Protein AF-A0A7C6V6W6-F1 (afdb_monomer_lite)

pLDDT: mean 70.06, std 20.6, range [21.52, 93.75]

Structure (mmCIF, N/CA/C/O backbone):
data_AF-A0A7C6V6W6-F1
#
_entry.id   AF-A0A7C6V6W6-F1
#
loop_
_atom_site.group_PDB
_atom_site.id
_atom_site.type_symbol
_atom_site.label_atom_id
_atom_site.label_alt_id
_atom_site.label_comp_id
_atom_site.label_asym_id
_atom_site.label_entity_id
_atom_site.label_seq_id
_atom_site.pdbx_PDB_ins_code
_atom_site.Cartn_x
_atom_site.Cartn_y
_atom_site.Cartn_z
_atom_site.occupancy
_atom_site.B_iso_or_equiv
_atom_site.auth_seq_id
_atom_site.auth_comp_id
_atom_site.auth_asym_id
_atom_site.auth_atom_id
_atom_site.pdbx_PDB_model_num
ATOM 1 N N . MET A 1 1 ? -6.080 72.632 17.626 1.00 36.94 1 MET A N 1
ATOM 2 C CA . MET A 1 1 ? -7.194 71.711 17.298 1.00 36.94 1 MET A CA 1
ATOM 3 C C . MET A 1 1 ? -6.748 70.434 16.570 1.00 36.94 1 MET A C 1
ATOM 5 O O . MET A 1 1 ? -7.350 69.403 16.820 1.00 36.94 1 MET A O 1
ATOM 9 N N . ALA A 1 2 ? -5.652 70.428 15.795 1.00 35.22 2 ALA A N 1
ATOM 10 C CA . ALA A 1 2 ? -5.236 69.252 15.007 1.00 35.22 2 ALA A CA 1
ATOM 11 C C . ALA A 1 2 ? -4.649 68.045 15.789 1.00 35.22 2 ALA A C 1
ATOM 13 O O . ALA A 1 2 ? -4.681 66.925 15.290 1.00 35.22 2 ALA A O 1
ATOM 14 N N . VAL A 1 3 ? -4.134 68.214 17.016 1.00 35.19 3 VAL A N 1
ATOM 15 C CA . VAL A 1 3 ? -3.564 67.082 17.794 1.00 35.19 3 VAL A CA 1
ATOM 16 C C . VAL A 1 3 ? -4.656 66.258 18.497 1.00 35.19 3 VAL A C 1
ATOM 18 O O . VAL A 1 3 ? -4.501 65.054 18.708 1.00 35.19 3 VAL A O 1
ATOM 21 N N . THR A 1 4 ? -5.798 66.876 18.808 1.00 36.66 4 THR A N 1
ATOM 22 C CA . THR A 1 4 ? -6.930 66.211 19.471 1.00 36.66 4 THR A CA 1
ATOM 23 C C . THR A 1 4 ? -7.762 65.373 18.491 1.00 36.66 4 THR A C 1
ATOM 25 O O . THR A 1 4 ? -8.242 64.304 18.865 1.00 36.66 4 THR A O 1
ATOM 28 N N . GLU A 1 5 ? -7.867 65.792 17.223 1.00 34.84 5 GLU A N 1
ATOM 29 C CA . GLU A 1 5 ? -8.529 65.011 16.162 1.00 34.84 5 GLU A CA 1
ATOM 30 C C . GLU A 1 5 ? -7.748 63.742 15.787 1.00 34.84 5 GLU A C 1
ATOM 32 O O . GLU A 1 5 ? -8.351 62.679 15.632 1.00 34.84 5 GLU A O 1
ATOM 37 N N . ILE A 1 6 ? -6.409 63.791 15.756 1.00 42.09 6 ILE A N 1
ATOM 38 C CA . ILE A 1 6 ? -5.590 62.601 15.465 1.00 42.09 6 ILE A CA 1
ATOM 39 C C . ILE A 1 6 ? -5.718 61.556 16.588 1.00 42.09 6 ILE A C 1
ATOM 41 O O . ILE A 1 6 ? -5.874 60.369 16.299 1.00 42.09 6 ILE A O 1
ATOM 45 N N . LYS A 1 7 ? -5.766 61.970 17.866 1.00 43.16 7 LYS A N 1
ATOM 46 C CA . LYS A 1 7 ? -5.986 61.044 18.997 1.00 43.16 7 LYS A CA 1
ATOM 47 C C . LYS A 1 7 ? -7.371 60.383 18.988 1.00 43.16 7 LYS A C 1
ATOM 49 O O . LYS A 1 7 ? -7.486 59.237 19.417 1.00 43.16 7 LYS A O 1
ATOM 54 N N . ASN A 1 8 ? -8.410 61.049 18.481 1.00 42.38 8 ASN A N 1
ATOM 55 C CA . ASN A 1 8 ? -9.743 60.441 18.375 1.00 42.38 8 ASN A CA 1
ATOM 56 C C . ASN A 1 8 ? -9.872 59.447 17.206 1.00 42.38 8 ASN A C 1
ATOM 58 O O . ASN A 1 8 ? -10.693 58.538 17.293 1.00 42.38 8 ASN A O 1
ATOM 62 N N . SER A 1 9 ? -9.031 59.552 16.170 1.00 50.09 9 SER A N 1
ATOM 63 C CA . SER A 1 9 ? -9.045 58.651 15.002 1.00 50.09 9 SER A CA 1
ATOM 64 C C . SER A 1 9 ? -8.388 57.274 15.218 1.00 50.09 9 SER A C 1
ATOM 66 O O . SER A 1 9 ? -8.520 56.390 14.375 1.00 50.09 9 SER A O 1
ATOM 68 N N . LEU A 1 10 ? -7.695 57.066 16.346 1.00 56.50 10 LEU A N 1
ATOM 69 C CA . LEU A 1 10 ? -6.917 55.849 16.646 1.00 56.50 10 LEU A CA 1
ATOM 70 C C . LEU A 1 10 ? -7.549 54.973 17.745 1.00 56.50 10 LEU A C 1
ATOM 72 O O . LEU A 1 10 ? -6.878 54.112 18.318 1.00 56.50 10 LEU A O 1
ATOM 76 N N . ARG A 1 11 ? -8.831 55.192 18.070 1.00 61.47 11 ARG A N 1
ATOM 77 C CA . ARG A 1 11 ? -9.524 54.412 19.106 1.00 61.47 11 ARG A CA 1
ATOM 78 C C . ARG A 1 11 ? -9.826 52.982 18.626 1.00 61.47 11 ARG A C 1
ATOM 80 O O . ARG A 1 11 ? -10.162 52.800 17.456 1.00 61.47 11 ARG A O 1
ATOM 87 N N . PRO A 1 12 ? -9.756 51.974 19.516 1.00 75.12 12 PRO A N 1
ATOM 88 C CA . PRO A 1 12 ? -10.189 50.619 19.198 1.00 75.12 12 PRO A CA 1
ATOM 89 C C . PRO A 1 12 ? -11.675 50.575 18.847 1.00 75.12 12 PRO A C 1
ATOM 91 O O . PRO A 1 12 ? -12.520 50.963 19.651 1.00 75.12 12 PRO A O 1
ATOM 94 N N . GLU A 1 13 ? -11.994 50.061 17.664 1.00 79.94 13 GLU A N 1
ATOM 95 C CA . GLU A 1 13 ? -13.368 49.862 17.211 1.00 79.94 13 GLU A CA 1
ATOM 96 C C . GLU A 1 13 ? -13.778 48.400 17.414 1.00 79.94 13 GLU A C 1
ATOM 98 O O . GLU A 1 13 ? -13.052 47.475 17.040 1.00 79.94 13 GLU A O 1
ATOM 103 N N . ILE A 1 14 ? -14.941 48.159 18.022 1.00 83.19 14 ILE A N 1
ATOM 104 C CA . ILE A 1 14 ? -15.423 46.798 18.271 1.00 83.19 14 ILE A CA 1
ATOM 105 C C . ILE A 1 14 ? -16.086 46.264 17.006 1.00 83.19 14 ILE A C 1
ATOM 107 O O . ILE A 1 14 ? -17.155 46.715 16.615 1.00 83.19 14 ILE A O 1
ATOM 111 N N . VAL A 1 15 ? -15.473 45.250 16.397 1.00 81.81 15 VAL A N 1
ATOM 112 C CA . VAL A 1 15 ? -15.997 44.605 15.184 1.00 81.81 15 VAL A CA 1
ATOM 113 C C . VAL A 1 15 ? -17.026 43.535 15.536 1.00 81.81 15 VAL A C 1
ATOM 115 O O . VAL A 1 15 ? -18.025 43.372 14.842 1.00 81.81 15 VAL A O 1
ATOM 118 N N . HIS A 1 16 ? -16.769 42.745 16.583 1.00 73.88 16 HIS A N 1
ATOM 119 C CA . HIS A 1 16 ? -17.671 41.667 16.990 1.00 73.88 16 HIS A CA 1
ATOM 120 C C . HIS A 1 16 ? -17.445 41.255 18.448 1.00 73.88 16 HIS A C 1
ATOM 122 O O . HIS A 1 16 ? -16.297 41.168 18.896 1.00 73.88 16 HIS A O 1
ATOM 128 N N . ARG A 1 17 ? -18.528 40.934 19.164 1.00 78.88 17 ARG A N 1
ATOM 129 C CA . ARG A 1 17 ? -18.495 40.487 20.561 1.00 78.88 17 ARG A CA 1
ATOM 130 C C . ARG A 1 17 ? -19.338 39.225 20.741 1.00 78.88 17 ARG A C 1
ATOM 132 O O . ARG A 1 17 ? -20.518 39.219 20.417 1.00 78.88 17 ARG A O 1
ATOM 139 N N . LEU A 1 18 ? -18.720 38.188 21.300 1.00 79.00 18 LEU A N 1
ATOM 140 C CA . LEU A 1 18 ? -19.357 36.948 21.750 1.00 79.00 18 LEU A CA 1
ATOM 141 C C . LEU A 1 18 ? -18.885 36.639 23.185 1.00 79.00 18 LEU A C 1
ATOM 143 O O . LEU A 1 18 ? -17.836 37.147 23.597 1.00 79.00 18 LEU A O 1
ATOM 147 N N . PRO A 1 19 ? -19.605 35.806 23.957 1.00 69.19 19 PRO A N 1
ATOM 148 C CA . PRO A 1 19 ? -19.147 35.364 25.274 1.00 69.19 19 PRO A CA 1
ATOM 149 C C . PRO A 1 19 ? -17.740 34.743 25.197 1.00 69.19 19 PRO A C 1
ATOM 151 O O . PRO A 1 19 ? -17.509 33.791 24.453 1.00 69.19 19 PRO A O 1
ATOM 154 N N . GLY A 1 20 ? -16.776 35.331 25.914 1.00 75.25 20 GLY A N 1
ATOM 155 C CA . GLY A 1 20 ? -15.368 34.911 25.919 1.00 75.25 20 GLY A CA 1
ATOM 156 C C . GLY A 1 20 ? -14.573 35.203 24.637 1.00 75.25 20 GLY A C 1
ATOM 157 O O . GLY A 1 20 ? -13.455 34.707 24.480 1.00 75.25 20 GLY A O 1
ATOM 158 N N . ARG A 1 21 ? -15.111 35.992 23.692 1.00 83.06 21 ARG A N 1
ATOM 159 C CA . ARG A 1 21 ? -14.419 36.355 22.443 1.00 83.06 21 ARG A CA 1
ATOM 160 C C . ARG A 1 21 ? -14.712 37.792 22.011 1.00 83.06 21 ARG A C 1
ATOM 162 O O . ARG A 1 21 ? -15.841 38.136 21.670 1.00 83.06 21 ARG A O 1
ATOM 169 N N . LEU A 1 22 ? -13.668 38.608 21.915 1.00 85.62 22 LEU A N 1
ATOM 170 C CA . LEU A 1 22 ? -13.736 40.003 21.489 1.00 85.62 22 LEU A CA 1
ATOM 171 C C . LEU A 1 22 ? -12.889 40.219 20.229 1.00 85.62 22 LEU A C 1
ATOM 173 O O . LEU A 1 22 ? -11.724 39.830 20.183 1.00 85.62 22 LEU A O 1
ATOM 177 N N . ARG A 1 23 ? -13.465 40.826 19.187 1.00 87.00 23 ARG A N 1
ATOM 178 C CA . ARG A 1 23 ? -12.737 41.260 17.985 1.00 87.00 23 ARG A CA 1
ATOM 179 C C . ARG A 1 23 ? -12.736 42.776 17.892 1.00 87.00 23 ARG A C 1
ATOM 181 O O . ARG A 1 23 ? -13.800 43.387 17.826 1.00 87.00 23 ARG A O 1
ATOM 188 N N . LEU A 1 24 ? -11.541 43.342 17.811 1.00 87.25 24 LEU A N 1
ATOM 189 C CA . LEU A 1 24 ? -11.284 44.771 17.712 1.00 87.25 24 LEU A CA 1
ATOM 190 C C . LEU A 1 24 ? -10.592 45.097 16.389 1.00 87.25 24 LEU A C 1
ATOM 192 O O . LEU A 1 24 ? -9.833 44.286 15.857 1.00 87.25 24 LEU A O 1
ATOM 196 N N . HIS A 1 25 ? -10.840 46.285 15.862 1.00 86.94 25 HIS A N 1
ATOM 197 C CA . HIS A 1 25 ? -10.068 46.900 14.796 1.00 86.94 25 HIS A CA 1
ATOM 198 C C . HIS A 1 25 ? -9.297 48.080 15.389 1.00 86.94 25 HIS A C 1
ATOM 200 O O . HIS A 1 25 ? -9.880 48.936 16.050 1.00 86.94 25 HIS A O 1
ATOM 206 N N . LEU A 1 26 ? -7.980 48.084 15.194 1.00 84.62 26 LEU A N 1
ATOM 207 C CA . LEU A 1 26 ? -7.084 49.136 15.661 1.00 84.62 26 LEU A CA 1
ATOM 208 C C . LEU A 1 26 ? -6.567 49.912 14.446 1.00 84.62 26 LEU A C 1
ATOM 210 O O . LEU A 1 26 ? -5.696 49.405 13.721 1.00 84.62 26 LEU A O 1
ATOM 214 N N . PRO A 1 27 ? -7.083 51.131 14.205 1.00 69.94 27 PRO A N 1
ATOM 215 C CA . PRO A 1 27 ? -6.567 51.999 13.158 1.00 69.94 27 PRO A CA 1
ATOM 216 C C . PRO A 1 27 ? -5.073 52.252 13.414 1.00 69.94 27 PRO A C 1
ATOM 218 O O . PRO A 1 27 ? -4.677 52.632 14.512 1.00 69.94 27 PRO A O 1
ATOM 221 N N . GLY A 1 28 ? -4.222 51.972 12.424 1.00 71.94 28 GLY A N 1
ATOM 222 C CA . GLY A 1 28 ? -2.762 52.125 12.537 1.00 71.94 28 GLY A CA 1
ATOM 223 C C . GLY A 1 28 ? -1.970 50.857 12.891 1.00 71.94 28 GLY A C 1
ATOM 224 O O . GLY A 1 28 ? -0.742 50.883 12.813 1.00 71.94 28 GLY A O 1
ATOM 225 N N . LEU A 1 29 ? -2.631 49.734 13.202 1.00 79.06 29 LEU A N 1
ATOM 226 C CA . LEU A 1 29 ? -1.961 48.432 13.363 1.00 79.06 29 LEU A CA 1
ATOM 227 C C . LEU A 1 29 ? -1.580 47.797 12.010 1.00 79.06 29 LEU A C 1
ATOM 229 O O . LEU A 1 29 ? -0.641 47.001 11.913 1.00 79.06 29 LEU A O 1
ATOM 233 N N . ALA A 1 30 ? -2.303 48.158 10.946 1.00 74.75 30 ALA A N 1
ATOM 234 C CA . ALA A 1 30 ? -2.050 47.654 9.604 1.00 74.75 30 ALA A CA 1
ATOM 235 C C . ALA A 1 30 ? -0.637 48.032 9.114 1.00 74.75 30 ALA A C 1
ATOM 237 O O . ALA A 1 30 ? -0.187 49.166 9.259 1.00 74.75 30 ALA A O 1
ATOM 238 N N . ARG A 1 31 ? 0.053 47.069 8.496 1.00 68.19 31 ARG A N 1
ATOM 239 C CA . ARG A 1 31 ? 1.433 47.144 7.987 1.00 68.19 31 ARG A CA 1
ATOM 240 C C . ARG A 1 31 ? 2.516 47.349 9.059 1.00 68.19 31 ARG A C 1
ATOM 242 O O . ARG A 1 31 ? 3.654 47.647 8.708 1.00 68.19 31 ARG A O 1
ATOM 249 N N . ARG A 1 32 ? 2.210 47.136 10.348 1.00 77.44 32 ARG A N 1
ATOM 250 C CA . ARG A 1 32 ? 3.175 47.243 11.462 1.00 77.44 32 ARG A CA 1
ATOM 251 C C . ARG A 1 32 ? 3.279 45.930 12.264 1.00 77.44 32 ARG A C 1
ATOM 253 O O . ARG A 1 32 ? 2.744 45.839 13.367 1.00 77.44 32 ARG A O 1
ATOM 260 N N . PRO A 1 33 ? 3.976 44.897 11.743 1.00 73.94 33 PRO A N 1
ATOM 261 C CA . PRO A 1 33 ? 4.047 43.571 12.372 1.00 73.94 33 PRO A CA 1
ATOM 262 C C . PRO A 1 33 ? 4.757 43.562 13.730 1.00 73.94 33 PRO A C 1
ATOM 264 O O . PRO A 1 33 ? 4.397 42.764 14.587 1.00 73.94 33 PRO A O 1
ATOM 267 N N . ARG A 1 34 ? 5.718 44.472 13.949 1.00 74.19 34 ARG A N 1
ATOM 268 C CA . ARG A 1 34 ? 6.425 44.608 15.233 1.00 74.19 34 ARG A CA 1
ATOM 269 C C . ARG A 1 34 ? 5.483 45.047 16.356 1.00 74.19 34 ARG A C 1
ATOM 271 O O . ARG A 1 34 ? 5.354 44.339 17.345 1.00 74.19 34 ARG A O 1
ATOM 278 N N . LEU A 1 35 ? 4.736 46.132 16.134 1.00 76.81 35 LEU A N 1
ATOM 279 C CA . LEU A 1 35 ? 3.734 46.621 17.089 1.00 76.81 35 LEU A CA 1
ATOM 280 C C . LEU A 1 35 ? 2.611 45.603 17.323 1.00 76.81 35 LEU A C 1
ATOM 282 O O . LEU A 1 35 ? 2.099 45.506 18.430 1.00 76.81 35 LEU A O 1
ATOM 286 N N . ALA A 1 36 ? 2.238 44.818 16.305 1.00 77.88 36 ALA A N 1
ATOM 287 C CA . ALA A 1 36 ? 1.273 43.734 16.480 1.00 77.88 36 ALA A CA 1
ATOM 288 C C . ALA A 1 36 ? 1.790 42.622 17.403 1.00 77.88 36 ALA A C 1
ATOM 290 O O . ALA A 1 36 ? 1.003 42.073 18.172 1.00 77.88 36 ALA A O 1
ATOM 291 N N . GLY A 1 37 ? 3.090 42.320 17.356 1.00 75.00 37 GLY A N 1
ATOM 292 C CA . GLY A 1 37 ? 3.736 41.388 18.279 1.00 75.00 37 GLY A CA 1
ATOM 293 C C . GLY A 1 37 ? 3.774 41.916 19.713 1.00 75.00 37 GLY A C 1
ATOM 294 O O . GLY A 1 37 ? 3.332 41.221 20.623 1.00 75.00 37 GLY A O 1
ATOM 295 N N . GLU A 1 38 ? 4.227 43.156 19.908 1.00 78.25 38 GLU A N 1
ATOM 296 C CA . GLU A 1 38 ? 4.301 43.794 21.233 1.00 78.25 38 GLU A CA 1
ATOM 297 C C . GLU A 1 38 ? 2.918 43.951 21.873 1.00 78.25 38 GLU A C 1
ATOM 299 O O . GLU A 1 38 ? 2.726 43.601 23.037 1.00 78.25 38 GLU A O 1
ATOM 304 N N . LEU A 1 39 ? 1.923 44.377 21.091 1.00 82.38 39 LEU A N 1
ATOM 305 C CA . LEU A 1 39 ? 0.540 44.478 21.545 1.00 82.38 39 LEU A CA 1
ATOM 306 C C . LEU A 1 39 ? -0.037 43.104 21.917 1.00 82.38 39 LEU A C 1
ATOM 308 O O . LEU A 1 39 ? -0.707 42.977 22.939 1.00 82.38 39 LEU A O 1
ATOM 312 N N . ALA A 1 40 ? 0.207 42.067 21.108 1.00 81.88 40 ALA A N 1
ATOM 313 C CA . ALA A 1 40 ? -0.264 40.718 21.419 1.00 81.88 40 ALA A CA 1
ATOM 314 C C . ALA A 1 40 ? 0.396 40.158 22.688 1.00 81.88 40 ALA A C 1
ATOM 316 O O . ALA A 1 40 ? -0.293 39.524 23.484 1.00 81.88 40 ALA A O 1
ATOM 317 N N . GLY A 1 41 ? 1.691 40.425 22.893 1.00 77.69 41 GLY A N 1
ATOM 318 C CA . GLY A 1 41 ? 2.423 40.042 24.101 1.00 77.69 41 GLY A CA 1
ATOM 319 C C . GLY A 1 41 ? 1.905 40.752 25.352 1.00 77.69 41 GLY A C 1
ATOM 320 O O . GLY A 1 41 ? 1.582 40.090 26.335 1.00 77.69 41 GLY A O 1
ATOM 321 N N . GLY A 1 42 ? 1.736 42.077 25.295 1.00 79.00 42 GLY A N 1
ATOM 322 C CA . GLY A 1 42 ? 1.204 42.862 26.414 1.00 79.00 42 GLY A CA 1
ATOM 323 C C . GLY A 1 42 ? -0.223 42.463 26.798 1.00 79.00 42 GLY A C 1
ATOM 324 O O . GLY A 1 42 ? -0.537 42.333 27.976 1.00 79.00 42 GLY A O 1
ATOM 325 N N . LEU A 1 43 ? -1.081 42.181 25.812 1.00 82.31 43 LEU A N 1
ATOM 326 C CA . LEU A 1 43 ? -2.457 41.743 26.064 1.00 82.31 43 LEU A CA 1
ATOM 327 C C . LEU A 1 43 ? -2.558 40.294 26.550 1.00 82.31 43 LEU A C 1
ATOM 329 O O . LEU A 1 43 ? -3.503 39.965 27.263 1.00 82.31 43 LEU A O 1
ATOM 333 N N . ALA A 1 44 ? -1.618 39.426 26.169 1.00 81.00 44 ALA A N 1
ATOM 334 C CA . ALA A 1 44 ? -1.558 38.055 26.673 1.00 81.00 44 ALA A CA 1
ATOM 335 C C . ALA A 1 44 ? -1.127 37.993 28.148 1.00 81.00 44 ALA A C 1
ATOM 337 O O . ALA A 1 44 ? -1.449 37.022 28.825 1.00 81.00 44 ALA A O 1
ATOM 338 N N . ALA A 1 45 ? -0.438 39.025 28.649 1.00 78.94 45 ALA A N 1
ATOM 339 C CA . ALA A 1 45 ? -0.047 39.134 30.053 1.00 78.94 45 ALA A CA 1
ATOM 340 C C . ALA A 1 45 ? -1.193 39.592 30.979 1.00 78.94 45 ALA A C 1
ATOM 342 O O . ALA A 1 45 ? -1.041 39.560 32.200 1.00 78.94 45 ALA A O 1
ATOM 343 N N . LEU A 1 46 ? -2.338 40.020 30.430 1.00 81.62 46 LEU A N 1
ATOM 344 C CA . LEU A 1 46 ? -3.475 40.465 31.234 1.00 81.62 46 LEU A CA 1
ATOM 345 C C . LEU A 1 46 ? -4.228 39.274 31.860 1.00 81.62 46 LEU A C 1
ATOM 347 O O . LEU A 1 46 ? -4.489 38.276 31.180 1.00 81.62 46 LEU A O 1
ATOM 351 N N . PRO A 1 47 ? -4.650 39.381 33.134 1.00 71.00 47 PRO A N 1
ATOM 352 C CA . PRO A 1 47 ? -5.383 38.318 33.811 1.00 71.00 47 PRO A CA 1
ATOM 353 C C . PRO A 1 47 ? -6.730 38.043 33.124 1.00 71.00 47 PRO A C 1
ATOM 355 O O . PRO A 1 47 ? -7.478 38.961 32.786 1.00 71.00 47 PRO A O 1
ATOM 358 N N . GLY A 1 48 ? -7.035 36.760 32.911 1.00 73.69 48 GLY A N 1
ATOM 359 C CA . GLY A 1 48 ? -8.272 36.297 32.271 1.00 73.69 48 GLY A CA 1
ATOM 360 C C . GLY A 1 48 ? -8.235 36.227 30.739 1.00 73.69 48 GLY A C 1
ATOM 361 O O . GLY A 1 48 ? -9.236 35.846 30.129 1.00 73.69 48 GLY A O 1
ATOM 362 N N . VAL A 1 49 ? -7.112 36.562 30.089 1.00 79.81 49 VAL A N 1
ATOM 363 C CA . VAL A 1 49 ? -6.933 36.435 28.632 1.00 79.81 49 VAL A CA 1
ATOM 364 C C . VAL A 1 49 ? -6.279 35.095 28.290 1.00 79.81 49 VAL A C 1
ATOM 366 O O . VAL A 1 49 ? -5.130 34.843 28.625 1.00 79.81 49 VAL A O 1
ATOM 369 N N . ARG A 1 50 ? -6.995 34.227 27.566 1.00 79.50 50 ARG A N 1
ATOM 370 C CA . ARG A 1 50 ? -6.489 32.908 27.137 1.00 79.50 50 ARG A CA 1
ATOM 371 C C . ARG A 1 50 ? -5.657 32.973 25.866 1.00 79.50 50 ARG A C 1
ATOM 373 O O . ARG A 1 50 ? -4.752 32.169 25.667 1.00 79.50 50 ARG A O 1
ATOM 380 N N . ARG A 1 51 ? -6.029 33.864 24.943 1.00 81.56 51 ARG A N 1
ATOM 381 C CA . ARG A 1 51 ? -5.371 33.963 23.637 1.00 81.56 51 ARG A CA 1
ATOM 382 C C . ARG A 1 51 ? -5.576 35.329 23.010 1.00 81.56 51 ARG A C 1
ATOM 384 O O . ARG A 1 51 ? -6.705 35.808 22.925 1.00 81.56 51 ARG A O 1
ATOM 391 N N . VAL A 1 52 ? -4.504 35.883 22.455 1.00 83.19 52 VAL A N 1
ATOM 392 C CA . VAL A 1 52 ? -4.540 37.105 21.648 1.00 83.19 52 VAL A CA 1
ATOM 393 C C . VAL A 1 52 ? -3.931 36.829 20.283 1.00 83.19 52 VAL A C 1
ATOM 395 O O . VAL A 1 52 ? -2.881 36.203 20.170 1.00 83.19 52 VAL A O 1
ATOM 398 N N . VAL A 1 53 ? -4.602 37.279 19.227 1.00 83.06 53 VAL A N 1
ATOM 399 C CA . VAL A 1 53 ? -4.091 37.239 17.855 1.00 83.06 53 VAL A CA 1
ATOM 400 C C . VAL A 1 53 ? -4.276 38.616 17.235 1.00 83.06 53 VAL A C 1
ATOM 402 O O . VAL A 1 53 ? -5.391 38.993 16.878 1.00 83.06 53 VAL A O 1
ATOM 405 N N . ALA A 1 54 ? -3.183 39.359 17.089 1.00 83.94 54 ALA A N 1
ATOM 406 C CA . ALA A 1 54 ? -3.149 40.624 16.367 1.00 83.94 54 ALA A CA 1
ATOM 407 C C . ALA A 1 54 ? -2.711 40.381 14.915 1.00 83.94 54 ALA A C 1
ATOM 409 O O . ALA A 1 54 ? -1.644 39.826 14.663 1.00 83.94 54 ALA A O 1
ATOM 410 N N . ASN A 1 55 ? -3.538 40.772 13.945 1.00 81.25 55 ASN A N 1
ATOM 411 C CA . ASN A 1 55 ? -3.245 40.626 12.524 1.00 81.25 55 ASN A CA 1
ATOM 412 C C . ASN A 1 55 ? -2.737 41.961 11.944 1.00 81.25 55 ASN A C 1
ATOM 414 O O . ASN A 1 55 ? -3.544 42.878 11.747 1.00 81.25 55 ASN A O 1
ATOM 418 N N . PRO A 1 56 ? -1.438 42.070 11.605 1.00 80.38 56 PRO A N 1
ATOM 419 C CA . PRO A 1 56 ? -0.857 43.295 11.065 1.00 80.38 56 PRO A CA 1
ATOM 420 C C . PRO A 1 56 ? -1.242 43.560 9.608 1.00 80.38 56 PRO A C 1
ATOM 422 O O . PRO A 1 56 ? -0.949 44.631 9.102 1.00 80.38 56 PRO A O 1
ATOM 425 N N . VAL A 1 57 ? -1.883 42.630 8.898 1.00 75.88 57 VAL A N 1
ATOM 426 C CA . VAL A 1 57 ? -2.370 42.874 7.529 1.00 75.88 57 VAL A CA 1
ATOM 427 C C . VAL A 1 57 ? -3.720 43.583 7.567 1.00 75.88 57 VAL A C 1
ATOM 429 O O . VAL A 1 57 ? -3.924 44.562 6.857 1.00 75.88 57 VAL A O 1
ATOM 432 N N . SER A 1 58 ? -4.632 43.110 8.419 1.00 77.12 58 SER A N 1
ATOM 433 C CA . SER A 1 58 ? -6.000 43.635 8.494 1.00 77.12 58 SER A CA 1
ATOM 434 C C . SER A 1 58 ? -6.219 44.668 9.601 1.00 77.12 58 SER A C 1
ATOM 436 O O . SER A 1 58 ? -7.334 45.159 9.732 1.00 77.12 58 SER A O 1
ATOM 438 N N . GLY A 1 59 ? -5.228 44.915 10.464 1.00 79.44 59 GLY A N 1
ATOM 439 C CA . GLY A 1 59 ? -5.371 45.779 11.643 1.00 79.44 59 GLY A CA 1
ATOM 440 C C . GLY A 1 59 ? -6.367 45.254 12.686 1.00 79.44 59 GLY A C 1
ATOM 441 O O . GLY A 1 59 ? -6.886 46.023 13.490 1.00 79.44 59 GLY A O 1
ATOM 442 N N . ARG A 1 60 ? -6.681 43.949 12.665 1.00 85.19 60 ARG A N 1
ATOM 443 C CA . ARG A 1 60 ? -7.683 43.338 13.557 1.00 85.19 60 ARG A CA 1
ATOM 444 C C . ARG A 1 60 ? -7.009 42.572 14.679 1.00 85.19 60 ARG A C 1
ATOM 446 O O . ARG A 1 60 ? -6.077 41.815 14.424 1.00 85.19 60 ARG A O 1
ATOM 453 N N . VAL A 1 61 ? -7.538 42.700 15.884 1.00 86.88 61 VAL A N 1
ATOM 454 C CA . VAL A 1 61 ? -7.098 41.964 17.067 1.00 86.88 61 VAL A CA 1
ATOM 455 C C . VAL A 1 61 ? -8.239 41.085 17.550 1.00 86.88 61 VAL A C 1
ATOM 457 O O . VAL A 1 61 ? -9.364 41.542 17.737 1.00 86.88 61 VAL A O 1
ATOM 460 N N . LEU A 1 62 ? -7.958 39.799 17.717 1.00 87.62 62 LEU A N 1
ATOM 461 C CA . LEU A 1 62 ? -8.864 38.832 18.312 1.00 87.62 62 LEU A CA 1
ATOM 462 C C . LEU A 1 62 ? -8.366 38.487 19.712 1.00 87.62 62 LEU A C 1
ATOM 464 O O . LEU A 1 62 ? -7.237 38.032 19.859 1.00 87.62 62 LEU A O 1
ATOM 468 N N . ILE A 1 63 ? -9.236 38.630 20.704 1.00 87.56 63 ILE A N 1
ATOM 469 C CA . ILE A 1 63 ? -8.964 38.321 22.104 1.00 87.56 63 ILE A CA 1
ATOM 470 C C . ILE A 1 63 ? -9.961 37.254 22.559 1.00 87.56 63 ILE A C 1
ATOM 472 O O . ILE A 1 63 ? -11.168 37.397 22.358 1.00 87.56 63 ILE A O 1
ATOM 476 N N . GLN A 1 64 ? -9.464 36.167 23.139 1.00 86.69 64 GLN A N 1
ATOM 477 C CA . GLN A 1 64 ? -10.258 35.153 23.830 1.00 86.69 64 GLN A CA 1
ATOM 478 C C . GLN A 1 64 ? -9.992 35.276 25.325 1.00 86.69 64 GLN A C 1
ATOM 480 O O . GLN A 1 64 ? -8.834 35.263 25.736 1.00 86.69 64 GLN A O 1
ATOM 485 N N . PHE A 1 65 ? -11.049 35.405 26.117 1.00 85.38 65 PHE A N 1
ATOM 486 C CA . PHE A 1 65 ? -10.978 35.645 27.558 1.00 85.38 65 PHE A CA 1
ATOM 487 C C . PHE A 1 65 ? -12.001 34.776 28.302 1.00 85.38 65 PHE A C 1
ATOM 489 O O . PHE A 1 65 ? -12.913 34.228 27.677 1.00 85.38 65 PHE A O 1
ATOM 496 N N . ASP A 1 66 ? -11.833 34.604 29.612 1.00 82.12 66 ASP A N 1
ATOM 497 C CA . ASP A 1 66 ? -12.709 33.758 30.429 1.00 82.12 66 ASP A CA 1
ATOM 498 C C . ASP A 1 66 ? -14.168 34.248 30.425 1.00 82.12 66 ASP A C 1
ATOM 500 O O . ASP A 1 66 ? -14.456 35.449 30.478 1.00 82.12 66 ASP A O 1
ATOM 504 N N . GLN A 1 67 ? -15.115 33.304 30.340 1.00 62.34 67 GLN A N 1
ATOM 505 C CA . GLN A 1 67 ? -16.550 33.599 30.320 1.00 62.34 67 GLN A CA 1
ATOM 506 C C . GLN A 1 67 ? -17.006 34.032 31.722 1.00 62.34 67 GLN A C 1
ATOM 508 O O . GLN A 1 67 ? -17.360 33.211 32.558 1.00 62.34 67 GLN A O 1
ATOM 513 N N . GLY A 1 68 ? -16.929 35.341 31.963 1.00 56.72 68 GLY A N 1
ATOM 514 C CA . GLY A 1 68 ? -17.214 36.002 33.242 1.00 56.72 68 GLY A CA 1
ATOM 515 C C . GLY A 1 68 ? -16.511 37.359 33.394 1.00 56.72 68 GLY A C 1
ATOM 516 O O . GLY A 1 68 ? -16.915 38.160 34.230 1.00 56.72 68 GLY A O 1
ATOM 517 N N . GLY A 1 69 ? -15.492 37.647 32.570 1.00 61.03 69 GLY A N 1
ATOM 518 C CA . GLY A 1 69 ? -14.735 38.904 32.628 1.00 61.03 69 GLY A CA 1
ATOM 519 C C . GLY A 1 69 ? -15.449 40.119 32.017 1.00 61.03 69 GLY A C 1
ATOM 520 O O . GLY A 1 69 ? -16.173 40.005 31.021 1.00 61.03 69 GLY A O 1
ATOM 521 N N . ASP A 1 70 ? -15.200 41.305 32.584 1.00 74.94 70 ASP A N 1
ATOM 522 C CA . ASP A 1 70 ? -15.710 42.576 32.063 1.00 74.94 70 ASP A CA 1
ATOM 523 C C . ASP A 1 70 ? -14.964 42.992 30.780 1.00 74.94 70 ASP A C 1
ATOM 525 O O . ASP A 1 70 ? -13.825 43.462 30.782 1.00 74.94 70 ASP A O 1
ATOM 529 N N . TRP A 1 71 ? -15.628 42.821 29.639 1.00 75.31 71 TRP A N 1
ATOM 530 C CA . TRP A 1 71 ? -15.115 43.211 28.326 1.00 75.31 71 TRP A CA 1
ATOM 531 C C . TRP A 1 71 ? -14.861 44.723 28.201 1.00 75.31 71 TRP A C 1
ATOM 533 O O . TRP A 1 71 ? -14.032 45.112 27.379 1.00 75.31 71 TRP A O 1
ATOM 543 N N . GLN A 1 72 ? -15.552 45.581 28.968 1.00 78.75 72 GLN A N 1
ATOM 544 C CA . GLN A 1 72 ? -15.341 47.033 28.907 1.00 78.75 72 GLN A CA 1
ATOM 545 C C . GLN A 1 72 ? -13.990 47.410 29.502 1.00 78.75 72 GLN A C 1
ATOM 547 O O . GLN A 1 72 ? -13.269 48.224 28.921 1.00 78.75 72 GLN A O 1
ATOM 552 N N . TRP A 1 73 ? -13.625 46.773 30.616 1.00 82.25 73 TRP A N 1
ATOM 553 C CA . TRP A 1 73 ? -12.289 46.867 31.193 1.00 82.25 73 TRP A CA 1
ATOM 554 C C . TRP A 1 73 ? -11.225 46.442 30.173 1.00 82.25 73 TRP A C 1
ATOM 556 O O . TRP A 1 73 ? -10.263 47.170 29.935 1.00 82.25 73 TRP A O 1
ATOM 566 N N . LEU A 1 74 ? -11.462 45.333 29.469 1.00 81.19 74 LEU A N 1
ATOM 567 C CA . LEU A 1 74 ? -10.524 44.790 28.487 1.00 81.19 74 LEU A CA 1
ATOM 568 C C . LEU A 1 74 ? -10.331 45.721 27.274 1.00 81.19 74 LEU A C 1
ATOM 570 O O . LEU A 1 74 ? -9.211 45.912 26.810 1.00 81.19 74 LEU A O 1
ATOM 574 N N . VAL A 1 75 ? -11.396 46.373 26.792 1.00 81.06 75 VAL A N 1
ATOM 575 C CA . VAL A 1 75 ? -11.296 47.393 25.729 1.00 81.06 75 VAL A CA 1
ATOM 576 C C . VAL A 1 75 ? -10.503 48.623 26.192 1.00 81.06 75 VAL A C 1
ATOM 578 O O . VAL A 1 75 ? -9.726 49.163 25.402 1.00 81.06 75 VAL A O 1
ATOM 581 N N . ARG A 1 76 ? -10.652 49.056 27.454 1.00 79.50 76 ARG A N 1
ATOM 582 C CA . ARG A 1 76 ? -9.857 50.168 28.013 1.00 79.50 76 ARG A CA 1
ATOM 583 C C . ARG A 1 76 ? -8.374 49.814 28.090 1.00 79.50 76 ARG A C 1
ATOM 585 O O . ARG A 1 76 ? -7.561 50.593 27.607 1.00 79.50 76 ARG A O 1
ATOM 592 N N . GLN A 1 77 ? -8.044 48.618 28.579 1.00 80.81 77 GLN A N 1
ATOM 593 C CA . GLN A 1 77 ? -6.661 48.132 28.646 1.00 80.81 77 GLN A CA 1
ATOM 594 C C . GLN A 1 77 ? -6.011 48.021 27.260 1.00 80.81 77 GLN A C 1
ATOM 596 O O . GLN A 1 77 ? -4.861 48.414 27.074 1.00 80.81 77 GLN A O 1
ATOM 601 N N . VAL A 1 78 ? -6.764 47.569 26.248 1.00 82.62 78 VAL A N 1
ATOM 602 C CA . VAL A 1 78 ? -6.296 47.580 24.852 1.00 82.62 78 VAL A CA 1
ATOM 603 C C . VAL A 1 78 ? -6.019 49.004 24.368 1.00 82.62 78 VAL A C 1
ATOM 605 O O . VAL A 1 78 ? -5.019 49.227 23.691 1.00 82.62 78 VAL A O 1
ATOM 608 N N . GLY A 1 79 ? -6.882 49.967 24.702 1.00 78.94 79 GLY A N 1
ATOM 609 C CA . GLY A 1 79 ? -6.692 51.372 24.339 1.00 78.94 79 GLY A CA 1
ATOM 610 C C . GLY A 1 79 ? -5.457 52.004 24.987 1.00 78.94 79 GLY A C 1
ATOM 611 O O . GLY A 1 79 ? -4.708 52.699 24.302 1.00 78.94 79 GLY A O 1
ATOM 612 N N . GLU A 1 80 ? -5.224 51.735 26.272 1.00 78.81 80 GLU A N 1
ATOM 613 C CA . GLU A 1 80 ? -4.075 52.244 27.035 1.00 78.81 80 GLU A CA 1
ATOM 614 C C . GLU A 1 80 ? -2.754 51.701 26.478 1.00 78.81 80 GLU A C 1
ATOM 616 O O . GLU A 1 80 ? -1.917 52.492 26.035 1.00 78.81 80 GLU A O 1
ATOM 621 N N . LEU A 1 81 ? -2.621 50.374 26.360 1.00 79.38 81 LEU A N 1
ATOM 622 C CA . LEU A 1 81 ? -1.431 49.725 25.794 1.00 79.38 81 LEU A CA 1
ATOM 623 C C . LEU A 1 81 ? -1.162 50.165 24.351 1.00 79.38 81 LEU A C 1
ATOM 625 O O . LEU A 1 81 ? -0.018 50.392 23.959 1.00 79.38 81 LEU A O 1
ATOM 629 N N . TRP A 1 82 ? -2.215 50.321 23.544 1.00 81.56 82 TRP A N 1
ATOM 630 C CA . TRP A 1 82 ? -2.072 50.797 22.171 1.00 81.56 82 TRP A CA 1
ATOM 631 C C . TRP A 1 82 ? -1.561 52.241 22.111 1.00 81.56 82 TRP A C 1
ATOM 633 O O . TRP A 1 82 ? -0.706 52.564 21.285 1.00 81.56 82 TRP A O 1
ATOM 643 N N . SER A 1 83 ? -2.041 53.106 23.006 1.00 75.88 83 SER A N 1
ATOM 644 C CA . SER A 1 83 ? -1.586 54.495 23.090 1.00 75.88 83 SER A CA 1
ATOM 645 C C . SER A 1 83 ? -0.138 54.621 23.578 1.00 75.88 83 SER A C 1
ATOM 647 O O . SER A 1 83 ? 0.602 55.475 23.082 1.00 75.88 83 SER A O 1
ATOM 649 N N . GLU A 1 84 ? 0.288 53.741 24.485 1.00 75.56 84 GLU A N 1
ATOM 650 C CA . GLU A 1 84 ? 1.653 53.686 25.010 1.00 75.56 84 GLU A CA 1
ATOM 651 C C . GLU A 1 84 ? 2.646 53.238 23.928 1.00 75.56 84 GLU A C 1
ATOM 653 O O . GLU A 1 84 ? 3.642 53.917 23.669 1.00 75.56 84 GLU A O 1
ATOM 658 N N . LEU A 1 85 ? 2.315 52.163 23.206 1.00 73.12 85 LEU A N 1
ATOM 659 C CA . LEU A 1 85 ? 3.138 51.622 22.119 1.00 73.12 85 LEU A CA 1
ATOM 660 C C . LEU A 1 85 ? 3.301 52.595 20.945 1.00 73.12 85 LEU A C 1
ATOM 662 O O . LEU A 1 85 ? 4.351 52.634 20.303 1.00 73.12 85 LEU A O 1
ATOM 666 N N . LEU A 1 86 ? 2.282 53.409 20.661 1.00 73.44 86 LEU A N 1
ATOM 667 C CA . LEU A 1 86 ? 2.382 54.459 19.645 1.00 73.44 86 LEU A CA 1
ATOM 668 C C . LEU A 1 86 ? 3.261 55.637 20.086 1.00 73.44 86 LEU A C 1
ATOM 670 O O . LEU A 1 86 ? 3.768 56.355 19.224 1.00 73.44 86 LEU A O 1
ATOM 674 N N . SER A 1 87 ? 3.437 55.838 21.393 1.00 69.75 87 SER A N 1
ATOM 675 C CA . SER A 1 87 ? 4.143 56.996 21.948 1.00 69.75 87 SER A CA 1
ATOM 676 C C . SER A 1 87 ? 5.635 56.742 22.200 1.00 69.75 87 SER A C 1
ATOM 678 O O . SER A 1 87 ? 6.391 57.708 22.232 1.00 69.75 87 SER A O 1
ATOM 680 N N . ASN A 1 88 ? 6.079 55.486 22.371 1.00 56.16 88 ASN A N 1
ATOM 681 C CA . ASN A 1 88 ? 7.467 55.190 22.759 1.00 56.16 88 ASN A CA 1
ATOM 682 C C . ASN A 1 88 ? 8.015 53.865 22.156 1.00 56.16 88 ASN A C 1
ATOM 684 O O . ASN A 1 88 ? 8.076 52.846 22.847 1.00 56.16 88 ASN A O 1
ATOM 688 N N . PRO A 1 89 ? 8.410 53.831 20.866 1.00 54.00 89 PRO A N 1
ATOM 689 C CA . PRO A 1 89 ? 8.960 52.626 20.235 1.00 54.00 89 PRO A CA 1
ATOM 690 C C . PRO A 1 89 ? 10.391 52.338 20.730 1.00 54.00 89 PRO A C 1
ATOM 692 O O . PRO A 1 89 ? 11.309 53.118 20.476 1.00 54.00 89 PRO A O 1
ATOM 695 N N . ARG A 1 90 ? 10.607 51.216 21.432 1.00 45.53 90 ARG A N 1
ATOM 696 C CA . ARG A 1 90 ? 11.927 50.845 21.984 1.00 45.53 90 ARG A CA 1
ATOM 697 C C . ARG A 1 90 ? 12.899 50.358 20.882 1.00 45.53 90 ARG A C 1
ATOM 699 O O . ARG A 1 90 ? 12.474 49.611 19.998 1.00 45.53 90 ARG A O 1
ATOM 706 N N . PRO A 1 91 ? 14.194 50.741 20.908 1.00 36.94 91 PRO A N 1
ATOM 707 C CA . PRO A 1 91 ? 15.200 50.236 19.970 1.00 36.94 91 PRO A CA 1
ATOM 708 C C . PRO A 1 91 ? 15.705 48.824 20.337 1.00 36.94 91 PRO A C 1
ATOM 710 O O . PRO A 1 91 ? 15.665 48.413 21.492 1.00 36.94 91 PRO A O 1
ATOM 713 N N . VAL A 1 92 ? 16.149 48.083 19.315 1.00 36.88 92 VAL A N 1
ATOM 714 C CA . VAL A 1 92 ? 16.518 46.652 19.339 1.00 36.88 92 VAL A CA 1
ATOM 715 C C . VAL A 1 92 ? 17.943 46.445 19.860 1.00 36.88 92 VAL A C 1
ATOM 717 O O . VAL A 1 92 ? 18.851 47.084 19.336 1.00 36.88 92 VAL A O 1
ATOM 720 N N . ASP A 1 93 ? 18.145 45.486 20.769 1.00 29.83 93 ASP A N 1
ATOM 721 C CA . ASP A 1 93 ? 19.470 44.949 21.116 1.00 29.83 93 ASP A CA 1
ATOM 722 C C . ASP A 1 93 ? 19.572 43.470 20.669 1.00 29.83 93 ASP A C 1
ATOM 724 O O . ASP A 1 93 ? 18.705 42.663 21.031 1.00 29.83 93 ASP A O 1
ATOM 728 N N . PRO A 1 94 ? 20.549 43.079 19.825 1.00 38.22 94 PRO A N 1
ATOM 729 C CA . PRO A 1 94 ? 20.682 41.718 19.329 1.00 38.22 94 PRO A CA 1
ATOM 730 C C . PRO A 1 94 ? 21.635 40.916 20.224 1.00 38.22 94 PRO A C 1
ATOM 732 O O . PRO A 1 94 ? 22.819 40.780 19.935 1.00 38.22 94 PRO A O 1
ATOM 735 N N . GLY A 1 95 ? 21.092 40.332 21.289 1.00 32.16 95 GLY A N 1
ATOM 736 C CA . GLY A 1 95 ? 21.794 39.360 22.130 1.00 32.16 95 GLY A CA 1
ATOM 737 C C . GLY A 1 95 ? 21.836 39.783 23.590 1.00 32.16 95 GLY A C 1
ATOM 738 O O . GLY A 1 95 ? 22.540 40.712 23.957 1.00 32.16 95 GLY A O 1
ATOM 739 N N . GLY A 1 96 ? 21.099 39.074 24.441 1.00 26.42 96 GLY A N 1
ATOM 740 C CA . GLY A 1 96 ? 21.133 39.343 25.873 1.00 26.42 96 GLY A CA 1
ATOM 741 C C . GLY A 1 96 ? 20.005 38.659 26.623 1.00 26.42 96 GLY A C 1
ATOM 742 O O . GLY A 1 96 ? 18.861 39.089 26.565 1.00 26.42 96 GLY A O 1
ATOM 743 N N . HIS A 1 97 ? 20.370 37.560 27.275 1.00 30.36 97 HIS A N 1
ATOM 744 C CA . HIS A 1 97 ? 19.797 36.956 28.477 1.00 30.36 97 HIS A CA 1
ATOM 745 C C . HIS A 1 97 ? 18.523 37.591 29.065 1.00 30.36 97 HIS A C 1
ATOM 747 O O . HIS A 1 97 ? 18.523 38.730 29.527 1.00 30.36 97 HIS A O 1
ATOM 753 N N . GLY A 1 98 ? 17.461 36.780 29.139 1.00 29.86 98 GLY A N 1
ATOM 754 C CA . GLY A 1 98 ? 16.290 37.065 29.961 1.00 29.86 98 GLY A CA 1
ATOM 755 C C . GLY A 1 98 ? 16.692 37.220 31.427 1.00 29.86 98 GLY A C 1
ATOM 756 O O . GLY A 1 98 ? 17.332 36.345 32.008 1.00 29.86 98 GLY A O 1
ATOM 757 N N . HIS A 1 99 ? 16.344 38.370 31.989 1.00 29.17 99 HIS A N 1
ATOM 758 C CA . HIS A 1 99 ? 16.482 38.693 33.398 1.00 29.17 99 HIS A CA 1
ATOM 759 C C . HIS A 1 99 ? 15.218 38.200 34.116 1.00 29.17 99 HIS A C 1
ATOM 761 O O . HIS A 1 99 ? 14.138 38.744 33.890 1.00 29.17 99 HIS A O 1
ATOM 767 N N . ASP A 1 100 ? 15.349 37.166 34.945 1.00 28.95 100 ASP A N 1
ATOM 768 C CA . ASP A 1 100 ? 14.336 36.784 35.936 1.00 28.95 100 ASP A CA 1
ATOM 769 C C . ASP A 1 100 ? 14.496 37.670 37.184 1.00 28.95 100 ASP A C 1
ATOM 771 O O . ASP A 1 100 ? 15.619 37.803 37.688 1.00 28.95 100 ASP A O 1
ATOM 775 N N . PRO A 1 101 ? 13.423 38.266 37.739 1.00 34.50 101 PRO A N 1
ATOM 776 C CA . PRO A 1 101 ? 13.511 38.964 39.006 1.00 34.50 101 PRO A CA 1
ATOM 777 C C . PRO A 1 101 ? 13.216 38.028 40.193 1.00 34.50 101 PRO A C 1
ATOM 779 O O . PRO A 1 101 ? 12.114 37.518 40.354 1.00 34.50 101 PRO A O 1
ATOM 782 N N . ALA A 1 102 ? 14.215 37.949 41.077 1.00 28.69 102 ALA A N 1
ATOM 783 C CA . ALA A 1 102 ? 14.140 37.777 42.534 1.00 28.69 102 ALA A CA 1
ATOM 784 C C . ALA A 1 102 ? 13.706 36.423 43.150 1.00 28.69 102 ALA A C 1
ATOM 786 O O . ALA A 1 102 ? 12.542 36.042 43.130 1.00 28.69 102 ALA A O 1
ATOM 787 N N . GLY A 1 103 ? 14.628 35.818 43.924 1.00 27.42 103 GLY A N 1
ATOM 788 C CA . GLY A 1 103 ? 14.272 34.947 45.058 1.00 27.42 103 GLY A CA 1
ATOM 789 C C . GLY A 1 103 ? 15.302 33.882 45.458 1.00 27.42 103 GLY A C 1
ATOM 790 O O . GLY A 1 103 ? 15.237 32.758 44.992 1.00 27.42 103 GLY A O 1
ATOM 791 N N . LYS A 1 104 ? 16.226 34.239 46.363 1.00 27.53 104 LYS A N 1
ATOM 792 C CA . LYS A 1 104 ? 17.150 33.395 47.164 1.00 27.53 104 LYS A CA 1
ATOM 793 C C . LYS A 1 104 ? 16.796 31.889 47.302 1.00 27.53 104 LYS A C 1
ATOM 795 O O . LYS A 1 104 ? 15.771 31.586 47.904 1.00 27.53 104 LYS A O 1
ATOM 800 N N . ARG A 1 105 ? 17.752 30.986 47.019 1.00 26.06 105 ARG A N 1
ATOM 801 C CA . ARG A 1 105 ? 18.480 30.138 48.008 1.00 26.06 105 ARG A CA 1
ATOM 802 C C . ARG A 1 105 ? 19.326 29.033 47.347 1.00 26.06 105 ARG A C 1
ATOM 804 O O . ARG A 1 105 ? 18.878 28.363 46.434 1.00 26.06 105 ARG A O 1
ATOM 811 N N . GLU A 1 106 ? 20.538 28.911 47.892 1.00 25.20 106 GLU A N 1
ATOM 812 C CA . GLU A 1 106 ? 21.433 27.747 48.015 1.00 25.20 106 GLU A CA 1
ATOM 813 C C . GLU A 1 106 ? 21.745 26.858 46.801 1.00 25.20 106 GLU A C 1
ATOM 815 O O . GLU A 1 106 ? 20.952 26.061 46.315 1.00 25.20 106 GLU A O 1
ATOM 820 N N . ARG A 1 107 ? 23.017 26.951 46.406 1.00 25.14 107 ARG A N 1
ATOM 821 C CA . ARG A 1 107 ? 23.743 26.033 45.538 1.00 25.14 107 ARG A CA 1
ATOM 822 C C . ARG A 1 107 ? 24.139 24.800 46.363 1.00 25.14 107 ARG A C 1
ATOM 824 O O . ARG A 1 107 ? 24.912 24.939 47.307 1.00 25.14 107 ARG A O 1
ATOM 831 N N . VAL A 1 108 ? 23.650 23.622 45.984 1.00 25.81 108 VAL A N 1
ATOM 832 C CA . VAL A 1 108 ? 24.258 22.332 46.340 1.00 25.81 108 VAL A CA 1
ATOM 833 C C . VAL A 1 108 ? 24.402 21.532 45.051 1.00 25.81 108 VAL A C 1
ATOM 835 O O . VAL A 1 108 ? 23.427 21.300 44.341 1.00 25.81 108 VAL A O 1
ATOM 838 N N . ASP A 1 109 ? 25.648 21.192 44.741 1.00 27.56 109 ASP A N 1
ATOM 839 C CA . ASP A 1 109 ? 26.062 20.388 43.598 1.00 27.56 109 ASP A CA 1
ATOM 840 C C . ASP A 1 109 ? 25.488 18.968 43.681 1.00 27.56 109 ASP A C 1
ATOM 842 O O . ASP A 1 109 ? 25.563 18.355 44.740 1.00 27.56 109 ASP A O 1
ATOM 846 N N . PHE A 1 110 ? 25.005 18.418 42.562 1.00 26.67 110 PHE A N 1
ATOM 847 C CA . PHE A 1 110 ? 25.185 16.999 42.234 1.00 26.67 110 PHE A CA 1
ATOM 848 C C . PHE A 1 110 ? 25.107 16.794 40.715 1.00 26.67 110 PHE A C 1
ATOM 850 O O . PHE A 1 110 ? 24.083 16.996 40.066 1.00 26.67 110 PHE A O 1
ATOM 857 N N . ASP A 1 111 ? 26.253 16.414 40.170 1.00 29.36 111 ASP A N 1
ATOM 858 C CA . ASP A 1 111 ? 26.501 15.961 38.809 1.00 29.36 111 ASP A CA 1
ATOM 859 C C . ASP A 1 111 ? 25.856 14.580 38.597 1.00 29.36 111 ASP A C 1
ATOM 861 O O . ASP A 1 111 ? 26.171 13.664 39.355 1.00 29.36 111 ASP A O 1
ATOM 865 N N . THR A 1 112 ? 24.939 14.418 37.627 1.00 27.62 112 THR A N 1
ATOM 866 C CA . THR A 1 112 ? 24.801 13.199 36.790 1.00 27.62 112 THR A CA 1
ATOM 867 C C . THR A 1 112 ? 23.674 13.291 35.738 1.00 27.62 112 THR A C 1
ATOM 869 O O . THR A 1 112 ? 22.486 13.253 36.037 1.00 27.62 112 THR A O 1
ATOM 872 N N . SER A 1 113 ? 24.086 13.286 34.467 1.00 34.62 113 SER A N 1
ATOM 873 C CA . SER A 1 113 ? 23.478 12.521 33.361 1.00 34.62 113 SER A CA 1
ATOM 874 C C . SER A 1 113 ? 21.991 12.704 33.003 1.00 34.62 113 SER A C 1
ATOM 876 O O . SER A 1 113 ? 21.227 11.756 33.126 1.00 34.62 113 SER A O 1
ATOM 878 N N . LEU A 1 114 ? 21.622 13.809 32.342 1.00 29.62 114 LEU A N 1
ATOM 879 C CA . LEU A 1 114 ? 20.563 13.818 31.313 1.00 29.62 114 LEU A CA 1
ATOM 880 C C . LEU A 1 114 ? 20.904 14.852 30.224 1.00 29.62 114 LEU A C 1
ATOM 882 O O . LEU A 1 114 ? 20.909 16.055 30.462 1.00 29.62 114 LEU A O 1
ATOM 886 N N . LYS A 1 115 ? 21.201 14.387 29.002 1.00 27.69 115 LYS A N 1
ATOM 887 C CA . LYS A 1 115 ? 21.233 15.238 27.801 1.00 27.69 115 LYS A CA 1
ATOM 888 C C . LYS A 1 115 ? 19.799 15.685 27.504 1.00 27.69 115 LYS A C 1
ATOM 890 O O . LYS A 1 115 ? 19.059 14.960 26.841 1.00 27.69 115 LYS A O 1
ATOM 895 N N . GLU A 1 116 ? 19.412 16.861 27.986 1.00 28.34 116 GLU A N 1
ATOM 896 C CA . GLU A 1 116 ? 18.192 17.533 27.540 1.00 28.34 116 GLU A CA 1
ATOM 897 C C . GLU A 1 116 ? 18.298 17.862 26.043 1.00 28.34 116 GLU A C 1
ATOM 899 O O . GLU A 1 116 ? 19.230 18.521 25.574 1.00 28.34 116 GLU A O 1
ATOM 904 N N . GLN A 1 117 ? 17.337 17.350 25.275 1.00 25.83 117 GLN A N 1
ATOM 905 C CA . GLN A 1 117 ? 17.062 17.803 23.916 1.00 25.83 117 GLN A CA 1
ATOM 906 C C . GLN A 1 117 ? 16.586 19.264 23.971 1.00 25.83 117 GLN A C 1
ATOM 908 O O . GLN A 1 117 ? 15.800 19.602 24.856 1.00 25.83 117 GLN A O 1
ATOM 913 N N . PRO A 1 118 ? 17.002 20.137 23.036 1.00 26.20 118 PRO A N 1
ATOM 914 C CA . PRO A 1 118 ? 16.500 21.504 23.013 1.00 26.20 118 PRO A CA 1
ATOM 915 C C . PRO A 1 118 ? 14.979 21.509 22.764 1.00 26.20 118 PRO A C 1
ATOM 917 O O . PRO A 1 118 ? 14.483 20.663 22.010 1.00 26.20 118 PRO A O 1
ATOM 920 N N . PRO A 1 119 ? 14.230 22.449 23.369 1.00 28.12 119 PRO A N 1
ATOM 921 C CA . PRO A 1 119 ? 12.778 22.498 23.253 1.00 28.12 119 PRO A CA 1
ATOM 922 C C . PRO A 1 119 ? 12.353 22.674 21.786 1.00 28.12 119 PRO A C 1
ATOM 924 O O . PRO A 1 119 ? 13.032 23.377 21.029 1.00 28.12 119 PRO A O 1
ATOM 927 N N . PRO A 1 120 ? 11.234 22.058 21.356 1.00 30.08 120 PRO A N 1
ATOM 928 C CA . PRO A 1 120 ? 10.759 22.173 19.986 1.00 30.08 120 PRO A CA 1
ATOM 929 C C . PRO A 1 120 ? 10.457 23.640 19.682 1.00 30.08 120 PRO A C 1
ATOM 931 O O . PRO A 1 120 ? 9.587 24.265 20.290 1.00 30.08 120 PRO A O 1
ATOM 934 N N . SER A 1 121 ? 11.202 24.192 18.730 1.00 28.03 121 SER A N 1
ATOM 935 C CA . SER A 1 121 ? 10.999 25.535 18.213 1.00 28.03 121 SER A CA 1
ATOM 936 C C . SER A 1 121 ? 9.559 25.698 17.723 1.00 28.03 121 SER A C 1
ATOM 938 O O . SER A 1 121 ? 9.037 24.880 16.960 1.00 28.03 121 SER A O 1
ATOM 940 N N . ALA A 1 122 ? 8.907 26.767 18.189 1.00 27.20 122 ALA A N 1
ATOM 941 C CA . ALA A 1 122 ? 7.569 27.154 17.763 1.00 27.20 122 ALA A CA 1
ATOM 942 C C . ALA A 1 122 ? 7.489 27.198 16.221 1.00 27.20 122 ALA A C 1
ATOM 944 O O . ALA A 1 122 ? 8.440 27.655 15.579 1.00 27.20 122 ALA A O 1
ATOM 945 N N . PRO A 1 123 ? 6.386 26.725 15.609 1.00 32.56 123 PRO A N 1
ATOM 946 C CA . PRO A 1 123 ? 6.278 26.588 14.162 1.00 32.56 123 PRO A CA 1
ATOM 947 C C . PR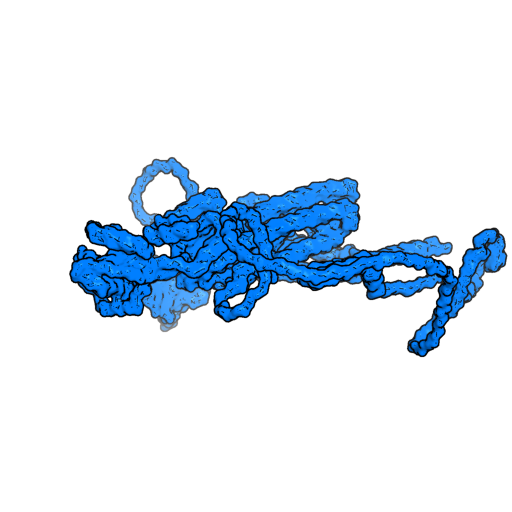O A 1 123 ? 6.477 27.949 13.486 1.00 32.56 123 PRO A C 1
ATOM 949 O O . PRO A 1 123 ? 5.663 28.864 13.619 1.00 32.56 123 PRO A O 1
ATOM 952 N N . GLY A 1 124 ? 7.611 28.067 12.795 1.00 30.64 124 GLY A N 1
ATOM 953 C CA . GLY A 1 124 ? 8.088 29.291 12.176 1.00 30.64 124 GLY A CA 1
ATOM 954 C C . GLY A 1 124 ? 7.119 29.860 11.145 1.00 30.64 124 GLY A C 1
ATOM 955 O O . GLY A 1 124 ? 6.467 29.145 10.380 1.00 30.64 124 GLY A O 1
ATOM 956 N N . ALA A 1 125 ? 7.073 31.189 11.118 1.00 28.22 125 ALA A N 1
ATOM 957 C CA . ALA A 1 125 ? 6.479 31.983 10.061 1.00 28.22 125 ALA A CA 1
ATOM 958 C C . ALA A 1 125 ? 6.946 31.480 8.681 1.00 28.22 125 ALA A C 1
ATOM 960 O O . ALA A 1 125 ? 8.138 31.470 8.373 1.00 28.22 125 ALA A O 1
ATOM 961 N N . ARG A 1 126 ? 5.988 31.050 7.852 1.00 32.06 126 ARG A N 1
ATOM 962 C CA . ARG A 1 126 ? 6.225 30.638 6.465 1.00 32.06 126 ARG A CA 1
ATOM 963 C C . ARG A 1 126 ? 6.825 31.802 5.674 1.00 32.06 126 ARG A C 1
ATOM 965 O O . ARG A 1 126 ? 6.229 32.876 5.609 1.00 32.06 126 ARG A O 1
ATOM 972 N N . ALA A 1 127 ? 7.955 31.554 5.018 1.00 29.58 127 ALA A N 1
ATOM 973 C CA . ALA A 1 127 ? 8.482 32.424 3.979 1.00 29.58 127 ALA A CA 1
ATOM 974 C C . ALA A 1 127 ? 7.451 32.534 2.841 1.00 29.58 127 ALA A C 1
ATOM 976 O O . ALA A 1 127 ? 7.102 31.553 2.182 1.00 29.58 127 ALA A O 1
ATOM 977 N N . SER A 1 128 ? 6.931 33.738 2.628 1.00 31.22 128 SER A N 1
ATOM 978 C CA . SER A 1 128 ? 6.107 34.087 1.477 1.00 31.22 128 SER A CA 1
ATOM 979 C C . SER A 1 128 ? 6.964 34.016 0.210 1.00 31.22 128 SER A C 1
ATOM 981 O O . SER A 1 128 ? 7.695 34.957 -0.091 1.00 31.22 128 SER A O 1
ATOM 983 N N . GLY A 1 129 ? 6.907 32.895 -0.510 1.00 32.12 129 GLY A N 1
ATOM 984 C CA . GLY A 1 129 ? 7.602 32.755 -1.792 1.00 32.12 129 GLY A CA 1
ATOM 985 C C . GLY A 1 129 ? 7.747 31.336 -2.343 1.00 32.12 129 GLY A C 1
ATOM 986 O O . GLY A 1 129 ? 8.074 31.191 -3.517 1.00 32.12 129 GLY A O 1
ATOM 987 N N . GLU A 1 130 ? 7.496 30.281 -1.563 1.00 37.47 130 GLU A N 1
ATOM 988 C CA . GLU A 1 130 ? 7.698 28.920 -2.072 1.00 37.47 130 GLU A CA 1
ATOM 989 C C . GLU A 1 130 ? 6.496 28.449 -2.910 1.00 37.47 130 GLU A C 1
ATOM 991 O O . GLU A 1 130 ? 5.409 28.177 -2.401 1.00 37.47 130 GLU A O 1
ATOM 996 N N . SER A 1 131 ? 6.693 28.390 -4.232 1.00 45.03 131 SER A N 1
ATOM 997 C CA . SER A 1 131 ? 5.763 27.790 -5.195 1.00 45.03 131 SER A CA 1
ATOM 998 C C . SER A 1 131 ? 5.314 26.400 -4.732 1.00 45.03 131 SER A C 1
ATOM 1000 O O . SER A 1 131 ? 6.169 25.604 -4.340 1.00 45.03 131 SER A O 1
ATOM 1002 N N . ASP A 1 132 ? 4.013 26.086 -4.833 1.00 59.53 132 ASP A N 1
ATOM 1003 C CA . ASP A 1 132 ? 3.459 24.764 -4.491 1.00 59.53 132 ASP A CA 1
ATOM 1004 C C . ASP A 1 132 ? 4.353 23.650 -5.083 1.00 59.53 132 ASP A C 1
ATOM 1006 O O . ASP A 1 132 ? 4.586 23.646 -6.301 1.00 59.53 132 ASP A O 1
ATOM 1010 N N . PRO A 1 133 ? 4.881 22.715 -4.267 1.00 61.00 133 PRO A N 1
ATOM 1011 C CA . PRO A 1 133 ? 5.785 21.660 -4.732 1.00 61.00 133 PRO A CA 1
ATOM 1012 C C . PRO A 1 133 ? 5.198 20.835 -5.885 1.00 61.00 133 PRO A C 1
ATOM 1014 O O . PRO A 1 133 ? 5.945 20.311 -6.711 1.00 61.00 133 PRO A O 1
ATOM 1017 N N . VAL A 1 134 ? 3.866 20.762 -5.993 1.00 63.62 134 VAL A N 1
ATOM 1018 C CA . VAL A 1 134 ? 3.176 20.124 -7.122 1.00 63.62 134 VAL A CA 1
ATOM 1019 C C . VAL A 1 134 ? 3.427 20.895 -8.419 1.00 63.62 134 VAL A C 1
ATOM 1021 O O . VAL A 1 134 ? 3.783 20.290 -9.427 1.00 63.62 134 VAL A O 1
ATOM 1024 N N . VAL A 1 135 ? 3.279 22.224 -8.400 1.00 68.44 135 VAL A N 1
ATOM 1025 C CA . VAL A 1 135 ? 3.493 23.081 -9.577 1.00 68.44 135 VAL A CA 1
ATOM 1026 C C . VAL A 1 135 ? 4.947 22.991 -10.022 1.00 68.44 135 VAL A C 1
ATOM 1028 O O . VAL A 1 135 ? 5.193 22.760 -11.200 1.00 68.44 135 VAL A O 1
ATOM 1031 N N . ARG A 1 136 ? 5.901 23.060 -9.084 1.00 69.12 136 ARG A N 1
ATOM 1032 C CA . ARG A 1 136 ? 7.337 22.919 -9.375 1.00 69.12 136 ARG A CA 1
ATOM 1033 C C . ARG A 1 136 ? 7.683 21.576 -10.029 1.00 69.12 136 ARG A C 1
ATOM 1035 O O . ARG A 1 136 ? 8.432 21.532 -11.000 1.00 69.12 136 ARG A O 1
ATOM 1042 N N . ASN A 1 137 ? 7.139 20.473 -9.517 1.00 68.88 137 ASN A N 1
ATOM 1043 C CA . ASN A 1 137 ? 7.433 19.146 -10.060 1.00 68.88 137 ASN A CA 1
ATOM 1044 C C . ASN A 1 137 ? 6.733 18.911 -11.412 1.00 68.88 137 ASN A C 1
ATOM 1046 O O . ASN A 1 137 ? 7.306 18.281 -12.301 1.00 68.88 137 ASN A O 1
ATOM 1050 N N . MET A 1 138 ? 5.519 19.440 -11.601 1.00 70.50 138 MET A N 1
ATOM 1051 C CA . MET A 1 138 ? 4.794 19.344 -12.873 1.00 70.50 138 MET A CA 1
ATOM 1052 C C . MET A 1 138 ? 5.427 20.199 -13.973 1.00 70.50 138 MET A C 1
ATOM 1054 O O . MET A 1 138 ? 5.490 19.746 -15.114 1.00 70.50 138 MET A O 1
ATOM 1058 N N . THR A 1 139 ? 5.930 21.398 -13.660 1.00 69.44 139 THR A N 1
ATOM 1059 C CA . THR A 1 139 ? 6.646 22.229 -14.641 1.00 69.44 139 THR A CA 1
ATOM 1060 C C . THR A 1 139 ? 7.959 21.577 -15.065 1.00 69.44 139 THR A C 1
ATOM 1062 O O . THR A 1 139 ? 8.241 21.520 -16.260 1.00 69.44 139 THR A O 1
ATOM 1065 N N . ALA A 1 140 ? 8.716 20.999 -14.126 1.00 67.31 140 ALA A N 1
ATOM 1066 C CA . ALA A 1 140 ? 9.919 20.225 -14.437 1.00 67.31 140 ALA A CA 1
ATOM 1067 C C . ALA A 1 140 ? 9.614 19.004 -15.328 1.00 67.31 140 ALA A C 1
ATOM 1069 O O . ALA A 1 140 ? 10.330 18.749 -16.299 1.00 67.31 140 ALA A O 1
ATOM 1070 N N . LEU A 1 141 ? 8.521 18.281 -15.049 1.00 74.12 141 LEU A N 1
ATOM 1071 C CA . LEU A 1 141 ? 8.064 17.168 -15.885 1.00 74.12 141 LEU A CA 1
ATOM 1072 C C . LEU A 1 141 ? 7.649 17.647 -17.288 1.00 74.12 141 LEU A C 1
ATOM 1074 O O . LEU A 1 141 ? 8.045 17.042 -18.280 1.00 74.12 141 LEU A O 1
ATOM 1078 N N . ALA A 1 142 ? 6.890 18.736 -17.405 1.00 71.56 142 ALA A N 1
ATOM 1079 C CA . ALA A 1 142 ? 6.448 19.256 -18.699 1.00 71.56 142 ALA A CA 1
ATOM 1080 C C . ALA A 1 142 ? 7.628 19.730 -19.566 1.00 71.56 142 ALA A C 1
ATOM 1082 O O . ALA A 1 142 ? 7.724 19.358 -20.735 1.00 71.56 142 ALA A O 1
ATOM 1083 N N . LEU A 1 143 ? 8.560 20.492 -18.983 1.00 71.38 143 LEU A N 1
ATOM 1084 C CA . LEU A 1 143 ? 9.748 20.997 -19.678 1.00 71.38 143 LEU A CA 1
ATOM 1085 C C . LEU A 1 143 ? 10.683 19.864 -20.116 1.00 71.38 143 LEU A C 1
ATOM 1087 O O . LEU A 1 143 ? 11.132 19.851 -21.261 1.00 71.38 143 LEU A O 1
ATOM 1091 N N . GLY A 1 144 ? 10.940 18.886 -19.240 1.00 69.50 144 GLY A N 1
ATOM 1092 C CA . GLY A 1 144 ? 11.764 17.727 -19.590 1.00 69.50 144 GLY A CA 1
ATOM 1093 C C . GLY A 1 144 ? 11.132 16.871 -20.692 1.00 69.50 144 GLY A C 1
ATOM 1094 O O . GLY A 1 144 ? 11.823 16.462 -21.623 1.00 69.50 144 GLY A O 1
ATOM 1095 N N . GLY A 1 145 ? 9.809 16.677 -20.650 1.00 72.94 145 GLY A N 1
ATOM 1096 C CA . GLY A 1 145 ? 9.073 15.938 -21.678 1.00 72.94 145 GLY A CA 1
ATOM 1097 C C . GLY A 1 145 ? 9.102 16.650 -23.031 1.00 72.94 145 GLY A C 1
ATOM 1098 O O . GLY A 1 145 ? 9.367 16.019 -24.053 1.00 72.94 145 GLY A O 1
ATOM 1099 N N . ALA A 1 146 ? 8.921 17.975 -23.040 1.00 70.31 146 ALA A N 1
ATOM 1100 C CA . ALA A 1 146 ? 9.038 18.794 -24.245 1.00 70.31 146 ALA A CA 1
ATOM 1101 C C . ALA A 1 146 ? 10.456 18.748 -24.842 1.00 70.31 146 ALA A C 1
ATOM 1103 O O . ALA A 1 146 ? 10.604 18.618 -26.057 1.00 70.31 146 ALA A O 1
ATOM 1104 N N . ALA A 1 147 ? 11.499 18.787 -24.005 1.00 68.25 147 ALA A N 1
ATOM 1105 C CA . ALA A 1 147 ? 12.886 18.659 -24.451 1.00 68.25 147 ALA A CA 1
ATOM 1106 C C . ALA A 1 147 ? 13.166 17.283 -25.083 1.00 68.25 147 ALA A C 1
ATOM 1108 O O . ALA A 1 147 ? 13.769 17.210 -26.156 1.00 68.25 147 ALA A O 1
ATOM 1109 N N . ILE A 1 148 ? 12.686 16.194 -24.469 1.00 72.06 148 ILE A N 1
ATOM 1110 C CA . ILE A 1 148 ? 12.805 14.835 -25.023 1.00 72.06 148 ILE A CA 1
ATOM 1111 C C . ILE A 1 148 ? 12.045 14.721 -26.344 1.00 72.06 148 ILE A C 1
ATOM 1113 O O . ILE A 1 148 ? 12.600 14.204 -27.311 1.00 72.06 148 ILE A O 1
ATOM 1117 N N . ALA A 1 149 ? 10.814 15.235 -26.419 1.00 68.25 149 ALA A N 1
ATOM 1118 C CA . ALA A 1 149 ? 10.011 15.213 -27.638 1.00 68.25 149 ALA A CA 1
ATOM 1119 C C . ALA A 1 149 ? 10.697 15.984 -28.776 1.00 68.25 149 ALA A C 1
ATOM 1121 O O . ALA A 1 149 ? 10.840 15.456 -29.876 1.00 68.25 149 ALA A O 1
ATOM 1122 N N . LEU A 1 150 ? 11.204 17.190 -28.504 1.00 67.44 150 LEU A N 1
ATOM 1123 C CA . LEU A 1 150 ? 11.901 18.017 -29.490 1.00 67.44 150 LEU A CA 1
ATOM 1124 C C . LEU A 1 150 ? 13.159 17.320 -30.036 1.00 67.44 150 LEU A C 1
ATOM 1126 O O . LEU A 1 150 ? 13.386 17.286 -31.248 1.00 67.44 150 LEU A O 1
ATOM 1130 N N . VAL A 1 151 ? 13.976 16.738 -29.152 1.00 66.56 151 VAL A N 1
ATOM 1131 C CA . VAL A 1 151 ? 15.220 16.055 -29.540 1.00 66.56 151 VAL A CA 1
ATOM 1132 C C . VAL A 1 151 ? 14.929 14.702 -30.205 1.00 66.56 151 VAL A C 1
ATOM 1134 O O . VAL A 1 151 ? 15.575 14.359 -31.196 1.00 66.56 151 VAL A O 1
ATOM 1137 N N . GLY A 1 152 ? 13.943 13.952 -29.711 1.00 63.88 152 GLY A N 1
ATOM 1138 C CA . GLY A 1 152 ? 13.531 12.645 -30.228 1.00 63.88 152 GLY A CA 1
ATOM 1139 C C . GLY A 1 152 ? 12.892 12.724 -31.614 1.00 63.88 152 GLY A C 1
ATOM 1140 O O . GLY A 1 152 ? 13.319 12.011 -32.521 1.00 63.88 152 GLY A O 1
ATOM 1141 N N . VAL A 1 153 ? 11.947 13.648 -31.818 1.00 63.97 153 VAL A N 1
ATOM 1142 C CA . VAL A 1 153 ? 11.319 13.911 -33.125 1.00 63.97 153 VAL A CA 1
ATOM 1143 C C . VAL A 1 153 ? 12.382 14.322 -34.145 1.00 63.97 153 VAL A C 1
ATOM 1145 O O . VAL A 1 153 ? 12.471 13.730 -35.218 1.00 63.97 153 VAL A O 1
ATOM 1148 N N . LYS A 1 154 ? 13.282 15.254 -33.800 1.00 61.78 154 LYS A N 1
ATOM 1149 C CA . LYS A 1 154 ? 14.383 15.644 -34.698 1.00 61.78 154 LYS A CA 1
ATOM 1150 C C . LYS A 1 154 ? 15.279 14.452 -35.070 1.00 61.78 154 LYS A C 1
ATOM 1152 O O . LYS A 1 154 ? 15.697 14.347 -36.223 1.00 61.78 154 LYS A O 1
ATOM 1157 N N . ARG A 1 155 ? 15.563 13.555 -34.119 1.00 61.84 155 ARG A N 1
ATOM 1158 C CA . ARG A 1 155 ? 16.404 12.364 -34.335 1.00 61.84 155 ARG A CA 1
ATOM 1159 C C . ARG A 1 155 ? 15.724 11.312 -35.222 1.00 61.84 155 ARG A C 1
ATOM 1161 O O . ARG A 1 155 ? 16.418 10.663 -35.998 1.00 61.84 155 ARG A O 1
ATOM 1168 N N . LEU A 1 156 ? 14.397 11.179 -35.151 1.00 56.97 156 LEU A N 1
ATOM 1169 C CA . LEU A 1 156 ? 13.608 10.287 -36.012 1.00 56.97 156 LEU A CA 1
ATOM 1170 C C . LEU A 1 156 ? 13.561 10.770 -37.471 1.00 56.97 156 LEU A C 1
ATOM 1172 O O . LEU A 1 156 ? 13.700 9.955 -38.376 1.00 56.97 156 LEU A O 1
ATOM 1176 N N . PHE A 1 157 ? 13.426 12.081 -37.704 1.00 56.97 157 PHE A N 1
ATOM 1177 C CA . PHE A 1 157 ? 13.276 12.640 -39.057 1.00 56.97 157 PHE A CA 1
ATOM 1178 C C . PHE A 1 157 ? 14.594 13.001 -39.765 1.00 56.97 157 PHE A C 1
ATOM 1180 O O . PHE A 1 157 ? 14.629 13.015 -40.991 1.00 56.97 157 PHE A O 1
ATOM 1187 N N . LYS A 1 158 ? 15.677 13.317 -39.036 1.00 50.66 158 LYS A N 1
ATOM 1188 C CA . LYS A 1 158 ? 16.965 13.759 -39.628 1.00 50.66 158 LYS A CA 1
ATOM 1189 C C . LYS A 1 158 ? 18.155 12.831 -39.340 1.00 50.66 158 LYS A C 1
ATOM 1191 O O . LYS A 1 158 ? 19.288 13.175 -39.669 1.00 50.66 158 LYS A O 1
ATOM 1196 N N . GLY A 1 159 ? 17.907 11.662 -38.745 1.00 54.75 159 GLY A N 1
ATOM 1197 C CA . GLY A 1 159 ? 18.910 10.627 -38.483 1.00 54.75 159 GLY A CA 1
ATOM 1198 C C . GLY A 1 159 ? 20.043 11.022 -37.512 1.00 54.75 159 GLY A C 1
ATOM 1199 O O . GLY A 1 159 ? 19.974 12.067 -36.860 1.00 54.75 159 GLY A O 1
ATOM 1200 N N . PRO A 1 160 ? 21.083 10.162 -37.419 1.00 53.50 160 PRO A N 1
ATOM 1201 C CA . PRO A 1 160 ? 22.385 10.308 -36.780 1.00 53.50 160 PRO A CA 1
ATOM 1202 C C . PRO A 1 160 ? 22.858 11.611 -36.165 1.00 53.50 160 PRO A C 1
ATOM 1204 O O . PRO A 1 160 ? 23.514 11.568 -35.143 1.00 53.50 160 PRO A O 1
ATOM 1207 N N . SER A 1 161 ? 22.725 12.755 -36.828 1.00 51.12 161 SER A N 1
ATOM 1208 C CA . SER A 1 161 ? 23.799 13.740 -36.678 1.00 51.12 161 SER A CA 1
ATOM 1209 C C . SER A 1 161 ? 23.484 15.069 -37.347 1.00 51.12 161 SER A C 1
ATOM 1211 O O . SER A 1 161 ? 23.878 15.313 -38.475 1.00 51.12 161 SER A O 1
ATOM 1213 N N . THR A 1 162 ? 22.848 15.976 -36.602 1.00 45.44 162 THR A N 1
ATOM 1214 C CA . THR A 1 162 ? 22.971 17.444 -36.785 1.00 45.44 162 THR A CA 1
ATOM 1215 C C . THR A 1 162 ? 22.912 18.184 -35.435 1.00 45.44 162 THR A C 1
ATOM 1217 O O . THR A 1 162 ? 22.362 19.279 -35.309 1.00 45.44 162 THR A O 1
ATOM 1220 N N . LEU A 1 163 ? 23.432 17.547 -34.379 1.00 46.62 163 LEU A N 1
ATOM 1221 C CA . LEU A 1 163 ? 23.708 18.162 -33.069 1.00 46.62 163 LEU A CA 1
ATOM 1222 C C . LEU A 1 163 ? 25.217 18.253 -32.783 1.00 46.62 163 LEU A C 1
ATOM 1224 O O . LEU A 1 163 ? 25.628 19.078 -31.980 1.00 46.62 163 LEU A O 1
ATOM 1228 N N . ALA A 1 164 ? 26.038 17.472 -33.495 1.00 44.06 164 ALA A N 1
ATOM 1229 C CA . ALA A 1 164 ? 27.499 17.564 -33.469 1.00 44.06 164 ALA A CA 1
ATOM 1230 C C . ALA A 1 164 ? 28.071 18.625 -34.435 1.00 44.06 164 ALA A C 1
ATOM 1232 O O . ALA A 1 164 ? 29.231 18.993 -34.298 1.00 44.06 164 ALA A O 1
ATOM 1233 N N . GLY A 1 165 ? 27.273 19.117 -35.395 1.00 49.97 165 GLY A N 1
ATOM 1234 C CA . GLY A 1 165 ? 27.711 20.117 -36.379 1.00 49.97 165 GLY A CA 1
ATOM 1235 C C . GLY A 1 165 ? 27.630 21.569 -35.894 1.00 49.97 165 GLY A C 1
ATOM 1236 O O . GLY A 1 165 ? 28.375 22.407 -36.385 1.00 49.97 165 GLY A O 1
ATOM 1237 N N . SER A 1 166 ? 26.765 21.881 -34.917 1.00 58.38 166 SER A N 1
ATOM 1238 C CA . SER A 1 166 ? 26.683 23.220 -34.320 1.00 58.38 166 SER A CA 1
ATOM 1239 C C . SER A 1 166 ? 27.134 23.198 -32.848 1.00 58.38 166 SER A C 1
ATOM 1241 O O . SER A 1 166 ? 26.471 22.605 -31.991 1.00 58.38 166 SER A O 1
ATOM 1243 N N . PRO A 1 167 ? 28.252 23.868 -32.507 1.00 62.03 167 PRO A N 1
ATOM 1244 C CA . PRO A 1 167 ? 28.782 23.909 -31.140 1.00 62.03 167 PRO A CA 1
ATOM 1245 C C . PRO A 1 167 ? 27.814 24.489 -30.097 1.00 62.03 167 PRO A C 1
ATOM 1247 O O . PRO A 1 167 ? 27.989 24.275 -28.899 1.00 62.03 167 PRO A O 1
ATOM 1250 N N . SER A 1 168 ? 26.816 25.269 -30.518 1.00 61.38 168 SER A N 1
ATOM 1251 C CA . SER A 1 168 ? 25.816 25.900 -29.649 1.00 61.38 168 SER A CA 1
ATOM 1252 C C . SER A 1 168 ? 24.737 24.922 -29.176 1.00 61.38 168 SER A C 1
ATOM 1254 O O . SER A 1 168 ? 24.435 24.884 -27.986 1.00 61.38 168 SER A O 1
ATOM 1256 N N . LEU A 1 169 ? 24.195 24.085 -30.067 1.00 60.22 169 LEU A N 1
ATOM 1257 C CA . LEU A 1 169 ? 23.157 23.113 -29.701 1.00 60.22 169 LEU A CA 1
ATOM 1258 C C . LEU A 1 169 ? 23.723 21.960 -28.866 1.00 60.22 169 LEU A C 1
ATOM 1260 O O . LEU A 1 169 ? 23.044 21.462 -27.971 1.00 60.22 169 LEU A O 1
ATOM 1264 N N . PHE A 1 170 ? 24.980 21.578 -29.109 1.00 63.62 170 PHE A N 1
ATOM 1265 C CA . PHE A 1 170 ? 25.706 20.643 -28.252 1.00 63.62 170 PHE A CA 1
ATOM 1266 C C . PHE A 1 170 ? 25.849 21.179 -26.818 1.00 63.62 170 PHE A C 1
ATOM 1268 O O . PHE A 1 170 ? 25.462 20.502 -25.866 1.00 63.62 170 PHE A O 1
ATOM 1275 N N . ARG A 1 171 ? 26.328 22.425 -26.665 1.00 70.44 171 ARG A N 1
ATOM 1276 C CA . ARG A 1 171 ? 26.445 23.094 -25.357 1.00 70.44 171 ARG A CA 1
ATOM 1277 C C . ARG A 1 171 ? 25.094 23.211 -24.652 1.00 70.44 171 ARG A C 1
ATOM 1279 O O . ARG A 1 171 ? 25.014 22.921 -23.463 1.00 70.44 171 ARG A O 1
ATOM 1286 N N . ALA A 1 172 ? 24.033 23.552 -25.382 1.00 66.69 172 ALA A N 1
ATOM 1287 C CA . ALA A 1 172 ? 22.680 23.622 -24.833 1.00 66.69 172 ALA A CA 1
ATOM 1288 C C . ALA A 1 172 ? 22.167 22.252 -24.350 1.00 66.69 172 ALA A C 1
ATOM 1290 O O . ALA A 1 172 ? 21.598 22.154 -23.264 1.00 66.69 172 ALA A O 1
ATOM 1291 N N . ALA A 1 173 ? 22.400 21.178 -25.110 1.00 62.69 173 ALA A N 1
ATOM 1292 C CA . ALA A 1 173 ? 21.976 19.830 -24.735 1.00 62.69 173 ALA A CA 1
ATOM 1293 C C . ALA A 1 173 ? 22.731 19.295 -23.504 1.00 62.69 173 ALA A C 1
ATOM 1295 O O . ALA A 1 173 ? 22.116 18.711 -22.612 1.00 62.69 173 ALA A O 1
ATOM 1296 N N . VAL A 1 174 ? 24.045 19.536 -23.422 1.00 69.12 174 VAL A N 1
ATOM 1297 C CA . VAL A 1 174 ? 24.862 19.204 -22.241 1.00 69.12 174 VAL A CA 1
ATOM 1298 C C . VAL A 1 174 ? 24.419 20.026 -21.030 1.00 69.12 174 VAL A C 1
ATOM 1300 O O . VAL A 1 174 ? 24.198 19.450 -19.969 1.00 69.12 174 VAL A O 1
ATOM 1303 N N . ALA A 1 175 ? 24.209 21.337 -21.185 1.00 73.25 175 ALA A N 1
ATOM 1304 C CA . ALA A 1 175 ? 23.703 22.194 -20.113 1.00 73.25 175 ALA A CA 1
ATOM 1305 C C . ALA A 1 175 ? 22.331 21.724 -19.610 1.00 73.25 175 ALA A C 1
ATOM 1307 O O . ALA A 1 175 ? 22.106 21.667 -18.407 1.00 73.25 175 ALA A O 1
ATOM 1308 N N . THR A 1 176 ? 21.440 21.305 -20.513 1.00 68.44 176 THR A N 1
ATOM 1309 C CA . THR A 1 176 ? 20.126 20.760 -20.142 1.00 68.44 176 THR A CA 1
ATOM 1310 C C . THR A 1 176 ? 20.263 19.454 -19.357 1.00 68.44 176 THR A C 1
ATOM 1312 O O . THR A 1 176 ? 19.585 19.284 -18.350 1.00 68.44 176 THR A O 1
ATOM 1315 N N . ASN A 1 177 ? 21.167 18.553 -19.760 1.00 68.81 177 ASN A N 1
ATOM 1316 C CA . ASN A 1 177 ? 21.449 17.322 -19.011 1.00 68.81 177 ASN A CA 1
ATOM 1317 C C . ASN A 1 177 ? 22.026 17.607 -17.621 1.00 68.81 177 ASN A C 1
ATOM 1319 O O . ASN A 1 177 ? 21.611 16.982 -16.650 1.00 68.81 177 ASN A O 1
ATOM 1323 N N . LEU A 1 178 ? 22.956 18.558 -17.517 1.00 73.31 178 LEU A N 1
ATOM 1324 C CA . LEU A 1 178 ? 23.553 18.952 -16.243 1.00 73.31 178 LEU A CA 1
ATOM 1325 C C . LEU A 1 178 ? 22.524 19.607 -15.318 1.00 73.31 178 LEU A C 1
ATOM 1327 O O . LEU A 1 178 ? 22.484 19.274 -14.142 1.00 73.31 178 LEU A O 1
ATOM 1331 N N . LEU A 1 179 ? 21.658 20.477 -15.845 1.00 71.25 179 LEU A N 1
ATOM 1332 C CA . LEU A 1 179 ? 20.583 21.117 -15.082 1.00 71.25 179 LEU A CA 1
ATOM 1333 C C . LEU A 1 179 ? 19.504 20.115 -14.651 1.00 71.25 179 LEU A C 1
ATOM 1335 O O . LEU A 1 179 ? 19.068 20.144 -13.505 1.00 71.25 179 LEU A O 1
ATOM 1339 N N . ALA A 1 180 ? 19.093 19.206 -15.539 1.00 66.12 180 ALA A N 1
ATOM 1340 C CA . ALA A 1 180 ? 18.109 18.169 -15.225 1.00 66.12 180 ALA A CA 1
ATOM 1341 C C . ALA A 1 180 ? 18.657 17.127 -14.237 1.00 66.12 180 ALA A C 1
ATOM 1343 O O . ALA A 1 180 ? 17.923 16.648 -13.376 1.00 66.12 180 ALA A O 1
ATOM 1344 N N . GLY A 1 181 ? 19.946 16.798 -14.343 1.00 65.56 181 GLY A N 1
ATOM 1345 C CA . GLY A 1 181 ? 20.651 15.912 -13.421 1.00 65.56 181 GLY A CA 1
ATOM 1346 C C . GLY A 1 181 ? 21.090 16.591 -12.127 1.00 65.56 181 GLY A C 1
ATOM 1347 O O . GLY A 1 181 ? 21.416 15.893 -11.170 1.00 65.56 181 GLY A O 1
ATOM 1348 N N . TYR A 1 182 ? 21.078 17.928 -12.066 1.00 70.56 182 TYR A N 1
ATOM 1349 C CA . TYR A 1 182 ? 21.570 18.697 -10.923 1.00 70.56 182 TYR A CA 1
ATOM 1350 C C . TYR A 1 182 ? 20.946 18.265 -9.592 1.00 70.56 182 TYR A C 1
ATOM 1352 O O . TYR A 1 182 ? 21.717 18.043 -8.671 1.00 70.56 182 TYR A O 1
ATOM 1360 N N . PRO A 1 183 ? 19.622 18.040 -9.459 1.00 66.25 183 PRO A N 1
ATOM 1361 C CA . PRO A 1 183 ? 19.041 17.597 -8.188 1.00 66.25 183 PRO A CA 1
ATOM 1362 C C . PRO A 1 183 ? 19.575 16.245 -7.692 1.00 66.25 183 PRO A C 1
ATOM 1364 O O . PRO A 1 183 ? 19.627 16.008 -6.488 1.00 66.25 183 PRO A O 1
ATOM 1367 N N . LEU A 1 184 ? 19.965 15.360 -8.615 1.00 65.69 184 LEU A N 1
ATOM 1368 C CA . LEU A 1 184 ? 20.556 14.056 -8.303 1.00 65.69 184 LEU A CA 1
ATOM 1369 C C . LEU A 1 184 ? 22.067 14.171 -8.046 1.00 65.69 184 LEU A C 1
ATOM 1371 O O . LEU A 1 184 ? 22.608 13.442 -7.224 1.00 65.69 184 LEU A O 1
ATOM 1375 N N . LEU A 1 185 ? 22.744 15.105 -8.722 1.00 63.66 185 LEU A N 1
ATOM 1376 C CA . LEU A 1 185 ? 24.174 15.394 -8.566 1.00 63.66 185 LEU A CA 1
ATOM 1377 C C . LEU A 1 185 ? 24.485 16.220 -7.310 1.00 63.66 185 LEU A C 1
ATOM 1379 O O . LEU A 1 185 ? 25.532 16.034 -6.696 1.00 63.66 185 LEU A O 1
ATOM 1383 N N . SER A 1 186 ? 23.582 17.120 -6.913 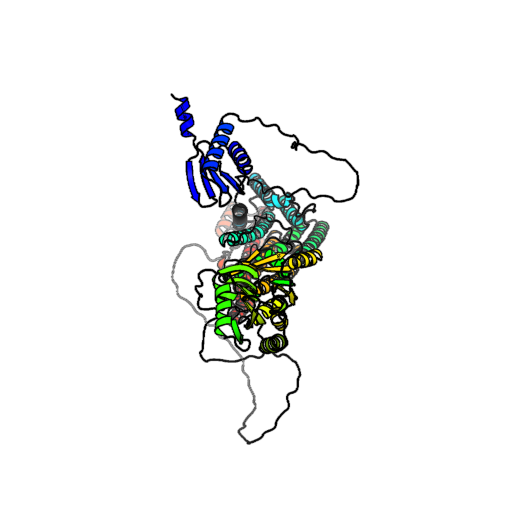1.00 61.81 186 SER A N 1
ATOM 1384 C CA . SER A 1 186 ? 23.748 18.047 -5.789 1.00 61.81 186 SER A CA 1
ATOM 1385 C C . SER A 1 186 ? 23.701 17.350 -4.432 1.00 61.81 186 SER A C 1
ATOM 1387 O O . SER A 1 186 ? 23.880 17.999 -3.406 1.00 61.81 186 SER A O 1
ATOM 1389 N N . GLY A 1 187 ? 23.455 16.038 -4.410 1.00 51.62 187 GLY A N 1
ATOM 1390 C CA . GLY A 1 187 ? 23.698 15.225 -3.234 1.00 51.62 187 GLY A CA 1
ATOM 1391 C C . GLY A 1 187 ? 22.849 15.583 -2.044 1.00 51.62 187 GLY A C 1
ATOM 1392 O O . GLY A 1 187 ? 23.377 15.727 -0.941 1.00 51.62 187 GLY A O 1
ATOM 1393 N N . ARG A 1 188 ? 21.539 15.729 -2.253 1.00 52.31 188 ARG A N 1
ATOM 1394 C CA . ARG A 1 188 ? 20.620 15.832 -1.127 1.00 52.31 188 ARG A CA 1
ATOM 1395 C C . ARG A 1 188 ? 20.747 14.532 -0.329 1.00 52.31 188 ARG A C 1
ATOM 1397 O O . ARG A 1 188 ? 20.312 13.485 -0.790 1.00 52.31 188 ARG A O 1
ATOM 1404 N N . LYS A 1 189 ? 21.432 14.600 0.816 1.00 49.19 189 LYS A N 1
ATOM 1405 C CA . LYS A 1 189 ? 21.605 13.464 1.722 1.00 49.19 189 LYS A CA 1
ATOM 1406 C C . LYS A 1 189 ? 20.212 13.018 2.164 1.00 49.19 189 LYS A C 1
ATOM 1408 O O . LYS A 1 189 ? 19.483 13.805 2.768 1.00 49.19 189 LYS A O 1
ATOM 1413 N N . GLU A 1 190 ? 19.825 11.801 1.799 1.00 44.69 190 GLU A N 1
ATOM 1414 C CA . GLU A 1 190 ? 18.632 11.156 2.343 1.00 44.69 190 GLU A CA 1
ATOM 1415 C C . GLU A 1 190 ? 19.004 10.712 3.773 1.00 44.69 190 GLU A C 1
ATOM 1417 O O . GLU A 1 190 ? 19.902 9.895 3.971 1.00 44.69 190 GLU A O 1
ATOM 1422 N N . GLY A 1 191 ? 18.394 11.342 4.785 1.00 41.53 191 GLY A N 1
ATOM 1423 C CA . GLY A 1 191 ? 18.637 11.057 6.205 1.00 41.53 191 GLY A CA 1
ATOM 1424 C C . GLY A 1 191 ? 19.649 11.970 6.915 1.00 41.53 191 GLY A C 1
ATOM 1425 O O . GLY A 1 191 ? 20.511 12.617 6.313 1.00 41.53 191 GLY A O 1
ATOM 1426 N N . ALA A 1 192 ? 19.532 12.029 8.245 1.00 30.33 192 ALA A N 1
ATOM 1427 C CA . ALA A 1 192 ? 20.441 12.765 9.118 1.00 30.33 192 ALA A CA 1
ATOM 1428 C C . ALA A 1 192 ? 21.827 12.090 9.124 1.00 30.33 192 ALA A C 1
ATOM 1430 O O . ALA A 1 192 ? 22.085 11.188 9.911 1.00 30.33 192 ALA A O 1
ATOM 1431 N N . GLY A 1 193 ? 22.708 12.510 8.210 1.00 43.38 193 GLY A N 1
ATOM 1432 C CA . GLY A 1 193 ? 24.117 12.090 8.166 1.00 43.38 193 GLY A CA 1
ATOM 1433 C C . GLY A 1 193 ? 24.497 11.023 7.128 1.00 43.38 193 GLY A C 1
ATOM 1434 O O . GLY A 1 193 ? 25.666 10.654 7.082 1.00 43.38 193 GLY A O 1
ATOM 1435 N N . GLY A 1 194 ? 23.577 10.558 6.275 1.00 47.72 194 GLY A N 1
ATOM 1436 C CA . GLY A 1 194 ? 23.834 9.473 5.312 1.00 47.72 194 GLY A CA 1
ATOM 1437 C C . GLY A 1 194 ? 24.643 9.863 4.062 1.00 47.72 194 GLY A C 1
ATOM 1438 O O . GLY A 1 194 ? 24.576 10.999 3.582 1.00 47.72 194 GLY A O 1
ATOM 1439 N N . GLU A 1 195 ? 25.405 8.905 3.518 1.00 58.78 195 GLU A N 1
ATOM 1440 C CA . GLU A 1 195 ? 25.996 8.980 2.172 1.00 58.78 195 GLU A CA 1
ATOM 1441 C C . GLU A 1 195 ? 24.911 8.973 1.080 1.00 58.78 195 GLU A C 1
ATOM 1443 O O . GLU A 1 195 ? 23.814 8.455 1.279 1.00 58.78 195 GLU A O 1
ATOM 1448 N N . GLN A 1 196 ? 25.219 9.501 -0.112 1.00 64.75 196 GLN A N 1
ATOM 1449 C CA . GLN A 1 196 ? 24.297 9.406 -1.248 1.00 64.75 196 GLN A CA 1
ATOM 1450 C C . GLN A 1 196 ? 24.001 7.935 -1.614 1.00 64.75 196 GLN A C 1
ATOM 1452 O O . GLN A 1 196 ? 24.945 7.143 -1.800 1.00 64.75 196 GLN A O 1
ATOM 1457 N N . PRO A 1 197 ? 22.722 7.573 -1.837 1.00 72.12 197 PRO A N 1
ATOM 1458 C CA . PRO A 1 197 ? 22.359 6.225 -2.240 1.00 72.12 197 PRO A CA 1
ATOM 1459 C C . PRO A 1 197 ? 23.067 5.823 -3.539 1.00 72.12 197 PRO A C 1
ATOM 1461 O O . PRO A 1 197 ? 23.160 6.596 -4.495 1.00 72.12 197 PRO A O 1
ATOM 1464 N N . ALA A 1 198 ? 23.568 4.587 -3.594 1.00 72.06 198 ALA A N 1
ATOM 1465 C CA . ALA A 1 198 ? 24.374 4.095 -4.716 1.00 72.06 198 ALA A CA 1
ATOM 1466 C C . ALA A 1 198 ? 23.656 4.205 -6.077 1.00 72.06 198 ALA A C 1
ATOM 1468 O O . ALA A 1 198 ? 24.283 4.503 -7.094 1.00 72.06 198 ALA A O 1
ATOM 1469 N N . TRP A 1 199 ? 22.333 4.035 -6.099 1.00 78.00 199 TRP A N 1
ATOM 1470 C CA . TRP A 1 199 ? 21.541 4.138 -7.324 1.00 78.00 199 TRP A CA 1
ATOM 1471 C C . TRP A 1 199 ? 21.499 5.571 -7.888 1.00 78.00 199 TRP A C 1
ATOM 1473 O O . TRP A 1 199 ? 21.527 5.736 -9.108 1.00 78.00 199 TRP A O 1
ATOM 1483 N N . GLN A 1 200 ? 21.483 6.608 -7.033 1.00 80.50 200 GLN A N 1
ATOM 1484 C CA . GLN A 1 200 ? 21.534 8.011 -7.474 1.00 80.50 200 GLN A CA 1
ATOM 1485 C C . GLN A 1 200 ? 22.875 8.302 -8.147 1.00 80.50 200 GLN A C 1
ATOM 1487 O O . GLN A 1 200 ? 22.913 8.890 -9.230 1.00 80.50 200 GLN A O 1
ATOM 1492 N N . ARG A 1 201 ? 23.965 7.796 -7.553 1.00 78.69 201 ARG A N 1
ATOM 1493 C CA . ARG A 1 201 ? 25.318 7.876 -8.120 1.00 78.69 201 ARG A CA 1
ATOM 1494 C C . ARG A 1 201 ? 25.398 7.216 -9.497 1.00 78.69 201 ARG A C 1
ATOM 1496 O O . ARG A 1 201 ? 25.986 7.796 -10.405 1.00 78.69 201 ARG A O 1
ATOM 1503 N N . LEU A 1 202 ? 24.773 6.051 -9.687 1.00 82.31 202 LEU A N 1
ATOM 1504 C CA . LEU A 1 202 ? 24.728 5.382 -10.993 1.00 82.31 202 LEU A CA 1
ATOM 1505 C C . LEU A 1 202 ? 23.982 6.224 -12.033 1.00 82.31 202 LEU A C 1
ATOM 1507 O O . LEU A 1 202 ? 24.513 6.448 -13.118 1.00 82.31 202 LEU A O 1
ATOM 1511 N N . VAL A 1 203 ? 22.780 6.722 -11.723 1.00 80.56 203 VAL A N 1
ATOM 1512 C CA . VAL A 1 203 ? 21.989 7.532 -12.672 1.00 80.56 203 VAL A CA 1
ATOM 1513 C C . VAL A 1 203 ? 22.734 8.816 -13.055 1.00 80.56 203 VAL A C 1
ATOM 1515 O O . VAL A 1 203 ? 22.783 9.174 -14.233 1.00 80.56 203 VAL A O 1
ATOM 1518 N N . ALA A 1 204 ? 23.376 9.467 -12.085 1.00 78.94 204 ALA A N 1
ATOM 1519 C CA . ALA A 1 204 ? 24.254 10.609 -12.313 1.00 78.94 204 ALA A CA 1
ATOM 1520 C C . ALA A 1 204 ? 25.439 10.264 -13.233 1.00 78.94 204 ALA A C 1
ATOM 1522 O O . ALA A 1 204 ? 25.695 10.978 -14.205 1.00 78.94 204 ALA A O 1
ATOM 1523 N N . LEU A 1 205 ? 26.125 9.145 -12.976 1.00 82.00 205 LEU A N 1
ATOM 1524 C CA . LEU A 1 205 ? 27.259 8.676 -13.774 1.00 82.00 205 LEU A CA 1
ATOM 1525 C C . LEU A 1 205 ? 26.851 8.357 -15.216 1.00 82.00 205 LEU A C 1
ATOM 1527 O O . LEU A 1 205 ? 27.572 8.709 -16.147 1.00 82.00 205 LEU A O 1
ATOM 1531 N N . VAL A 1 206 ? 25.674 7.762 -15.425 1.00 83.12 206 VAL A N 1
ATOM 1532 C CA . VAL A 1 206 ? 25.128 7.521 -16.769 1.00 83.12 206 VAL A CA 1
ATOM 1533 C C . VAL A 1 206 ? 24.814 8.831 -17.483 1.00 83.12 206 VAL A C 1
ATOM 1535 O O . VAL A 1 206 ? 25.152 8.976 -18.657 1.00 83.12 206 VAL A O 1
ATOM 1538 N N . GLY A 1 207 ? 24.213 9.801 -16.790 1.00 79.12 207 GLY A N 1
ATOM 1539 C CA . GLY A 1 207 ? 23.944 11.125 -17.353 1.00 79.12 207 GLY A CA 1
ATOM 1540 C C . GLY A 1 207 ? 25.220 11.851 -17.791 1.00 79.12 207 GLY A C 1
ATOM 1541 O O . GLY A 1 207 ? 25.281 12.376 -18.904 1.00 79.12 207 GLY A O 1
ATOM 1542 N N . LEU A 1 208 ? 26.263 11.820 -16.955 1.00 81.00 208 LEU A N 1
ATOM 1543 C CA . LEU A 1 208 ? 27.576 12.398 -17.262 1.00 81.00 208 LEU A CA 1
ATOM 1544 C C . LEU A 1 208 ? 28.291 11.642 -18.391 1.00 81.00 208 LEU A C 1
ATOM 1546 O O . LEU A 1 208 ? 28.795 12.263 -19.326 1.00 81.00 208 LEU A O 1
ATOM 1550 N N . GLY A 1 209 ? 28.293 10.307 -18.353 1.00 79.12 209 GLY A N 1
ATOM 1551 C CA . GLY A 1 209 ? 28.894 9.466 -19.389 1.00 79.12 209 GLY A CA 1
ATOM 1552 C C . GLY A 1 209 ? 28.233 9.657 -20.755 1.00 79.12 209 GLY A C 1
ATOM 1553 O O . GLY A 1 209 ? 28.922 9.763 -21.768 1.00 79.12 209 GLY A O 1
ATOM 1554 N N . ALA A 1 210 ? 26.906 9.788 -20.789 1.00 78.31 210 ALA A N 1
ATOM 1555 C CA . ALA A 1 210 ? 26.170 10.108 -22.008 1.00 78.31 210 ALA A CA 1
ATOM 1556 C C . ALA A 1 210 ? 26.567 11.491 -22.552 1.00 78.31 210 ALA A C 1
ATOM 1558 O O . ALA A 1 210 ? 26.868 11.623 -23.740 1.00 78.31 210 ALA A O 1
ATOM 1559 N N . ALA A 1 211 ? 26.673 12.502 -21.681 1.00 75.69 211 ALA A N 1
ATOM 1560 C CA . ALA A 1 211 ? 27.122 13.836 -22.072 1.00 75.69 211 ALA A CA 1
ATOM 1561 C C . ALA A 1 211 ? 28.548 13.833 -22.661 1.00 75.69 211 ALA A C 1
ATOM 1563 O O . ALA A 1 211 ? 28.780 14.478 -23.686 1.00 75.69 211 ALA A O 1
ATOM 1564 N N . LEU A 1 212 ? 29.476 13.065 -22.075 1.00 77.69 212 LEU A N 1
ATOM 1565 C CA . LEU A 1 212 ? 30.848 12.902 -22.580 1.00 77.69 212 LEU A CA 1
ATOM 1566 C C . LEU A 1 212 ? 30.892 12.225 -23.955 1.00 77.69 212 LEU A C 1
ATOM 1568 O O . LEU A 1 212 ? 31.644 12.653 -24.829 1.00 77.69 212 LEU A O 1
ATOM 1572 N N . LEU A 1 213 ? 30.039 11.223 -24.187 1.00 75.25 213 LEU A N 1
ATOM 1573 C CA . LEU A 1 213 ? 29.894 10.563 -25.492 1.00 75.25 213 LEU A CA 1
ATOM 1574 C C . LEU A 1 213 ? 29.099 11.390 -26.517 1.00 75.25 213 LEU A C 1
ATOM 1576 O O . LEU A 1 213 ? 28.787 10.898 -27.599 1.00 75.25 213 LEU A O 1
ATOM 1580 N N . ARG A 1 214 ? 28.787 12.652 -26.198 1.00 73.44 214 ARG A N 1
ATOM 1581 C CA . ARG A 1 214 ? 27.961 13.558 -27.007 1.00 73.44 214 ARG A CA 1
ATOM 1582 C C . ARG A 1 214 ? 26.554 13.027 -27.299 1.00 73.44 214 ARG A C 1
ATOM 1584 O O . ARG A 1 214 ? 25.940 13.386 -28.302 1.00 73.44 214 ARG A O 1
ATOM 1591 N N . GLU A 1 215 ? 26.019 12.224 -26.388 1.00 74.94 215 GLU A N 1
ATOM 1592 C CA . GLU A 1 215 ? 24.682 11.639 -26.441 1.00 74.94 215 GLU A CA 1
ATOM 1593 C C . GLU A 1 215 ? 23.799 12.268 -25.356 1.00 74.94 215 GLU A C 1
ATOM 1595 O O . GLU A 1 215 ? 23.955 12.012 -24.166 1.00 74.94 215 GLU A O 1
ATOM 1600 N N . SER A 1 216 ? 22.850 13.122 -25.745 1.00 72.19 216 SER A N 1
ATOM 1601 C CA . SER A 1 216 ? 22.023 13.849 -24.770 1.00 72.19 216 SER A CA 1
ATOM 1602 C C . SER A 1 216 ? 20.775 13.083 -24.318 1.00 72.19 216 SER A C 1
ATOM 1604 O O . SER A 1 216 ? 20.381 13.193 -23.158 1.00 72.19 216 SER A O 1
ATOM 1606 N N . LEU A 1 217 ? 20.174 12.276 -25.200 1.00 74.81 217 LEU A N 1
ATOM 1607 C CA . LEU A 1 217 ? 18.881 11.620 -24.960 1.00 74.81 217 LEU A CA 1
ATOM 1608 C C . LEU A 1 217 ? 18.850 10.643 -23.771 1.00 74.81 217 LEU A C 1
ATOM 1610 O O . LEU A 1 217 ? 17.878 10.710 -23.015 1.00 74.81 217 LEU A O 1
ATOM 1614 N N . PRO A 1 218 ? 19.846 9.754 -23.564 1.00 76.06 218 PRO A N 1
ATOM 1615 C CA . PRO A 1 218 ? 19.774 8.784 -22.473 1.00 76.06 218 PRO A CA 1
ATOM 1616 C C . PRO A 1 218 ? 19.714 9.457 -21.099 1.00 76.06 218 PRO A C 1
ATOM 1618 O O . PRO A 1 218 ? 18.827 9.145 -20.309 1.00 76.06 218 PRO A O 1
ATOM 1621 N N . GLY A 1 219 ? 20.591 10.438 -20.848 1.00 74.31 219 GLY A N 1
ATOM 1622 C CA . GLY A 1 219 ? 20.601 11.210 -19.601 1.00 74.31 219 GLY A CA 1
ATOM 1623 C C . GLY A 1 219 ? 19.281 11.946 -19.357 1.00 74.31 219 GLY A C 1
ATOM 1624 O O . GLY A 1 219 ? 18.669 11.776 -18.305 1.00 74.31 219 GLY A O 1
ATOM 1625 N N . LEU A 1 220 ? 18.784 12.669 -20.366 1.00 77.00 220 LEU A N 1
ATOM 1626 C CA . LEU A 1 220 ? 17.529 13.427 -20.300 1.00 77.00 220 LEU A CA 1
ATOM 1627 C C . LEU A 1 220 ? 16.343 12.528 -19.944 1.00 77.00 220 LEU A C 1
ATOM 1629 O O . LEU A 1 220 ? 15.540 12.870 -19.081 1.00 77.00 220 LEU A O 1
ATOM 1633 N N . THR A 1 221 ? 16.255 11.364 -20.584 1.00 79.69 221 THR A N 1
ATOM 1634 C CA . THR A 1 221 ? 15.152 10.414 -20.389 1.00 79.69 221 THR A CA 1
ATOM 1635 C C . THR A 1 221 ? 15.210 9.764 -19.009 1.00 79.69 221 THR A C 1
ATOM 1637 O O . THR A 1 221 ? 14.188 9.650 -18.331 1.00 79.69 221 THR A O 1
ATOM 1640 N N . LEU A 1 222 ? 16.407 9.390 -18.548 1.00 78.81 222 LEU A N 1
ATOM 1641 C CA . LEU A 1 222 ? 16.623 8.838 -17.210 1.00 78.81 222 LEU A CA 1
ATOM 1642 C C . LEU A 1 222 ? 16.224 9.838 -16.119 1.00 78.81 222 LEU A C 1
ATOM 1644 O O . LEU A 1 222 ? 15.457 9.482 -15.220 1.00 78.81 222 LEU A O 1
ATOM 1648 N N . PHE A 1 223 ? 16.688 11.086 -16.231 1.00 78.06 223 PHE A N 1
ATOM 1649 C CA . PHE A 1 223 ? 16.354 12.158 -15.295 1.00 78.06 223 PHE A CA 1
ATOM 1650 C C . PHE A 1 223 ? 14.863 12.500 -15.333 1.00 78.06 223 PHE A C 1
ATOM 1652 O O . PHE A 1 223 ? 14.219 12.541 -14.286 1.00 78.06 223 PHE A O 1
ATOM 1659 N N . TRP A 1 224 ? 14.273 12.648 -16.519 1.00 78.81 224 TRP A N 1
ATOM 1660 C CA . TRP A 1 224 ? 12.848 12.939 -16.661 1.00 78.81 224 TRP A CA 1
ATOM 1661 C C . TRP A 1 224 ? 11.961 11.848 -16.054 1.00 78.81 224 TRP A C 1
ATOM 1663 O O . TRP A 1 224 ? 11.056 12.141 -15.272 1.00 78.81 224 TRP A O 1
ATOM 1673 N N . LEU A 1 225 ? 12.260 10.577 -16.339 1.00 78.31 225 LEU A N 1
ATOM 1674 C CA . LEU A 1 225 ? 11.502 9.463 -15.778 1.00 78.31 225 LEU A CA 1
ATOM 1675 C C . LEU A 1 225 ? 11.694 9.313 -14.262 1.00 78.31 225 LEU A C 1
ATOM 1677 O O . LEU A 1 225 ? 10.810 8.766 -13.603 1.00 78.31 225 LEU A O 1
ATOM 1681 N N . SER A 1 226 ? 12.813 9.773 -13.691 1.00 73.19 226 SER A N 1
ATOM 1682 C CA . SER A 1 226 ? 13.009 9.782 -12.233 1.00 73.19 226 SER A CA 1
ATOM 1683 C C . SER A 1 226 ? 12.049 10.747 -11.520 1.00 73.19 226 SER A C 1
ATOM 1685 O O . SER A 1 226 ? 11.559 10.439 -10.433 1.00 73.19 226 SER A O 1
ATOM 1687 N N . SER A 1 227 ? 11.662 11.843 -12.182 1.00 74.44 227 SER A N 1
ATOM 1688 C CA . SER A 1 227 ? 10.719 12.838 -11.652 1.00 74.44 227 SER A CA 1
ATOM 1689 C C . SER A 1 227 ? 9.269 12.346 -11.596 1.00 74.44 227 SER A C 1
ATOM 1691 O O . SER A 1 227 ? 8.464 12.886 -10.837 1.00 74.44 227 SER A O 1
ATOM 1693 N N . VAL A 1 228 ? 8.914 11.303 -12.358 1.00 76.50 228 VAL A N 1
ATOM 1694 C CA . VAL A 1 228 ? 7.542 10.763 -12.413 1.00 76.50 228 VAL A CA 1
ATOM 1695 C C . VAL A 1 228 ? 7.065 10.296 -11.035 1.00 76.50 228 VAL A C 1
ATOM 1697 O O . VAL A 1 228 ? 5.935 10.587 -10.650 1.00 76.50 228 VAL A O 1
ATOM 1700 N N . ALA A 1 229 ? 7.925 9.625 -10.262 1.00 74.50 229 ALA A N 1
ATOM 1701 C CA . ALA A 1 229 ? 7.578 9.142 -8.924 1.00 74.50 229 ALA A CA 1
ATOM 1702 C C . ALA A 1 229 ? 7.188 10.293 -7.977 1.00 74.50 229 ALA A C 1
ATOM 1704 O O . ALA A 1 229 ? 6.167 10.218 -7.293 1.00 74.50 229 ALA A O 1
ATOM 1705 N N . ALA A 1 230 ? 7.955 11.388 -8.003 1.00 74.62 230 ALA A N 1
ATOM 1706 C CA . ALA A 1 230 ? 7.697 12.573 -7.188 1.00 74.62 230 ALA A CA 1
ATOM 1707 C C . ALA A 1 230 ? 6.391 13.285 -7.581 1.00 74.62 230 ALA A C 1
ATOM 1709 O O . ALA A 1 230 ? 5.664 13.776 -6.717 1.00 74.62 230 ALA A O 1
ATOM 1710 N N . VAL A 1 231 ? 6.065 13.328 -8.878 1.00 77.94 231 VAL A N 1
ATOM 1711 C CA . VAL A 1 231 ? 4.803 13.909 -9.365 1.00 77.94 231 VAL A CA 1
ATOM 1712 C C . VAL A 1 231 ? 3.603 13.076 -8.917 1.00 77.94 231 VAL A C 1
ATOM 1714 O O . VAL A 1 231 ? 2.617 13.643 -8.447 1.00 77.94 231 VAL A O 1
ATOM 1717 N N . MET A 1 232 ? 3.682 11.744 -9.007 1.00 77.62 232 MET A N 1
ATOM 1718 C CA . MET A 1 232 ? 2.594 10.863 -8.569 1.00 77.62 232 MET A CA 1
ATOM 1719 C C . MET A 1 232 ? 2.288 11.038 -7.076 1.00 77.62 232 MET A C 1
ATOM 1721 O O . MET A 1 232 ? 1.121 11.182 -6.710 1.00 77.62 232 MET A O 1
ATOM 1725 N N . ASP A 1 233 ? 3.314 11.104 -6.221 1.00 75.94 233 ASP A N 1
ATOM 1726 C CA . ASP A 1 233 ? 3.117 11.335 -4.784 1.00 75.94 233 ASP A CA 1
ATOM 1727 C C . ASP A 1 233 ? 2.509 12.720 -4.503 1.00 75.94 233 ASP A C 1
ATOM 1729 O O . ASP A 1 233 ? 1.559 12.848 -3.726 1.00 75.94 233 ASP A O 1
ATOM 1733 N N . ALA A 1 234 ? 2.983 13.755 -5.203 1.00 77.94 234 ALA A N 1
ATOM 1734 C CA . ALA A 1 234 ? 2.456 15.112 -5.080 1.00 77.94 234 ALA A CA 1
ATOM 1735 C C . ALA A 1 234 ? 0.963 15.204 -5.457 1.00 77.94 234 ALA A C 1
ATOM 1737 O O . ALA A 1 234 ? 0.192 15.901 -4.789 1.00 77.94 234 ALA A O 1
ATOM 1738 N N . LEU A 1 235 ? 0.529 14.476 -6.493 1.00 80.44 235 LEU A N 1
ATOM 1739 C CA . LEU A 1 235 ? -0.877 14.414 -6.903 1.00 80.44 235 LEU A CA 1
ATOM 1740 C C . LEU A 1 235 ? -1.761 13.742 -5.843 1.00 80.44 235 LEU A C 1
ATOM 1742 O O . LEU A 1 235 ? -2.846 14.256 -5.550 1.00 80.44 235 LEU A O 1
ATOM 1746 N N . VAL A 1 236 ? -1.296 12.645 -5.234 1.00 81.12 236 VAL A N 1
ATOM 1747 C CA . VAL A 1 236 ? -2.014 11.968 -4.138 1.00 81.12 236 VAL A CA 1
ATOM 1748 C C . VAL A 1 236 ? -2.162 12.906 -2.938 1.00 81.12 236 VAL A C 1
ATOM 1750 O O . VAL A 1 236 ? -3.282 13.122 -2.472 1.00 81.12 236 VAL A O 1
ATOM 1753 N N . ARG A 1 237 ? -1.078 13.571 -2.514 1.00 82.06 237 ARG A N 1
ATOM 1754 C CA . ARG A 1 237 ? -1.110 14.549 -1.409 1.00 82.06 237 ARG A CA 1
ATOM 1755 C C . ARG A 1 237 ? -2.058 15.715 -1.680 1.00 82.06 237 ARG A C 1
ATOM 1757 O O . ARG A 1 237 ? -2.768 16.179 -0.789 1.00 82.06 237 ARG A O 1
ATOM 1764 N N . ARG A 1 238 ? -2.088 16.222 -2.918 1.00 81.56 238 ARG A N 1
ATOM 1765 C CA . ARG A 1 238 ? -3.013 17.297 -3.314 1.00 81.56 238 ARG A CA 1
ATOM 1766 C C . ARG A 1 238 ? -4.471 16.847 -3.218 1.00 81.56 238 ARG A C 1
ATOM 1768 O O . ARG A 1 238 ? -5.311 17.640 -2.798 1.00 81.56 238 ARG A O 1
ATOM 1775 N N . ARG A 1 239 ? -4.776 15.600 -3.592 1.00 81.50 239 ARG A N 1
ATOM 1776 C CA . ARG A 1 239 ? -6.121 15.025 -3.450 1.00 81.50 239 ARG A CA 1
ATOM 1777 C C . ARG A 1 239 ? -6.515 14.895 -1.979 1.00 81.50 239 ARG A C 1
ATOM 1779 O O . ARG A 1 239 ? -7.600 15.345 -1.631 1.00 81.50 239 ARG A O 1
ATOM 1786 N N . TYR A 1 240 ? -5.626 14.369 -1.138 1.00 80.75 240 TYR A N 1
ATOM 1787 C CA . TYR A 1 240 ? -5.869 14.206 0.297 1.00 80.75 240 TYR A CA 1
ATOM 1788 C C . TYR A 1 240 ? -6.178 15.536 1.008 1.00 80.75 240 TYR A C 1
ATOM 1790 O O . TYR A 1 240 ? -7.158 15.638 1.748 1.00 80.75 240 TYR A O 1
ATOM 1798 N N . ARG A 1 241 ? -5.413 16.596 0.700 1.00 77.38 241 ARG A N 1
ATOM 1799 C CA . ARG A 1 241 ? -5.654 17.949 1.239 1.00 77.38 241 ARG A CA 1
ATOM 1800 C C . ARG A 1 241 ? -7.023 18.517 0.845 1.00 77.38 241 ARG A C 1
ATOM 1802 O O . ARG A 1 241 ? -7.652 19.203 1.643 1.00 77.38 241 ARG A O 1
ATOM 1809 N N . LYS A 1 242 ? -7.516 18.228 -0.368 1.00 74.81 242 LYS A N 1
ATOM 1810 C CA . LYS A 1 242 ? -8.845 18.690 -0.820 1.00 74.81 242 LYS A CA 1
ATOM 1811 C C . LYS A 1 242 ? -10.001 18.028 -0.072 1.00 74.81 242 LYS A C 1
ATOM 1813 O O . LYS A 1 242 ? -11.054 18.637 0.049 1.00 74.81 242 LYS A O 1
ATOM 1818 N N . THR A 1 243 ? -9.816 16.805 0.415 1.00 66.12 243 THR A N 1
ATOM 1819 C CA . THR A 1 243 ? -10.834 16.058 1.170 1.00 66.12 243 THR A CA 1
ATOM 1820 C C . THR A 1 243 ? -10.908 16.436 2.654 1.00 66.12 243 THR A C 1
ATOM 1822 O O . THR A 1 243 ? -11.577 15.745 3.412 1.00 66.12 243 THR A O 1
ATOM 1825 N N . GLY A 1 244 ? -10.244 17.519 3.080 1.00 59.38 244 GLY A N 1
ATOM 1826 C CA . GLY A 1 244 ? -10.291 17.994 4.468 1.00 59.38 244 GLY A CA 1
ATOM 1827 C C . GLY A 1 244 ? -9.446 17.171 5.443 1.00 59.38 244 GLY A C 1
ATOM 1828 O O . GLY A 1 244 ? -9.626 17.294 6.648 1.00 59.38 244 GLY A O 1
ATOM 1829 N N . GLY A 1 245 ? -8.527 16.336 4.944 1.00 58.31 245 GLY A N 1
ATOM 1830 C CA . GLY A 1 245 ? -7.551 15.671 5.798 1.00 58.31 245 GLY A CA 1
ATOM 1831 C C . GLY A 1 245 ? -6.587 16.701 6.381 1.00 58.31 245 GLY A C 1
ATOM 1832 O O . GLY A 1 245 ? -5.796 17.286 5.638 1.00 58.31 245 GLY A O 1
ATOM 1833 N N . GLU A 1 246 ? -6.640 16.918 7.696 1.00 50.78 246 GLU A N 1
ATOM 1834 C CA . GLU A 1 246 ? -5.628 17.668 8.446 1.00 50.78 246 GLU A CA 1
ATOM 1835 C C . GLU A 1 246 ? -4.337 16.837 8.514 1.00 50.78 246 GLU A C 1
ATOM 1837 O O . GLU A 1 246 ? -3.988 16.235 9.521 1.00 50.78 246 GLU A O 1
ATOM 1842 N N . GLY A 1 247 ? -3.632 16.740 7.389 1.00 43.56 247 GLY A N 1
ATOM 1843 C CA . GLY A 1 247 ? -2.243 16.306 7.380 1.00 43.56 247 GLY A CA 1
ATOM 1844 C C . GLY A 1 247 ? -1.383 17.497 7.766 1.00 43.56 247 GLY A C 1
ATOM 1845 O O . GLY A 1 247 ? -1.371 18.493 7.040 1.00 43.56 247 GLY A O 1
ATOM 1846 N N . GLY A 1 248 ? -0.677 17.411 8.896 1.00 38.41 248 GLY A N 1
ATOM 1847 C CA . GLY A 1 248 ? 0.397 18.350 9.198 1.00 38.41 248 GLY A CA 1
ATOM 1848 C C . GLY A 1 248 ? 1.337 18.447 7.996 1.00 38.41 248 GLY A C 1
ATOM 1849 O O . GLY A 1 248 ? 1.659 17.432 7.378 1.00 38.41 248 GLY A O 1
ATOM 1850 N N . ASP A 1 249 ? 1.743 19.666 7.635 1.00 31.30 249 ASP A N 1
ATOM 1851 C CA . ASP A 1 249 ? 2.743 19.890 6.593 1.00 31.30 249 ASP A CA 1
ATOM 1852 C C . ASP A 1 249 ? 4.074 19.291 7.052 1.00 31.30 249 ASP A C 1
ATOM 1854 O O . ASP A 1 249 ? 4.922 19.956 7.645 1.00 31.30 249 ASP A O 1
ATOM 1858 N N . ILE A 1 250 ? 4.259 18.007 6.786 1.00 35.34 250 ILE A N 1
ATOM 1859 C CA . ILE A 1 250 ? 5.566 17.386 6.785 1.00 35.34 250 ILE A CA 1
ATOM 1860 C C . ILE A 1 250 ? 6.003 17.422 5.331 1.00 35.34 250 ILE A C 1
ATOM 1862 O O . ILE A 1 250 ? 5.285 16.990 4.419 1.00 35.34 250 ILE A O 1
ATOM 1866 N N . ALA A 1 251 ? 7.189 17.994 5.126 1.00 29.86 251 ALA A N 1
ATOM 1867 C CA . ALA A 1 251 ? 7.962 17.861 3.906 1.00 29.86 251 ALA A CA 1
ATOM 1868 C C . ALA A 1 251 ? 7.852 16.424 3.369 1.00 29.86 251 ALA A C 1
ATOM 1870 O O . ALA A 1 251 ? 7.599 15.486 4.122 1.00 29.86 251 ALA A O 1
ATOM 1871 N N . ALA A 1 252 ? 8.061 16.221 2.071 1.00 32.16 252 ALA A N 1
ATOM 1872 C CA . ALA A 1 252 ? 8.447 14.905 1.574 1.00 32.16 252 ALA A CA 1
ATOM 1873 C C . ALA A 1 252 ? 9.688 14.452 2.373 1.00 32.16 252 ALA A C 1
ATOM 1875 O O . ALA A 1 252 ? 10.807 14.853 2.080 1.00 32.16 252 ALA A O 1
ATOM 1876 N N . GLY A 1 253 ? 9.440 13.772 3.484 1.00 30.27 253 GLY A N 1
ATOM 1877 C CA . GLY A 1 253 ? 10.372 13.466 4.546 1.00 30.27 253 GLY A CA 1
ATOM 1878 C C . GLY A 1 253 ? 10.308 11.969 4.683 1.00 30.27 253 GLY A C 1
ATOM 1879 O O . GLY A 1 253 ? 9.418 11.423 5.325 1.00 30.27 253 GLY A O 1
ATOM 1880 N N . GLU A 1 254 ? 11.233 11.336 3.985 1.00 40.44 254 GLU A N 1
ATOM 1881 C CA . GLU A 1 254 ? 11.392 9.902 3.760 1.00 40.44 254 GLU A CA 1
ATOM 1882 C C . GLU A 1 254 ? 11.583 9.071 5.057 1.00 40.44 254 GLU A C 1
ATOM 1884 O O . GLU A 1 254 ? 11.600 7.847 5.022 1.00 40.44 254 GLU A O 1
ATOM 1889 N N . GLY A 1 255 ? 11.579 9.690 6.244 1.00 35.50 255 GLY A N 1
ATOM 1890 C CA . GLY A 1 255 ? 12.032 9.074 7.498 1.00 35.50 255 GLY A CA 1
ATOM 1891 C C . GLY A 1 255 ? 11.190 7.941 8.106 1.00 35.50 255 GLY A C 1
ATOM 1892 O O . GLY A 1 255 ? 11.720 7.202 8.927 1.00 35.50 255 GLY A O 1
ATOM 1893 N N . ALA A 1 256 ? 9.917 7.751 7.739 1.00 39.56 256 ALA A N 1
ATOM 1894 C CA . ALA A 1 256 ? 9.100 6.644 8.277 1.00 39.56 256 ALA A CA 1
ATOM 1895 C C . ALA A 1 256 ? 8.775 5.549 7.235 1.00 39.56 256 ALA A C 1
ATOM 1897 O O . ALA A 1 256 ? 8.343 4.448 7.587 1.00 39.56 256 ALA A O 1
ATOM 1898 N N . GLY A 1 257 ? 8.983 5.832 5.943 1.00 45.72 257 GLY A N 1
ATOM 1899 C CA . GLY A 1 257 ? 8.819 4.867 4.847 1.00 45.72 257 GLY A CA 1
ATOM 1900 C C . GLY A 1 257 ? 10.060 3.997 4.624 1.00 45.72 257 GLY A C 1
ATOM 1901 O O . GLY A 1 257 ? 9.916 2.804 4.343 1.00 45.72 257 GLY A O 1
ATOM 1902 N N . ASP A 1 258 ? 11.251 4.563 4.849 1.00 51.25 258 ASP A N 1
ATOM 1903 C CA . ASP A 1 258 ? 12.553 3.931 4.574 1.00 51.25 258 ASP A CA 1
ATOM 1904 C C . ASP A 1 258 ? 12.816 2.663 5.406 1.00 51.25 258 ASP A C 1
ATOM 1906 O O . ASP A 1 258 ? 13.512 1.750 4.971 1.00 51.25 258 ASP A O 1
ATOM 1910 N N . ALA A 1 259 ? 12.182 2.525 6.573 1.00 61.22 259 ALA A N 1
ATOM 1911 C CA . ALA A 1 259 ? 12.293 1.328 7.410 1.00 61.22 259 ALA A CA 1
ATOM 1912 C C . ALA A 1 259 ? 11.224 0.252 7.117 1.00 61.22 259 ALA A C 1
ATOM 1914 O O . ALA A 1 259 ? 11.028 -0.650 7.935 1.00 61.22 259 ALA A O 1
ATOM 1915 N N . SER A 1 260 ? 10.484 0.331 6.006 1.00 77.94 260 SER A N 1
ATOM 1916 C CA . SER A 1 260 ? 9.456 -0.671 5.679 1.00 77.94 260 SER A CA 1
ATOM 1917 C C . SER A 1 260 ? 10.025 -1.929 5.025 1.00 77.94 260 SER A C 1
ATOM 1919 O O . SER A 1 260 ? 11.099 -1.907 4.424 1.00 77.94 260 SER A O 1
ATOM 1921 N N . ARG A 1 261 ? 9.299 -3.052 5.089 1.00 84.81 261 ARG A N 1
ATOM 1922 C CA . ARG A 1 261 ? 9.697 -4.298 4.412 1.00 84.81 261 ARG A CA 1
ATOM 1923 C C . ARG A 1 261 ? 9.764 -4.118 2.896 1.00 84.81 261 ARG A C 1
ATOM 1925 O O . ARG A 1 261 ? 10.682 -4.633 2.260 1.00 84.81 261 ARG A O 1
ATOM 1932 N N . CYS A 1 262 ? 8.813 -3.376 2.329 1.00 87.00 262 CYS A N 1
ATOM 1933 C CA . CYS A 1 262 ? 8.776 -3.070 0.899 1.00 87.00 262 CYS A CA 1
ATOM 1934 C C . CYS A 1 262 ? 9.892 -2.100 0.475 1.00 87.00 262 CYS A C 1
ATOM 1936 O O . CYS A 1 262 ? 10.469 -2.296 -0.598 1.00 87.00 262 CYS A O 1
ATOM 1938 N N . ALA A 1 263 ? 10.221 -1.097 1.302 1.00 84.69 263 ALA A N 1
ATOM 1939 C CA . ALA A 1 263 ? 11.367 -0.215 1.067 1.00 84.69 263 ALA A CA 1
ATOM 1940 C C . ALA A 1 263 ? 12.671 -1.012 1.106 1.00 84.69 263 ALA A C 1
ATOM 1942 O O . ALA A 1 263 ? 13.363 -1.053 0.096 1.00 84.69 263 ALA A O 1
ATOM 1943 N N . ARG A 1 264 ? 12.915 -1.794 2.170 1.00 87.38 264 ARG A N 1
ATOM 1944 C CA . ARG A 1 264 ? 14.098 -2.668 2.272 1.00 87.38 264 ARG A CA 1
ATOM 1945 C C . ARG A 1 264 ? 14.256 -3.594 1.071 1.00 87.38 264 ARG A C 1
ATOM 1947 O O . ARG A 1 264 ? 15.333 -3.657 0.496 1.00 87.38 264 ARG A O 1
ATOM 1954 N N . LEU A 1 265 ? 13.188 -4.282 0.653 1.00 89.94 265 LEU A N 1
ATOM 1955 C CA . LEU A 1 265 ? 13.224 -5.146 -0.535 1.00 89.94 265 LEU A CA 1
ATOM 1956 C C . LEU A 1 265 ? 13.660 -4.371 -1.789 1.00 89.94 265 LEU A C 1
ATOM 1958 O O . LEU A 1 265 ? 14.426 -4.881 -2.608 1.00 89.94 265 LEU A O 1
ATOM 1962 N N . THR A 1 266 ? 13.158 -3.147 -1.937 1.00 89.81 266 THR A N 1
ATOM 1963 C CA . THR A 1 266 ? 13.471 -2.266 -3.063 1.00 89.81 266 THR A CA 1
ATOM 1964 C C . THR A 1 266 ? 14.910 -1.761 -2.984 1.00 89.81 266 THR A C 1
ATOM 1966 O O . THR A 1 266 ? 15.614 -1.808 -3.990 1.00 89.81 266 THR A O 1
ATOM 1969 N N . ASP A 1 267 ? 15.375 -1.347 -1.809 1.00 87.62 267 ASP A N 1
ATOM 1970 C CA . ASP A 1 267 ? 16.732 -0.849 -1.579 1.00 87.62 267 ASP A CA 1
ATOM 1971 C C . ASP A 1 267 ? 17.777 -1.941 -1.782 1.00 87.62 267 ASP A C 1
ATOM 1973 O O . ASP A 1 267 ? 18.769 -1.712 -2.476 1.00 87.62 267 ASP A O 1
ATOM 1977 N N . THR A 1 268 ? 17.523 -3.154 -1.281 1.00 89.62 268 THR A N 1
ATOM 1978 C CA . THR A 1 268 ? 18.368 -4.327 -1.540 1.00 89.62 268 THR A CA 1
ATOM 1979 C C . THR A 1 268 ? 18.469 -4.598 -3.038 1.00 89.62 268 THR A C 1
ATOM 1981 O O . THR A 1 268 ? 19.571 -4.687 -3.575 1.00 89.62 268 THR A O 1
ATOM 1984 N N . TYR A 1 269 ? 17.336 -4.642 -3.747 1.00 91.88 269 TYR A N 1
ATOM 1985 C CA . TYR A 1 269 ? 17.325 -4.808 -5.202 1.00 91.88 269 TYR A CA 1
ATOM 1986 C C . TYR A 1 269 ? 18.120 -3.704 -5.923 1.00 91.88 269 TYR A C 1
ATOM 1988 O O . TYR A 1 269 ? 18.891 -3.990 -6.846 1.00 91.88 269 TYR A O 1
ATOM 1996 N N . MET A 1 270 ? 17.943 -2.442 -5.522 1.00 90.06 270 MET A N 1
ATOM 1997 C CA . MET A 1 270 ? 18.636 -1.311 -6.134 1.00 90.06 270 MET A CA 1
ATOM 1998 C C . MET A 1 270 ? 20.144 -1.380 -5.887 1.00 90.06 270 MET A C 1
ATOM 2000 O O . MET A 1 270 ? 20.910 -1.141 -6.821 1.00 90.06 270 MET A O 1
ATOM 2004 N N . ALA A 1 271 ? 20.577 -1.739 -4.678 1.00 88.31 271 ALA A N 1
ATOM 2005 C CA . ALA A 1 271 ? 21.985 -1.905 -4.330 1.00 88.31 271 ALA A CA 1
ATOM 2006 C C . ALA A 1 271 ? 22.639 -3.053 -5.119 1.00 88.31 271 ALA A C 1
ATOM 2008 O O . ALA A 1 271 ? 23.667 -2.841 -5.765 1.00 88.31 271 ALA A O 1
ATOM 2009 N N . GLU A 1 272 ? 22.005 -4.231 -5.153 1.00 90.00 272 GLU A N 1
ATOM 2010 C CA . GLU A 1 272 ? 22.461 -5.400 -5.923 1.00 90.00 272 GLU A CA 1
ATOM 2011 C C . GLU A 1 272 ? 22.603 -5.075 -7.417 1.00 90.00 272 GLU A C 1
ATOM 2013 O O . GLU A 1 272 ? 23.632 -5.345 -8.045 1.00 90.00 272 GLU A O 1
ATOM 2018 N N . THR A 1 273 ? 21.575 -4.453 -7.998 1.00 91.56 273 THR A N 1
ATOM 2019 C CA . THR A 1 273 ? 21.560 -4.086 -9.421 1.00 91.56 273 THR A CA 1
ATOM 2020 C C . THR A 1 273 ? 22.624 -3.035 -9.729 1.00 91.56 273 THR A C 1
ATOM 2022 O O . THR A 1 273 ? 23.317 -3.134 -10.736 1.00 91.56 273 THR A O 1
ATOM 2025 N N . THR A 1 274 ? 22.802 -2.050 -8.847 1.00 90.75 274 THR A N 1
ATOM 2026 C CA . THR A 1 274 ? 23.822 -1.005 -9.009 1.00 90.75 274 THR A CA 1
ATOM 2027 C C . THR A 1 274 ? 25.229 -1.596 -9.017 1.00 90.75 274 THR A C 1
ATOM 2029 O O . THR A 1 274 ? 26.008 -1.309 -9.926 1.00 90.75 274 THR A O 1
ATOM 2032 N N . GLY A 1 275 ? 25.550 -2.438 -8.028 1.00 89.81 275 GLY A N 1
ATOM 2033 C CA . GLY A 1 275 ? 26.867 -3.066 -7.917 1.00 89.81 275 GLY A CA 1
ATOM 2034 C C . GLY A 1 275 ? 27.184 -3.960 -9.116 1.00 89.81 275 GLY A C 1
ATOM 2035 O O . GLY A 1 275 ? 28.249 -3.837 -9.721 1.00 89.81 275 GLY A O 1
ATOM 2036 N N . THR A 1 276 ? 26.230 -4.805 -9.518 1.00 91.25 276 THR A N 1
ATOM 2037 C CA . THR A 1 276 ? 26.387 -5.697 -10.680 1.00 91.25 276 THR A CA 1
ATOM 2038 C C . THR A 1 276 ? 26.518 -4.930 -11.997 1.00 91.25 276 THR A C 1
ATOM 2040 O O . THR A 1 276 ? 27.391 -5.254 -12.803 1.00 91.25 276 THR A O 1
ATOM 2043 N N . ALA A 1 277 ? 25.714 -3.883 -12.209 1.00 91.62 277 ALA A N 1
ATOM 2044 C CA . ALA A 1 277 ? 25.779 -3.050 -13.406 1.00 91.62 277 ALA A CA 1
ATOM 2045 C C . ALA A 1 277 ? 27.124 -2.319 -13.525 1.00 91.62 277 ALA A C 1
ATOM 2047 O O . ALA A 1 277 ? 27.748 -2.355 -14.588 1.00 91.62 277 ALA A O 1
ATOM 2048 N N . LEU A 1 278 ? 27.605 -1.692 -12.444 1.00 91.62 278 LEU A N 1
ATOM 2049 C CA . LEU A 1 278 ? 28.899 -1.000 -12.432 1.00 91.62 278 LEU A CA 1
ATOM 2050 C C . LEU A 1 278 ? 30.061 -1.972 -12.655 1.00 91.62 278 LEU A C 1
ATOM 2052 O O . LEU A 1 278 ? 30.880 -1.736 -13.540 1.00 91.62 278 LEU A O 1
ATOM 2056 N N . GLY A 1 279 ? 30.102 -3.088 -11.922 1.00 91.94 279 GLY A N 1
ATOM 2057 C CA . GLY A 1 279 ? 31.170 -4.082 -12.053 1.00 91.94 279 GLY A CA 1
ATOM 2058 C C . GLY A 1 279 ? 31.250 -4.686 -13.458 1.00 91.94 279 GLY A C 1
ATOM 2059 O O . GLY A 1 279 ? 32.304 -4.652 -14.094 1.00 91.94 279 GLY A O 1
ATOM 2060 N N . LEU A 1 280 ? 30.128 -5.186 -13.990 1.00 93.12 280 LEU A N 1
ATOM 2061 C CA . LEU A 1 280 ? 30.111 -5.842 -15.302 1.00 93.12 280 LEU A CA 1
ATOM 2062 C C . LEU A 1 280 ? 30.327 -4.863 -16.459 1.00 93.12 280 LEU A C 1
ATOM 2064 O O . LEU A 1 280 ? 30.991 -5.219 -17.436 1.00 93.12 280 LEU A O 1
ATOM 2068 N N . SER A 1 281 ? 29.797 -3.639 -16.374 1.00 92.31 281 SER A N 1
ATOM 2069 C CA . SER A 1 281 ? 30.011 -2.623 -17.413 1.00 92.31 281 SER A CA 1
ATOM 2070 C C . SER A 1 281 ? 31.449 -2.107 -17.429 1.00 92.31 281 SER A C 1
ATOM 2072 O O . SER A 1 281 ? 31.994 -1.922 -18.516 1.00 92.31 281 SER A O 1
ATOM 2074 N N . ALA A 1 282 ? 32.091 -1.945 -16.265 1.00 91.00 282 ALA A N 1
ATOM 2075 C CA . ALA A 1 282 ? 33.496 -1.560 -16.171 1.00 91.00 282 ALA A CA 1
ATOM 2076 C C . ALA A 1 282 ? 34.401 -2.644 -16.766 1.00 91.00 282 ALA A C 1
ATOM 2078 O O . ALA A 1 282 ? 35.207 -2.348 -17.646 1.00 91.00 282 ALA A O 1
ATOM 2079 N N . LEU A 1 283 ? 34.204 -3.908 -16.371 1.00 93.12 283 LEU A N 1
ATOM 2080 C CA . LEU A 1 283 ? 34.931 -5.044 -16.943 1.00 93.12 283 LEU A CA 1
ATOM 2081 C C . LEU A 1 283 ? 34.731 -5.123 -18.460 1.00 93.12 283 LEU A C 1
ATOM 2083 O O . LEU A 1 283 ? 35.698 -5.139 -19.216 1.00 93.12 283 LEU A O 1
ATOM 2087 N N . THR A 1 284 ? 33.484 -5.092 -18.933 1.00 91.38 284 THR A N 1
ATOM 2088 C CA . THR A 1 284 ? 33.189 -5.155 -20.373 1.00 91.38 284 THR A CA 1
ATOM 2089 C C . THR A 1 284 ? 33.790 -3.966 -21.123 1.00 91.38 284 THR A C 1
ATOM 2091 O O . THR A 1 284 ? 34.319 -4.136 -22.220 1.00 91.38 284 THR A O 1
ATOM 2094 N N . GLY A 1 285 ? 33.742 -2.762 -20.550 1.00 88.25 285 GLY A N 1
ATOM 2095 C CA . GLY A 1 285 ? 34.347 -1.559 -21.119 1.00 88.25 285 GLY A CA 1
ATOM 2096 C C . GLY A 1 285 ? 35.865 -1.672 -21.253 1.00 88.25 285 GLY A C 1
ATOM 2097 O O . GLY A 1 285 ? 36.389 -1.362 -22.322 1.00 88.25 285 GLY A O 1
ATOM 2098 N N . LEU A 1 286 ? 36.541 -2.176 -20.217 1.00 90.88 286 LEU A N 1
ATOM 2099 C CA . LEU A 1 286 ? 37.987 -2.417 -20.208 1.00 90.88 286 LEU A CA 1
ATOM 2100 C C . LEU A 1 286 ? 38.391 -3.484 -21.235 1.00 90.88 286 LEU A C 1
ATOM 2102 O O . LEU A 1 286 ? 39.273 -3.236 -22.050 1.00 90.88 286 LEU A O 1
ATOM 2106 N N . PHE A 1 287 ? 37.708 -4.634 -21.260 1.00 92.06 287 PHE A N 1
ATOM 2107 C CA . PHE A 1 287 ? 38.033 -5.734 -22.180 1.00 92.06 287 PHE A CA 1
ATOM 2108 C C . PHE A 1 287 ? 37.697 -5.431 -23.642 1.00 92.06 287 PHE A C 1
ATOM 2110 O O . PHE A 1 287 ? 38.383 -5.900 -24.545 1.00 92.06 287 PHE A O 1
ATOM 2117 N N . THR A 1 288 ? 36.626 -4.676 -23.904 1.00 89.38 288 THR A N 1
ATOM 2118 C CA . THR A 1 288 ? 36.179 -4.402 -25.281 1.00 89.38 288 THR A CA 1
ATOM 2119 C C . THR A 1 288 ? 36.676 -3.070 -25.836 1.00 89.38 288 THR A C 1
ATOM 2121 O O . THR A 1 288 ? 36.436 -2.804 -27.014 1.00 89.38 288 THR A O 1
ATOM 2124 N N . ALA A 1 289 ? 37.314 -2.227 -25.011 1.00 87.88 289 ALA A N 1
ATOM 2125 C CA . ALA A 1 289 ? 37.752 -0.865 -25.340 1.00 87.88 289 ALA A CA 1
ATOM 2126 C C . ALA A 1 289 ? 36.656 0.009 -25.994 1.00 87.88 289 ALA A C 1
ATOM 2128 O O . ALA A 1 289 ? 36.935 0.921 -26.773 1.00 87.88 289 ALA A O 1
ATOM 2129 N N . ARG A 1 290 ? 35.376 -0.275 -25.702 1.00 86.75 290 ARG A N 1
ATOM 2130 C CA . ARG A 1 290 ? 34.209 0.403 -26.292 1.00 86.75 290 ARG A CA 1
ATOM 2131 C C . ARG A 1 290 ? 33.352 1.052 -25.200 1.00 86.75 290 ARG A C 1
ATOM 2133 O O . ARG A 1 290 ? 32.468 0.389 -24.651 1.00 86.75 290 ARG A O 1
ATOM 2140 N N . PRO A 1 291 ? 33.530 2.358 -24.916 1.00 84.31 291 PRO A N 1
ATOM 2141 C CA . PRO A 1 291 ? 32.805 3.036 -23.837 1.00 84.31 291 PRO A CA 1
ATOM 2142 C C . PRO A 1 291 ? 31.293 3.117 -24.092 1.00 84.31 291 PRO A C 1
ATOM 2144 O O . PRO A 1 291 ? 30.501 3.090 -23.153 1.00 84.31 291 PRO A O 1
ATOM 2147 N N . SER A 1 292 ? 30.865 3.133 -25.358 1.00 85.00 292 SER A N 1
ATOM 2148 C CA . SER A 1 292 ? 29.446 3.105 -25.733 1.00 85.00 292 SER A CA 1
ATOM 2149 C C . SER A 1 292 ? 28.733 1.819 -25.301 1.00 85.00 292 SER A C 1
ATOM 2151 O O . SER A 1 292 ? 27.553 1.870 -24.961 1.00 85.00 292 SER A O 1
ATOM 2153 N N . ARG A 1 293 ? 29.439 0.679 -25.263 1.00 88.50 293 ARG A N 1
ATOM 2154 C CA . ARG A 1 293 ? 28.900 -0.618 -24.820 1.00 88.50 293 ARG A CA 1
ATOM 2155 C C . ARG A 1 293 ? 28.735 -0.659 -23.303 1.00 88.50 293 ARG A C 1
ATOM 2157 O O . ARG A 1 293 ? 27.686 -1.070 -22.820 1.00 88.50 293 ARG A O 1
ATOM 2164 N N . ALA A 1 294 ? 29.730 -0.160 -22.569 1.00 90.06 294 ALA A N 1
ATOM 2165 C CA . ALA A 1 294 ? 29.646 -0.008 -21.117 1.00 90.06 294 ALA A CA 1
ATOM 2166 C C . ALA A 1 294 ? 28.500 0.938 -20.717 1.00 90.06 294 ALA A C 1
ATOM 2168 O O . ALA A 1 294 ? 27.701 0.611 -19.843 1.00 90.06 294 ALA A O 1
ATOM 2169 N N . LEU A 1 295 ? 28.343 2.069 -21.416 1.00 89.75 295 LEU A N 1
ATOM 2170 C CA . LEU A 1 295 ? 27.229 2.983 -21.165 1.00 89.75 295 LEU A CA 1
ATOM 2171 C C . LEU A 1 295 ? 25.871 2.351 -21.513 1.00 89.75 295 LEU A C 1
ATOM 2173 O O . LEU A 1 295 ? 24.916 2.506 -20.757 1.00 89.75 295 LEU A O 1
ATOM 2177 N N . ALA A 1 296 ? 25.780 1.604 -22.619 1.00 89.88 296 ALA A N 1
ATOM 2178 C CA . ALA A 1 296 ? 24.566 0.883 -23.001 1.00 89.88 296 ALA A CA 1
ATOM 2179 C C . ALA A 1 296 ? 24.131 -0.127 -21.927 1.00 89.88 296 ALA A C 1
ATOM 2181 O O . ALA A 1 296 ? 22.939 -0.218 -21.636 1.00 89.88 296 ALA A O 1
ATOM 2182 N N . MET A 1 297 ? 25.090 -0.822 -21.304 1.00 92.62 297 MET A N 1
ATOM 2183 C CA . MET A 1 297 ? 24.854 -1.724 -20.171 1.00 92.62 297 MET A CA 1
ATOM 2184 C C . MET A 1 297 ? 24.292 -0.984 -18.952 1.00 92.62 297 MET A C 1
ATOM 2186 O O . MET A 1 297 ? 23.301 -1.427 -18.370 1.00 92.62 297 MET A O 1
ATOM 2190 N N . LEU A 1 298 ? 24.873 0.166 -18.599 1.00 91.00 298 LEU A N 1
ATOM 2191 C CA . LEU A 1 298 ? 24.407 0.973 -17.469 1.00 91.00 298 LEU A CA 1
ATOM 2192 C C . LEU A 1 298 ? 23.008 1.569 -17.695 1.00 91.00 298 LEU A C 1
ATOM 2194 O O . LEU A 1 298 ? 22.220 1.642 -16.756 1.00 91.00 298 LEU A O 1
ATOM 2198 N N . VAL A 1 299 ? 22.673 1.956 -18.933 1.00 89.75 299 VAL A N 1
ATOM 2199 C CA . VAL A 1 299 ? 21.318 2.415 -19.290 1.00 89.75 299 VAL A CA 1
ATOM 2200 C C . VAL A 1 299 ? 20.303 1.277 -19.150 1.00 89.75 299 VAL A C 1
ATOM 2202 O O . VAL A 1 299 ? 19.228 1.493 -18.593 1.00 89.75 299 VAL A O 1
ATOM 2205 N N . THR A 1 300 ? 20.632 0.067 -19.622 1.00 89.56 300 THR A N 1
ATOM 2206 C CA . THR A 1 300 ? 19.719 -1.087 -19.521 1.00 89.56 300 THR A CA 1
ATOM 2207 C C . THR A 1 300 ? 19.530 -1.588 -18.095 1.00 89.56 300 THR A C 1
ATOM 2209 O O . THR A 1 300 ? 18.419 -1.954 -17.731 1.00 89.56 300 THR A O 1
ATOM 2212 N N . ALA A 1 301 ? 20.587 -1.609 -17.283 1.00 88.25 301 ALA A N 1
ATOM 2213 C CA . ALA A 1 301 ? 20.560 -2.147 -15.925 1.00 88.25 301 ALA A CA 1
ATOM 2214 C C . ALA A 1 301 ? 20.277 -1.053 -14.887 1.00 88.25 301 ALA A C 1
ATOM 2216 O O . ALA A 1 301 ? 20.981 -0.919 -13.887 1.00 88.25 301 ALA A O 1
ATOM 2217 N N . ASN A 1 302 ? 19.254 -0.235 -15.140 1.00 84.94 302 ASN A N 1
ATOM 2218 C CA . ASN A 1 302 ? 18.955 0.900 -14.281 1.00 84.94 302 ASN A CA 1
ATOM 2219 C C . ASN A 1 302 ? 18.161 0.473 -13.021 1.00 84.94 302 ASN A C 1
ATOM 2221 O O . ASN A 1 302 ? 17.011 0.026 -13.137 1.00 84.94 302 ASN A O 1
ATOM 2225 N N . PRO A 1 303 ? 18.704 0.676 -11.805 1.00 85.38 303 PRO A N 1
ATOM 2226 C CA . PRO A 1 303 ? 18.030 0.357 -10.541 1.00 85.38 303 PRO A CA 1
ATOM 2227 C C . PRO A 1 303 ? 16.794 1.229 -10.248 1.00 85.38 303 PRO A C 1
ATOM 2229 O O . PRO A 1 303 ? 15.911 0.803 -9.503 1.00 85.38 303 PRO A O 1
ATOM 2232 N N . ALA A 1 304 ? 16.669 2.419 -10.851 1.00 81.25 304 ALA A N 1
ATOM 2233 C CA . ALA A 1 304 ? 15.639 3.411 -10.512 1.00 81.25 304 ALA A CA 1
ATOM 2234 C C . ALA A 1 304 ? 14.185 2.924 -10.700 1.00 81.25 304 ALA A C 1
ATOM 2236 O O . ALA A 1 304 ? 13.256 3.522 -10.151 1.00 81.25 304 ALA A O 1
ATOM 2237 N N . GLY A 1 305 ? 13.965 1.833 -11.445 1.00 84.62 305 GLY A N 1
ATOM 2238 C CA . GLY A 1 305 ? 12.655 1.180 -11.549 1.00 84.62 305 GLY A CA 1
ATOM 2239 C C . GLY A 1 305 ? 12.082 0.739 -10.194 1.00 84.62 305 GLY A C 1
ATOM 2240 O O . GLY A 1 305 ? 10.863 0.737 -10.025 1.00 84.62 305 GLY A O 1
ATOM 2241 N N . GLY A 1 306 ? 12.939 0.447 -9.207 1.00 86.19 306 GLY A N 1
ATOM 2242 C CA . GLY A 1 306 ? 12.532 0.054 -7.855 1.00 86.19 306 GLY A CA 1
ATOM 2243 C C . GLY A 1 306 ? 11.673 1.116 -7.159 1.00 86.19 306 GLY A C 1
ATOM 2244 O O . GLY A 1 306 ? 10.517 0.856 -6.822 1.00 86.19 306 GLY A O 1
ATOM 2245 N N . ARG A 1 307 ? 12.178 2.351 -7.020 1.00 85.31 307 ARG A N 1
ATOM 2246 C CA . ARG A 1 307 ? 11.404 3.459 -6.421 1.00 85.31 307 ARG A CA 1
ATOM 2247 C C . ARG A 1 307 ? 10.132 3.780 -7.206 1.00 85.31 307 ARG A C 1
ATOM 2249 O O . ARG A 1 307 ? 9.092 4.057 -6.609 1.00 85.31 307 ARG A O 1
ATOM 2256 N N . LYS A 1 308 ? 10.184 3.713 -8.542 1.00 86.81 308 LYS A N 1
ATOM 2257 C CA . LYS A 1 308 ? 8.994 3.933 -9.381 1.00 86.81 308 LYS A CA 1
ATOM 2258 C C . LYS A 1 308 ? 7.919 2.884 -9.128 1.00 86.81 308 LYS A C 1
ATOM 2260 O O . LYS A 1 308 ? 6.748 3.241 -9.100 1.00 86.81 308 LYS A O 1
ATOM 2265 N N . SER A 1 309 ? 8.302 1.628 -8.899 1.00 89.44 309 SER A N 1
ATOM 2266 C CA . SER A 1 309 ? 7.366 0.558 -8.543 1.00 89.44 309 SER A CA 1
ATOM 2267 C C . SER A 1 309 ? 6.557 0.912 -7.292 1.00 89.44 309 SER A C 1
ATOM 2269 O O . SER A 1 309 ? 5.327 0.819 -7.319 1.00 89.44 309 SER A O 1
ATOM 2271 N N . LEU A 1 310 ? 7.225 1.388 -6.232 1.00 88.81 310 LEU A N 1
ATOM 2272 C CA . LEU A 1 310 ? 6.571 1.830 -4.996 1.00 88.81 310 LEU A CA 1
ATOM 2273 C C . LEU A 1 310 ? 5.608 2.995 -5.261 1.00 88.81 310 LEU A C 1
ATOM 2275 O O . LEU A 1 310 ? 4.432 2.918 -4.908 1.00 88.81 310 LEU A O 1
ATOM 2279 N N . ALA A 1 311 ? 6.082 4.048 -5.932 1.00 86.31 311 ALA A N 1
ATOM 2280 C CA . ALA A 1 311 ? 5.290 5.251 -6.181 1.00 86.31 311 ALA A CA 1
ATOM 2281 C C . ALA A 1 311 ? 4.083 4.992 -7.101 1.00 86.31 311 ALA A C 1
ATOM 2283 O O . ALA A 1 311 ? 2.970 5.419 -6.800 1.00 86.31 311 ALA A O 1
ATOM 2284 N N . MET A 1 312 ? 4.274 4.269 -8.210 1.00 87.25 312 MET A N 1
ATOM 2285 C CA . MET A 1 312 ? 3.210 3.978 -9.178 1.00 87.25 312 MET A CA 1
ATOM 2286 C C . MET A 1 312 ? 2.150 3.048 -8.589 1.00 87.25 312 MET A C 1
ATOM 2288 O O . MET A 1 312 ? 0.959 3.330 -8.713 1.00 87.25 312 MET A O 1
ATOM 2292 N N . THR A 1 313 ? 2.566 1.973 -7.911 1.00 90.81 313 THR A N 1
ATOM 2293 C CA . THR A 1 313 ? 1.631 1.035 -7.269 1.00 90.81 313 THR A CA 1
ATOM 2294 C C . THR A 1 313 ? 0.875 1.725 -6.136 1.00 90.81 313 THR A C 1
ATOM 2296 O O . THR A 1 313 ? -0.347 1.614 -6.051 1.00 90.81 313 THR A O 1
ATOM 2299 N N . GLY A 1 314 ? 1.578 2.497 -5.301 1.00 90.38 314 GLY A N 1
ATOM 2300 C CA . GLY A 1 314 ? 0.973 3.227 -4.191 1.00 90.38 314 GLY A CA 1
ATOM 2301 C C . GLY A 1 314 ? -0.017 4.291 -4.660 1.00 90.38 314 GLY A C 1
ATOM 2302 O O . GLY A 1 314 ? -1.105 4.416 -4.100 1.00 90.38 314 GLY A O 1
ATOM 2303 N N . ALA A 1 315 ? 0.303 5.019 -5.733 1.00 88.12 315 ALA A N 1
ATOM 2304 C CA . ALA A 1 315 ? -0.608 6.000 -6.311 1.00 88.12 315 ALA A CA 1
ATOM 2305 C C . ALA A 1 315 ? -1.834 5.350 -6.974 1.00 88.12 315 ALA A C 1
ATOM 2307 O O . ALA A 1 315 ? -2.952 5.828 -6.780 1.00 88.12 315 ALA A O 1
ATOM 2308 N N . ALA A 1 316 ? -1.657 4.243 -7.703 1.00 89.38 316 ALA A N 1
ATOM 2309 C CA . ALA A 1 316 ? -2.767 3.483 -8.279 1.00 89.38 316 ALA A CA 1
ATOM 2310 C C . ALA A 1 316 ? -3.731 2.987 -7.186 1.00 89.38 316 ALA A C 1
ATOM 2312 O O . ALA A 1 316 ? -4.943 3.195 -7.272 1.00 89.38 316 ALA A O 1
ATOM 2313 N N . LEU A 1 317 ? -3.204 2.413 -6.103 1.00 91.19 317 LEU A N 1
ATOM 2314 C CA . LEU A 1 317 ? -4.029 1.957 -4.986 1.00 91.19 317 LEU A CA 1
ATOM 2315 C C . LEU A 1 317 ? -4.650 3.111 -4.200 1.00 91.19 317 LEU A C 1
ATOM 2317 O O . LEU A 1 317 ? -5.803 2.996 -3.805 1.00 91.19 317 LEU A O 1
ATOM 2321 N N . ALA A 1 318 ? -3.967 4.248 -4.045 1.00 89.50 318 ALA A N 1
ATOM 2322 C CA . ALA A 1 318 ? -4.559 5.447 -3.445 1.00 89.50 318 ALA A CA 1
ATOM 2323 C C . ALA A 1 318 ? -5.747 5.976 -4.269 1.00 89.50 318 ALA A C 1
ATOM 2325 O O . ALA A 1 318 ? -6.766 6.376 -3.708 1.00 89.50 318 ALA A O 1
ATOM 2326 N N . VAL A 1 319 ? -5.665 5.935 -5.604 1.00 88.00 319 VAL A N 1
ATOM 2327 C CA . VAL A 1 319 ? -6.793 6.297 -6.476 1.00 88.00 319 VAL A CA 1
ATOM 2328 C C . VAL A 1 319 ? -7.939 5.288 -6.348 1.00 88.00 319 VAL A C 1
ATOM 2330 O O . VAL A 1 319 ? -9.095 5.711 -6.281 1.00 88.00 319 VAL A O 1
ATOM 2333 N N . LYS A 1 320 ? -7.645 3.981 -6.276 1.00 89.38 320 LYS A N 1
ATOM 2334 C CA . LYS A 1 320 ? -8.652 2.927 -6.049 1.00 89.38 320 LYS A CA 1
ATOM 2335 C C . LYS A 1 320 ? -9.339 3.090 -4.690 1.00 89.38 320 LYS A C 1
ATOM 2337 O O . LYS A 1 320 ? -10.562 3.148 -4.636 1.00 89.38 320 LYS A O 1
ATOM 2342 N N . ALA A 1 321 ? -8.564 3.258 -3.622 1.00 91.06 321 ALA A N 1
ATOM 2343 C CA . ALA A 1 321 ? -9.040 3.522 -2.267 1.00 91.06 321 ALA A CA 1
ATOM 2344 C C . ALA A 1 321 ? -9.934 4.771 -2.224 1.00 91.06 321 ALA A C 1
ATOM 2346 O O . ALA A 1 321 ? -11.051 4.718 -1.717 1.00 91.06 321 ALA A O 1
ATOM 2347 N N . GLY A 1 322 ? -9.511 5.856 -2.880 1.00 88.81 322 GLY A N 1
ATOM 2348 C CA . GLY A 1 322 ? -10.291 7.089 -2.962 1.00 88.81 322 GLY A CA 1
ATOM 2349 C C . GLY A 1 322 ? -11.611 6.957 -3.732 1.00 88.81 322 GLY A C 1
ATOM 2350 O O . GLY A 1 322 ? -12.528 7.727 -3.467 1.00 88.81 322 GLY A O 1
ATOM 2351 N N . ARG A 1 323 ? -11.743 6.007 -4.674 1.00 88.50 323 ARG A N 1
ATOM 2352 C CA . ARG A 1 323 ? -13.037 5.671 -5.313 1.00 88.50 323 ARG A CA 1
ATOM 2353 C C . ARG A 1 323 ? -13.962 4.894 -4.374 1.00 88.50 323 ARG A C 1
ATOM 2355 O O . ARG A 1 323 ? -15.172 4.994 -4.506 1.00 88.50 323 ARG A O 1
ATOM 2362 N N . LEU A 1 324 ? -13.388 4.161 -3.422 1.00 89.62 324 LEU A N 1
ATOM 2363 C CA . LEU A 1 324 ? -14.098 3.371 -2.412 1.00 89.62 324 LEU A CA 1
ATOM 2364 C C . LEU A 1 324 ? -14.374 4.179 -1.127 1.00 89.62 324 LEU A C 1
ATOM 2366 O O . LEU A 1 324 ? -14.872 3.637 -0.144 1.00 89.62 324 LEU A O 1
ATOM 2370 N N . GLY A 1 325 ? -14.074 5.484 -1.125 1.00 88.25 325 GLY A N 1
ATOM 2371 C CA . GLY A 1 325 ? -14.288 6.376 0.017 1.00 88.25 325 GLY A CA 1
ATOM 2372 C C . GLY A 1 325 ? -13.229 6.265 1.119 1.00 88.25 325 GLY A C 1
ATOM 2373 O O . GLY A 1 325 ? -13.518 6.605 2.259 1.00 88.25 325 GLY A O 1
ATOM 2374 N N . ILE A 1 326 ? -12.024 5.787 0.799 1.00 91.81 326 ILE A N 1
ATOM 2375 C CA . ILE A 1 326 ? -10.880 5.713 1.719 1.00 91.81 326 ILE A CA 1
ATOM 2376 C C . ILE A 1 326 ? -9.850 6.769 1.297 1.00 91.81 326 ILE A C 1
ATOM 2378 O O . ILE A 1 326 ? -9.291 6.701 0.199 1.00 91.81 326 ILE A O 1
ATOM 2382 N N . ASN A 1 327 ? -9.581 7.744 2.164 1.00 89.94 327 ASN A N 1
ATOM 2383 C CA . ASN A 1 327 ? -8.660 8.844 1.888 1.00 89.94 327 ASN A CA 1
ATOM 2384 C C . ASN A 1 327 ? -7.284 8.565 2.495 1.00 89.94 327 ASN A C 1
ATOM 2386 O O . ASN A 1 327 ? -7.118 8.538 3.713 1.00 89.94 327 ASN A O 1
ATOM 2390 N N . VAL A 1 328 ? -6.292 8.397 1.623 1.00 89.81 328 VAL A N 1
ATOM 2391 C CA . VAL A 1 328 ? -4.910 8.056 1.984 1.00 89.81 328 VAL A CA 1
ATOM 2392 C C . VAL A 1 328 ? -4.011 9.294 1.843 1.00 89.81 328 VAL A C 1
ATOM 2394 O O . VAL A 1 328 ? -4.114 9.976 0.818 1.00 89.81 328 VAL A O 1
ATOM 2397 N N . PRO A 1 329 ? -3.123 9.589 2.813 1.00 83.88 329 PRO A N 1
ATOM 2398 C CA . PRO A 1 329 ? -2.366 10.844 2.857 1.00 83.88 329 PRO A CA 1
ATOM 2399 C C . PRO A 1 329 ? -1.320 10.992 1.746 1.00 83.88 329 PRO A C 1
ATOM 2401 O O . PRO A 1 329 ? -1.182 12.062 1.148 1.00 83.88 329 PRO A O 1
ATOM 2404 N N . HIS A 1 330 ? -0.598 9.919 1.429 1.00 84.12 330 HIS A N 1
ATOM 2405 C CA . HIS A 1 330 ? 0.428 9.899 0.386 1.00 84.12 330 HIS A CA 1
ATOM 2406 C C . HIS A 1 330 ? 0.641 8.473 -0.145 1.00 84.12 330 HIS A C 1
ATOM 2408 O O . HIS A 1 330 ? 0.176 7.497 0.444 1.00 84.12 330 HIS A O 1
ATOM 2414 N N . SER A 1 331 ? 1.354 8.327 -1.266 1.00 80.19 331 SER A N 1
ATOM 2415 C CA . SER A 1 331 ? 1.556 7.017 -1.911 1.00 80.19 331 SER A CA 1
ATOM 2416 C C . SER A 1 331 ? 2.421 6.057 -1.080 1.00 80.19 331 SER A C 1
ATOM 2418 O O . SER A 1 331 ? 2.277 4.842 -1.183 1.00 80.19 331 SER A O 1
ATOM 2420 N N . GLY A 1 332 ? 3.292 6.600 -0.227 1.00 81.56 332 GLY A N 1
ATOM 2421 C CA . GLY A 1 332 ? 4.134 5.840 0.702 1.00 81.56 332 GLY A CA 1
ATOM 2422 C C . GLY A 1 332 ? 3.404 5.269 1.923 1.00 81.56 332 GLY A C 1
ATOM 2423 O O . GLY A 1 332 ? 3.955 4.387 2.571 1.00 81.56 332 GLY A O 1
ATOM 2424 N N . PHE A 1 333 ? 2.174 5.705 2.220 1.00 87.94 333 PHE A N 1
ATOM 2425 C CA . PHE A 1 333 ? 1.416 5.238 3.391 1.00 87.94 333 PHE A CA 1
ATOM 2426 C C . PHE A 1 333 ? 1.187 3.718 3.355 1.00 87.94 333 PHE A C 1
ATOM 2428 O O . PHE A 1 333 ? 1.276 3.032 4.370 1.00 87.94 333 PHE A O 1
ATOM 2435 N N . TRP A 1 334 ? 0.991 3.161 2.156 1.00 90.75 334 TRP A N 1
ATOM 2436 C CA . TRP A 1 334 ? 0.840 1.720 1.946 1.00 90.75 334 TRP A CA 1
ATOM 2437 C C . TRP A 1 334 ? 2.050 0.902 2.403 1.00 90.75 334 TRP A C 1
ATOM 2439 O O . TRP A 1 334 ? 1.879 -0.236 2.830 1.00 90.75 334 TRP A O 1
ATOM 2449 N N . GLN A 1 335 ? 3.256 1.477 2.335 1.00 89.44 335 GLN A N 1
ATOM 2450 C CA . GLN A 1 335 ? 4.485 0.822 2.790 1.00 89.44 335 GLN A CA 1
ATOM 2451 C C . GLN A 1 335 ? 4.517 0.660 4.310 1.00 89.44 335 GLN A C 1
ATOM 2453 O O . GLN A 1 335 ? 5.151 -0.253 4.824 1.00 89.44 335 GLN A O 1
ATOM 2458 N N . GLN A 1 336 ? 3.867 1.565 5.038 1.00 86.81 336 GLN A N 1
ATOM 2459 C CA . GLN A 1 336 ? 3.724 1.448 6.484 1.00 86.81 336 GLN A CA 1
ATOM 2460 C C . GLN A 1 336 ? 2.584 0.494 6.820 1.00 86.81 336 GLN A C 1
ATOM 2462 O O . GLN A 1 336 ? 2.779 -0.427 7.604 1.00 86.81 336 GLN A O 1
ATOM 2467 N N . LEU A 1 337 ? 1.435 0.661 6.158 1.00 90.56 337 LEU A N 1
ATOM 2468 C CA . LEU A 1 337 ? 0.240 -0.141 6.409 1.00 90.56 337 LEU A CA 1
ATOM 2469 C C . LEU A 1 337 ? 0.469 -1.642 6.176 1.00 90.56 337 LEU A C 1
ATOM 2471 O O . LEU A 1 337 ? -0.077 -2.456 6.910 1.00 90.56 337 LEU A O 1
ATOM 2475 N N . CYS A 1 338 ? 1.279 -2.026 5.181 1.00 89.38 338 CYS A N 1
ATOM 2476 C CA . CYS A 1 338 ? 1.547 -3.439 4.891 1.00 89.38 338 CYS A CA 1
ATOM 2477 C C . CYS A 1 338 ? 2.379 -4.160 5.959 1.00 89.38 338 CYS A C 1
ATOM 2479 O O . CYS A 1 338 ? 2.413 -5.389 5.961 1.00 89.38 338 CYS A O 1
ATOM 2481 N N . ASP A 1 339 ? 3.067 -3.409 6.818 1.00 87.81 339 ASP A N 1
ATOM 2482 C CA . ASP A 1 339 ? 3.906 -3.952 7.884 1.00 87.81 339 ASP A CA 1
ATOM 2483 C C . ASP A 1 339 ? 3.194 -3.948 9.244 1.00 87.81 339 ASP A C 1
ATOM 2485 O O . ASP A 1 339 ? 3.781 -4.372 10.234 1.00 87.81 339 ASP A O 1
ATOM 2489 N N . VAL A 1 340 ? 1.952 -3.460 9.304 1.00 90.44 340 VAL A N 1
ATOM 2490 C CA . VAL A 1 340 ? 1.148 -3.482 10.524 1.00 90.44 340 VAL A CA 1
ATOM 2491 C C . VAL A 1 340 ? 0.589 -4.883 10.732 1.00 90.44 340 VAL A C 1
ATOM 2493 O O . VAL A 1 340 ? -0.228 -5.362 9.945 1.00 90.44 340 VAL A O 1
ATOM 2496 N N . ASP A 1 341 ? 0.990 -5.513 11.828 1.00 89.88 341 ASP A N 1
ATOM 2497 C CA . ASP A 1 341 ? 0.430 -6.776 12.312 1.00 89.88 341 ASP A CA 1
ATOM 2498 C C . ASP A 1 341 ? -0.540 -6.577 13.488 1.00 89.88 341 ASP A C 1
ATOM 2500 O O . ASP A 1 341 ? -1.337 -7.468 13.786 1.00 89.88 341 ASP A O 1
ATOM 2504 N N . THR A 1 342 ? -0.505 -5.404 14.119 1.00 90.62 342 THR A N 1
ATOM 2505 C CA . THR A 1 342 ? -1.211 -5.115 15.364 1.00 90.62 342 THR A CA 1
ATOM 2506 C C . THR A 1 342 ? -2.052 -3.852 15.226 1.00 90.62 342 THR A C 1
ATOM 2508 O O . THR A 1 342 ? -1.552 -2.783 14.862 1.00 90.62 342 THR A O 1
ATOM 2511 N N . VAL A 1 343 ? -3.346 -3.969 15.527 1.00 92.25 343 VAL A N 1
ATOM 2512 C CA . VAL A 1 343 ? -4.305 -2.861 15.451 1.00 92.25 343 VAL A CA 1
ATOM 2513 C C . VAL A 1 343 ? -4.941 -2.631 16.814 1.00 92.25 343 VAL A C 1
ATOM 2515 O O . VAL A 1 343 ? -5.454 -3.567 17.419 1.00 92.25 343 VAL A O 1
ATOM 2518 N N . PHE A 1 344 ? -4.942 -1.379 17.260 1.00 90.50 344 PHE A N 1
ATOM 2519 C CA . PHE A 1 344 ? -5.619 -0.910 18.462 1.00 90.50 344 PHE A CA 1
ATOM 2520 C C . PHE A 1 344 ? -6.858 -0.108 18.080 1.00 90.50 344 PHE A C 1
ATOM 2522 O O . PHE A 1 344 ? -6.759 0.871 17.343 1.00 90.50 344 PHE A O 1
ATOM 2529 N N . PHE A 1 345 ? -8.014 -0.498 18.599 1.00 89.06 345 PHE A N 1
ATOM 2530 C CA . PHE A 1 345 ? -9.265 0.239 18.475 1.00 89.06 345 PHE A CA 1
ATOM 2531 C C . PHE A 1 345 ? -9.547 0.991 19.768 1.00 89.06 345 PHE A C 1
ATOM 2533 O O . PHE A 1 345 ? -9.639 0.375 20.824 1.00 89.06 345 PHE A O 1
ATOM 2540 N N . GLU A 1 346 ? -9.699 2.310 19.682 1.00 84.25 346 GLU A N 1
ATOM 2541 C CA . GLU A 1 346 ? -9.960 3.175 20.843 1.00 84.25 346 GLU A CA 1
ATOM 2542 C C . GLU A 1 346 ? -11.440 3.220 21.235 1.00 84.25 346 GLU A C 1
ATOM 2544 O O . GLU A 1 346 ? -11.768 3.576 22.364 1.00 84.25 346 GLU A O 1
ATOM 2549 N N . ASP A 1 347 ? -12.328 2.843 20.311 1.00 77.19 347 ASP A N 1
ATOM 2550 C CA . ASP A 1 347 ? -13.774 2.836 20.512 1.00 77.19 347 ASP A CA 1
ATOM 2551 C C . ASP A 1 347 ? -14.363 1.436 20.269 1.00 77.19 347 ASP A C 1
ATOM 2553 O O . ASP A 1 347 ? -14.471 0.961 19.131 1.00 77.19 347 ASP A O 1
ATOM 2557 N N . ALA A 1 348 ? -14.796 0.781 21.351 1.00 77.06 348 ALA A N 1
ATOM 2558 C CA . ALA A 1 348 ? -15.541 -0.477 21.295 1.00 77.06 348 ALA A CA 1
ATOM 2559 C C . ALA A 1 348 ? -16.899 -0.343 20.569 1.00 77.06 348 ALA A C 1
ATOM 2561 O O . ALA A 1 348 ? -17.417 -1.329 20.032 1.00 77.06 348 ALA A O 1
ATOM 2562 N N . GLY A 1 349 ? -17.456 0.870 20.479 1.00 75.56 349 GLY A N 1
ATOM 2563 C CA . GLY A 1 349 ? -18.684 1.196 19.749 1.00 75.56 349 GLY A CA 1
ATOM 2564 C C . GLY A 1 349 ? -18.608 0.942 18.240 1.00 75.56 349 GLY A C 1
ATOM 2565 O O . GLY A 1 349 ? -19.645 0.892 17.569 1.00 75.56 349 GLY A O 1
ATOM 2566 N N . LEU A 1 350 ? -17.410 0.704 17.693 1.00 80.56 350 LEU A N 1
ATOM 2567 C CA . LEU A 1 350 ? -17.230 0.245 16.315 1.00 80.56 350 LEU A CA 1
ATOM 2568 C C . LEU A 1 350 ? -17.707 -1.204 16.110 1.00 80.56 350 LEU A C 1
ATOM 2570 O O . LEU A 1 350 ? -18.171 -1.553 15.022 1.00 80.56 350 LEU A O 1
ATOM 2574 N N . PHE A 1 351 ? -17.600 -2.042 17.143 1.00 82.69 351 PHE A N 1
ATOM 2575 C CA . PHE A 1 351 ? -17.922 -3.471 17.080 1.00 82.69 351 PHE A CA 1
ATOM 2576 C C . PHE A 1 351 ? -19.334 -3.775 17.557 1.00 82.69 351 PHE A C 1
ATOM 2578 O O . PHE A 1 351 ? -19.922 -4.774 17.145 1.00 82.69 351 PHE A O 1
ATOM 2585 N N . LEU A 1 352 ? -19.879 -2.910 18.405 1.00 81.00 352 LEU A N 1
ATOM 2586 C CA . LEU A 1 352 ? -21.134 -3.136 19.101 1.00 81.00 352 LEU A CA 1
ATOM 2587 C C . LEU A 1 352 ? -22.202 -2.148 18.635 1.00 81.00 352 LEU A C 1
ATOM 2589 O O . LEU A 1 352 ? -21.920 -1.017 18.226 1.00 81.00 352 LEU A O 1
ATOM 2593 N N . MET A 1 353 ? -23.449 -2.602 18.639 1.00 78.06 353 MET A N 1
ATOM 2594 C CA . MET A 1 353 ? -24.596 -1.710 18.537 1.00 78.06 353 MET A CA 1
ATOM 2595 C C . MET A 1 353 ? -24.706 -0.882 19.825 1.00 78.06 353 MET A C 1
ATOM 2597 O O . MET A 1 353 ? -24.218 -1.324 20.869 1.00 78.06 353 MET A O 1
ATOM 2601 N N . PRO A 1 354 ? -25.349 0.301 19.775 1.00 72.75 354 PRO A N 1
ATOM 2602 C CA . PRO A 1 354 ? -25.693 1.031 20.986 1.00 72.75 354 PRO A CA 1
ATOM 2603 C C . PRO A 1 354 ? -26.386 0.101 21.979 1.00 72.75 354 PRO A C 1
ATOM 2605 O O . PRO A 1 354 ? -27.187 -0.749 21.579 1.00 72.75 354 PRO A O 1
ATOM 2608 N N . ALA A 1 355 ? -26.054 0.271 23.255 1.00 74.81 355 ALA A N 1
ATOM 2609 C CA . ALA A 1 355 ? -26.674 -0.446 24.353 1.00 74.81 355 ALA A CA 1
ATOM 2610 C C . ALA A 1 355 ? -28.207 -0.429 24.215 1.00 74.81 355 ALA A C 1
ATOM 2612 O O . ALA A 1 355 ? -28.788 0.611 23.900 1.00 74.81 355 ALA A O 1
ATOM 2613 N N . GLN A 1 356 ? -28.851 -1.573 24.447 1.00 78.44 356 GLN A N 1
ATOM 2614 C CA . GLN A 1 356 ? -30.308 -1.697 24.474 1.00 78.44 356 GLN A CA 1
ATOM 2615 C C . GLN A 1 356 ? -30.780 -2.077 25.873 1.00 78.44 356 GLN A C 1
ATOM 2617 O O . GLN A 1 356 ? -30.083 -2.771 26.620 1.00 78.44 356 GLN A O 1
ATOM 2622 N N . MET A 1 357 ? -31.973 -1.601 26.235 1.00 85.00 357 MET A N 1
ATOM 2623 C CA . MET A 1 357 ? -32.566 -1.917 27.528 1.00 85.00 357 MET A CA 1
ATOM 2624 C C . MET A 1 357 ? -32.967 -3.393 27.541 1.00 85.00 357 MET A C 1
ATOM 2626 O O . MET A 1 357 ? -33.711 -3.851 26.673 1.00 85.00 357 MET A O 1
ATOM 2630 N N . GLY A 1 358 ? -32.444 -4.126 28.517 1.00 85.81 358 GLY A N 1
ATOM 2631 C CA . GLY A 1 358 ? -32.797 -5.506 28.805 1.00 85.81 358 GLY A CA 1
ATOM 2632 C C . GLY A 1 358 ? -33.867 -5.608 29.888 1.00 85.81 358 GLY A C 1
ATOM 2633 O O . GLY A 1 358 ? -34.820 -4.832 29.940 1.00 85.81 358 GLY A O 1
ATOM 2634 N N . GLU A 1 359 ? -33.716 -6.602 30.756 1.00 88.31 359 GLU A N 1
ATOM 2635 C CA . GLU A 1 359 ? -34.671 -6.893 31.820 1.00 88.31 359 GLU A CA 1
ATOM 2636 C C . GLU A 1 359 ? -34.471 -5.944 33.016 1.00 88.31 359 GLU A C 1
ATOM 2638 O O . GLU A 1 359 ? -33.346 -5.643 33.416 1.00 88.31 359 GLU A O 1
ATOM 2643 N N . VAL A 1 360 ? -35.566 -5.467 33.616 1.00 90.62 360 VAL A N 1
ATOM 2644 C CA . VAL A 1 360 ? -35.534 -4.597 34.804 1.00 90.62 360 VAL A CA 1
ATOM 2645 C C . VAL A 1 360 ? -36.049 -5.383 36.001 1.00 90.62 360 VAL A C 1
ATOM 2647 O O . VAL A 1 360 ? -37.226 -5.738 36.068 1.00 90.62 360 VAL A O 1
ATOM 2650 N N . LEU A 1 361 ? -35.175 -5.631 36.971 1.00 91.56 361 LEU A N 1
ATOM 2651 C CA . LEU A 1 361 ? -35.472 -6.427 38.157 1.00 91.56 361 LEU A CA 1
ATOM 2652 C C . LEU A 1 361 ? -35.621 -5.501 39.363 1.00 91.56 361 LEU A C 1
ATOM 2654 O O . LEU A 1 361 ? -34.640 -4.995 39.908 1.00 91.56 361 LEU A O 1
ATOM 2658 N N . ALA A 1 362 ? -36.864 -5.276 39.784 1.00 91.19 362 ALA A N 1
ATOM 2659 C CA . ALA A 1 362 ? -37.169 -4.434 40.934 1.00 91.19 362 ALA A CA 1
ATOM 2660 C C . ALA A 1 362 ? -37.089 -5.201 42.255 1.00 91.19 362 ALA A C 1
ATOM 2662 O O . ALA A 1 362 ? -37.486 -6.366 42.341 1.00 91.19 362 ALA A O 1
ATOM 2663 N N . ARG A 1 363 ? -36.613 -4.527 43.306 1.00 88.44 363 ARG A N 1
ATOM 2664 C CA . ARG A 1 363 ? -36.651 -5.067 44.667 1.00 88.44 363 ARG A CA 1
ATOM 2665 C C . ARG A 1 363 ? -38.113 -5.232 45.125 1.00 88.44 363 ARG A C 1
ATOM 2667 O O . ARG A 1 363 ? -38.951 -4.408 44.748 1.00 88.44 363 ARG A O 1
ATOM 2674 N N . PRO A 1 364 ? -38.451 -6.238 45.957 1.00 83.00 364 PRO A N 1
ATOM 2675 C CA . PRO A 1 364 ? -39.802 -6.375 46.498 1.00 83.00 364 PRO A CA 1
ATOM 2676 C C . PRO A 1 364 ? -40.292 -5.072 47.151 1.00 83.00 364 PRO A C 1
ATOM 2678 O O . PRO A 1 364 ? -39.596 -4.487 47.980 1.00 83.00 364 PRO A O 1
ATOM 2681 N N . GLY A 1 365 ? -41.473 -4.601 46.741 1.00 83.94 365 GLY A N 1
ATOM 2682 C CA . GLY A 1 365 ? -42.056 -3.330 47.191 1.00 83.94 365 GLY A CA 1
ATOM 2683 C C . GLY A 1 365 ? -41.682 -2.092 46.360 1.00 83.94 365 GLY A C 1
ATOM 2684 O O . GLY A 1 365 ? -42.235 -1.028 46.616 1.00 83.94 365 GLY A O 1
ATOM 2685 N N . VAL A 1 366 ? -40.802 -2.212 45.359 1.00 89.69 366 VAL A N 1
ATOM 2686 C CA . VAL A 1 366 ? -40.452 -1.137 44.410 1.00 89.69 366 VAL A CA 1
ATOM 2687 C C . VAL A 1 366 ? -41.114 -1.415 43.061 1.00 89.69 366 VAL A C 1
ATOM 2689 O O . VAL A 1 366 ? -41.115 -2.550 42.581 1.00 89.69 366 VAL A O 1
ATOM 2692 N N . ARG A 1 367 ? -41.688 -0.392 42.416 1.00 88.12 367 ARG A N 1
ATOM 2693 C CA . ARG A 1 367 ? -42.280 -0.556 41.077 1.00 88.12 367 ARG A CA 1
ATOM 2694 C C . ARG A 1 367 ? -41.183 -0.441 40.007 1.00 88.12 367 ARG A C 1
ATOM 2696 O O . ARG A 1 367 ? -40.411 0.512 40.057 1.00 88.12 367 ARG A O 1
ATOM 2703 N N . PRO A 1 368 ? -41.156 -1.292 38.962 1.00 87.12 368 PRO A N 1
ATOM 2704 C CA . PRO A 1 368 ? -40.178 -1.172 37.870 1.00 87.12 368 PRO A CA 1
ATOM 2705 C C . PRO A 1 368 ? -40.156 0.207 37.189 1.00 87.12 368 PRO A C 1
ATOM 2707 O O . PRO A 1 368 ? -39.102 0.687 36.777 1.00 87.12 368 PRO A O 1
ATOM 2710 N N . ARG A 1 369 ? -41.309 0.891 37.126 1.00 85.56 369 ARG A N 1
ATOM 2711 C CA . ARG A 1 369 ? -41.411 2.262 36.598 1.00 85.56 369 ARG A CA 1
ATOM 2712 C C . ARG A 1 369 ? -40.580 3.276 37.386 1.00 85.56 369 ARG A C 1
ATOM 2714 O O . ARG A 1 369 ? -40.076 4.211 36.788 1.00 85.56 369 ARG A O 1
ATOM 2721 N N . GLU A 1 370 ? -40.425 3.096 38.693 1.00 86.25 370 GLU A N 1
ATOM 2722 C CA . GLU A 1 370 ? -39.667 4.004 39.564 1.00 86.25 370 GLU A CA 1
ATOM 2723 C C . GLU A 1 370 ? -38.157 3.921 39.294 1.00 86.25 370 GLU A C 1
ATOM 2725 O O . GLU A 1 370 ? -37.462 4.937 39.269 1.00 86.25 370 GLU A O 1
ATOM 2730 N N . ILE A 1 371 ? -37.666 2.714 38.995 1.00 88.50 371 ILE A N 1
ATOM 2731 C CA . ILE A 1 371 ? -36.284 2.454 38.568 1.00 88.50 371 ILE A CA 1
ATOM 2732 C C . ILE A 1 371 ? -36.019 3.127 37.223 1.00 88.50 371 ILE A C 1
ATOM 2734 O O . ILE A 1 371 ? -35.053 3.874 37.080 1.00 88.50 371 ILE A O 1
ATOM 2738 N N . LEU A 1 372 ? -36.906 2.890 36.252 1.00 87.75 372 LEU A N 1
ATOM 2739 C CA . LEU A 1 372 ? -36.810 3.474 34.916 1.00 87.75 372 LEU A CA 1
ATOM 2740 C C . LEU A 1 372 ? -36.904 5.002 34.956 1.00 87.75 372 LEU A C 1
ATOM 2742 O O . LEU A 1 372 ? -36.122 5.659 34.285 1.00 87.75 372 LEU A O 1
ATOM 2746 N N . HIS A 1 373 ? -37.800 5.569 35.768 1.00 87.44 373 HIS A N 1
ATOM 2747 C CA . HIS A 1 373 ? -37.937 7.018 35.923 1.00 87.44 373 HIS A CA 1
ATOM 2748 C C . HIS A 1 373 ? -36.680 7.640 36.527 1.00 87.44 373 HIS A C 1
ATOM 2750 O O . HIS A 1 373 ? -36.167 8.618 35.997 1.00 87.44 373 HIS A O 1
ATOM 2756 N N . THR A 1 374 ? -36.145 7.037 37.593 1.00 87.31 374 THR A N 1
ATOM 2757 C CA . THR A 1 374 ? -34.911 7.504 38.242 1.00 87.31 374 THR A CA 1
ATOM 2758 C C . THR A 1 374 ? -33.735 7.461 37.265 1.00 87.31 374 THR A C 1
ATOM 2760 O O . THR A 1 374 ? -32.980 8.425 37.163 1.00 87.31 374 THR A O 1
ATOM 2763 N N . ALA A 1 375 ? -33.595 6.374 36.501 1.00 86.69 375 ALA A N 1
ATOM 2764 C CA . ALA A 1 375 ? -32.526 6.243 35.519 1.00 86.69 375 ALA A CA 1
ATOM 2765 C C . ALA A 1 375 ? -32.693 7.194 34.322 1.00 86.69 375 ALA A C 1
ATOM 2767 O O . ALA A 1 375 ? -31.723 7.832 33.913 1.00 86.69 375 ALA A O 1
ATOM 2768 N N . ALA A 1 376 ? -33.913 7.337 33.796 1.00 85.00 376 ALA A N 1
ATOM 2769 C CA . ALA A 1 376 ? -34.222 8.216 32.672 1.00 85.00 376 ALA A CA 1
ATOM 2770 C C . ALA A 1 376 ? -34.076 9.700 33.031 1.00 85.00 376 ALA A C 1
ATOM 2772 O O . ALA A 1 376 ? -33.571 10.469 32.218 1.00 85.00 376 ALA A O 1
ATOM 2773 N N . ALA A 1 377 ? -34.466 10.105 34.241 1.00 82.94 377 ALA A N 1
ATOM 2774 C CA . ALA A 1 377 ? -34.285 11.470 34.724 1.00 82.94 377 ALA A CA 1
ATOM 2775 C C . ALA A 1 377 ? -32.802 11.835 34.863 1.00 82.94 377 ALA A C 1
ATOM 2777 O O . ALA A 1 377 ? -32.362 12.872 34.363 1.00 82.94 377 ALA A O 1
ATOM 2778 N N . LEU A 1 378 ? -32.007 10.944 35.470 1.00 81.88 378 LEU A N 1
ATOM 2779 C CA . LEU A 1 378 ? -30.565 11.138 35.626 1.00 81.88 378 LEU A CA 1
ATOM 2780 C C . LEU A 1 378 ? -29.850 11.186 34.265 1.00 81.88 378 LEU A C 1
ATOM 2782 O O . LEU A 1 378 ? -28.969 12.018 34.048 1.00 81.88 378 LEU A O 1
ATOM 2786 N N . ALA A 1 379 ? -30.253 10.316 33.334 1.00 77.81 379 ALA A N 1
ATOM 2787 C CA . ALA A 1 379 ? -29.690 10.252 31.991 1.00 77.81 379 ALA A CA 1
ATOM 2788 C C . ALA A 1 379 ? -30.171 11.391 31.079 1.00 77.81 379 ALA A C 1
ATOM 2790 O O . ALA A 1 379 ? -29.419 11.820 30.217 1.00 77.81 379 ALA A O 1
ATOM 2791 N N . GLY A 1 380 ? -31.387 11.915 31.260 1.00 69.81 380 GLY A N 1
ATOM 2792 C CA . GLY A 1 380 ? -32.002 12.896 30.360 1.00 69.81 380 GLY A CA 1
ATOM 2793 C C . GLY A 1 380 ? -31.324 14.269 30.345 1.00 69.81 380 GLY A C 1
ATOM 2794 O O . GLY A 1 380 ? -31.396 14.968 29.330 1.00 69.81 380 GLY A O 1
ATOM 2795 N N . LYS A 1 381 ? -30.646 14.650 31.438 1.00 68.06 381 LYS A N 1
ATOM 2796 C CA . LYS A 1 381 ? -29.936 15.939 31.553 1.00 68.06 381 LYS A CA 1
ATOM 2797 C C . LYS A 1 381 ? -28.465 15.873 31.128 1.00 68.06 381 LYS A C 1
ATOM 2799 O O . LYS A 1 381 ? -27.891 16.897 30.762 1.00 68.06 381 LYS A O 1
ATOM 2804 N N . ALA A 1 382 ? -27.862 14.686 31.153 1.00 57.34 382 ALA A N 1
ATOM 2805 C CA . ALA A 1 382 ? -26.517 14.453 30.644 1.00 57.34 382 ALA A CA 1
ATOM 2806 C C . ALA A 1 382 ? -26.604 14.009 29.178 1.00 57.34 382 ALA A C 1
ATOM 2808 O O . ALA A 1 382 ? -27.436 13.184 28.823 1.00 57.34 382 ALA A O 1
ATOM 2809 N N . GLY A 1 383 ? -25.738 14.507 28.297 1.00 57.50 383 GLY A N 1
ATOM 2810 C CA . GLY A 1 383 ? -25.581 13.959 26.939 1.00 57.50 383 GLY A CA 1
ATOM 2811 C C . GLY A 1 383 ? -24.936 12.565 26.955 1.00 57.50 383 GLY A C 1
ATOM 2812 O O . GLY A 1 383 ? -23.901 12.367 26.332 1.00 57.50 383 GLY A O 1
ATOM 2813 N N . HIS A 1 384 ? -25.485 11.641 27.744 1.00 66.75 384 HIS A N 1
ATOM 2814 C CA . HIS A 1 384 ? -24.870 10.390 28.165 1.00 66.75 384 HIS A CA 1
ATOM 2815 C C . HIS A 1 384 ? -25.306 9.208 27.284 1.00 66.75 384 HIS A C 1
ATOM 2817 O O . HIS A 1 384 ? -26.471 9.178 26.887 1.00 66.75 384 HIS A O 1
ATOM 2823 N N . PRO A 1 385 ? -24.459 8.185 27.034 1.00 63.59 385 PRO A N 1
ATOM 2824 C CA . PRO A 1 385 ? -24.843 7.003 26.249 1.00 63.59 385 PRO A CA 1
ATOM 2825 C C . PRO A 1 385 ? -26.097 6.292 26.780 1.00 63.59 385 PRO A C 1
ATOM 2827 O O . PRO A 1 385 ? -26.951 5.879 26.000 1.00 63.59 385 PRO A O 1
ATOM 2830 N N . LEU A 1 386 ? -26.260 6.234 28.108 1.00 71.75 386 LEU A N 1
ATOM 2831 C CA . LEU A 1 386 ? -27.462 5.686 28.757 1.00 71.75 386 LEU A CA 1
ATOM 2832 C C . LEU A 1 386 ? -28.754 6.443 28.408 1.00 71.75 386 LEU A C 1
ATOM 2834 O O . LEU A 1 386 ? -29.827 5.858 28.494 1.00 71.75 386 LEU A O 1
ATOM 2838 N N . ALA A 1 387 ? -28.690 7.714 27.998 1.00 69.69 387 ALA A N 1
ATOM 2839 C CA . ALA A 1 387 ? -29.879 8.472 27.609 1.00 69.69 387 ALA A CA 1
ATOM 2840 C C . ALA A 1 387 ? -30.552 7.875 26.363 1.00 69.69 387 ALA A C 1
ATOM 2842 O O . ALA A 1 387 ? -31.770 7.950 26.232 1.00 69.69 387 ALA A O 1
ATOM 2843 N N . ALA A 1 388 ? -29.777 7.226 25.484 1.00 68.69 388 ALA A N 1
ATOM 2844 C CA . ALA A 1 388 ? -30.297 6.556 24.295 1.00 68.69 388 ALA A CA 1
ATOM 2845 C C . ALA A 1 388 ? -31.162 5.324 24.622 1.00 68.69 388 ALA A C 1
ATOM 2847 O O . ALA A 1 388 ? -31.953 4.901 23.783 1.00 68.69 388 ALA A O 1
ATOM 2848 N N . LEU A 1 389 ? -31.051 4.770 25.838 1.00 75.62 389 LEU A N 1
ATOM 2849 C CA . LEU A 1 389 ? -31.891 3.660 26.301 1.00 75.62 389 LEU A CA 1
ATOM 2850 C C . LEU A 1 389 ? -33.340 4.086 26.568 1.00 75.62 389 LEU A C 1
ATOM 2852 O O . LEU A 1 389 ? -34.228 3.235 26.624 1.00 75.62 389 LEU A O 1
ATOM 2856 N N . PHE A 1 390 ? -33.583 5.387 26.753 1.00 79.12 390 PHE A N 1
ATOM 2857 C CA . PHE A 1 390 ? -34.875 5.922 27.162 1.00 79.12 390 PHE A CA 1
ATOM 2858 C C . PHE A 1 390 ? -35.481 6.767 26.031 1.00 79.12 390 PHE A C 1
ATOM 2860 O O . PHE A 1 390 ? -35.036 7.888 25.789 1.00 79.12 390 PHE A O 1
ATOM 2867 N N . PRO A 1 391 ? -36.521 6.270 25.335 1.00 62.12 391 PRO A N 1
ATOM 2868 C CA . PRO A 1 391 ? -37.113 6.973 24.193 1.00 62.12 391 PRO A CA 1
ATOM 2869 C C . PRO A 1 391 ? -37.875 8.255 24.573 1.00 62.12 391 PRO A C 1
ATOM 2871 O O . PRO A 1 391 ? -38.118 9.092 23.707 1.00 62.12 391 PRO A O 1
ATOM 2874 N N . ALA A 1 392 ? -38.242 8.434 25.847 1.00 59.91 392 ALA A N 1
ATOM 2875 C CA . ALA A 1 392 ? -38.906 9.634 26.353 1.00 59.91 392 ALA A CA 1
ATOM 2876 C C . ALA A 1 392 ? -38.008 10.359 27.363 1.00 59.91 392 ALA A C 1
ATOM 2878 O O . ALA A 1 392 ? -37.556 9.759 28.341 1.00 59.91 392 ALA A O 1
ATOM 2879 N N . ARG A 1 393 ? -37.781 11.661 27.148 1.00 61.19 393 ARG A N 1
ATOM 2880 C CA . ARG A 1 393 ? -37.162 12.519 28.164 1.00 61.19 393 ARG A CA 1
ATOM 2881 C C . ARG A 1 393 ? -38.161 12.750 29.289 1.00 61.19 393 ARG A C 1
ATOM 2883 O O . ARG A 1 393 ? -39.271 13.213 29.050 1.00 61.19 393 ARG A O 1
ATOM 2890 N N . VAL A 1 394 ? -37.746 12.426 30.505 1.00 63.97 394 VAL A N 1
ATOM 2891 C CA . VAL A 1 394 ? -38.492 12.749 31.719 1.00 63.97 394 VAL A CA 1
ATOM 2892 C C . VAL A 1 394 ? -38.152 14.192 32.096 1.00 63.97 394 VAL A C 1
ATOM 2894 O O . VAL A 1 394 ? -37.002 14.486 32.419 1.00 63.97 394 VAL A O 1
ATOM 2897 N N . GLU A 1 395 ? -39.124 15.102 32.014 1.00 58.19 395 GLU A N 1
ATOM 2898 C CA . GLU A 1 395 ? -38.973 16.481 32.499 1.00 58.19 395 GLU A CA 1
ATOM 2899 C C . GLU A 1 395 ? -39.144 16.521 34.023 1.00 58.19 395 GLU A C 1
ATOM 2901 O O . GLU A 1 395 ? -40.234 16.741 34.545 1.00 58.19 395 GLU A O 1
ATOM 2906 N N . GLU A 1 396 ? -38.049 16.308 34.752 1.00 61.69 396 GLU A N 1
ATOM 2907 C CA . GLU A 1 396 ? -37.939 16.700 36.161 1.00 61.69 396 GLU A CA 1
ATOM 2908 C C . GLU A 1 396 ? -37.236 18.063 36.259 1.00 61.69 396 GLU A C 1
ATOM 2910 O O . GLU A 1 396 ? -36.188 18.290 35.650 1.00 61.69 396 GLU A O 1
ATOM 2915 N N . GLN A 1 397 ? -37.823 18.988 37.025 1.00 56.06 397 GLN A N 1
ATOM 2916 C CA . GLN A 1 397 ? -37.436 20.405 37.038 1.00 56.06 397 GLN A CA 1
ATOM 2917 C C . GLN A 1 397 ? -36.070 20.685 37.705 1.00 56.06 397 GLN A C 1
ATOM 2919 O O . GLN A 1 397 ? -35.463 21.714 37.416 1.00 56.06 397 GLN A O 1
ATOM 2924 N N . GLU A 1 398 ? -35.520 19.759 38.505 1.00 62.50 398 GLU A N 1
ATOM 2925 C CA . GLU A 1 398 ? -34.241 19.939 39.216 1.00 62.50 398 GLU A CA 1
ATOM 2926 C C . GLU A 1 398 ? -33.378 18.664 39.240 1.00 62.50 398 GLU A C 1
ATOM 2928 O O . GLU A 1 398 ? -33.263 17.997 40.258 1.00 62.50 398 GLU A O 1
ATOM 2933 N N . VAL A 1 399 ? -32.738 18.292 38.130 1.00 73.56 399 VAL A N 1
ATOM 2934 C CA . VAL A 1 399 ? -31.720 17.213 38.132 1.00 73.56 399 VAL A CA 1
ATOM 2935 C C . VAL A 1 399 ? -30.311 17.813 38.043 1.00 73.56 399 VAL A C 1
ATOM 2937 O O . VAL A 1 399 ? -30.066 18.652 37.187 1.00 73.56 399 VAL A O 1
ATOM 2940 N N . GLU A 1 400 ? -29.358 17.430 38.885 1.00 73.00 400 GLU A N 1
ATOM 2941 C CA . GLU A 1 400 ? -27.963 17.897 38.831 1.00 73.00 400 GLU A CA 1
ATOM 2942 C C . GLU A 1 400 ? -27.025 16.697 38.673 1.00 73.00 400 GLU A C 1
ATOM 2944 O O . GLU A 1 400 ? -26.980 15.820 39.529 1.00 73.00 400 GLU A O 1
ATOM 2949 N N . VAL A 1 401 ? -26.275 16.616 37.574 1.00 75.25 401 VAL A N 1
ATOM 2950 C CA . VAL A 1 401 ? -25.347 15.497 37.338 1.00 75.25 401 VAL A CA 1
ATOM 2951 C C . VAL A 1 401 ? -23.975 15.876 37.885 1.00 75.25 401 VAL A C 1
ATOM 2953 O O . VAL A 1 401 ? -23.380 16.853 37.442 1.00 75.25 401 VAL A O 1
ATOM 2956 N N . LEU A 1 402 ? -23.489 15.107 38.860 1.00 67.75 402 LEU A N 1
ATOM 2957 C CA . LEU A 1 402 ? -22.275 15.406 39.625 1.00 67.75 402 LEU A CA 1
ATOM 2958 C C . LEU A 1 402 ? -21.034 14.718 39.036 1.00 67.75 402 LEU A C 1
ATOM 2960 O O . LEU A 1 402 ? -19.941 15.272 39.101 1.00 67.75 402 LEU A O 1
ATOM 2964 N N . ALA A 1 403 ? -21.186 13.509 38.484 1.00 60.72 403 ALA A N 1
ATOM 2965 C CA . ALA A 1 403 ? -20.121 12.749 37.821 1.00 60.72 403 ALA A CA 1
ATOM 2966 C C . ALA A 1 403 ? -20.711 11.612 36.968 1.00 60.72 403 ALA A C 1
ATOM 2968 O O . ALA A 1 403 ? -21.789 11.105 37.280 1.00 60.72 403 ALA A O 1
ATOM 2969 N N . GLY A 1 404 ? -20.002 11.160 35.931 1.00 57.06 404 GLY A N 1
ATOM 2970 C CA . GLY A 1 404 ? -20.420 9.984 35.164 1.00 57.06 404 GLY A CA 1
ATOM 2971 C C . GLY A 1 404 ? -19.336 9.401 34.256 1.00 57.06 404 GLY A C 1
ATOM 2972 O O . GLY A 1 404 ? -18.471 10.129 33.775 1.00 57.06 404 GLY A O 1
ATOM 2973 N N . GLY A 1 405 ? -19.393 8.083 34.054 1.00 56.12 405 GLY A N 1
ATOM 2974 C CA . GLY A 1 405 ? -18.661 7.298 33.048 1.00 56.12 405 GLY A CA 1
ATOM 2975 C C . GLY A 1 405 ? -19.658 6.575 32.123 1.00 56.12 405 GLY A C 1
ATOM 2976 O O . GLY A 1 405 ? -20.834 6.594 32.425 1.00 56.12 405 GLY A O 1
ATOM 2977 N N . PRO A 1 406 ? -19.269 5.920 31.018 1.00 53.78 406 PRO A N 1
ATOM 2978 C CA . PRO A 1 406 ? -20.182 5.532 29.922 1.00 53.78 406 PRO A CA 1
ATOM 2979 C C . PRO A 1 406 ? -21.473 4.747 30.278 1.00 53.78 406 PRO A C 1
ATOM 2981 O O . PRO A 1 406 ? -22.508 4.998 29.653 1.00 53.78 406 PRO A O 1
ATOM 2984 N N . LEU A 1 407 ? -21.467 3.868 31.288 1.00 65.94 407 LEU A N 1
ATOM 2985 C CA . LEU A 1 407 ? -22.643 3.237 31.918 1.00 65.94 407 LEU A CA 1
ATOM 2986 C C . LEU A 1 407 ? -22.783 3.598 33.414 1.00 65.94 407 LEU A C 1
ATOM 2988 O O . LEU A 1 407 ? -23.435 2.884 34.171 1.00 65.94 407 LEU A O 1
ATOM 2992 N N . GLU A 1 408 ? -22.189 4.701 33.864 1.00 77.00 408 GLU A N 1
ATOM 2993 C CA . GLU A 1 408 ? -22.225 5.205 35.239 1.00 77.00 408 GLU A CA 1
ATOM 2994 C C . GLU A 1 408 ? -22.706 6.661 35.283 1.00 77.00 408 GLU A C 1
ATOM 2996 O O . GLU A 1 408 ? -22.097 7.559 34.718 1.00 77.00 408 GLU A O 1
ATOM 3001 N N . LEU A 1 409 ? -23.761 6.932 36.035 1.00 82.19 409 LEU A N 1
ATOM 3002 C CA . LEU A 1 409 ? -24.272 8.270 36.282 1.00 82.19 409 LEU A CA 1
ATOM 3003 C C . LEU A 1 409 ? -24.473 8.462 37.775 1.00 82.19 409 LEU A C 1
ATOM 3005 O O . LEU A 1 409 ? -25.188 7.701 38.425 1.00 82.19 409 LEU A O 1
ATOM 3009 N N . LYS A 1 410 ? -23.877 9.521 38.312 1.00 85.00 410 LYS A N 1
ATOM 3010 C CA . LYS A 1 410 ? -24.072 9.973 39.683 1.00 85.00 410 LYS A CA 1
ATOM 3011 C C . LYS A 1 410 ? -24.576 11.405 39.662 1.00 85.00 410 LYS A C 1
ATOM 3013 O O . LYS A 1 410 ? -23.965 12.289 39.064 1.00 85.00 410 LYS A O 1
ATOM 3018 N N . GLY A 1 411 ? -25.674 11.654 40.354 1.00 86.50 411 GLY A N 1
ATOM 3019 C CA . GLY A 1 411 ? -26.266 12.980 40.401 1.00 86.50 411 GLY A CA 1
ATOM 3020 C C . GLY A 1 411 ? -27.260 13.136 41.533 1.00 86.50 411 GLY A C 1
ATOM 3021 O O . GLY A 1 411 ? -27.320 12.324 42.458 1.00 86.50 411 GLY A O 1
ATOM 3022 N N . ARG A 1 412 ? -28.034 14.206 41.444 1.00 83.12 412 ARG A N 1
ATOM 3023 C CA . ARG A 1 412 ? -29.145 14.534 42.319 1.00 83.12 412 ARG A CA 1
ATOM 3024 C C . ARG A 1 412 ? -30.404 14.729 41.500 1.00 83.12 412 ARG A C 1
ATOM 3026 O O . ARG A 1 412 ? -30.356 15.330 40.434 1.00 83.12 412 ARG A O 1
ATOM 3033 N N . ILE A 1 413 ? -31.509 14.207 42.007 1.00 83.44 413 ILE A N 1
ATOM 3034 C CA . ILE A 1 413 ? -32.855 14.425 41.488 1.00 83.44 413 ILE A CA 1
ATOM 3035 C C . ILE A 1 413 ? -33.618 15.153 42.600 1.00 83.44 413 ILE A C 1
ATOM 3037 O O . ILE A 1 413 ? -33.855 14.587 43.667 1.00 83.44 413 ILE A O 1
ATOM 3041 N N . GLY A 1 414 ? -33.918 16.434 42.398 1.00 82.62 414 GLY A N 1
ATOM 3042 C CA . GLY A 1 414 ? -34.307 17.362 43.458 1.00 82.62 414 GLY A CA 1
ATOM 3043 C C . GLY A 1 414 ? -33.212 17.455 44.525 1.00 82.62 414 GLY A C 1
ATOM 3044 O O . GLY A 1 414 ? -32.061 17.778 44.237 1.00 82.62 414 GLY A O 1
ATOM 3045 N N . LEU A 1 415 ? -33.553 17.091 45.763 1.00 78.44 415 LEU A N 1
ATOM 3046 C CA . LEU A 1 415 ? -32.626 17.037 46.903 1.00 78.44 415 LEU A CA 1
ATOM 3047 C C . LEU A 1 415 ? -31.986 15.653 47.114 1.00 78.44 415 LEU A C 1
ATOM 3049 O O . LEU A 1 415 ? -31.192 15.457 48.036 1.00 78.44 415 LEU A O 1
ATOM 3053 N N . GLU A 1 416 ? -32.335 14.668 46.290 1.00 85.38 416 GLU A N 1
ATOM 3054 C CA . GLU A 1 416 ? -32.025 13.264 46.540 1.00 85.38 416 GLU A CA 1
ATOM 3055 C C . GLU A 1 416 ? -30.835 12.794 45.715 1.00 85.38 416 GLU A C 1
ATOM 3057 O O . GLU A 1 416 ? -30.826 12.926 44.494 1.00 85.38 416 GLU A O 1
ATOM 3062 N N . ASN A 1 417 ? -29.846 12.169 46.357 1.00 87.12 417 ASN A N 1
ATOM 3063 C CA . ASN A 1 417 ? -28.731 11.562 45.631 1.00 87.12 417 ASN A CA 1
ATOM 3064 C C . ASN A 1 417 ? -29.213 10.323 44.863 1.00 87.12 417 ASN A C 1
ATOM 3066 O O . ASN A 1 417 ? -29.817 9.422 45.450 1.00 87.12 417 ASN A O 1
ATOM 3070 N N . ALA A 1 418 ? -28.888 10.253 43.579 1.00 88.38 418 ALA A N 1
ATOM 3071 C CA . ALA A 1 418 ? -29.211 9.144 42.698 1.00 88.38 418 ALA A CA 1
ATOM 3072 C C . ALA A 1 418 ? -27.955 8.634 41.982 1.00 88.38 418 ALA A C 1
ATOM 3074 O O . ALA A 1 418 ? -27.038 9.392 41.651 1.00 88.38 418 ALA A O 1
ATOM 3075 N N . PHE A 1 419 ? -27.911 7.324 41.767 1.00 88.31 419 PHE A N 1
ATOM 3076 C CA . PHE A 1 419 ? -26.814 6.641 41.101 1.00 88.31 419 PHE A CA 1
ATOM 3077 C C . PHE A 1 419 ? -27.351 5.527 40.207 1.00 88.31 419 PHE A C 1
ATOM 3079 O O . PHE A 1 419 ? -28.212 4.750 40.619 1.00 88.31 419 PHE A O 1
ATOM 3086 N N . VAL A 1 420 ? -26.813 5.437 38.999 1.00 87.44 420 VAL A N 1
ATOM 3087 C CA . VAL A 1 420 ? -27.032 4.340 38.057 1.00 87.44 420 VAL A CA 1
ATOM 3088 C C . VAL A 1 420 ? -25.662 3.867 37.617 1.00 87.44 420 VAL A C 1
ATOM 3090 O O . VAL A 1 420 ? -24.902 4.675 37.098 1.00 87.44 420 VAL A O 1
ATOM 3093 N N . GLY A 1 421 ? -25.316 2.598 37.807 1.00 83.81 421 GLY A N 1
ATOM 3094 C CA . GLY A 1 421 ? -24.029 2.118 37.310 1.00 83.81 421 GLY A CA 1
ATOM 3095 C C . GLY A 1 421 ? -23.608 0.732 37.775 1.00 83.81 421 GLY A C 1
ATOM 3096 O O . GLY A 1 421 ? -24.418 -0.004 38.341 1.00 83.81 421 GLY A O 1
ATOM 3097 N N . PRO A 1 422 ? -22.338 0.356 37.537 1.00 80.25 422 PRO A N 1
ATOM 3098 C CA . PRO A 1 422 ? -21.808 -0.952 37.906 1.00 80.25 422 PRO A CA 1
ATOM 3099 C C . PRO A 1 422 ? -21.959 -1.254 39.400 1.00 80.25 422 PRO A C 1
ATOM 3101 O O . PRO A 1 422 ? -21.754 -0.387 40.254 1.00 80.25 422 PRO A O 1
ATOM 3104 N N . LEU A 1 423 ? -22.248 -2.516 39.727 1.00 78.19 423 LEU A N 1
ATOM 3105 C CA . LEU A 1 423 ? -22.532 -2.953 41.100 1.00 78.19 423 LEU A CA 1
ATOM 3106 C C . LEU A 1 423 ? -21.369 -2.772 42.083 1.00 78.19 423 LEU A C 1
ATOM 3108 O O . LEU A 1 423 ? -21.602 -2.624 43.277 1.00 78.19 423 LEU A O 1
ATOM 3112 N N . GLN A 1 424 ? -20.113 -2.727 41.626 1.00 72.88 424 GLN A N 1
ATOM 3113 C CA . GLN A 1 424 ? -18.995 -2.464 42.545 1.00 72.88 424 GLN A CA 1
ATOM 3114 C C . GLN A 1 424 ? -19.014 -1.028 43.096 1.00 72.88 424 GLN A C 1
ATOM 3116 O O . GLN A 1 424 ? -18.422 -0.758 44.138 1.00 72.88 424 GLN A O 1
ATOM 3121 N N . LYS A 1 425 ? -19.697 -0.105 42.407 1.00 73.94 425 LYS A N 1
ATOM 3122 C CA . LYS A 1 425 ? -19.735 1.323 42.743 1.00 73.94 425 LYS A CA 1
ATOM 3123 C C . LYS A 1 425 ? -21.027 1.762 43.433 1.00 73.94 425 LYS A C 1
ATOM 3125 O O . LYS A 1 425 ? -21.124 2.915 43.846 1.00 73.94 425 LYS A O 1
ATOM 3130 N N . THR A 1 426 ? -21.980 0.858 43.676 1.00 72.69 426 THR A N 1
ATOM 3131 C CA . THR A 1 426 ? -23.221 1.143 44.425 1.00 72.69 426 THR A CA 1
ATOM 3132 C C . THR A 1 426 ? -23.016 1.264 45.946 1.00 72.69 426 THR A C 1
ATOM 3134 O O . THR A 1 426 ? -23.943 1.031 46.716 1.00 72.69 426 THR A O 1
ATOM 3137 N N . GLY A 1 427 ? -21.812 1.622 46.411 1.00 66.00 427 GLY A N 1
ATOM 3138 C CA . GLY A 1 427 ? -21.546 1.938 47.821 1.00 66.00 427 GLY A CA 1
ATOM 3139 C C . GLY A 1 427 ? -21.623 0.751 48.787 1.00 66.00 427 GLY A C 1
ATOM 3140 O O . GLY A 1 427 ? -21.975 0.944 49.945 1.00 66.00 427 GLY A O 1
ATOM 3141 N N . GLY A 1 428 ? -21.333 -0.473 48.330 1.00 64.31 428 GLY A N 1
ATOM 3142 C CA . GLY A 1 428 ? -21.294 -1.665 49.194 1.00 64.31 428 GLY A CA 1
ATOM 3143 C C . GLY A 1 428 ? -22.662 -2.242 49.581 1.00 64.31 428 GLY A C 1
ATOM 3144 O O . GLY A 1 428 ? -22.726 -3.172 50.378 1.00 64.31 428 GLY A O 1
ATOM 3145 N N . LEU A 1 429 ? -23.753 -1.736 48.998 1.00 65.31 429 LEU A N 1
ATOM 3146 C CA . LEU A 1 429 ? -25.114 -2.266 49.145 1.00 65.31 429 LEU A CA 1
ATOM 3147 C C . LEU A 1 429 ? -25.283 -3.570 48.347 1.00 65.31 429 LEU A C 1
ATOM 3149 O O . LEU A 1 429 ? -26.048 -3.607 47.389 1.00 65.31 429 LEU A O 1
ATOM 3153 N N . VAL A 1 430 ? -24.539 -4.620 48.694 1.00 67.00 430 VAL A N 1
ATOM 3154 C CA . VAL A 1 430 ? -24.626 -5.935 48.043 1.00 67.00 430 VAL A CA 1
ATOM 3155 C C . VAL A 1 430 ? -25.236 -6.922 49.031 1.00 67.00 430 VAL A C 1
ATOM 3157 O O . VAL A 1 430 ? -24.637 -7.236 50.055 1.00 67.00 430 VAL A O 1
ATOM 3160 N N . ASP A 1 431 ? -26.443 -7.395 48.730 1.00 81.12 431 ASP A N 1
ATOM 3161 C CA . ASP A 1 431 ? -27.119 -8.453 49.479 1.00 81.12 431 ASP A CA 1
ATOM 3162 C C . ASP A 1 431 ? -27.296 -9.712 48.612 1.00 81.12 431 ASP A C 1
ATOM 3164 O O . ASP A 1 431 ? -27.027 -9.716 47.406 1.00 81.12 431 ASP A O 1
ATOM 3168 N N . GLN A 1 432 ? -27.742 -10.806 49.234 1.00 84.12 432 GLN A N 1
ATOM 3169 C CA . GLN A 1 432 ? -27.924 -12.090 48.552 1.00 84.12 432 GLN A CA 1
ATOM 3170 C C . GLN A 1 432 ? -28.916 -11.997 47.379 1.00 84.12 432 GLN A C 1
ATOM 3172 O O . GLN A 1 432 ? -28.779 -12.728 46.400 1.00 84.12 432 GLN A O 1
ATOM 3177 N N . TRP A 1 433 ? -29.895 -11.087 47.445 1.00 87.88 433 TRP A N 1
ATOM 3178 C CA . TRP A 1 433 ? -30.854 -10.874 46.362 1.00 87.88 433 TRP A CA 1
ATOM 3179 C C . TRP A 1 433 ? -30.178 -10.216 45.153 1.00 87.88 433 TRP A C 1
ATOM 3181 O O . TRP A 1 433 ? -30.373 -10.672 44.026 1.00 87.88 433 TRP A O 1
ATOM 3191 N N . ILE A 1 434 ? -29.341 -9.199 45.383 1.00 86.75 434 ILE A N 1
ATOM 3192 C CA . ILE A 1 434 ? -28.577 -8.508 44.335 1.00 86.75 434 ILE A CA 1
ATOM 3193 C C . ILE A 1 434 ? -27.596 -9.469 43.658 1.00 86.75 434 ILE A C 1
ATOM 3195 O O . ILE A 1 434 ? -27.529 -9.497 42.429 1.00 86.75 434 ILE A O 1
ATOM 3199 N N . ASP A 1 435 ? -26.875 -10.292 44.421 1.00 84.94 435 ASP A N 1
ATOM 3200 C CA . ASP A 1 435 ? -25.940 -11.272 43.854 1.00 84.94 435 ASP A CA 1
ATOM 3201 C C . ASP A 1 435 ? -26.668 -12.313 42.982 1.00 84.94 435 ASP A C 1
ATOM 3203 O O . ASP A 1 435 ? -26.287 -12.558 41.838 1.00 84.94 435 ASP A O 1
ATOM 3207 N N . LEU A 1 436 ? -27.793 -12.860 43.456 1.00 88.25 436 LEU A N 1
ATOM 3208 C CA . LEU A 1 436 ? -28.556 -13.855 42.697 1.00 88.25 436 LEU A CA 1
ATOM 3209 C C . LEU A 1 436 ? -29.175 -13.267 41.417 1.00 88.25 436 LEU A C 1
ATOM 3211 O O . LEU A 1 436 ? -29.133 -13.886 40.353 1.00 88.25 436 LEU A O 1
ATOM 3215 N N . LYS A 1 437 ? -29.745 -12.059 41.505 1.00 88.81 437 LYS A N 1
ATOM 3216 C CA . LYS A 1 437 ? -30.398 -11.391 40.370 1.00 88.81 437 LYS A CA 1
ATOM 3217 C C . LYS A 1 437 ? -29.410 -10.799 39.373 1.00 88.81 437 LYS A C 1
ATOM 3219 O O . LYS A 1 437 ? -29.672 -10.842 38.175 1.00 88.81 437 LYS A O 1
ATOM 3224 N N . SER A 1 438 ? -28.254 -10.324 39.825 1.00 86.19 438 SER A N 1
ATOM 3225 C CA . SER A 1 438 ? -27.178 -9.917 38.917 1.00 86.19 438 SER A CA 1
ATOM 3226 C C . SER A 1 438 ? -26.631 -11.111 38.133 1.00 86.19 438 SER A C 1
ATOM 3228 O O . SER A 1 438 ? -26.503 -11.014 36.915 1.00 86.19 438 SER A O 1
ATOM 3230 N N . LYS A 1 439 ? -26.430 -12.271 38.778 1.00 83.81 439 LYS A N 1
ATOM 3231 C CA . LYS A 1 439 ? -26.075 -13.528 38.094 1.00 83.81 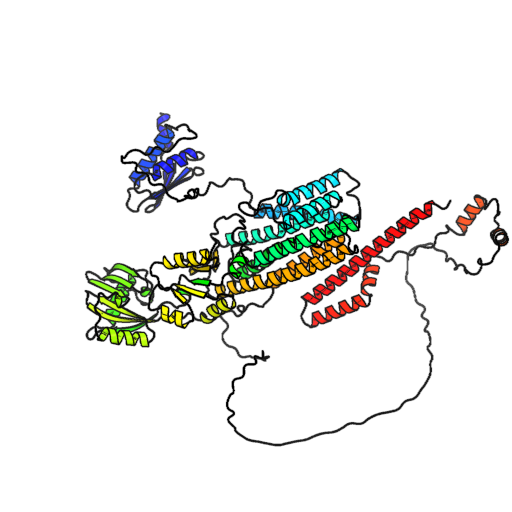439 LYS A CA 1
ATOM 3232 C C . LYS A 1 439 ? -27.131 -13.960 37.075 1.00 83.81 439 LYS A C 1
ATOM 3234 O O . LYS A 1 439 ? -26.763 -14.412 35.996 1.00 83.81 439 LYS A O 1
ATOM 3239 N N . GLN A 1 440 ? -28.421 -13.784 37.380 1.00 85.75 440 GLN A N 1
ATOM 3240 C CA . GLN A 1 440 ? -29.508 -14.045 36.427 1.00 85.75 440 GLN A CA 1
ATOM 3241 C C . GLN A 1 440 ? -29.374 -13.173 35.165 1.00 85.75 440 GLN A C 1
ATOM 3243 O O . GLN A 1 440 ? -29.433 -13.702 34.058 1.00 85.75 440 GLN A O 1
ATOM 3248 N N . LEU A 1 441 ? -29.144 -11.864 35.318 1.00 83.75 441 LEU A N 1
ATOM 3249 C CA . LEU A 1 441 ? -28.953 -10.949 34.183 1.00 83.75 441 LEU A CA 1
ATOM 3250 C C . LEU A 1 441 ? -27.707 -11.299 33.361 1.00 83.75 441 LEU A C 1
ATOM 3252 O O . LEU A 1 441 ? -27.775 -11.338 32.135 1.00 83.75 441 LEU A O 1
ATOM 3256 N N . VAL A 1 442 ? -26.599 -11.633 34.028 1.00 80.88 442 VAL A N 1
ATOM 3257 C CA . VAL A 1 442 ? -25.368 -12.084 33.360 1.00 80.88 442 VAL A CA 1
ATOM 3258 C C . VAL A 1 442 ? -25.610 -13.378 32.577 1.00 80.88 442 VAL A C 1
ATOM 3260 O O . VAL A 1 442 ? -25.130 -13.508 31.454 1.00 80.88 442 VAL A O 1
ATOM 3263 N N . HIS A 1 443 ? -26.400 -14.315 33.114 1.00 78.56 443 HIS A N 1
ATOM 3264 C CA . HIS A 1 443 ? -26.757 -15.553 32.412 1.00 78.56 443 HIS A CA 1
ATOM 3265 C C . HIS A 1 443 ? -27.621 -15.305 31.165 1.00 78.56 443 HIS A C 1
ATOM 3267 O O . HIS A 1 443 ? -27.533 -16.052 30.195 1.00 78.56 443 HIS A O 1
ATOM 3273 N N . LEU A 1 444 ? -28.403 -14.222 31.159 1.00 77.56 444 LEU A N 1
ATOM 3274 C CA . LEU A 1 444 ? -29.149 -13.739 29.993 1.00 77.56 444 LEU A CA 1
ATOM 3275 C C . LEU A 1 444 ? -28.283 -12.921 29.014 1.00 77.56 444 LEU A C 1
ATOM 3277 O O . LEU A 1 444 ? -28.813 -12.363 28.054 1.00 77.56 444 LEU A O 1
ATOM 3281 N N . GLY A 1 445 ? -26.968 -12.823 29.245 1.00 71.00 445 GLY A N 1
ATOM 3282 C CA . GLY A 1 445 ? -26.045 -12.046 28.413 1.00 71.00 445 GLY A CA 1
ATOM 3283 C C . GLY A 1 445 ? -26.172 -10.531 28.594 1.00 71.00 445 GLY A C 1
ATOM 3284 O O . GLY A 1 445 ? -25.813 -9.774 27.694 1.00 71.00 445 GLY A O 1
ATOM 3285 N N . GLN A 1 446 ? -26.710 -10.077 29.730 1.00 84.31 446 GLN A N 1
ATOM 3286 C CA . GLN A 1 446 ? -26.923 -8.663 30.031 1.00 84.31 446 GLN A CA 1
ATOM 3287 C C . GLN A 1 446 ? -25.924 -8.176 31.088 1.00 84.31 446 GLN A C 1
ATOM 3289 O O . GLN A 1 446 ? -25.618 -8.873 32.054 1.00 84.31 446 GLN A O 1
ATOM 3294 N N . VAL A 1 447 ? -25.448 -6.945 30.930 1.00 80.81 447 VAL A N 1
ATOM 3295 C CA . VAL A 1 447 ? -24.639 -6.219 31.910 1.00 80.81 447 VAL A CA 1
ATOM 3296 C C . VAL A 1 447 ? -25.575 -5.646 32.984 1.00 80.81 447 VAL A C 1
ATOM 3298 O O . VAL A 1 447 ? -26.434 -4.822 32.658 1.00 80.81 447 VAL A O 1
ATOM 3301 N N . PRO A 1 448 ? -25.453 -6.064 34.257 1.00 85.56 448 PRO A N 1
ATOM 3302 C CA . PRO A 1 448 ? -26.311 -5.572 35.326 1.00 85.56 448 PRO A CA 1
ATOM 3303 C C . PRO A 1 448 ? -25.844 -4.199 35.833 1.00 85.56 448 PRO A C 1
ATOM 3305 O O . PRO A 1 448 ? -24.747 -4.061 36.377 1.00 85.56 448 PRO A O 1
ATOM 3308 N N . LEU A 1 449 ? -26.711 -3.193 35.722 1.00 87.75 449 LEU A N 1
ATOM 3309 C CA . LEU A 1 449 ? -26.538 -1.866 36.314 1.00 87.75 449 LEU A CA 1
ATOM 3310 C C . LEU A 1 449 ? -27.432 -1.720 37.548 1.00 87.75 449 LEU A C 1
ATOM 3312 O O . LEU A 1 449 ? -28.634 -1.971 37.499 1.00 87.75 449 LEU A O 1
ATOM 3316 N N . GLY A 1 450 ? -26.856 -1.310 38.673 1.00 89.06 450 GLY A N 1
ATOM 3317 C CA . GLY A 1 450 ? -27.593 -1.011 39.895 1.00 89.06 450 GLY A CA 1
ATOM 3318 C C . GLY A 1 450 ? -28.155 0.405 39.875 1.00 89.06 450 GLY A C 1
ATOM 3319 O O . GLY A 1 450 ? -27.447 1.346 39.518 1.00 89.06 450 GLY A O 1
ATOM 3320 N N . VAL A 1 451 ? -29.411 0.558 40.298 1.00 90.75 451 VAL A N 1
ATOM 3321 C CA . VAL A 1 451 ? -30.070 1.860 40.458 1.00 90.75 451 VAL A CA 1
ATOM 3322 C C . VAL A 1 451 ? -30.307 2.131 41.940 1.00 90.75 451 VAL A C 1
ATOM 3324 O O . VAL A 1 451 ? -30.967 1.357 42.640 1.00 90.75 451 VAL A O 1
ATOM 3327 N N . VAL A 1 452 ? -29.769 3.247 42.420 1.00 90.19 452 VAL A N 1
ATOM 3328 C CA . VAL A 1 452 ? -29.802 3.667 43.822 1.00 90.19 452 VAL A CA 1
ATOM 3329 C C . VAL A 1 452 ? -30.368 5.079 43.907 1.00 90.19 452 VAL A C 1
ATOM 3331 O O . VAL A 1 452 ? -29.991 5.950 43.126 1.00 90.19 452 VAL A O 1
ATOM 3334 N N . ARG A 1 453 ? -31.247 5.319 44.881 1.00 89.56 453 ARG A N 1
ATOM 3335 C CA . ARG A 1 453 ? -31.835 6.635 45.165 1.00 89.56 453 ARG A CA 1
ATOM 3336 C C . ARG A 1 453 ? -31.920 6.838 46.674 1.00 89.56 453 ARG A C 1
ATOM 3338 O O . ARG A 1 453 ? -32.292 5.913 47.388 1.00 89.56 453 ARG A O 1
ATOM 3345 N N . GLN A 1 454 ? -31.502 8.003 47.168 1.00 86.31 454 GLN A N 1
ATOM 3346 C CA . GLN A 1 454 ? -31.368 8.307 48.603 1.00 86.31 454 GLN A CA 1
ATOM 3347 C C . GLN A 1 454 ? -30.554 7.258 49.402 1.00 86.31 454 GLN A C 1
ATOM 3349 O O . GLN A 1 454 ? -30.843 6.975 50.560 1.00 86.31 454 GLN A O 1
ATOM 3354 N N . GLY A 1 455 ? -29.554 6.617 48.786 1.00 81.75 455 GLY A N 1
ATOM 3355 C CA . GLY A 1 455 ? -28.790 5.541 49.441 1.00 81.75 455 GLY A CA 1
ATOM 3356 C C . GLY A 1 455 ? -29.552 4.216 49.604 1.00 81.75 455 GLY A C 1
ATOM 3357 O O . GLY A 1 455 ? -29.019 3.277 50.188 1.00 81.75 455 GLY A O 1
ATOM 3358 N N . ARG A 1 456 ? -30.768 4.097 49.054 1.00 87.25 456 ARG A N 1
ATOM 3359 C CA . ARG A 1 456 ? -31.530 2.848 48.968 1.00 87.25 456 ARG A CA 1
ATOM 3360 C C . ARG A 1 456 ? -31.386 2.231 47.579 1.00 87.25 456 ARG A C 1
ATOM 3362 O O . ARG A 1 456 ? -31.587 2.894 46.563 1.00 87.25 456 ARG A O 1
ATOM 3369 N N . PHE A 1 457 ? -31.083 0.936 47.534 1.00 88.44 457 PHE A N 1
ATOM 3370 C CA . PHE A 1 457 ? -31.045 0.168 46.289 1.00 88.44 457 PHE A CA 1
ATOM 3371 C C . PHE A 1 457 ? -32.471 -0.128 45.798 1.00 88.44 457 PHE A C 1
ATOM 3373 O O . PHE A 1 457 ? -33.228 -0.826 46.483 1.00 88.44 457 PHE A O 1
ATOM 3380 N N . LEU A 1 458 ? -32.839 0.414 44.634 1.00 89.62 458 LEU A N 1
ATOM 3381 C CA . LEU A 1 458 ? -34.177 0.278 44.047 1.00 89.62 458 LEU A CA 1
ATOM 3382 C C . LEU A 1 458 ? -34.315 -1.016 43.231 1.00 89.62 458 LEU A C 1
ATOM 3384 O O . LEU A 1 458 ? -35.337 -1.701 43.310 1.00 89.62 458 LEU A O 1
ATOM 3388 N N . GLY A 1 459 ? -33.280 -1.371 42.468 1.00 91.00 459 GLY A N 1
ATOM 3389 C CA . GLY A 1 459 ? -33.266 -2.575 41.644 1.00 91.00 459 GLY A CA 1
ATOM 3390 C C . GLY A 1 459 ? -32.121 -2.606 40.635 1.00 91.00 459 GLY A C 1
ATOM 3391 O O . GLY A 1 459 ? -31.245 -1.739 40.631 1.00 91.00 459 GLY A O 1
ATOM 3392 N N . LEU A 1 460 ? -32.145 -3.633 39.789 1.00 91.25 460 LEU A N 1
ATOM 3393 C CA . LEU A 1 460 ? -31.185 -3.865 38.716 1.00 91.25 460 LEU A CA 1
ATOM 3394 C C . LEU A 1 460 ? -31.816 -3.552 37.360 1.00 91.25 460 LEU A C 1
ATOM 3396 O O . LEU A 1 460 ? -32.973 -3.880 37.103 1.00 91.25 460 LEU A O 1
ATOM 3400 N N . MET A 1 461 ? -31.018 -2.971 36.480 1.00 89.88 461 MET A N 1
ATOM 3401 C CA . MET A 1 461 ? -31.321 -2.762 35.076 1.00 89.88 461 MET A CA 1
ATOM 3402 C C . MET A 1 461 ? -30.309 -3.547 34.251 1.00 89.88 461 MET A C 1
ATOM 3404 O O . MET A 1 461 ? -29.116 -3.264 34.299 1.00 89.88 461 MET A O 1
ATOM 3408 N N . GLY A 1 462 ? -30.776 -4.544 33.512 1.00 86.75 462 GLY A N 1
ATOM 3409 C CA . GLY A 1 462 ? -29.969 -5.238 32.527 1.00 86.75 462 GLY A CA 1
ATOM 3410 C C . GLY A 1 462 ? -29.820 -4.390 31.272 1.00 86.75 462 GLY A C 1
ATOM 3411 O O . GLY A 1 462 ? -30.789 -3.826 30.763 1.00 86.75 462 GLY A O 1
ATOM 3412 N N . VAL A 1 463 ? -28.598 -4.304 30.767 1.00 82.69 463 VAL A N 1
ATOM 3413 C CA . VAL A 1 463 ? -28.281 -3.662 29.494 1.00 82.69 463 VAL A CA 1
ATOM 3414 C C . VAL A 1 463 ? -27.540 -4.674 28.644 1.00 82.69 463 VAL A C 1
ATOM 3416 O O . VAL A 1 463 ? -26.575 -5.267 29.111 1.00 82.69 463 VAL A O 1
ATOM 3419 N N . TYR A 1 464 ? -27.966 -4.901 27.407 1.00 76.56 464 TYR A N 1
ATOM 3420 C CA . TYR A 1 464 ? -27.238 -5.791 26.504 1.00 76.56 464 TYR A CA 1
ATOM 3421 C C . TYR A 1 464 ? -26.733 -5.031 25.286 1.00 76.56 464 TYR A C 1
ATOM 3423 O O . TYR A 1 464 ? -27.368 -4.100 24.785 1.00 76.56 464 TYR A O 1
ATOM 3431 N N . CYS A 1 465 ? -25.568 -5.452 24.808 1.00 74.50 465 CYS A N 1
ATOM 3432 C CA . CYS A 1 465 ? -24.939 -4.938 23.604 1.00 74.50 465 CYS A CA 1
ATOM 3433 C C . CYS A 1 465 ? -24.846 -6.093 22.612 1.00 74.50 465 CYS A C 1
ATOM 3435 O O . CYS A 1 465 ? -24.268 -7.130 22.923 1.00 74.50 465 CYS A O 1
ATOM 3437 N N . MET A 1 466 ? -25.419 -5.929 21.421 1.00 75.44 466 MET A N 1
ATOM 3438 C CA . MET A 1 466 ? -25.253 -6.909 20.348 1.00 75.44 466 MET A CA 1
ATOM 3439 C C . MET A 1 466 ? -24.077 -6.518 19.444 1.00 75.44 466 MET A C 1
ATOM 3441 O O . MET A 1 466 ? -23.869 -5.324 19.209 1.00 75.44 466 MET A O 1
ATOM 3445 N N . PRO A 1 467 ? -23.326 -7.486 18.892 1.00 79.81 467 PRO A N 1
ATOM 3446 C CA . PRO A 1 467 ? -22.360 -7.214 17.834 1.00 79.81 467 PRO A CA 1
ATOM 3447 C C . PRO A 1 467 ? -23.038 -6.553 16.631 1.00 79.81 467 PRO A C 1
ATOM 3449 O O . PRO A 1 467 ? -24.151 -6.923 16.251 1.00 79.81 467 PRO A O 1
ATOM 3452 N N . ARG A 1 468 ? -22.367 -5.588 15.995 1.00 83.12 468 ARG A N 1
ATOM 3453 C CA . ARG A 1 468 ? -22.873 -4.988 14.757 1.00 83.12 468 ARG A CA 1
ATOM 3454 C C . ARG A 1 468 ? -22.972 -6.045 13.650 1.00 83.12 468 ARG A C 1
ATOM 3456 O O . ARG A 1 468 ? -22.057 -6.863 13.499 1.00 83.12 468 ARG A O 1
ATOM 3463 N N . PRO A 1 469 ? -24.021 -6.004 12.812 1.00 79.88 469 PRO A N 1
ATOM 3464 C CA . PRO A 1 469 ? -24.119 -6.898 11.666 1.00 79.88 469 PRO A CA 1
ATOM 3465 C C . PRO A 1 469 ? -22.910 -6.707 10.738 1.00 79.88 469 PRO A C 1
ATOM 3467 O O . PRO A 1 469 ? -22.491 -5.586 10.454 1.00 79.88 469 PRO A O 1
ATOM 3470 N N . GLY A 1 470 ? -22.319 -7.817 10.291 1.00 83.12 470 GLY A N 1
ATOM 3471 C CA . GLY A 1 470 ? -21.134 -7.811 9.427 1.00 83.12 470 GLY A CA 1
ATOM 3472 C C . GLY A 1 470 ? -19.791 -7.639 10.149 1.00 83.12 470 GLY A C 1
ATOM 3473 O O . GLY A 1 470 ? -18.753 -7.756 9.498 1.00 83.12 470 GLY A O 1
ATOM 3474 N N . ILE A 1 471 ? -19.749 -7.440 11.475 1.00 86.19 471 ILE A N 1
ATOM 3475 C CA . ILE A 1 471 ? -18.477 -7.234 12.191 1.00 86.19 471 ILE A CA 1
ATOM 3476 C C . ILE A 1 471 ? -17.541 -8.449 12.108 1.00 86.19 471 ILE A C 1
ATOM 3478 O O . ILE A 1 471 ? -16.334 -8.291 11.948 1.00 86.19 471 ILE A O 1
ATOM 3482 N N . THR A 1 472 ? -18.084 -9.668 12.085 1.00 85.88 472 THR A N 1
ATOM 3483 C CA . THR A 1 472 ? -17.303 -10.899 11.881 1.00 85.88 472 THR A CA 1
ATOM 3484 C C . THR A 1 472 ? -16.574 -10.895 10.535 1.00 85.88 472 THR A C 1
ATOM 3486 O O . THR A 1 472 ? -15.429 -11.342 10.444 1.00 85.88 472 THR A O 1
ATOM 3489 N N . GLN A 1 473 ? -17.202 -10.343 9.487 1.00 87.69 473 GLN A N 1
ATOM 3490 C CA . GLN A 1 473 ? -16.577 -10.197 8.169 1.00 87.69 473 GLN A CA 1
ATOM 3491 C C . GLN A 1 473 ? -15.468 -9.144 8.202 1.00 87.69 473 GLN A C 1
ATOM 3493 O O . GLN A 1 473 ? -14.435 -9.338 7.568 1.00 87.69 473 GLN A O 1
ATOM 3498 N N . VAL A 1 474 ? -15.640 -8.068 8.976 1.00 89.81 474 VAL A N 1
ATOM 3499 C CA . VAL A 1 474 ? -14.594 -7.058 9.191 1.00 89.81 474 VAL A CA 1
ATOM 3500 C C . VAL A 1 474 ? -13.392 -7.667 9.903 1.00 89.81 474 VAL A C 1
ATOM 3502 O O . VAL A 1 474 ? -12.275 -7.523 9.414 1.00 89.81 474 VAL A O 1
ATOM 3505 N N . ILE A 1 475 ? -13.605 -8.381 11.012 1.00 90.19 475 ILE A N 1
ATOM 3506 C CA . ILE A 1 475 ? -12.533 -9.040 11.772 1.00 90.19 475 ILE A CA 1
ATOM 3507 C C . ILE A 1 475 ? -11.797 -10.029 10.865 1.00 90.19 475 ILE A C 1
ATOM 3509 O O . ILE A 1 475 ? -10.581 -9.948 10.718 1.00 90.19 475 ILE A O 1
ATOM 3513 N N . THR A 1 476 ? -12.531 -10.897 10.164 1.00 89.56 476 THR A N 1
ATOM 3514 C CA . THR A 1 476 ? -11.950 -11.836 9.188 1.00 89.56 476 THR A CA 1
ATOM 3515 C C . THR A 1 476 ? -11.200 -11.100 8.070 1.00 89.56 476 THR A C 1
ATOM 3517 O O . THR A 1 476 ? -10.116 -11.513 7.654 1.00 89.56 476 THR A O 1
ATOM 3520 N N . GLY A 1 477 ? -11.730 -9.971 7.602 1.00 88.88 477 GLY A N 1
ATOM 3521 C CA . GLY A 1 477 ? -11.096 -9.100 6.617 1.00 88.88 477 GLY A CA 1
ATOM 3522 C C . GLY A 1 477 ? -9.779 -8.487 7.110 1.00 88.88 477 GLY A C 1
ATOM 3523 O O . GLY A 1 477 ? -8.797 -8.469 6.373 1.00 88.88 477 GLY A O 1
ATOM 3524 N N . LEU A 1 478 ? -9.706 -8.066 8.374 1.00 91.44 478 LEU A N 1
ATOM 3525 C CA . LEU A 1 478 ? -8.470 -7.591 9.007 1.00 91.44 478 LEU A CA 1
ATOM 3526 C C . LEU A 1 478 ? -7.445 -8.724 9.154 1.00 91.44 478 LEU A C 1
ATOM 3528 O O . LEU A 1 478 ? -6.285 -8.557 8.770 1.00 91.44 478 LEU A O 1
ATOM 3532 N N . ARG A 1 479 ? -7.883 -9.904 9.617 1.00 91.19 479 ARG A N 1
ATOM 3533 C CA . ARG A 1 479 ? -7.035 -11.105 9.733 1.00 91.19 479 ARG A CA 1
ATOM 3534 C C . ARG A 1 479 ? -6.445 -11.508 8.377 1.00 91.19 479 ARG A C 1
ATOM 3536 O O . ARG A 1 479 ? -5.236 -11.699 8.246 1.00 91.19 479 ARG A O 1
ATOM 3543 N N . THR A 1 480 ? -7.269 -11.571 7.329 1.00 88.00 480 THR A N 1
ATOM 3544 C CA . THR A 1 480 ? -6.805 -11.853 5.954 1.00 88.00 480 THR A CA 1
ATOM 3545 C C . THR A 1 480 ? -5.923 -10.731 5.393 1.00 88.00 480 THR A C 1
ATOM 3547 O O . THR A 1 480 ? -4.971 -10.999 4.652 1.00 88.00 480 THR A O 1
ATOM 3550 N N . GLY A 1 481 ? -6.162 -9.488 5.814 1.00 85.44 481 GLY A N 1
ATOM 3551 C CA . GLY A 1 481 ? -5.309 -8.325 5.569 1.00 85.44 481 GLY A CA 1
ATOM 3552 C C . GLY A 1 481 ? -3.904 -8.427 6.174 1.00 85.44 481 GLY A C 1
ATOM 3553 O O . GLY A 1 481 ? -3.009 -7.733 5.705 1.00 85.44 481 GLY A O 1
ATOM 3554 N N . GLY A 1 482 ? -3.673 -9.351 7.113 1.00 86.69 482 GLY A N 1
ATOM 3555 C CA . GLY A 1 482 ? -2.372 -9.586 7.751 1.00 86.69 482 GLY A CA 1
ATOM 3556 C C . GLY A 1 482 ? -2.309 -9.192 9.227 1.00 86.69 482 GLY A C 1
ATOM 3557 O O . GLY A 1 482 ? -1.262 -9.378 9.839 1.00 86.69 482 GLY A O 1
ATOM 3558 N N . VAL A 1 483 ? -3.412 -8.707 9.804 1.00 91.44 483 VAL A N 1
ATOM 3559 C CA . VAL A 1 483 ? -3.477 -8.306 11.213 1.00 91.44 483 VAL A CA 1
ATOM 3560 C C . VAL A 1 483 ? -3.567 -9.545 12.112 1.00 91.44 483 VAL A C 1
ATOM 3562 O O . VAL A 1 483 ? -4.549 -10.289 12.077 1.00 91.44 483 VAL A O 1
ATOM 3565 N N . GLN A 1 484 ? -2.544 -9.775 12.930 1.00 87.69 484 GLN A N 1
ATOM 3566 C CA . GLN A 1 484 ? -2.433 -10.910 13.853 1.00 87.69 484 GLN A CA 1
ATOM 3567 C C . GLN A 1 484 ? -2.885 -10.594 15.271 1.00 87.69 484 GLN A C 1
ATOM 3569 O O . GLN A 1 484 ? -3.360 -11.500 15.949 1.00 87.69 484 GLN A O 1
ATOM 3574 N N . ASN A 1 485 ? -2.852 -9.330 15.685 1.00 89.06 485 ASN A N 1
ATOM 3575 C CA . ASN A 1 485 ? -3.312 -8.914 17.006 1.00 89.06 485 ASN A CA 1
ATOM 3576 C C . ASN A 1 485 ? -4.323 -7.778 16.845 1.00 89.06 485 ASN A C 1
ATOM 3578 O O . ASN A 1 485 ? -4.047 -6.785 16.167 1.00 89.06 485 ASN A O 1
ATOM 3582 N N . ILE A 1 486 ? -5.511 -7.944 17.424 1.00 91.00 486 ILE A N 1
ATOM 3583 C CA . ILE A 1 486 ? -6.559 -6.924 17.380 1.00 91.00 486 ILE A CA 1
ATOM 3584 C C . ILE A 1 486 ? -6.930 -6.600 18.813 1.00 91.00 486 ILE A C 1
ATOM 3586 O O . ILE A 1 486 ? -7.644 -7.367 19.454 1.00 91.00 486 ILE A O 1
ATOM 3590 N N . PHE A 1 487 ? -6.458 -5.450 19.273 1.00 88.38 487 PHE A N 1
ATOM 3591 C CA . PHE A 1 487 ? -6.755 -4.937 20.592 1.00 88.38 487 PHE A CA 1
ATOM 3592 C C . PHE A 1 487 ? -7.937 -3.984 20.524 1.00 88.38 487 PHE A C 1
ATOM 3594 O O . PHE A 1 487 ? -7.945 -3.059 19.710 1.00 88.38 487 PHE A O 1
ATOM 3601 N N . VAL A 1 488 ? -8.920 -4.180 21.393 1.00 86.00 488 VAL A N 1
ATOM 3602 C CA . VAL A 1 488 ? -10.031 -3.246 21.564 1.00 86.00 488 VAL A CA 1
ATOM 3603 C C . VAL A 1 488 ? -9.975 -2.668 22.961 1.00 86.00 488 VAL A C 1
ATOM 3605 O O . VAL A 1 488 ? -9.940 -3.384 23.961 1.00 86.00 488 VAL A O 1
ATOM 3608 N N . PHE A 1 489 ? -9.970 -1.348 23.016 1.00 79.81 489 PHE A N 1
ATOM 3609 C CA . PHE A 1 489 ? -10.097 -0.613 24.248 1.00 79.81 489 PHE A CA 1
ATOM 3610 C C . PHE A 1 489 ? -11.568 -0.587 24.649 1.00 79.81 489 PHE A C 1
ATOM 3612 O O . PHE A 1 489 ? -12.408 0.011 23.970 1.00 79.81 489 PHE A O 1
ATOM 3619 N N . ALA A 1 490 ? -11.884 -1.285 25.735 1.00 67.56 490 ALA A N 1
ATOM 3620 C CA . ALA A 1 490 ? -13.218 -1.292 26.303 1.00 67.56 490 ALA A CA 1
ATOM 3621 C C . ALA A 1 490 ? -13.185 -0.469 27.594 1.00 67.56 490 ALA A C 1
ATOM 3623 O O . ALA A 1 490 ? -12.468 -0.839 28.525 1.00 67.56 490 ALA A O 1
ATOM 3624 N N . PRO A 1 491 ? -13.968 0.617 27.698 1.00 57.34 491 PRO A N 1
ATOM 3625 C CA . PRO A 1 491 ? -14.001 1.413 28.921 1.00 57.34 491 PRO A CA 1
ATOM 3626 C C . PRO A 1 491 ? -14.599 0.656 30.125 1.00 57.34 491 PRO A C 1
ATOM 3628 O O . PRO A 1 491 ? -14.559 1.173 31.240 1.00 57.34 491 PRO A O 1
ATOM 3631 N N . GLU A 1 492 ? -15.164 -0.550 29.940 1.00 59.97 492 GLU A N 1
ATOM 3632 C CA . GLU A 1 492 ? -15.958 -1.237 30.963 1.00 59.97 492 GLU A CA 1
ATOM 3633 C C . GLU A 1 492 ? -15.766 -2.756 31.037 1.00 59.97 492 GLU A C 1
ATOM 3635 O O . GLU A 1 492 ? -15.812 -3.464 30.029 1.00 59.97 492 GLU A O 1
ATOM 3640 N N . ARG A 1 493 ? -15.707 -3.263 32.277 1.00 53.12 493 ARG A N 1
ATOM 3641 C CA . ARG A 1 493 ? -15.468 -4.677 32.632 1.00 53.12 493 ARG A CA 1
ATOM 3642 C C . ARG A 1 493 ? -16.583 -5.668 32.256 1.00 53.12 493 ARG A C 1
ATOM 3644 O O . ARG A 1 493 ? -16.448 -6.862 32.488 1.00 53.12 493 ARG A O 1
ATOM 3651 N N . GLY A 1 494 ? -17.706 -5.197 31.711 1.00 54.16 494 GLY A N 1
ATOM 3652 C CA . GLY A 1 494 ? -18.824 -6.049 31.269 1.00 54.16 494 GLY A CA 1
ATOM 3653 C C . GLY A 1 494 ? -18.832 -6.340 29.767 1.00 54.16 494 GLY A C 1
ATOM 3654 O O . GLY A 1 494 ? -19.388 -7.343 29.332 1.00 54.16 494 GLY A O 1
ATOM 3655 N N . VAL A 1 495 ? -18.205 -5.472 28.973 1.00 63.56 495 VAL A N 1
ATOM 3656 C CA . VAL A 1 495 ? -18.156 -5.581 27.509 1.00 63.56 495 VAL A CA 1
ATOM 3657 C C . VAL A 1 495 ? -16.979 -6.455 27.057 1.00 63.56 495 VAL A C 1
ATOM 3659 O O . VAL A 1 495 ? -17.021 -7.039 25.974 1.00 63.56 495 VAL A O 1
ATOM 3662 N N . GLY A 1 496 ? -15.955 -6.586 27.908 1.00 66.12 496 GLY A N 1
ATOM 3663 C CA . GLY A 1 496 ? -14.741 -7.341 27.614 1.00 66.12 496 GLY A CA 1
ATOM 3664 C C . GLY A 1 496 ? -15.006 -8.796 27.238 1.00 66.12 496 GLY A C 1
ATOM 3665 O O . GLY A 1 496 ? -14.590 -9.224 26.169 1.00 66.12 496 GLY A O 1
ATOM 3666 N N . SER A 1 497 ? -15.807 -9.523 28.018 1.00 64.94 497 SER A N 1
ATOM 3667 C CA . SER A 1 497 ? -16.119 -10.936 27.743 1.00 64.94 497 SER A CA 1
ATOM 3668 C C . SER A 1 497 ? -16.849 -11.159 26.410 1.00 64.94 497 SER A C 1
ATOM 3670 O O . SER A 1 497 ? -16.623 -12.164 25.735 1.00 64.94 497 SER A O 1
ATOM 3672 N N . LEU A 1 498 ? -17.694 -10.211 25.986 1.00 68.94 498 LEU A N 1
ATOM 3673 C CA . LEU A 1 498 ? -18.370 -10.254 24.687 1.00 68.94 498 LEU A CA 1
ATOM 3674 C C . LEU A 1 498 ? -17.382 -10.034 23.532 1.00 68.94 498 LEU A C 1
ATOM 3676 O O . LEU A 1 498 ? -17.454 -10.725 22.516 1.00 68.94 498 LEU A O 1
ATOM 3680 N N . LEU A 1 499 ? -16.464 -9.075 23.680 1.00 75.25 499 LEU A N 1
ATOM 3681 C CA . LEU A 1 499 ? -15.414 -8.796 22.697 1.00 75.25 499 LEU A CA 1
ATOM 3682 C C . LEU A 1 499 ? -14.399 -9.952 22.612 1.00 75.25 499 LEU A C 1
ATOM 3684 O O . LEU A 1 499 ? -14.055 -10.377 21.509 1.00 75.25 499 LEU A O 1
ATOM 3688 N N . GLU A 1 500 ? -13.998 -10.521 23.748 1.00 78.44 500 GLU A N 1
ATOM 3689 C CA . GLU A 1 500 ? -13.144 -11.714 23.835 1.00 78.44 500 GLU A CA 1
ATOM 3690 C C . GLU A 1 500 ? -13.798 -12.926 23.165 1.00 78.44 500 GLU A C 1
ATOM 3692 O O . GLU A 1 500 ? -13.149 -13.641 22.399 1.00 78.44 500 GLU A O 1
ATOM 3697 N N . GLY A 1 501 ? -15.111 -13.107 23.348 1.00 68.38 501 GLY A N 1
ATOM 3698 C CA . GLY A 1 501 ? -15.897 -14.130 22.652 1.00 68.38 501 GLY A CA 1
ATOM 3699 C C . GLY A 1 501 ? -15.896 -13.995 21.121 1.00 68.38 501 GLY A C 1
ATOM 3700 O O . GLY A 1 501 ? -16.162 -14.971 20.420 1.00 68.38 501 GLY A O 1
ATOM 3701 N N . MET A 1 502 ? -15.550 -12.820 20.581 1.00 77.50 502 MET A N 1
ATOM 3702 C CA . MET A 1 502 ? -15.361 -12.587 19.142 1.00 77.50 502 MET A CA 1
ATOM 3703 C C . MET A 1 502 ? -13.912 -12.803 18.669 1.00 77.50 502 MET A C 1
ATOM 3705 O O . MET A 1 502 ? -13.618 -12.595 17.488 1.00 77.50 502 MET A O 1
ATOM 3709 N N . GLY A 1 503 ? -13.005 -13.223 19.558 1.00 76.81 503 GLY A N 1
ATOM 3710 C CA . GLY A 1 503 ? -11.581 -13.413 19.267 1.00 76.81 503 GLY A CA 1
ATOM 3711 C C . GLY A 1 503 ? -10.787 -12.103 19.189 1.00 76.81 503 GLY A C 1
ATOM 3712 O O . GLY A 1 503 ? -9.842 -12.007 18.393 1.00 76.81 503 GLY A O 1
ATOM 3713 N N . LEU A 1 504 ? -11.214 -11.091 19.953 1.00 84.75 504 LEU A N 1
ATOM 3714 C CA . LEU A 1 504 ? -10.546 -9.797 20.110 1.00 84.75 504 LEU A CA 1
ATOM 3715 C C . LEU A 1 504 ? -9.858 -9.732 21.474 1.00 84.75 504 LEU A C 1
ATOM 3717 O O . LEU A 1 504 ? -10.423 -10.169 22.472 1.00 84.75 504 LEU A O 1
ATOM 3721 N N . ASP A 1 505 ? -8.671 -9.140 21.520 1.00 83.62 505 ASP A N 1
ATOM 3722 C CA . ASP A 1 505 ? -7.938 -8.945 22.765 1.00 83.62 505 ASP A CA 1
ATOM 3723 C C . ASP A 1 505 ? -8.424 -7.652 23.429 1.00 83.62 505 ASP A C 1
ATOM 3725 O O . ASP A 1 505 ? -8.348 -6.572 22.839 1.00 83.62 505 ASP A O 1
ATOM 3729 N N . VAL A 1 506 ? -8.946 -7.725 24.651 1.00 78.19 506 VAL A N 1
ATOM 3730 C CA . VAL A 1 506 ? -9.512 -6.545 25.318 1.00 78.19 506 VAL A CA 1
ATOM 3731 C C . VAL A 1 506 ? -8.496 -5.922 26.260 1.00 78.19 506 VAL A C 1
ATOM 3733 O O . VAL A 1 506 ? -7.837 -6.598 27.048 1.00 78.19 506 VAL A O 1
ATOM 3736 N N . VAL A 1 507 ? -8.368 -4.600 26.176 1.00 73.19 507 VAL A N 1
ATOM 3737 C CA . VAL A 1 507 ? -7.586 -3.811 27.127 1.00 73.19 507 VAL A CA 1
ATOM 3738 C C . VAL A 1 507 ? -8.554 -3.002 27.975 1.00 73.19 507 VAL A C 1
ATOM 3740 O O . VAL A 1 507 ? -9.165 -2.049 27.492 1.00 73.19 507 VAL A O 1
ATOM 3743 N N . GLU A 1 508 ? -8.696 -3.410 29.233 1.00 67.38 508 GLU A N 1
ATOM 3744 C CA . GLU A 1 508 ? -9.465 -2.683 30.238 1.00 67.38 508 GLU A CA 1
ATOM 3745 C C . GLU A 1 508 ? -8.573 -1.627 30.900 1.00 67.38 508 GLU A C 1
ATOM 3747 O O . GLU A 1 508 ? -7.762 -1.942 31.771 1.00 67.38 508 GLU A O 1
ATOM 3752 N N . ASP A 1 509 ? -8.710 -0.367 30.503 1.00 62.31 509 ASP A N 1
ATOM 3753 C CA . ASP A 1 509 ? -8.072 0.754 31.192 1.00 62.31 509 ASP A CA 1
ATOM 3754 C C . ASP A 1 509 ? -9.022 1.965 31.154 1.00 62.31 509 ASP A C 1
ATOM 3756 O O . ASP A 1 509 ? -9.462 2.360 30.086 1.00 62.31 509 ASP A O 1
ATOM 3760 N N . PRO A 1 510 ? -9.417 2.558 32.288 1.00 52.41 510 PRO A N 1
ATOM 3761 C CA . PRO A 1 510 ? -10.312 3.713 32.293 1.00 52.41 510 PRO A CA 1
ATOM 3762 C C . PRO A 1 510 ? -9.646 5.040 31.878 1.00 52.41 510 PRO A C 1
ATOM 3764 O O . PRO A 1 510 ? -10.364 5.999 31.602 1.00 52.41 510 PRO A O 1
ATOM 3767 N N . HIS A 1 511 ? -8.309 5.134 31.829 1.00 56.78 511 HIS A N 1
ATOM 3768 C CA . HIS A 1 511 ? -7.595 6.410 31.661 1.00 56.78 511 HIS A CA 1
ATOM 3769 C C . HIS A 1 511 ? -6.865 6.587 30.320 1.00 56.78 511 HIS A C 1
ATOM 3771 O O . HIS A 1 511 ? -6.254 7.632 30.113 1.00 56.78 511 HIS A O 1
ATOM 3777 N N . GLN A 1 512 ? -6.916 5.607 29.406 1.00 59.91 512 GLN A N 1
ATOM 3778 C CA . GLN A 1 512 ? -6.179 5.572 28.119 1.00 59.91 512 GLN A CA 1
ATOM 3779 C C . GLN A 1 512 ? -4.640 5.672 28.230 1.00 59.91 512 GLN A C 1
ATOM 3781 O O . GLN A 1 512 ? -3.940 5.414 27.251 1.00 59.91 512 GLN A O 1
ATOM 3786 N N . SER A 1 513 ? -4.091 5.958 29.410 1.00 61.03 513 SER A N 1
ATOM 3787 C CA . SER A 1 513 ? -2.657 6.036 29.701 1.00 61.03 513 SER A CA 1
ATOM 3788 C C . SER A 1 513 ? -1.914 4.731 29.399 1.00 61.03 513 SER A C 1
ATOM 3790 O O . SER A 1 513 ? -0.820 4.760 28.839 1.00 61.03 513 SER A O 1
ATOM 3792 N N . GLY A 1 514 ? -2.525 3.577 29.674 1.00 65.12 514 GLY A N 1
ATOM 3793 C CA . GLY A 1 514 ? -1.952 2.269 29.372 1.00 65.12 514 GLY A CA 1
ATOM 3794 C C . GLY A 1 514 ? -1.964 1.927 27.882 1.00 65.12 514 GLY A C 1
ATOM 3795 O O . GLY A 1 514 ? -1.132 1.139 27.433 1.00 65.12 514 GLY A O 1
ATOM 3796 N N . LEU A 1 515 ? -2.854 2.535 27.083 1.00 71.00 515 LEU A N 1
ATOM 3797 C CA . LEU A 1 515 ? -2.824 2.390 25.625 1.00 71.00 515 LEU A CA 1
ATOM 3798 C C . LEU A 1 515 ? -1.588 3.083 25.053 1.00 71.00 515 LEU A C 1
ATOM 3800 O O . LEU A 1 515 ? -0.887 2.494 24.230 1.00 71.00 515 LEU A O 1
ATOM 3804 N N . GLU A 1 516 ? -1.307 4.312 25.485 1.00 73.12 516 GLU A N 1
ATOM 3805 C CA . GLU A 1 516 ? -0.137 5.058 25.019 1.00 73.12 516 GLU A CA 1
ATOM 3806 C C . GLU A 1 516 ? 1.165 4.374 25.431 1.00 73.12 516 GLU A C 1
ATOM 3808 O O . GLU A 1 516 ? 2.042 4.204 24.588 1.00 73.12 516 GLU A O 1
ATOM 3813 N N . GLU A 1 517 ? 1.257 3.891 26.672 1.00 76.62 517 GLU A N 1
ATOM 3814 C CA . GLU A 1 517 ? 2.424 3.161 27.171 1.00 76.62 517 GLU A CA 1
ATOM 3815 C C . GLU A 1 517 ? 2.648 1.837 26.423 1.00 76.62 517 GLU A C 1
ATOM 3817 O O . GLU A 1 517 ? 3.761 1.561 25.974 1.00 76.62 517 GLU A O 1
ATOM 3822 N N . ARG A 1 518 ? 1.595 1.036 26.197 1.00 76.88 518 ARG A N 1
ATOM 3823 C CA . ARG A 1 518 ? 1.694 -0.211 25.412 1.00 76.88 518 ARG A CA 1
ATOM 3824 C C . ARG A 1 518 ? 2.075 0.048 23.963 1.00 76.88 518 ARG A C 1
ATOM 3826 O O . ARG A 1 518 ? 2.934 -0.646 23.420 1.00 76.88 518 ARG A O 1
ATOM 3833 N N . THR A 1 519 ? 1.451 1.047 23.345 1.00 80.25 519 THR A N 1
ATOM 3834 C CA . THR A 1 519 ? 1.752 1.423 21.962 1.00 80.25 519 THR A CA 1
ATOM 3835 C C . THR A 1 519 ? 3.202 1.905 21.861 1.00 80.25 519 THR A C 1
ATOM 3837 O O . THR A 1 519 ? 3.938 1.444 20.992 1.00 80.25 519 THR A O 1
ATOM 3840 N N . ALA A 1 520 ? 3.650 2.755 22.790 1.00 80.31 520 ALA A N 1
ATOM 3841 C CA . ALA A 1 520 ? 5.027 3.234 22.862 1.00 80.31 520 ALA A CA 1
ATOM 3842 C C . ALA A 1 520 ? 6.026 2.094 23.104 1.00 80.31 520 ALA A C 1
ATOM 3844 O O . ALA A 1 520 ? 7.061 2.055 22.444 1.00 80.31 520 ALA A O 1
ATOM 3845 N N . GLY A 1 521 ? 5.705 1.135 23.978 1.00 81.00 521 GLY A N 1
ATOM 3846 C CA . GLY A 1 521 ? 6.523 -0.052 24.229 1.00 81.00 521 GLY A CA 1
ATOM 3847 C C . GLY A 1 521 ? 6.681 -0.938 22.990 1.00 81.00 521 GLY A C 1
ATOM 3848 O O . GLY A 1 521 ? 7.793 -1.346 22.657 1.00 81.00 521 GLY A O 1
ATOM 3849 N N . MET A 1 522 ? 5.595 -1.181 22.248 1.00 82.38 522 MET A N 1
ATOM 3850 C CA . MET A 1 522 ? 5.635 -1.939 20.989 1.00 82.38 522 MET A CA 1
ATOM 3851 C C . MET A 1 522 ? 6.418 -1.204 19.896 1.00 82.38 522 MET A C 1
ATOM 3853 O O . MET A 1 522 ? 7.234 -1.810 19.201 1.00 82.38 522 MET A O 1
ATOM 3857 N N . VAL A 1 523 ? 6.227 0.112 19.776 1.00 82.88 523 VAL A N 1
ATOM 3858 C CA . VAL A 1 523 ? 6.982 0.951 18.835 1.00 82.88 523 VAL A CA 1
ATOM 3859 C C . VAL A 1 523 ? 8.470 0.985 19.200 1.00 82.88 523 VAL A C 1
ATOM 3861 O O . VAL A 1 523 ? 9.314 0.880 18.310 1.00 82.88 523 VAL A O 1
ATOM 3864 N N . ALA A 1 524 ? 8.811 1.055 20.491 1.00 78.56 524 ALA A N 1
ATOM 3865 C CA . ALA A 1 524 ? 10.189 0.976 20.982 1.00 78.56 524 ALA A CA 1
ATOM 3866 C C . ALA A 1 524 ? 10.829 -0.396 20.708 1.00 78.56 524 ALA A C 1
ATOM 3868 O O . ALA A 1 524 ? 12.018 -0.468 20.404 1.00 78.56 524 ALA A O 1
ATOM 3869 N N . ALA A 1 525 ? 10.036 -1.472 20.721 1.00 80.56 525 ALA A N 1
ATOM 3870 C CA . ALA A 1 525 ? 10.451 -2.806 20.284 1.00 80.56 525 ALA A CA 1
ATOM 3871 C C . ALA A 1 525 ? 10.562 -2.948 18.747 1.00 80.56 525 ALA A C 1
ATOM 3873 O O . ALA A 1 525 ? 10.874 -4.028 18.244 1.00 80.56 525 ALA A O 1
ATOM 3874 N N . GLY A 1 526 ? 10.312 -1.875 17.988 1.00 75.19 526 GLY A N 1
ATOM 3875 C CA . GLY A 1 526 ? 10.405 -1.847 16.528 1.00 75.19 526 GLY A CA 1
ATOM 3876 C C . GLY A 1 526 ? 9.171 -2.383 15.799 1.00 75.19 526 GLY A C 1
ATOM 3877 O O . GLY A 1 526 ? 9.224 -2.560 14.579 1.00 75.19 526 GLY A O 1
ATOM 3878 N N . GLN A 1 527 ? 8.068 -2.639 16.507 1.00 80.56 527 GLN A N 1
ATOM 3879 C CA . GLN A 1 527 ? 6.809 -3.058 15.894 1.00 80.56 527 GLN A CA 1
ATOM 3880 C C . GLN A 1 527 ? 6.056 -1.861 15.311 1.00 80.56 527 GLN A C 1
ATOM 3882 O O . GLN A 1 527 ? 6.158 -0.729 15.788 1.00 80.56 527 GLN A O 1
ATOM 3887 N N . ARG A 1 528 ? 5.283 -2.119 14.254 1.00 84.25 528 ARG A N 1
ATOM 3888 C CA . ARG A 1 528 ? 4.435 -1.116 13.606 1.00 84.25 528 ARG A CA 1
ATOM 3889 C C . ARG A 1 528 ? 2.992 -1.376 13.970 1.00 84.25 528 ARG A C 1
ATOM 3891 O O . ARG A 1 528 ? 2.461 -2.452 13.716 1.00 84.25 528 ARG A O 1
ATOM 3898 N N . VAL A 1 529 ? 2.363 -0.360 14.534 1.00 89.25 529 VAL A N 1
ATOM 3899 C CA . VAL A 1 529 ? 1.033 -0.473 15.127 1.00 89.25 529 VAL A CA 1
ATOM 3900 C C . VAL A 1 529 ? 0.104 0.550 14.494 1.00 89.25 529 VAL A C 1
ATOM 3902 O O . VAL A 1 529 ? 0.504 1.684 14.215 1.00 89.25 529 VAL A O 1
ATOM 3905 N N . ALA A 1 530 ? -1.138 0.148 14.241 1.00 91.06 530 ALA A N 1
ATOM 3906 C CA . ALA A 1 530 ? -2.179 1.061 13.788 1.00 91.06 530 ALA A CA 1
ATOM 3907 C C . ALA A 1 530 ? -3.144 1.351 14.931 1.00 91.06 530 ALA A C 1
ATOM 3909 O O . ALA A 1 530 ? -3.731 0.434 15.498 1.00 91.06 530 ALA A O 1
ATOM 3910 N N . ARG A 1 531 ? -3.346 2.630 15.233 1.00 89.94 531 ARG A N 1
ATOM 3911 C CA . ARG A 1 531 ? -4.399 3.099 16.132 1.00 89.94 531 ARG A CA 1
ATOM 3912 C C . ARG A 1 531 ? -5.596 3.549 15.316 1.00 89.94 531 ARG A C 1
ATOM 3914 O O . ARG A 1 531 ? -5.444 4.287 14.343 1.00 89.94 531 ARG A O 1
ATOM 3921 N N . VAL A 1 532 ? -6.774 3.095 15.709 1.00 90.56 532 VAL A N 1
ATOM 3922 C CA . VAL A 1 532 ? -8.039 3.377 15.046 1.00 90.56 532 VAL A CA 1
ATOM 3923 C C . VAL A 1 532 ? -8.962 4.067 16.033 1.00 90.56 532 VAL A C 1
ATOM 3925 O O . VAL A 1 532 ? -9.312 3.493 17.063 1.00 90.56 532 VAL A O 1
ATOM 3928 N N . PHE A 1 533 ? -9.387 5.278 15.692 1.00 86.38 533 PHE A N 1
ATOM 3929 C CA . PHE A 1 533 ? -10.295 6.069 16.514 1.00 86.38 533 PHE A CA 1
ATOM 3930 C C . PHE A 1 533 ? -11.421 6.673 15.676 1.00 86.38 533 PHE A C 1
ATOM 3932 O O . PHE A 1 533 ? -11.301 6.879 14.464 1.00 86.38 533 PHE A O 1
ATOM 3939 N N . THR A 1 534 ? -12.543 6.938 16.333 1.00 84.56 534 THR A N 1
ATOM 3940 C CA . THR A 1 534 ? -13.735 7.548 15.743 1.00 84.56 534 THR A CA 1
ATOM 3941 C C . THR A 1 534 ? -13.724 9.048 16.002 1.00 84.56 534 THR A C 1
ATOM 3943 O O . THR A 1 534 ? -13.641 9.491 17.146 1.00 84.56 534 THR A O 1
ATOM 3946 N N . GLY A 1 535 ? -13.811 9.850 14.944 1.00 77.12 535 GLY A N 1
ATOM 3947 C CA . GLY A 1 535 ? -13.927 11.299 15.082 1.00 77.12 535 GLY A CA 1
ATOM 3948 C C . GLY A 1 535 ? -15.342 11.745 15.468 1.00 77.12 535 GLY A C 1
ATOM 3949 O O . GLY A 1 535 ? -16.298 10.981 15.335 1.00 77.12 535 GLY A O 1
ATOM 3950 N N . PRO A 1 536 ? -15.516 13.019 15.862 1.00 67.38 536 PRO A N 1
ATOM 3951 C CA . PRO A 1 536 ? -16.807 13.567 16.296 1.00 67.38 536 PRO A CA 1
ATOM 3952 C C . PRO A 1 536 ? -17.888 13.557 15.203 1.00 67.38 536 PRO A C 1
ATOM 3954 O O . PRO A 1 536 ? -19.075 13.590 15.506 1.00 67.38 536 PRO A O 1
ATOM 3957 N N . SER A 1 537 ? -17.496 13.497 13.928 1.00 72.19 537 SER A N 1
ATOM 3958 C CA . SER A 1 537 ? -18.404 13.367 12.784 1.00 72.19 537 SER A CA 1
ATOM 3959 C C . SER A 1 537 ? -18.783 11.916 12.450 1.00 72.19 537 SER A C 1
ATOM 3961 O O . SER A 1 537 ? -19.470 11.691 11.458 1.00 72.19 537 SER A O 1
ATOM 3963 N N . GLY A 1 538 ? -18.314 10.932 13.225 1.00 73.44 538 GLY A N 1
ATOM 3964 C CA . GLY A 1 538 ? -18.519 9.503 12.968 1.00 73.44 538 GLY A CA 1
ATOM 3965 C C . GLY A 1 538 ? -17.547 8.886 11.954 1.00 73.44 538 GLY A C 1
ATOM 3966 O O . GLY A 1 538 ? -17.603 7.684 11.719 1.00 73.44 538 GLY A O 1
ATOM 3967 N N . GLY A 1 539 ? -16.638 9.674 11.369 1.00 84.38 539 GLY A N 1
ATOM 3968 C CA . GLY A 1 539 ? -15.584 9.166 10.486 1.00 84.38 539 GLY A CA 1
ATOM 3969 C C . GLY A 1 539 ? -14.524 8.359 11.242 1.00 84.38 539 GLY A C 1
ATOM 3970 O O . GLY A 1 539 ? -14.242 8.631 12.409 1.00 84.38 539 GLY A O 1
ATOM 3971 N N . LEU A 1 540 ? -13.908 7.387 10.568 1.00 87.75 540 LEU A N 1
ATOM 3972 C CA . LEU A 1 540 ? -12.839 6.563 11.135 1.00 87.75 540 LEU A CA 1
ATOM 3973 C C . LEU A 1 540 ? -11.468 7.117 10.744 1.00 87.75 540 LEU A C 1
ATOM 3975 O O . LEU A 1 540 ? -11.223 7.413 9.571 1.00 87.75 540 LEU A O 1
ATOM 3979 N N . PHE A 1 541 ? -10.563 7.194 11.709 1.00 89.19 541 PHE A N 1
ATOM 3980 C CA . PHE A 1 541 ? -9.203 7.681 11.533 1.00 89.19 541 PHE A CA 1
ATOM 3981 C C . PHE A 1 541 ? -8.221 6.575 11.902 1.00 89.19 541 PHE A C 1
ATOM 3983 O O . PHE A 1 541 ? -8.333 5.965 12.962 1.00 89.19 541 PHE A O 1
ATOM 3990 N N . VAL A 1 542 ? -7.273 6.302 11.009 1.00 90.69 542 VAL A N 1
ATOM 3991 C CA . VAL A 1 542 ? -6.264 5.252 11.170 1.00 90.69 542 VAL A CA 1
ATOM 3992 C C . VAL A 1 542 ? -4.894 5.901 11.196 1.00 90.69 542 VAL A C 1
ATOM 3994 O O . VAL A 1 542 ? -4.409 6.388 10.174 1.00 90.69 542 VAL A O 1
ATOM 3997 N N . HIS A 1 543 ? -4.278 5.910 12.367 1.00 88.88 543 HIS A N 1
ATOM 3998 C CA . HIS A 1 543 ? -2.974 6.497 12.615 1.00 88.88 543 HIS A CA 1
ATOM 3999 C C . HIS A 1 543 ? -1.917 5.398 12.723 1.00 88.88 543 HIS A C 1
ATOM 4001 O O . HIS A 1 543 ? -2.051 4.481 13.532 1.00 88.88 543 HIS A O 1
ATOM 4007 N N . LEU A 1 54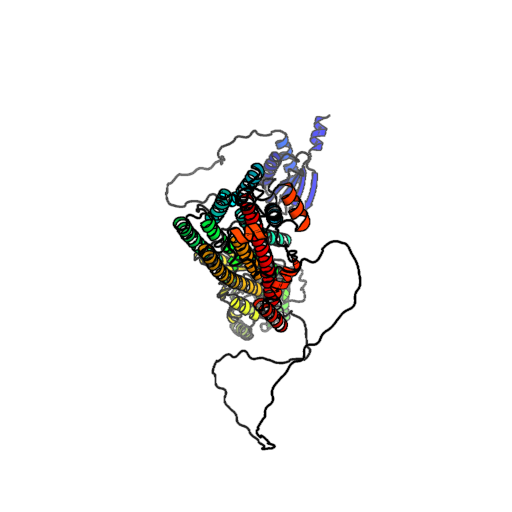4 ? -0.869 5.481 11.904 1.00 87.56 544 LEU A N 1
ATOM 4008 C CA . LEU A 1 544 ? 0.225 4.510 11.912 1.00 87.56 544 LEU A CA 1
ATOM 4009 C C . LEU A 1 544 ? 1.378 5.016 12.773 1.00 87.56 544 LEU A C 1
ATOM 4011 O O . LEU A 1 544 ? 1.825 6.149 12.597 1.00 87.56 544 LEU A O 1
ATOM 4015 N N . GLN A 1 545 ? 1.886 4.168 13.667 1.00 81.38 545 GLN A N 1
ATOM 4016 C CA . GLN A 1 545 ? 3.040 4.480 14.505 1.00 81.38 545 GLN A CA 1
ATOM 4017 C C . GLN A 1 545 ? 4.228 3.544 14.214 1.00 81.38 545 GLN A C 1
ATOM 4019 O O . GLN A 1 545 ? 4.020 2.339 14.033 1.00 81.38 545 GLN A O 1
ATOM 4024 N N . PRO A 1 546 ? 5.473 4.069 14.175 1.00 65.69 546 PRO A N 1
ATOM 4025 C CA . PRO A 1 546 ? 5.848 5.478 14.338 1.00 65.69 546 PRO A CA 1
ATOM 4026 C C . PRO A 1 546 ? 5.525 6.302 13.078 1.00 65.69 546 PRO A C 1
ATOM 4028 O O . PRO A 1 546 ? 5.926 5.960 11.966 1.00 65.69 546 PRO A O 1
ATOM 4031 N N . GLY A 1 547 ? 4.796 7.400 13.252 1.00 67.81 547 GLY A N 1
ATOM 4032 C CA . GLY A 1 547 ? 4.293 8.225 12.159 1.00 67.81 547 GLY A CA 1
ATOM 4033 C C . GLY A 1 547 ? 3.385 9.331 12.685 1.00 67.81 547 GLY A C 1
ATOM 4034 O O . GLY A 1 547 ? 3.042 9.348 13.864 1.00 67.81 547 GLY A O 1
ATOM 4035 N N . ARG A 1 548 ? 3.065 10.297 11.822 1.00 68.44 548 ARG A N 1
ATOM 4036 C CA . ARG A 1 548 ? 2.070 11.357 12.085 1.00 68.44 548 ARG A CA 1
ATOM 4037 C C . ARG A 1 548 ? 0.951 11.369 11.042 1.00 68.44 548 ARG A C 1
ATOM 4039 O O . ARG A 1 548 ? 0.057 12.207 11.097 1.00 68.44 548 ARG A O 1
ATOM 4046 N N . ASP A 1 549 ? 1.036 10.473 10.063 1.00 76.06 549 ASP A N 1
ATOM 4047 C CA . ASP A 1 549 ? 0.117 10.405 8.940 1.00 76.06 549 ASP A CA 1
ATOM 4048 C C . ASP A 1 549 ? -1.126 9.603 9.327 1.00 76.06 549 ASP A C 1
ATOM 4050 O O . ASP A 1 549 ? -1.041 8.519 9.909 1.00 76.06 549 ASP A O 1
ATOM 4054 N N . VAL A 1 550 ? -2.291 10.144 8.978 1.00 84.00 550 VAL A N 1
ATOM 4055 C CA . VAL A 1 550 ? -3.591 9.559 9.305 1.00 84.00 550 VAL A CA 1
ATOM 4056 C C . VAL A 1 550 ? -4.336 9.255 8.012 1.00 84.00 550 VAL A C 1
ATOM 4058 O O . VAL A 1 550 ? -4.430 10.097 7.124 1.00 84.00 550 VAL A O 1
ATOM 4061 N N . MET A 1 551 ? -4.863 8.041 7.886 1.00 90.38 551 MET A N 1
ATOM 4062 C CA . MET A 1 551 ? -5.822 7.680 6.843 1.00 90.38 551 MET A CA 1
ATOM 4063 C C . MET A 1 551 ? -7.239 7.919 7.359 1.00 90.38 551 MET A C 1
ATOM 4065 O O . MET A 1 551 ? -7.542 7.614 8.510 1.00 90.38 551 MET A O 1
ATOM 4069 N N . VAL A 1 552 ? -8.114 8.443 6.500 1.00 89.00 552 VAL A N 1
ATOM 4070 C CA . VAL A 1 552 ? -9.470 8.861 6.884 1.00 89.00 552 VAL A CA 1
ATOM 4071 C C . VAL A 1 552 ? -10.513 8.094 6.077 1.00 89.00 552 VAL A C 1
ATOM 4073 O O . VAL A 1 552 ? -10.435 8.028 4.850 1.00 89.00 552 VAL A O 1
ATOM 4076 N N . ILE A 1 553 ? -11.520 7.556 6.761 1.00 90.62 553 ILE A N 1
ATOM 4077 C CA . ILE A 1 553 ? -12.705 6.914 6.180 1.00 90.62 553 ILE A CA 1
ATOM 4078 C C . ILE A 1 553 ? -13.923 7.746 6.612 1.00 90.62 553 ILE A C 1
ATOM 4080 O O . ILE A 1 553 ? -14.416 7.568 7.729 1.00 90.62 553 ILE A O 1
ATOM 4084 N N . PRO A 1 554 ? -14.389 8.697 5.778 1.00 85.56 554 PRO A N 1
ATOM 4085 C CA . PRO A 1 554 ? -15.362 9.709 6.194 1.00 85.56 554 PRO A CA 1
ATOM 4086 C C . PRO A 1 554 ? -16.709 9.158 6.669 1.00 85.56 554 PRO A C 1
ATOM 4088 O O . PRO A 1 554 ? -17.340 9.766 7.520 1.00 85.56 554 PRO A O 1
ATOM 4091 N N . ASP A 1 555 ? -17.145 8.019 6.132 1.00 84.94 555 ASP A N 1
ATOM 4092 C CA . ASP A 1 555 ? -18.415 7.372 6.475 1.00 84.94 555 ASP A CA 1
ATOM 4093 C C . ASP A 1 555 ? -18.325 6.436 7.689 1.00 84.94 555 ASP A C 1
ATOM 4095 O O . ASP A 1 555 ? -19.328 5.843 8.074 1.00 84.94 555 ASP A O 1
ATOM 4099 N N . GLY A 1 556 ? -17.134 6.253 8.267 1.00 83.31 556 GLY A N 1
ATOM 4100 C CA . GLY A 1 556 ? -16.957 5.452 9.481 1.00 83.31 556 GLY A CA 1
ATOM 4101 C C . GLY A 1 556 ? -17.191 3.948 9.314 1.00 83.31 556 GLY A C 1
ATOM 4102 O O . GLY A 1 556 ? -17.205 3.217 10.301 1.00 83.31 556 GLY A O 1
ATOM 4103 N N . HIS A 1 557 ? -17.390 3.455 8.087 1.00 87.19 557 HIS A N 1
ATOM 4104 C CA . HIS A 1 557 ? -17.811 2.075 7.869 1.00 87.19 557 HIS A CA 1
ATOM 4105 C C . HIS A 1 557 ? -16.659 1.081 8.133 1.00 87.19 557 HIS A C 1
ATOM 4107 O O . HIS A 1 557 ? -15.663 1.086 7.397 1.00 87.19 557 HIS A O 1
ATOM 4113 N N . PRO A 1 558 ? -16.784 0.148 9.099 1.00 84.69 558 PRO A N 1
ATOM 4114 C CA . PRO A 1 558 ? -15.685 -0.738 9.495 1.00 84.69 558 PRO A CA 1
ATOM 4115 C C . PRO A 1 558 ? -15.266 -1.710 8.376 1.00 84.69 558 PRO A C 1
ATOM 4117 O O . PRO A 1 558 ? -14.096 -2.059 8.254 1.00 84.69 558 PRO A O 1
ATOM 4120 N N . GLY A 1 559 ? -16.175 -2.071 7.461 1.00 87.81 559 GLY A N 1
ATOM 4121 C CA . GLY A 1 559 ? -15.830 -2.850 6.259 1.00 87.81 559 GLY A CA 1
ATOM 4122 C C . GLY A 1 559 ? -14.785 -2.183 5.352 1.00 87.81 559 GLY A C 1
ATOM 4123 O O . GLY A 1 559 ? -13.956 -2.868 4.753 1.00 87.81 559 GLY A O 1
ATOM 4124 N N . LYS A 1 560 ? -14.753 -0.844 5.296 1.00 91.50 560 LYS A N 1
ATOM 4125 C CA . LYS A 1 560 ? -13.750 -0.108 4.514 1.00 91.50 560 LYS A CA 1
ATOM 4126 C C . LYS A 1 560 ? -12.375 -0.122 5.176 1.00 91.50 560 LYS A C 1
ATOM 4128 O O . LYS A 1 560 ? -11.370 -0.069 4.472 1.00 91.50 560 LYS A O 1
ATOM 4133 N N . LEU A 1 561 ? -12.319 -0.260 6.502 1.00 92.06 561 LEU A N 1
ATOM 4134 C CA . LEU A 1 561 ? -11.064 -0.471 7.218 1.00 92.06 561 LEU A CA 1
ATOM 4135 C C . LEU A 1 561 ? -10.434 -1.807 6.812 1.00 92.06 561 LEU A C 1
ATOM 4137 O O . LEU A 1 561 ? -9.279 -1.837 6.397 1.00 92.06 561 LEU A O 1
ATOM 4141 N N . ALA A 1 562 ? -11.206 -2.896 6.859 1.00 91.56 562 ALA A N 1
ATOM 4142 C CA . ALA A 1 562 ? -10.738 -4.211 6.420 1.00 91.56 562 ALA A CA 1
ATOM 4143 C C . ALA A 1 562 ? -10.259 -4.193 4.957 1.00 91.56 562 ALA A C 1
ATOM 4145 O O . ALA A 1 562 ? -9.195 -4.722 4.629 1.00 91.56 562 ALA A O 1
ATOM 4146 N N . LEU A 1 563 ? -11.002 -3.505 4.085 1.00 92.31 563 LEU A N 1
ATOM 4147 C CA . LEU A 1 563 ? -10.609 -3.284 2.696 1.00 92.31 563 LEU A CA 1
ATOM 4148 C C . LEU A 1 563 ? -9.283 -2.511 2.575 1.00 92.31 563 LEU A C 1
ATOM 4150 O O . LEU A 1 563 ? -8.460 -2.863 1.732 1.00 92.31 563 LEU A O 1
ATOM 4154 N N . ALA A 1 564 ? -9.038 -1.493 3.405 1.00 93.31 564 ALA A N 1
ATOM 4155 C CA . ALA A 1 564 ? -7.779 -0.748 3.388 1.00 93.31 564 ALA A CA 1
ATOM 4156 C C . ALA A 1 564 ? -6.572 -1.648 3.709 1.00 93.31 564 ALA A C 1
ATOM 4158 O O . ALA A 1 564 ? -5.578 -1.618 2.981 1.00 93.31 564 ALA A O 1
ATOM 4159 N N . PHE A 1 565 ? -6.673 -2.511 4.725 1.00 93.56 565 PHE A N 1
ATOM 4160 C CA . PHE A 1 565 ? -5.626 -3.494 5.038 1.00 93.56 565 PHE A CA 1
ATOM 4161 C C . PHE A 1 565 ? -5.429 -4.512 3.907 1.00 93.56 565 PHE A C 1
ATOM 4163 O O . PHE A 1 565 ? -4.297 -4.821 3.531 1.00 93.56 565 PHE A O 1
ATOM 4170 N N . HIS A 1 566 ? -6.515 -4.972 3.281 1.00 92.00 566 HIS A N 1
ATOM 4171 C CA . HIS A 1 566 ? -6.434 -5.832 2.101 1.00 92.00 566 HIS A CA 1
ATOM 4172 C C . HIS A 1 566 ? -5.705 -5.156 0.920 1.00 92.00 566 HIS A C 1
ATOM 4174 O O . HIS A 1 566 ? -4.867 -5.779 0.256 1.00 92.00 566 HIS A O 1
ATOM 4180 N N . LEU A 1 567 ? -5.965 -3.866 0.672 1.00 92.31 567 LEU A N 1
ATOM 4181 C CA . LEU A 1 567 ? -5.239 -3.078 -0.330 1.00 92.31 567 LEU A CA 1
ATOM 4182 C C . LEU A 1 567 ? -3.756 -2.918 0.041 1.00 92.31 567 LEU A C 1
ATOM 4184 O O . LEU A 1 567 ? -2.904 -3.029 -0.840 1.00 92.31 567 LEU A O 1
ATOM 4188 N N . GLY A 1 568 ? -3.430 -2.755 1.328 1.00 92.00 568 GLY A N 1
ATOM 4189 C CA . GLY A 1 568 ? -2.050 -2.760 1.830 1.00 92.00 568 GLY A CA 1
ATOM 4190 C C . GLY A 1 568 ? -1.315 -4.079 1.555 1.00 92.00 568 GLY A C 1
ATOM 4191 O O . GLY A 1 568 ? -0.174 -4.081 1.091 1.00 92.00 568 GLY A O 1
ATOM 4192 N N . ARG A 1 569 ? -1.981 -5.224 1.727 1.00 90.69 569 ARG A N 1
ATOM 4193 C CA . ARG A 1 569 ? -1.406 -6.532 1.368 1.00 90.69 569 ARG A CA 1
ATOM 4194 C C . ARG A 1 569 ? -1.234 -6.697 -0.144 1.00 90.69 569 ARG A C 1
ATOM 4196 O O . ARG A 1 569 ? -0.215 -7.215 -0.605 1.00 90.69 569 ARG A O 1
ATOM 4203 N N . THR A 1 570 ? -2.201 -6.212 -0.921 1.00 90.56 570 THR A N 1
ATOM 4204 C CA . THR A 1 570 ? -2.131 -6.189 -2.392 1.00 90.56 570 THR A CA 1
ATOM 4205 C C . THR A 1 570 ? -0.949 -5.348 -2.875 1.00 90.56 570 THR A C 1
ATOM 4207 O O . THR A 1 570 ? -0.217 -5.780 -3.766 1.00 90.56 570 THR A O 1
ATOM 4210 N N . PHE A 1 571 ? -0.706 -4.193 -2.243 1.00 92.50 571 PHE A N 1
ATOM 4211 C CA . PHE A 1 571 ? 0.467 -3.354 -2.489 1.00 92.50 571 PHE A CA 1
ATOM 4212 C C . PHE A 1 571 ? 1.765 -4.153 -2.325 1.00 92.50 571 PHE A C 1
ATOM 4214 O O . PHE A 1 571 ? 2.558 -4.214 -3.264 1.00 92.50 571 PHE A O 1
ATOM 4221 N N . ALA A 1 572 ? 1.953 -4.828 -1.186 1.00 91.25 572 ALA A N 1
ATOM 4222 C CA . ALA A 1 572 ? 3.171 -5.592 -0.909 1.00 91.25 572 ALA A CA 1
ATOM 4223 C C . ALA A 1 572 ? 3.410 -6.715 -1.933 1.00 91.25 572 ALA A C 1
ATOM 4225 O O . ALA A 1 572 ? 4.497 -6.820 -2.507 1.00 91.25 572 ALA A O 1
ATOM 4226 N N . VAL A 1 573 ? 2.376 -7.510 -2.236 1.00 91.00 573 VAL A N 1
ATOM 4227 C CA . VAL A 1 573 ? 2.458 -8.585 -3.242 1.00 91.00 573 VAL A CA 1
ATOM 4228 C C . VAL A 1 573 ? 2.797 -8.022 -4.623 1.00 91.00 573 VAL A C 1
ATOM 4230 O O . VAL A 1 573 ? 3.577 -8.616 -5.373 1.00 91.00 573 VAL A O 1
ATOM 4233 N N . ARG A 1 574 ? 2.222 -6.871 -4.987 1.00 90.81 574 ARG A N 1
ATOM 4234 C CA . ARG A 1 574 ? 2.446 -6.259 -6.298 1.00 90.81 574 ARG A CA 1
ATOM 4235 C C . ARG A 1 574 ? 3.849 -5.685 -6.425 1.00 90.81 574 ARG A C 1
ATOM 4237 O O . ARG A 1 574 ? 4.502 -5.937 -7.435 1.00 90.81 574 ARG A O 1
ATOM 4244 N N . VAL A 1 575 ? 4.329 -4.995 -5.394 1.00 91.62 575 VAL A N 1
ATOM 4245 C CA . VAL A 1 575 ? 5.704 -4.491 -5.328 1.00 91.62 575 VAL A CA 1
ATOM 4246 C C . VAL A 1 575 ? 6.689 -5.649 -5.441 1.00 91.62 575 VAL A C 1
ATOM 4248 O O . VAL A 1 575 ? 7.584 -5.583 -6.278 1.00 91.62 575 VAL A O 1
ATOM 4251 N N . GLN A 1 576 ? 6.484 -6.746 -4.708 1.00 92.31 576 GLN A N 1
ATOM 4252 C CA . GLN A 1 576 ? 7.345 -7.926 -4.806 1.00 92.31 576 GLN A CA 1
ATOM 4253 C C . GLN A 1 576 ? 7.392 -8.490 -6.236 1.00 92.31 576 GLN A C 1
ATOM 4255 O O . GLN A 1 576 ? 8.476 -8.710 -6.780 1.00 92.31 576 GLN A O 1
ATOM 4260 N N . LYS A 1 577 ? 6.234 -8.673 -6.885 1.00 91.94 577 LYS A N 1
ATOM 4261 C CA . LYS A 1 577 ? 6.165 -9.123 -8.289 1.00 91.94 577 LYS A CA 1
ATOM 4262 C C . LYS A 1 577 ? 6.887 -8.165 -9.240 1.00 91.94 577 LYS A C 1
ATOM 4264 O O . LYS A 1 577 ? 7.599 -8.618 -10.132 1.00 91.94 577 LYS A O 1
ATOM 4269 N N . ASN A 1 578 ? 6.733 -6.859 -9.038 1.00 92.69 578 ASN A N 1
ATOM 4270 C CA . ASN A 1 578 ? 7.399 -5.843 -9.847 1.00 92.69 578 ASN A CA 1
ATOM 4271 C C . ASN A 1 578 ? 8.922 -5.875 -9.659 1.00 92.69 578 ASN A C 1
ATOM 4273 O O . ASN A 1 578 ? 9.642 -5.760 -10.643 1.00 92.69 578 ASN A O 1
ATOM 4277 N N . ILE A 1 579 ? 9.424 -6.072 -8.435 1.00 92.94 579 ILE A N 1
ATOM 4278 C CA . ILE A 1 579 ? 10.866 -6.213 -8.174 1.00 92.94 579 ILE A CA 1
ATOM 4279 C C . ILE A 1 579 ? 11.423 -7.464 -8.862 1.00 92.94 579 ILE A C 1
ATOM 4281 O O . ILE A 1 579 ? 12.469 -7.389 -9.503 1.00 92.94 579 ILE A O 1
ATOM 4285 N N . HIS A 1 580 ? 10.711 -8.595 -8.816 1.00 91.62 580 HIS A N 1
ATOM 4286 C CA . HIS A 1 580 ? 11.111 -9.793 -9.564 1.00 91.62 580 HIS A CA 1
ATOM 4287 C C . HIS A 1 580 ? 11.150 -9.551 -11.080 1.00 91.62 580 HIS A C 1
ATOM 4289 O O . HIS A 1 580 ? 12.127 -9.922 -11.731 1.00 91.62 580 HIS A O 1
ATOM 4295 N N . PHE A 1 581 ? 10.125 -8.898 -11.634 1.00 93.75 581 PHE A N 1
ATOM 4296 C CA . PHE A 1 581 ? 10.085 -8.516 -13.047 1.00 93.75 581 PHE A CA 1
ATOM 4297 C C . PHE A 1 581 ? 11.254 -7.596 -13.426 1.00 93.75 581 PHE A C 1
ATOM 4299 O O . PHE A 1 581 ? 11.952 -7.862 -14.401 1.00 93.75 581 PHE A O 1
ATOM 4306 N N . LEU A 1 582 ? 11.501 -6.550 -12.633 1.00 93.75 582 LEU A N 1
ATOM 4307 C CA . LEU A 1 582 ? 12.583 -5.594 -12.862 1.00 93.75 582 LEU A CA 1
ATOM 4308 C C . LEU A 1 582 ? 13.957 -6.261 -12.794 1.00 93.75 582 LEU A C 1
ATOM 4310 O O . LEU A 1 582 ? 14.801 -5.988 -13.641 1.00 93.75 582 LEU A O 1
ATOM 4314 N N . ARG A 1 583 ? 14.173 -7.175 -11.841 1.00 93.44 583 ARG A N 1
ATOM 4315 C CA . ARG A 1 583 ? 15.416 -7.951 -11.738 1.00 93.44 583 ARG A CA 1
ATOM 4316 C C . ARG A 1 583 ? 15.658 -8.783 -13.000 1.00 93.44 583 ARG A C 1
ATOM 4318 O O . ARG A 1 583 ? 16.742 -8.710 -13.574 1.00 93.44 583 ARG A O 1
ATOM 4325 N N . LEU A 1 584 ? 14.646 -9.518 -13.470 1.00 92.31 584 LEU A N 1
ATOM 4326 C CA . LEU A 1 584 ? 14.744 -10.312 -14.700 1.00 92.31 584 LEU A CA 1
ATOM 4327 C C . LEU A 1 584 ? 15.012 -9.425 -15.926 1.00 92.31 584 LEU A C 1
ATOM 4329 O O . LEU A 1 584 ? 15.923 -9.704 -16.706 1.00 92.31 584 LEU A O 1
ATOM 4333 N N . ALA A 1 585 ? 14.250 -8.341 -16.075 1.00 92.25 585 ALA A N 1
ATOM 4334 C CA . ALA A 1 585 ? 14.389 -7.414 -17.189 1.00 92.25 585 ALA A CA 1
ATOM 4335 C C . ALA A 1 585 ? 15.764 -6.726 -17.193 1.00 92.25 585 ALA A C 1
ATOM 4337 O O . ALA A 1 585 ? 16.402 -6.627 -18.241 1.00 92.25 585 ALA A O 1
ATOM 4338 N N . ASN A 1 586 ? 16.273 -6.294 -16.042 1.00 93.06 586 ASN A N 1
ATOM 4339 C CA . ASN A 1 586 ? 17.574 -5.637 -15.972 1.00 93.06 586 ASN A CA 1
ATOM 4340 C C . ASN A 1 586 ? 18.722 -6.601 -16.283 1.00 93.06 586 ASN A C 1
ATOM 4342 O O . ASN A 1 586 ? 19.622 -6.223 -17.030 1.00 93.06 586 ASN A O 1
ATOM 4346 N N . TYR A 1 587 ? 18.684 -7.849 -15.801 1.00 92.12 587 TYR A N 1
ATOM 4347 C CA . TYR A 1 587 ? 19.712 -8.836 -16.152 1.00 92.12 587 TYR A CA 1
ATOM 4348 C C . TYR A 1 587 ? 19.661 -9.253 -17.622 1.00 92.12 587 TYR A C 1
ATOM 4350 O O . TYR A 1 587 ? 20.712 -9.381 -18.251 1.00 92.12 587 TYR A O 1
ATOM 4358 N N . LEU A 1 588 ? 18.466 -9.388 -18.204 1.00 91.88 588 LEU A N 1
ATOM 4359 C CA . LEU A 1 588 ? 18.321 -9.633 -19.638 1.00 91.88 588 LEU A CA 1
ATOM 4360 C C . LEU A 1 588 ? 18.884 -8.467 -20.464 1.00 91.88 588 LEU A C 1
ATOM 4362 O O . LEU A 1 588 ? 19.655 -8.685 -21.397 1.00 91.88 588 LEU A O 1
ATOM 4366 N N . GLY A 1 589 ? 18.549 -7.229 -20.096 1.00 90.94 589 GLY A N 1
ATOM 4367 C CA . GLY A 1 589 ? 19.070 -6.028 -20.749 1.00 90.94 589 GLY A CA 1
ATOM 4368 C C . GLY A 1 589 ? 20.592 -5.928 -20.640 1.00 90.94 589 GLY A C 1
ATOM 4369 O O . GLY A 1 589 ? 21.265 -5.688 -21.643 1.00 90.94 589 GLY A O 1
ATOM 4370 N N . LEU A 1 590 ? 21.136 -6.202 -19.450 1.00 91.94 590 LEU A N 1
ATOM 4371 C CA . LEU A 1 590 ? 22.574 -6.223 -19.191 1.00 91.94 590 LEU A CA 1
ATOM 4372 C C . LEU A 1 590 ? 23.288 -7.257 -20.065 1.00 91.94 590 LEU A C 1
ATOM 4374 O O . LEU A 1 590 ? 24.296 -6.930 -20.686 1.00 91.94 590 LEU A O 1
ATOM 4378 N N . PHE A 1 591 ? 22.746 -8.474 -20.167 1.00 91.69 591 PHE A N 1
ATOM 4379 C CA . PHE A 1 591 ? 23.271 -9.525 -21.037 1.00 91.69 591 PHE A CA 1
ATOM 4380 C C . PHE A 1 591 ? 23.249 -9.104 -22.512 1.00 91.69 591 PHE A C 1
ATOM 4382 O O . PHE A 1 591 ? 24.268 -9.172 -23.202 1.00 91.69 591 PHE A O 1
ATOM 4389 N N . LEU A 1 592 ? 22.114 -8.605 -23.005 1.00 90.12 592 LEU A N 1
ATOM 4390 C CA . LEU A 1 592 ? 21.982 -8.199 -24.403 1.00 90.12 592 LEU A CA 1
ATOM 4391 C C . LEU A 1 592 ? 22.926 -7.037 -24.758 1.00 90.12 592 LEU A C 1
ATOM 4393 O O . LEU A 1 592 ? 23.589 -7.085 -25.799 1.00 90.12 592 LEU A O 1
ATOM 4397 N N . ALA A 1 593 ? 23.059 -6.038 -23.881 1.00 91.25 593 ALA A N 1
ATOM 4398 C CA . ALA A 1 593 ? 24.015 -4.944 -24.045 1.00 91.25 593 ALA A CA 1
ATOM 4399 C C . ALA A 1 593 ? 25.472 -5.440 -23.968 1.00 91.25 593 ALA A C 1
ATOM 4401 O O . ALA A 1 593 ? 26.307 -5.051 -24.792 1.00 91.25 593 ALA A O 1
ATOM 4402 N N . ALA A 1 594 ? 25.770 -6.378 -23.062 1.00 90.75 594 ALA A N 1
ATOM 4403 C CA . ALA A 1 594 ? 27.085 -6.999 -22.948 1.00 90.75 594 ALA A CA 1
ATOM 4404 C C . ALA A 1 594 ? 27.477 -7.770 -24.213 1.00 90.75 594 ALA A C 1
ATOM 4406 O O . ALA A 1 594 ? 28.649 -7.745 -24.564 1.00 90.75 594 ALA A O 1
ATOM 4407 N N . THR A 1 595 ? 26.544 -8.371 -24.967 1.00 88.44 595 THR A N 1
ATOM 4408 C CA . THR A 1 595 ? 26.843 -9.020 -26.269 1.00 88.44 595 THR A CA 1
ATOM 4409 C C . THR A 1 595 ? 27.126 -8.039 -27.412 1.00 88.44 595 THR A C 1
ATOM 4411 O O . THR A 1 595 ? 27.616 -8.450 -28.462 1.00 88.44 595 THR A O 1
ATOM 4414 N N . GLY A 1 596 ? 26.881 -6.738 -27.217 1.00 84.12 596 GLY A N 1
ATOM 4415 C CA . GLY A 1 596 ? 27.110 -5.711 -28.238 1.00 84.12 596 GLY A CA 1
ATOM 4416 C C . GLY A 1 596 ? 26.086 -5.727 -29.375 1.00 84.12 596 GLY A C 1
ATOM 4417 O O . GLY A 1 596 ? 26.257 -5.003 -30.351 1.00 84.12 596 GLY A O 1
ATOM 4418 N N . ARG A 1 597 ? 25.021 -6.531 -29.253 1.00 81.19 597 ARG A N 1
ATOM 4419 C CA . ARG A 1 597 ? 23.918 -6.598 -30.224 1.00 81.19 597 ARG A CA 1
ATOM 4420 C C . ARG A 1 597 ? 22.955 -5.416 -30.121 1.00 81.19 597 ARG A C 1
ATOM 4422 O O . ARG A 1 597 ? 22.245 -5.125 -31.077 1.00 81.19 597 ARG A O 1
ATOM 4429 N N . ILE A 1 598 ? 22.926 -4.739 -28.972 1.00 84.56 598 ILE A N 1
ATOM 4430 C CA . ILE A 1 598 ? 22.050 -3.594 -28.712 1.00 84.56 598 ILE A CA 1
ATOM 4431 C C . ILE A 1 598 ? 22.884 -2.308 -28.685 1.00 84.56 598 ILE A C 1
ATOM 4433 O O . ILE A 1 598 ? 23.884 -2.212 -27.977 1.00 84.56 598 ILE A O 1
ATOM 4437 N N . SER A 1 599 ? 22.467 -1.316 -29.475 1.00 85.56 599 SER A N 1
ATOM 4438 C CA . SER A 1 599 ? 23.050 0.034 -29.463 1.00 85.56 599 SER A CA 1
ATOM 4439 C C . SER A 1 599 ? 22.585 0.836 -28.243 1.00 85.56 599 SER A C 1
ATOM 4441 O O . SER A 1 599 ? 21.518 0.567 -27.705 1.00 85.56 599 SER A O 1
ATOM 4443 N N . LEU A 1 600 ? 23.307 1.895 -27.859 1.00 83.81 600 LEU A N 1
ATOM 4444 C CA . LEU A 1 600 ? 22.913 2.784 -26.752 1.00 83.81 600 LEU A CA 1
ATOM 4445 C C . LEU A 1 600 ? 21.474 3.326 -26.885 1.00 83.81 600 LEU A C 1
ATOM 4447 O O . LEU A 1 600 ? 20.749 3.431 -25.900 1.00 83.81 600 LEU A O 1
ATOM 4451 N N . PHE A 1 601 ? 21.039 3.639 -28.108 1.00 81.56 601 PHE A N 1
ATOM 4452 C CA . PHE A 1 601 ? 19.666 4.077 -28.368 1.00 81.56 601 PHE A CA 1
ATOM 4453 C C . PHE A 1 601 ? 18.650 2.939 -28.198 1.00 81.56 601 PHE A C 1
ATOM 4455 O O . PHE A 1 601 ? 17.589 3.138 -27.617 1.00 81.56 601 PHE A O 1
ATOM 4462 N N . ALA A 1 602 ? 18.975 1.730 -28.657 1.00 82.06 602 ALA A N 1
ATOM 4463 C CA . ALA A 1 602 ? 18.114 0.568 -28.452 1.00 82.06 602 ALA A CA 1
ATOM 4464 C C . ALA A 1 602 ? 18.041 0.157 -26.966 1.00 82.06 602 ALA A C 1
ATOM 4466 O O . ALA A 1 602 ? 16.980 -0.250 -26.502 1.00 82.06 602 ALA A O 1
ATOM 4467 N N . SER A 1 603 ? 19.116 0.356 -26.197 1.00 88.69 603 SER A N 1
ATOM 4468 C CA . SER A 1 603 ? 19.125 0.223 -24.734 1.00 88.69 603 SER A CA 1
ATOM 4469 C C . SER A 1 603 ? 18.168 1.201 -24.053 1.00 88.69 603 SER A C 1
ATOM 4471 O O . SER A 1 603 ? 17.506 0.836 -23.085 1.00 88.69 603 SER A O 1
ATOM 4473 N N . LEU A 1 604 ? 18.067 2.429 -24.571 1.00 84.50 604 LEU A N 1
ATOM 4474 C CA . LEU A 1 604 ? 17.115 3.419 -24.074 1.00 84.50 604 LEU A CA 1
ATOM 4475 C C . LEU A 1 604 ? 15.665 2.988 -24.336 1.00 84.50 604 LEU A C 1
ATOM 4477 O O . LEU A 1 604 ? 14.855 2.989 -23.416 1.00 84.50 604 LEU A O 1
ATOM 4481 N N . LEU A 1 605 ? 15.361 2.537 -25.557 1.00 83.88 605 LEU A N 1
ATOM 4482 C CA . LEU A 1 605 ? 14.031 2.020 -25.901 1.00 83.88 605 LEU A CA 1
ATOM 4483 C C . LEU A 1 605 ? 13.646 0.802 -25.054 1.00 83.88 605 LEU A C 1
ATOM 4485 O O . LEU A 1 605 ? 12.501 0.682 -24.626 1.00 83.88 605 LEU A O 1
ATOM 4489 N N . TYR A 1 606 ? 14.604 -0.089 -24.792 1.00 88.69 606 TYR A N 1
ATOM 4490 C CA . TYR A 1 606 ? 14.411 -1.220 -23.890 1.00 88.69 606 TYR A CA 1
ATOM 4491 C C . TYR A 1 606 ? 14.049 -0.754 -22.476 1.00 88.69 606 TYR A C 1
ATOM 4493 O O . TYR A 1 606 ? 13.073 -1.224 -21.895 1.00 88.69 606 TYR A O 1
ATOM 4501 N N . TYR A 1 607 ? 14.801 0.205 -21.933 1.00 88.69 607 TYR A N 1
ATOM 4502 C CA . TYR A 1 607 ? 14.517 0.784 -20.623 1.00 88.69 607 TYR A CA 1
ATOM 4503 C C . TYR A 1 607 ? 13.126 1.439 -20.570 1.00 88.69 607 TYR A C 1
ATOM 4505 O O . TYR A 1 607 ? 12.382 1.226 -19.607 1.00 88.69 607 TYR A O 1
ATOM 4513 N N . ASP A 1 608 ? 12.730 2.183 -21.602 1.00 86.75 608 ASP A N 1
ATOM 4514 C CA . ASP A 1 608 ? 11.402 2.799 -21.678 1.00 86.75 608 ASP A CA 1
ATOM 4515 C C . ASP A 1 608 ? 10.289 1.743 -21.744 1.00 86.75 608 ASP A C 1
ATOM 4517 O O . ASP A 1 608 ? 9.292 1.859 -21.028 1.00 86.75 608 ASP A O 1
ATOM 4521 N N . LEU A 1 609 ? 10.485 0.664 -22.510 1.00 88.44 609 LEU A N 1
ATOM 4522 C CA . LEU A 1 609 ? 9.565 -0.475 -22.571 1.00 88.44 609 LEU A CA 1
ATOM 4523 C C . LEU A 1 609 ? 9.390 -1.141 -21.198 1.00 88.44 609 LEU A C 1
ATOM 4525 O O . LEU A 1 609 ? 8.264 -1.408 -20.783 1.00 88.44 609 LEU A O 1
ATOM 4529 N N . VAL A 1 610 ? 10.480 -1.374 -20.463 1.00 90.88 610 VAL A N 1
ATOM 4530 C CA . VAL A 1 610 ? 10.424 -1.951 -19.108 1.00 90.88 610 VAL A CA 1
ATOM 4531 C C . VAL A 1 610 ? 9.633 -1.047 -18.158 1.00 90.88 610 VAL A C 1
ATOM 4533 O O . VAL A 1 610 ? 8.793 -1.538 -17.402 1.00 90.88 610 VAL A O 1
ATOM 4536 N N . ASN A 1 611 ? 9.838 0.275 -18.213 1.00 88.88 611 ASN A N 1
ATOM 4537 C CA . ASN A 1 611 ? 9.063 1.222 -17.402 1.00 88.88 611 ASN A CA 1
ATOM 4538 C C . ASN A 1 611 ? 7.587 1.288 -17.825 1.00 88.88 611 ASN A C 1
ATOM 4540 O O . ASN A 1 611 ? 6.719 1.432 -16.964 1.00 88.88 611 ASN A O 1
ATOM 4544 N N . LEU A 1 612 ? 7.288 1.163 -19.120 1.00 87.88 612 LEU A N 1
ATOM 4545 C CA . LEU A 1 612 ? 5.918 1.107 -19.625 1.00 87.88 612 LEU A CA 1
ATOM 4546 C C . LEU A 1 612 ? 5.192 -0.145 -19.119 1.00 87.88 612 LEU A C 1
ATOM 4548 O O . LEU A 1 612 ? 4.070 -0.041 -18.633 1.00 87.88 612 LEU A O 1
ATOM 4552 N N . LEU A 1 613 ? 5.840 -1.312 -19.173 1.00 88.44 613 LEU A N 1
ATOM 4553 C CA . LEU A 1 613 ? 5.298 -2.568 -18.644 1.00 88.44 613 LEU A CA 1
ATOM 4554 C C . LEU A 1 613 ? 5.102 -2.507 -17.123 1.00 88.44 613 LEU A C 1
ATOM 4556 O O . LEU A 1 613 ? 4.069 -2.948 -16.616 1.00 88.44 613 LEU A O 1
ATOM 4560 N N . LEU A 1 614 ? 6.052 -1.902 -16.399 1.00 89.31 614 LEU A N 1
ATOM 4561 C CA . LEU A 1 614 ? 5.926 -1.634 -14.965 1.00 89.31 614 LEU A CA 1
ATOM 4562 C C . LEU A 1 614 ? 4.689 -0.770 -14.671 1.00 89.31 614 LEU A C 1
ATOM 4564 O O . LEU A 1 614 ? 3.884 -1.112 -13.800 1.00 89.31 614 LEU A O 1
ATOM 4568 N N . ALA A 1 615 ? 4.513 0.323 -15.419 1.00 84.44 615 ALA A N 1
ATOM 4569 C CA . ALA A 1 615 ? 3.359 1.200 -15.286 1.00 84.44 615 ALA A CA 1
ATOM 4570 C C . ALA A 1 615 ? 2.058 0.458 -15.621 1.00 84.44 615 ALA A C 1
ATOM 4572 O O . ALA A 1 615 ? 1.130 0.481 -14.816 1.00 84.44 615 ALA A O 1
ATOM 4573 N N . ALA A 1 616 ? 1.991 -0.258 -16.747 1.00 84.56 616 ALA A N 1
ATOM 4574 C CA . ALA A 1 616 ? 0.810 -1.024 -17.150 1.00 84.56 616 ALA A CA 1
ATOM 4575 C C . ALA A 1 616 ? 0.403 -2.039 -16.069 1.00 84.56 616 ALA A C 1
ATOM 4577 O O . ALA A 1 616 ? -0.778 -2.188 -15.751 1.00 84.56 616 ALA A O 1
ATOM 4578 N N . GLY A 1 617 ? 1.393 -2.668 -15.429 1.00 83.50 617 GLY A N 1
ATOM 4579 C CA . GLY A 1 617 ? 1.190 -3.527 -14.273 1.00 83.50 617 GLY A CA 1
ATOM 4580 C C . GLY A 1 617 ? 0.514 -2.810 -13.099 1.00 83.50 617 GLY A C 1
ATOM 4581 O O . GLY A 1 617 ? -0.461 -3.331 -12.551 1.00 83.50 617 GLY A O 1
ATOM 4582 N N . ALA A 1 618 ? 0.985 -1.621 -12.726 1.00 81.56 618 ALA A N 1
ATOM 4583 C CA . ALA A 1 618 ? 0.360 -0.817 -11.674 1.00 81.56 618 ALA A CA 1
ATOM 4584 C C . ALA A 1 618 ? -1.060 -0.353 -12.061 1.00 81.56 618 ALA A C 1
ATOM 4586 O O . ALA A 1 618 ? -1.975 -0.429 -11.243 1.00 81.56 618 ALA A O 1
ATOM 4587 N N . TYR A 1 619 ? -1.275 0.059 -13.316 1.00 78.31 619 TYR A N 1
ATOM 4588 C CA . TYR A 1 619 ? -2.580 0.516 -13.810 1.00 78.31 619 TYR A CA 1
ATOM 4589 C C . TYR A 1 619 ? -3.621 -0.603 -13.899 1.00 78.31 619 TYR A C 1
ATOM 4591 O O . TYR A 1 619 ? -4.800 -0.343 -13.673 1.00 78.31 619 TYR A O 1
ATOM 4599 N N . ARG A 1 620 ? -3.219 -1.853 -14.159 1.00 79.25 620 ARG A N 1
ATOM 4600 C CA . ARG A 1 620 ? -4.146 -2.996 -14.170 1.00 79.25 620 ARG A CA 1
ATOM 4601 C C . ARG A 1 620 ? -4.915 -3.138 -12.851 1.00 79.25 620 ARG A C 1
ATOM 4603 O O . ARG A 1 620 ? -6.081 -3.515 -12.863 1.00 79.25 620 ARG A O 1
ATOM 4610 N N . GLU A 1 621 ? -4.309 -2.766 -11.724 1.00 72.50 621 GLU A N 1
ATOM 4611 C CA . GLU A 1 621 ? -4.955 -2.829 -10.405 1.00 72.50 621 GLU A CA 1
ATOM 4612 C C . GLU A 1 621 ? -6.123 -1.842 -10.248 1.00 72.50 621 GLU A C 1
ATOM 4614 O O . GLU A 1 621 ? -7.054 -2.106 -9.480 1.00 72.50 621 GLU A O 1
ATOM 4619 N N . LEU A 1 622 ? -6.115 -0.730 -10.996 1.00 66.75 622 LEU A N 1
ATOM 4620 C CA . LEU A 1 622 ? -7.203 0.257 -10.995 1.00 66.75 622 LEU A CA 1
ATOM 4621 C C . LEU A 1 622 ? -8.488 -0.272 -11.633 1.00 66.75 622 LEU A C 1
ATOM 4623 O O . LEU A 1 622 ? -9.566 0.209 -11.285 1.00 66.75 622 LEU A O 1
ATOM 4627 N N . PHE A 1 623 ? -8.364 -1.213 -12.570 1.00 65.06 623 PHE A N 1
ATOM 4628 C CA . PHE A 1 623 ? -9.472 -1.737 -13.375 1.00 65.06 623 PHE A CA 1
ATOM 4629 C C . PHE A 1 623 ? -9.786 -3.211 -13.087 1.00 65.06 623 PHE A C 1
ATOM 4631 O O . PHE A 1 623 ? -10.809 -3.720 -13.535 1.00 65.06 623 PHE A O 1
ATOM 4638 N N . GLY A 1 624 ? -8.930 -3.907 -12.333 1.00 59.38 624 GLY A N 1
ATOM 4639 C CA . GLY A 1 624 ? -9.185 -5.274 -11.893 1.00 59.38 624 GLY A CA 1
ATOM 4640 C C . GLY A 1 624 ? -10.366 -5.348 -10.920 1.00 59.38 624 GLY A C 1
ATOM 4641 O O . GLY A 1 624 ? -10.291 -4.801 -9.814 1.00 59.38 624 GLY A O 1
ATOM 4642 N N . ARG A 1 625 ? -11.408 -6.089 -11.320 1.00 51.44 625 ARG A N 1
ATOM 4643 C CA . ARG A 1 625 ? -12.666 -6.378 -10.595 1.00 51.44 625 ARG A CA 1
ATOM 4644 C C . ARG A 1 625 ? -12.532 -7.252 -9.333 1.00 51.44 625 ARG A C 1
ATOM 4646 O O . ARG A 1 625 ? -13.521 -7.709 -8.778 1.00 51.44 625 ARG A O 1
ATOM 4653 N N . ASN A 1 626 ? -11.320 -7.501 -8.847 1.00 44.16 626 ASN A N 1
ATOM 4654 C CA . ASN A 1 626 ? -11.075 -8.547 -7.850 1.00 44.16 626 ASN A CA 1
ATOM 4655 C C . ASN A 1 626 ? -10.887 -7.971 -6.442 1.00 44.16 626 ASN A C 1
ATOM 4657 O O . ASN A 1 626 ? -9.801 -8.060 -5.874 1.00 44.16 626 ASN A O 1
ATOM 4661 N N . GLY A 1 627 ? -11.928 -7.348 -5.889 1.00 41.44 627 GLY A N 1
ATOM 4662 C CA . GLY A 1 627 ? -11.997 -7.007 -4.467 1.00 41.44 627 GLY A CA 1
ATOM 4663 C C . GLY A 1 627 ? -13.220 -7.672 -3.824 1.00 41.44 627 GLY A C 1
ATOM 4664 O O . GLY A 1 627 ? -14.288 -7.634 -4.430 1.00 41.44 627 GLY A O 1
ATOM 4665 N N . PRO A 1 628 ? -13.123 -8.238 -2.607 1.00 39.31 628 PRO A N 1
ATOM 4666 C CA . PRO A 1 628 ? -14.230 -8.930 -1.927 1.00 39.31 628 PRO A CA 1
ATOM 4667 C C . PRO A 1 628 ? -15.373 -8.003 -1.447 1.00 39.31 628 PRO A C 1
ATOM 4669 O O . PRO A 1 628 ? -16.127 -8.371 -0.556 1.00 39.31 628 PRO A O 1
ATOM 4672 N N . GLY A 1 629 ? -15.511 -6.799 -2.014 1.00 39.72 629 GLY A N 1
ATOM 4673 C CA . GLY A 1 629 ? -16.435 -5.753 -1.561 1.00 39.72 629 GLY A CA 1
ATOM 4674 C C . GLY A 1 629 ? -17.241 -5.060 -2.665 1.00 39.72 629 GLY A C 1
ATOM 4675 O O . GLY A 1 629 ? -17.835 -4.025 -2.391 1.00 39.72 629 GLY A O 1
ATOM 4676 N N . GLU A 1 630 ? -17.274 -5.585 -3.898 1.00 40.53 630 GLU A N 1
ATOM 4677 C CA . GLU A 1 630 ? -18.214 -5.094 -4.932 1.00 40.53 630 GLU A CA 1
ATOM 4678 C C . GLU A 1 630 ? -19.649 -5.639 -4.761 1.00 40.53 630 GLU A C 1
ATOM 4680 O O . GLU A 1 630 ? -20.554 -5.215 -5.475 1.00 40.53 630 GLU A O 1
ATOM 4685 N N . ALA A 1 631 ? -19.899 -6.517 -3.784 1.00 33.47 631 ALA A N 1
ATOM 4686 C CA . ALA A 1 631 ? -21.257 -6.832 -3.349 1.00 33.47 631 ALA A CA 1
ATOM 4687 C C . ALA A 1 631 ? -21.758 -5.703 -2.429 1.00 33.47 631 ALA A C 1
ATOM 4689 O O . ALA A 1 631 ? -21.442 -5.666 -1.241 1.00 33.47 631 ALA A O 1
ATOM 4690 N N . GLY A 1 632 ? -22.479 -4.737 -3.001 1.00 28.30 632 GLY A N 1
ATOM 4691 C CA . GLY A 1 632 ? -23.105 -3.655 -2.242 1.00 28.30 632 GLY A CA 1
ATOM 4692 C C . GLY A 1 632 ? -24.154 -4.170 -1.240 1.00 28.30 632 GLY A C 1
ATOM 4693 O O . GLY A 1 632 ? -24.769 -5.211 -1.476 1.00 28.30 632 GLY A O 1
ATOM 4694 N N . PRO A 1 633 ? -24.401 -3.451 -0.131 1.00 33.66 633 PRO A N 1
ATOM 4695 C CA . PRO A 1 633 ? -25.504 -3.758 0.764 1.00 33.66 633 PRO A CA 1
ATOM 4696 C C . PRO A 1 633 ? -26.793 -3.191 0.155 1.00 33.66 633 PRO A C 1
ATOM 4698 O O . PRO A 1 633 ? -27.007 -1.982 0.175 1.00 33.66 633 PRO A O 1
ATOM 4701 N N . GLY A 1 634 ? -27.635 -4.055 -0.413 1.00 31.67 634 GLY A N 1
ATOM 4702 C CA . GLY A 1 634 ? -28.983 -3.679 -0.851 1.00 31.67 634 GLY A CA 1
ATOM 4703 C C . GLY A 1 634 ? -29.355 -4.147 -2.254 1.00 31.67 634 GLY A C 1
ATOM 4704 O O . GLY A 1 634 ? -29.368 -3.357 -3.191 1.00 31.67 634 GLY A O 1
ATOM 4705 N N . ALA A 1 635 ? -29.725 -5.418 -2.377 1.00 26.62 635 ALA A N 1
ATOM 4706 C CA . ALA A 1 635 ? -30.727 -5.878 -3.333 1.00 26.62 635 ALA A CA 1
ATOM 4707 C C . ALA A 1 635 ? -31.356 -7.136 -2.722 1.00 26.62 635 ALA A C 1
ATOM 4709 O O . ALA A 1 635 ? -30.711 -8.179 -2.642 1.00 26.62 635 ALA A O 1
ATOM 4710 N N . GLY A 1 636 ? -32.561 -6.980 -2.171 1.00 28.75 636 GLY A N 1
ATOM 4711 C CA . GLY A 1 636 ? -33.376 -8.100 -1.718 1.00 28.75 636 GLY A CA 1
ATOM 4712 C C . GLY A 1 636 ? -33.870 -8.932 -2.901 1.00 28.75 636 GLY A C 1
ATOM 4713 O O . GLY A 1 636 ? -34.035 -8.397 -3.993 1.00 28.75 636 GLY A O 1
ATOM 4714 N N . ASP A 1 637 ? -34.060 -10.218 -2.617 1.00 31.98 637 ASP A N 1
ATOM 4715 C CA . ASP A 1 637 ? -34.922 -11.215 -3.259 1.00 31.98 637 ASP A CA 1
ATOM 4716 C C . ASP A 1 637 ? -35.061 -11.248 -4.790 1.00 31.98 637 ASP A C 1
ATOM 4718 O O . ASP A 1 637 ? -35.557 -10.332 -5.443 1.00 31.98 637 ASP A O 1
ATOM 4722 N N . GLY A 1 638 ? -34.749 -12.422 -5.345 1.00 27.27 638 GLY A N 1
ATOM 4723 C CA . GLY A 1 638 ? -35.171 -12.826 -6.681 1.00 27.27 638 GLY A CA 1
ATOM 4724 C C . GLY A 1 638 ? -34.357 -13.999 -7.211 1.00 27.27 638 GLY A C 1
ATOM 4725 O O . GLY A 1 638 ? -33.226 -13.820 -7.652 1.00 27.27 638 GLY A O 1
ATOM 4726 N N . ASP A 1 639 ? -34.947 -15.190 -7.152 1.00 38.03 639 ASP A N 1
ATOM 4727 C CA . ASP A 1 639 ? -34.490 -16.450 -7.743 1.00 38.03 639 ASP A CA 1
ATOM 4728 C C . ASP A 1 639 ? -33.689 -16.311 -9.051 1.00 38.03 639 ASP A C 1
ATOM 4730 O O . ASP A 1 639 ? -34.216 -15.877 -10.074 1.00 38.03 639 ASP A O 1
ATOM 4734 N N . ASN A 1 640 ? -32.431 -16.771 -9.042 1.00 27.64 640 ASN A N 1
ATOM 4735 C CA . ASN A 1 640 ? -31.879 -17.673 -10.064 1.00 27.64 640 ASN A CA 1
ATOM 4736 C C . ASN A 1 640 ? -30.400 -17.975 -9.790 1.00 27.64 640 ASN A C 1
ATOM 4738 O O . ASN A 1 640 ? -29.509 -17.170 -10.064 1.00 27.64 640 ASN A O 1
ATOM 4742 N N . ALA A 1 641 ? -30.124 -19.186 -9.311 1.00 26.22 641 ALA A N 1
ATOM 4743 C CA . ALA A 1 641 ? -28.789 -19.763 -9.360 1.00 26.22 641 ALA A CA 1
ATOM 4744 C C . ALA A 1 641 ? -28.592 -20.501 -10.695 1.00 26.22 641 ALA A C 1
ATOM 4746 O O . ALA A 1 641 ? -29.403 -21.362 -11.035 1.00 26.22 641 ALA A O 1
ATOM 4747 N N . PRO A 1 642 ? -27.458 -20.287 -11.385 1.00 30.50 642 PRO A N 1
ATOM 4748 C CA . PRO A 1 642 ? -26.864 -21.379 -12.136 1.00 30.50 642 PRO A CA 1
ATOM 4749 C C . PRO A 1 642 ? -25.407 -21.628 -11.724 1.00 30.50 642 PRO A C 1
ATOM 4751 O O . PRO A 1 642 ? -24.535 -20.773 -11.841 1.00 30.50 642 PRO A O 1
ATOM 4754 N N . GLY A 1 643 ? -25.151 -22.875 -11.317 1.00 27.33 643 GLY A N 1
ATOM 4755 C CA . GLY A 1 643 ? -23.931 -23.598 -11.682 1.00 27.33 643 GLY A CA 1
ATOM 4756 C C . GLY A 1 643 ? -22.670 -23.331 -10.863 1.00 27.33 643 GLY A C 1
ATOM 4757 O O . GLY A 1 643 ? -21.732 -22.690 -11.330 1.00 27.33 643 GLY A O 1
ATOM 4758 N N . GLY A 1 644 ? -22.579 -23.953 -9.686 1.00 25.59 644 GLY A N 1
ATOM 4759 C CA . GLY A 1 644 ? -21.326 -24.082 -8.947 1.00 25.59 644 GLY A CA 1
ATOM 4760 C C . GLY A 1 644 ? -20.271 -24.916 -9.690 1.00 25.59 644 GLY A C 1
ATOM 4761 O O . GLY A 1 644 ? -20.526 -26.048 -10.101 1.00 25.59 644 GLY A O 1
ATOM 4762 N N . ARG A 1 645 ? -19.040 -24.395 -9.773 1.00 27.42 645 ARG A N 1
ATOM 4763 C CA . ARG A 1 645 ? -17.827 -25.209 -9.948 1.00 27.42 645 ARG A CA 1
ATOM 4764 C C . ARG A 1 645 ? -16.977 -25.140 -8.682 1.00 27.42 645 ARG A C 1
ATOM 4766 O O . ARG A 1 645 ? -16.543 -24.079 -8.250 1.00 27.42 645 ARG A O 1
ATOM 4773 N N . LYS A 1 646 ? -16.822 -26.322 -8.085 1.00 28.27 646 LYS A N 1
ATOM 4774 C CA . LYS A 1 646 ? -16.202 -26.632 -6.794 1.00 28.27 646 LYS A CA 1
ATOM 4775 C C . LYS A 1 646 ? -14.703 -26.304 -6.781 1.00 28.27 646 LYS A C 1
ATOM 4777 O O . LYS A 1 646 ? -13.966 -26.808 -7.623 1.00 28.27 646 LYS A O 1
ATOM 4782 N N . TRP A 1 647 ? -14.245 -25.571 -5.764 1.00 25.02 647 TRP A N 1
ATOM 4783 C CA . TRP A 1 647 ? -12.846 -25.594 -5.328 1.00 25.02 647 TRP A CA 1
ATOM 4784 C C . TRP A 1 647 ? -12.683 -26.762 -4.351 1.00 25.02 647 TRP A C 1
ATOM 4786 O O . TRP A 1 647 ? -13.303 -26.785 -3.290 1.00 25.02 647 TRP A O 1
ATOM 4796 N N . GLY A 1 648 ? -11.916 -27.780 -4.738 1.00 25.31 648 GLY A N 1
ATOM 4797 C CA . GLY A 1 648 ? -11.669 -28.947 -3.896 1.00 25.31 648 GLY A CA 1
ATOM 4798 C C . GLY A 1 648 ? -10.726 -28.613 -2.743 1.00 25.31 648 GLY A C 1
ATOM 4799 O O . GLY A 1 648 ? -9.585 -28.222 -2.978 1.00 25.31 648 GLY A O 1
ATOM 4800 N N . SER A 1 649 ? -11.168 -28.832 -1.504 1.00 30.86 649 SER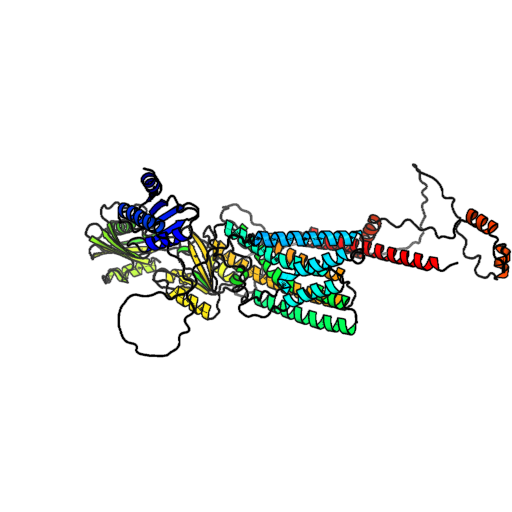 A N 1
ATOM 4801 C CA . SER A 1 649 ? -10.269 -29.043 -0.370 1.00 30.86 649 SER A CA 1
ATOM 4802 C C . SER A 1 649 ? -10.334 -30.514 0.043 1.00 30.86 649 SER A C 1
ATOM 4804 O O . SER A 1 649 ? -11.384 -31.078 0.350 1.00 30.86 649 SER A O 1
ATOM 4806 N N . ARG A 1 650 ? -9.175 -31.175 -0.019 1.00 29.52 650 ARG A N 1
ATOM 4807 C CA . ARG A 1 650 ? -8.947 -32.467 0.626 1.00 29.52 650 ARG A CA 1
ATOM 4808 C C . ARG A 1 650 ? -8.860 -32.214 2.128 1.00 29.52 650 ARG A C 1
ATOM 4810 O O . ARG A 1 650 ? -7.878 -31.653 2.597 1.00 29.52 650 ARG A O 1
ATOM 4817 N N . GLY A 1 651 ? -9.859 -32.676 2.862 1.00 28.88 651 GLY A N 1
ATOM 4818 C CA . GLY A 1 651 ? -9.841 -32.781 4.315 1.00 28.88 651 GLY A CA 1
ATOM 4819 C C . GLY A 1 651 ? -10.799 -33.889 4.714 1.00 28.88 651 GLY A C 1
ATOM 4820 O O . GLY A 1 651 ? -12.008 -33.696 4.708 1.00 28.88 651 GLY A O 1
ATOM 4821 N N . LYS A 1 652 ? -10.254 -35.083 4.957 1.00 31.66 652 LYS A N 1
ATOM 4822 C CA . LYS A 1 652 ? -10.991 -36.260 5.424 1.00 31.66 652 LYS A CA 1
ATOM 4823 C C . LYS A 1 652 ? -11.675 -35.946 6.757 1.00 31.66 652 LYS A C 1
ATOM 4825 O O . LYS A 1 652 ? -10.962 -35.702 7.722 1.00 31.66 652 LYS A O 1
ATOM 4830 N N . GLN A 1 653 ? -12.995 -36.094 6.829 1.00 26.14 653 GLN A N 1
ATOM 4831 C CA . GLN A 1 653 ? -13.679 -36.663 7.995 1.00 26.14 653 GLN A CA 1
ATOM 4832 C C . GLN A 1 653 ? -14.881 -37.507 7.527 1.00 26.14 653 GLN A C 1
ATOM 4834 O O . GLN A 1 653 ? -15.485 -37.171 6.507 1.00 26.14 653 GLN A O 1
ATOM 4839 N N . PRO A 1 654 ? -15.172 -38.645 8.186 1.00 27.41 654 PRO A N 1
ATOM 4840 C CA . PRO A 1 654 ? -16.084 -39.656 7.668 1.00 27.41 654 PRO A CA 1
ATOM 4841 C C . PRO A 1 654 ? -17.520 -39.370 8.114 1.00 27.41 654 PRO A C 1
ATOM 4843 O O . PRO A 1 654 ? -17.779 -39.195 9.302 1.00 27.41 654 PRO A O 1
ATOM 4846 N N . SER A 1 655 ? -18.468 -39.372 7.180 1.00 24.19 655 SER A N 1
ATOM 4847 C CA . SER A 1 655 ? -19.893 -39.410 7.506 1.00 24.19 655 SER A CA 1
ATOM 4848 C C . SER A 1 655 ? -20.465 -40.794 7.207 1.00 24.19 655 SER A C 1
ATOM 4850 O O . SER A 1 655 ? -20.291 -41.368 6.130 1.00 24.19 655 SER A O 1
ATOM 4852 N N . PHE A 1 656 ? -21.103 -41.332 8.243 1.00 24.66 656 PHE A N 1
ATOM 4853 C CA . PHE A 1 656 ? -21.825 -42.592 8.288 1.00 24.66 656 PHE A CA 1
ATOM 4854 C C . PHE A 1 656 ? -22.844 -42.710 7.149 1.00 24.66 656 PHE A C 1
ATOM 4856 O O . PHE A 1 656 ? -23.610 -41.790 6.867 1.00 24.66 656 PHE A O 1
ATOM 4863 N N . ARG A 1 657 ? -22.851 -43.884 6.513 1.00 21.52 657 ARG A N 1
ATOM 4864 C CA . ARG A 1 657 ? -23.746 -44.257 5.419 1.00 21.52 657 ARG A CA 1
ATOM 4865 C C . ARG A 1 657 ? -24.974 -44.947 6.013 1.00 21.52 657 ARG A C 1
ATOM 4867 O O . ARG A 1 657 ? -24.865 -46.076 6.483 1.00 21.52 657 ARG A O 1
ATOM 4874 N N . LEU A 1 658 ? -26.122 -44.277 5.987 1.00 25.33 658 LEU A N 1
ATOM 4875 C CA . LEU A 1 658 ? -27.424 -44.906 6.210 1.00 25.33 658 LEU A CA 1
ATOM 4876 C C . LEU A 1 658 ? -27.975 -45.377 4.862 1.00 25.33 658 LEU A C 1
ATOM 4878 O O . LEU A 1 658 ? -28.001 -44.634 3.883 1.00 25.33 658 LEU A O 1
ATOM 4882 N N . ILE A 1 659 ? -28.315 -46.661 4.826 1.00 26.56 659 ILE A N 1
ATOM 4883 C CA . ILE A 1 659 ? -28.768 -47.421 3.667 1.00 26.56 659 ILE A CA 1
ATOM 4884 C C . ILE A 1 659 ? -30.296 -47.359 3.600 1.00 26.56 659 ILE A C 1
ATOM 4886 O O . ILE A 1 659 ? -30.972 -47.790 4.528 1.00 26.56 659 ILE A O 1
ATOM 4890 N N . SER A 1 660 ? -30.817 -46.922 2.461 1.00 27.41 660 SER A N 1
ATOM 4891 C CA . SER A 1 660 ? -32.063 -47.383 1.835 1.00 27.41 660 SER A CA 1
ATOM 4892 C C . SER A 1 660 ? -31.959 -46.953 0.363 1.00 27.41 660 SER A C 1
ATOM 4894 O O . SER A 1 660 ? -31.473 -45.867 0.075 1.00 27.41 660 SER A O 1
ATOM 4896 N N . GLY A 1 661 ? -32.229 -47.745 -0.667 1.00 25.06 661 GLY A N 1
ATOM 4897 C CA . GLY A 1 661 ? -33.047 -48.939 -0.808 1.00 25.06 661 GLY A CA 1
ATOM 4898 C C . GLY A 1 661 ? -33.963 -48.687 -2.012 1.00 25.06 661 GLY A C 1
ATOM 4899 O O . GLY A 1 661 ? -34.616 -47.652 -2.046 1.00 25.06 661 GLY A O 1
ATOM 4900 N N . THR A 1 662 ? -34.014 -49.640 -2.953 1.00 29.62 662 THR A N 1
ATOM 4901 C CA . THR A 1 662 ? -34.813 -49.676 -4.208 1.00 29.62 662 THR A CA 1
ATOM 4902 C C . THR A 1 662 ? -34.239 -48.845 -5.375 1.00 29.62 662 THR A C 1
ATOM 4904 O O . THR A 1 662 ? -33.908 -47.683 -5.207 1.00 29.62 662 THR A O 1
ATOM 4907 N N . GLY A 1 663 ? -33.998 -49.339 -6.593 1.00 24.89 663 GLY A N 1
ATOM 4908 C CA . GLY A 1 663 ? -34.327 -50.606 -7.249 1.00 24.89 663 GLY A CA 1
ATOM 4909 C C . GLY A 1 663 ? -35.109 -50.329 -8.536 1.00 24.89 663 GLY A C 1
ATOM 4910 O O . GLY A 1 663 ? -36.282 -50.016 -8.429 1.00 24.89 663 GLY A O 1
ATOM 4911 N N . HIS A 1 664 ? -34.470 -50.419 -9.714 1.00 27.20 664 HIS A N 1
ATOM 4912 C CA . HIS A 1 664 ? -34.967 -51.141 -10.904 1.00 27.20 664 HIS A CA 1
ATOM 4913 C C . HIS A 1 664 ? -34.024 -51.008 -12.130 1.00 27.20 664 HIS A C 1
ATOM 4915 O O . HIS A 1 664 ? -33.684 -49.916 -12.575 1.00 27.20 664 HIS A O 1
ATOM 4921 N N . ARG A 1 665 ? -33.615 -52.192 -12.618 1.00 23.03 665 ARG A N 1
ATOM 4922 C CA . ARG A 1 665 ? -33.165 -52.630 -13.968 1.00 23.03 665 ARG A CA 1
ATOM 4923 C C . ARG A 1 665 ? -34.095 -52.102 -15.085 1.00 23.03 665 ARG A C 1
ATOM 4925 O O . ARG A 1 665 ? -35.248 -51.852 -14.759 1.00 23.03 665 ARG A O 1
ATOM 4932 N N . GLU A 1 666 ? -33.841 -52.028 -16.398 1.00 24.55 666 GLU A N 1
ATOM 4933 C CA . GLU A 1 666 ? -32.804 -52.260 -17.451 1.00 24.55 666 GLU A CA 1
ATOM 4934 C C . GLU A 1 666 ? -33.592 -52.054 -18.812 1.00 24.55 666 GLU A C 1
ATOM 4936 O O . GLU A 1 666 ? -34.784 -51.748 -18.733 1.00 24.55 666 GLU A O 1
ATOM 4941 N N . PRO A 1 667 ? -33.131 -52.378 -20.048 1.00 40.56 667 PRO A N 1
ATOM 4942 C CA . PRO A 1 667 ? -31.930 -51.986 -20.809 1.00 40.56 667 PRO A CA 1
ATOM 4943 C C . PRO A 1 667 ? -32.234 -51.646 -22.312 1.00 40.56 667 PRO A C 1
ATOM 4945 O O . PRO A 1 667 ? -33.354 -51.798 -22.790 1.00 40.56 667 PRO A O 1
ATOM 4948 N N . GLY A 1 668 ? -31.193 -51.313 -23.097 1.00 25.45 668 GLY A N 1
ATOM 4949 C CA . GLY A 1 668 ? -31.059 -51.794 -24.490 1.00 25.45 668 GLY A CA 1
ATOM 4950 C C . GLY A 1 668 ? -31.018 -50.765 -25.635 1.00 25.45 668 GLY A C 1
ATOM 4951 O O . GLY A 1 668 ? -32.015 -50.113 -25.916 1.00 25.45 668 GLY A O 1
ATOM 4952 N N . ALA A 1 669 ? -29.880 -50.698 -26.348 1.00 27.66 669 ALA A N 1
ATOM 4953 C CA . ALA A 1 669 ? -29.759 -51.005 -27.790 1.00 27.66 669 ALA A CA 1
ATOM 4954 C C . ALA A 1 669 ? -28.352 -50.648 -28.333 1.00 27.66 669 ALA A C 1
ATOM 4956 O O . ALA A 1 669 ? -27.960 -49.485 -28.393 1.00 27.66 669 ALA A O 1
ATOM 4957 N N . GLU A 1 670 ? -27.609 -51.681 -28.742 1.00 28.48 670 GLU A N 1
ATOM 4958 C CA . GLU A 1 670 ? -26.350 -51.635 -29.500 1.00 28.48 670 GLU A CA 1
ATOM 4959 C C . GLU A 1 670 ? -26.575 -51.633 -31.029 1.00 28.48 670 GLU A C 1
ATOM 4961 O O . GLU A 1 670 ? -27.642 -52.039 -31.495 1.00 28.48 670 GLU A O 1
ATOM 4966 N N . LYS A 1 671 ? -25.478 -51.340 -31.762 1.00 29.77 671 LYS A N 1
ATOM 4967 C CA . LYS A 1 671 ? -25.034 -51.772 -33.122 1.00 29.77 671 LYS A CA 1
ATOM 4968 C C . LYS A 1 671 ? -24.731 -50.575 -34.045 1.00 29.77 671 LYS A C 1
ATOM 4970 O O . LYS A 1 671 ? -25.504 -49.633 -34.091 1.00 29.77 671 LYS A O 1
ATOM 4975 N N . GLY A 1 672 ? -23.646 -50.532 -34.824 1.00 27.97 672 GLY A N 1
ATOM 4976 C CA . GLY A 1 672 ? -22.620 -51.531 -35.139 1.00 27.97 672 GLY A CA 1
ATOM 4977 C C . GLY A 1 672 ? -21.478 -50.926 -35.983 1.00 27.97 672 GLY A C 1
ATOM 4978 O O . GLY A 1 672 ? -21.551 -49.779 -36.417 1.00 27.97 672 GLY A O 1
ATOM 4979 N N . ALA A 1 673 ? -20.419 -51.717 -36.166 1.00 29.14 673 ALA A N 1
ATOM 4980 C CA . ALA A 1 673 ? -19.144 -51.393 -36.813 1.00 29.14 673 ALA A CA 1
ATOM 4981 C C . ALA A 1 673 ? -18.966 -52.089 -38.187 1.00 29.14 673 ALA A C 1
ATOM 4983 O O . ALA A 1 673 ? -19.689 -53.037 -38.485 1.00 29.14 673 ALA A O 1
ATOM 4984 N N . GLY A 1 674 ? -17.946 -51.672 -38.959 1.00 27.67 674 GLY A N 1
ATOM 4985 C CA . GLY A 1 674 ? -17.353 -52.375 -40.126 1.00 27.67 674 GLY A CA 1
ATOM 4986 C C . GLY A 1 674 ? -16.844 -51.380 -41.195 1.00 27.67 674 GLY A C 1
ATOM 4987 O O . GLY A 1 674 ? -17.672 -50.658 -41.730 1.00 27.67 674 GLY A O 1
ATOM 4988 N N . VAL A 1 675 ? -15.543 -51.082 -41.399 1.00 32.91 675 VAL A N 1
ATOM 4989 C CA . VAL A 1 675 ? -14.358 -51.853 -41.904 1.00 32.91 675 VAL A CA 1
ATOM 4990 C C . VAL A 1 675 ? -14.263 -51.872 -43.467 1.00 32.91 675 VAL A C 1
ATOM 4992 O O . VAL A 1 675 ? -15.313 -51.855 -44.099 1.00 32.91 675 VAL A O 1
ATOM 4995 N N . PRO A 1 676 ? -13.048 -51.812 -44.091 1.00 50.62 676 PRO A N 1
ATOM 4996 C CA . PRO A 1 676 ? -12.744 -51.004 -45.299 1.00 50.62 676 PRO A CA 1
ATOM 4997 C C . PRO A 1 676 ? -12.189 -51.753 -46.558 1.00 50.62 676 PRO A C 1
ATOM 4999 O O . PRO A 1 676 ? -12.094 -52.978 -46.553 1.00 50.62 676 PRO A O 1
ATOM 5002 N N . ASP A 1 677 ? -11.716 -50.941 -47.538 1.00 29.19 677 ASP A N 1
ATOM 5003 C CA . ASP A 1 677 ? -10.725 -51.149 -48.649 1.00 29.19 677 ASP A CA 1
ATOM 5004 C C . ASP A 1 677 ? -11.231 -51.635 -50.040 1.00 29.19 677 ASP A C 1
ATOM 5006 O O . ASP A 1 677 ? -12.336 -52.177 -50.083 1.00 29.19 677 ASP A O 1
ATOM 5010 N N . PRO A 1 678 ? -10.496 -51.518 -51.194 1.00 44.62 678 PRO A N 1
ATOM 5011 C CA . PRO A 1 678 ? -9.206 -50.862 -51.539 1.00 44.62 678 PRO A CA 1
ATOM 5012 C C . PRO A 1 678 ? -9.216 -50.051 -52.884 1.00 44.62 678 PRO A C 1
ATOM 5014 O O . PRO A 1 678 ? -10.258 -49.854 -53.506 1.00 44.62 678 PRO A O 1
ATOM 5017 N N . GLY A 1 679 ? -8.054 -49.545 -53.344 1.00 28.47 679 GLY A N 1
ATOM 5018 C CA . GLY A 1 679 ? -7.932 -48.554 -54.437 1.00 28.47 679 GLY A CA 1
ATOM 5019 C C . GLY A 1 679 ? -7.461 -48.989 -55.843 1.00 28.47 679 GLY A C 1
ATOM 5020 O O . GLY A 1 679 ? -7.442 -50.157 -56.203 1.00 28.47 679 GLY A O 1
ATOM 5021 N N . SER A 1 680 ? -7.129 -47.974 -56.653 1.00 30.48 680 SER A N 1
ATOM 5022 C CA . SER A 1 680 ? -6.333 -47.902 -57.910 1.00 30.48 680 SER A CA 1
ATOM 5023 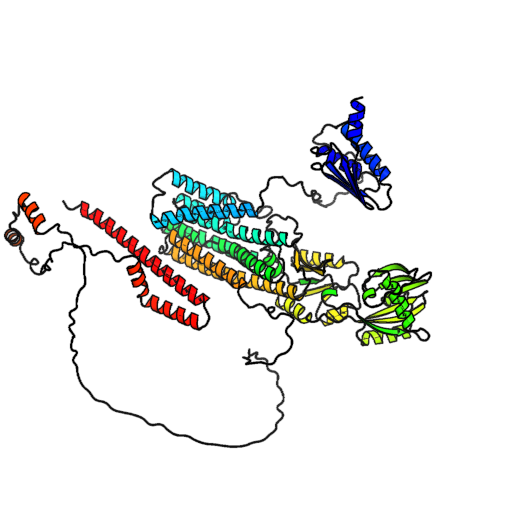C C . SER A 1 680 ? -6.534 -46.458 -58.436 1.00 30.48 680 SER A C 1
ATOM 5025 O O . SER A 1 680 ? -7.590 -45.885 -58.201 1.00 30.48 680 SER A O 1
ATOM 5027 N N . GLY A 1 681 ? -5.636 -45.684 -59.048 1.00 28.16 681 GLY A N 1
ATOM 5028 C CA . GLY A 1 681 ? -4.412 -45.883 -59.817 1.00 28.16 681 GLY A CA 1
ATOM 5029 C C . GLY A 1 681 ? -4.571 -45.019 -61.085 1.00 28.16 681 GLY A C 1
ATOM 5030 O O . GLY A 1 681 ? -5.486 -45.279 -61.856 1.00 28.16 681 GLY A O 1
ATOM 5031 N N . GLY A 1 682 ? -3.763 -43.970 -61.313 1.00 28.25 682 GLY A N 1
ATOM 5032 C CA . GLY A 1 682 ? -3.865 -43.193 -62.566 1.00 28.25 682 GLY A CA 1
ATOM 5033 C C . GLY A 1 682 ? -3.151 -41.836 -62.595 1.00 28.25 682 GLY A C 1
ATOM 5034 O O . GLY A 1 682 ? -3.312 -41.025 -61.695 1.00 28.25 682 GLY A O 1
ATOM 5035 N N . VAL A 1 683 ? -2.363 -41.600 -63.645 1.00 30.47 683 VAL A N 1
ATOM 5036 C CA . VAL A 1 683 ? -1.362 -40.531 -63.840 1.00 30.47 683 VAL A CA 1
ATOM 5037 C C . VAL A 1 683 ? -1.939 -39.278 -64.553 1.00 30.47 683 VAL A C 1
ATOM 5039 O O . VAL A 1 683 ? -2.862 -39.410 -65.345 1.00 30.47 683 VAL A O 1
ATOM 5042 N N . ARG A 1 684 ? -1.351 -38.095 -64.246 1.00 27.70 684 ARG A N 1
ATOM 5043 C CA . ARG A 1 684 ? -1.244 -36.747 -64.914 1.00 27.70 684 ARG A CA 1
ATOM 5044 C C . ARG A 1 684 ? -1.723 -36.564 -66.390 1.00 27.70 684 ARG A C 1
ATOM 5046 O O . ARG A 1 684 ? -1.727 -37.559 -67.104 1.00 27.70 684 ARG A O 1
ATOM 5053 N N . PRO A 1 685 ? -1.938 -35.321 -66.938 1.00 40.91 685 PRO A N 1
ATOM 5054 C CA . PRO A 1 685 ? -1.291 -34.036 -66.571 1.00 40.91 685 PRO A CA 1
ATOM 5055 C C . PRO A 1 685 ? -2.138 -32.727 -66.596 1.00 40.91 685 PRO A C 1
ATOM 5057 O O . PRO A 1 685 ? -3.264 -32.661 -67.081 1.00 40.91 685 PRO A O 1
ATOM 5060 N N . GLU A 1 686 ? -1.508 -31.663 -66.079 1.00 29.72 686 GLU A N 1
ATOM 5061 C CA . GLU A 1 686 ? -1.928 -30.252 -66.031 1.00 29.72 686 GLU A CA 1
ATOM 5062 C C . GLU A 1 686 ? -2.010 -29.567 -67.409 1.00 29.72 686 GLU A C 1
ATOM 5064 O O . GLU A 1 686 ? -1.161 -29.768 -68.278 1.00 29.72 686 GLU A O 1
ATOM 5069 N N . ARG A 1 687 ? -2.997 -28.671 -67.563 1.00 27.31 687 ARG A N 1
ATOM 5070 C CA . ARG A 1 687 ? -3.158 -27.752 -68.698 1.00 27.31 687 ARG A CA 1
ATOM 5071 C C . ARG A 1 687 ? -3.168 -26.304 -68.186 1.00 27.31 687 ARG A C 1
ATOM 5073 O O . ARG A 1 687 ? -4.035 -25.923 -67.403 1.00 27.31 687 ARG A O 1
ATOM 5080 N N . VAL A 1 688 ? -2.195 -25.523 -68.653 1.00 30.67 688 VAL A N 1
ATOM 5081 C CA . VAL A 1 688 ? -2.025 -24.074 -68.447 1.00 30.67 688 VAL A CA 1
ATOM 5082 C C . VAL A 1 688 ? -3.135 -23.311 -69.182 1.00 30.67 688 VAL A C 1
ATOM 5084 O O . VAL A 1 688 ? -3.483 -23.672 -70.306 1.00 30.67 688 VAL A O 1
ATOM 5087 N N . LYS A 1 689 ? -3.709 -22.277 -68.552 1.00 32.12 689 LYS A N 1
ATOM 5088 C CA . LYS A 1 689 ? -4.685 -21.362 -69.166 1.00 32.12 689 LYS A CA 1
ATOM 5089 C C . LYS A 1 689 ? -4.064 -19.987 -69.395 1.00 32.12 689 LYS A C 1
ATOM 5091 O O . LYS A 1 689 ? -3.620 -19.342 -68.449 1.00 32.12 689 LYS A O 1
ATOM 5096 N N . ASP A 1 690 ? -4.121 -19.563 -70.651 1.00 30.47 690 ASP A N 1
ATOM 5097 C CA . ASP A 1 690 ? -3.929 -18.197 -71.125 1.00 30.47 690 ASP A CA 1
ATOM 5098 C C . ASP A 1 690 ? -5.074 -17.278 -70.676 1.00 30.47 690 ASP A C 1
ATOM 5100 O O . ASP A 1 690 ? -6.241 -17.675 -70.707 1.00 30.47 690 ASP A O 1
ATOM 5104 N N . THR A 1 691 ? -4.763 -16.017 -70.369 1.00 32.91 691 THR A N 1
ATOM 5105 C CA . THR A 1 691 ? -5.746 -14.920 -70.393 1.00 32.91 691 THR A CA 1
ATOM 5106 C C . THR A 1 691 ? -5.105 -13.620 -70.876 1.00 32.91 691 THR A C 1
ATOM 5108 O O . THR A 1 691 ? -4.176 -13.109 -70.252 1.00 32.91 691 THR A O 1
ATOM 5111 N N . ALA A 1 692 ? -5.650 -13.078 -71.969 1.00 30.27 692 ALA A N 1
ATOM 5112 C CA . ALA A 1 692 ? -5.453 -11.715 -72.464 1.00 30.27 692 ALA A CA 1
ATOM 5113 C C . ALA A 1 692 ? -6.543 -10.760 -71.906 1.00 30.27 692 ALA A C 1
ATOM 5115 O O . ALA A 1 692 ? -7.635 -11.212 -71.568 1.00 30.27 692 ALA A O 1
ATOM 5116 N N . GLY A 1 693 ? -6.219 -9.459 -71.778 1.00 30.31 693 GLY A N 1
ATOM 5117 C CA . GLY A 1 693 ? -6.963 -8.408 -71.038 1.00 30.31 693 GLY A CA 1
ATOM 5118 C C . GLY A 1 693 ? -8.220 -7.800 -71.701 1.00 30.31 693 GLY A C 1
ATOM 5119 O O . GLY A 1 693 ? -8.746 -8.374 -72.652 1.00 30.31 693 GLY A O 1
ATOM 5120 N N . PRO A 1 694 ? -8.723 -6.636 -71.207 1.00 41.75 694 PRO A N 1
ATOM 5121 C CA . PRO A 1 694 ? -8.376 -5.354 -71.860 1.00 41.75 694 PRO A CA 1
ATOM 5122 C C . PRO A 1 694 ? -8.266 -4.087 -70.952 1.00 41.75 694 PRO A C 1
ATOM 5124 O O . PRO A 1 694 ? -8.544 -4.095 -69.758 1.00 41.75 694 PRO A O 1
ATOM 5127 N N . HIS A 1 695 ? -7.818 -2.993 -71.589 1.00 31.16 695 HIS A N 1
ATOM 5128 C CA . HIS A 1 695 ? -7.304 -1.687 -71.120 1.00 31.16 695 HIS A CA 1
ATOM 5129 C C . HIS A 1 695 ? -8.278 -0.638 -70.516 1.00 31.16 695 HIS A C 1
ATOM 5131 O O . HIS A 1 695 ? -9.452 -0.610 -70.869 1.00 31.16 695 HIS A O 1
ATOM 5137 N N . LYS A 1 696 ? -7.705 0.340 -69.770 1.00 31.62 696 LYS A N 1
ATOM 5138 C CA . LYS A 1 696 ? -7.910 1.828 -69.810 1.00 31.62 696 LYS A CA 1
ATOM 5139 C C . LYS A 1 696 ? -6.771 2.498 -68.989 1.00 31.62 696 LYS A C 1
ATOM 5141 O O . LYS A 1 696 ? -6.623 2.160 -67.825 1.00 31.62 696 LYS A O 1
ATOM 5146 N N . GLY A 1 697 ? -5.775 3.194 -69.568 1.00 27.88 697 GLY A N 1
ATOM 5147 C CA . GLY A 1 697 ? -5.735 4.633 -69.934 1.00 27.88 697 GLY A CA 1
ATOM 5148 C C . GLY A 1 697 ? -5.436 5.512 -68.694 1.00 27.88 697 GLY A C 1
ATOM 5149 O O . GLY A 1 697 ? -6.187 5.422 -67.740 1.00 27.88 697 GLY A O 1
ATOM 5150 N N . ASN A 1 698 ? -4.429 6.389 -68.575 1.00 28.78 698 ASN A N 1
ATOM 5151 C CA . ASN A 1 698 ? -3.527 7.055 -69.518 1.00 28.78 698 ASN A CA 1
ATOM 5152 C C . ASN A 1 698 ? -2.445 7.817 -68.692 1.00 28.78 698 ASN A C 1
ATOM 5154 O O . ASN A 1 698 ? -2.823 8.396 -67.678 1.00 28.78 698 ASN A O 1
ATOM 5158 N N . ALA A 1 699 ? -1.164 7.846 -69.107 1.00 28.44 699 ALA A N 1
ATOM 5159 C CA . ALA A 1 699 ? -0.231 8.994 -68.976 1.00 28.44 699 ALA A CA 1
ATOM 5160 C C . ALA A 1 699 ? 1.238 8.639 -69.329 1.00 28.44 699 ALA A C 1
ATOM 5162 O O . ALA A 1 699 ? 1.912 7.916 -68.603 1.00 28.44 699 ALA A O 1
ATOM 5163 N N . ALA A 1 700 ? 1.714 9.267 -70.411 1.00 29.09 700 ALA A N 1
ATOM 5164 C CA . ALA A 1 700 ? 3.060 9.817 -70.633 1.00 29.09 700 ALA A CA 1
ATOM 5165 C C . ALA A 1 700 ? 4.299 8.886 -70.741 1.00 29.09 700 ALA A C 1
ATOM 5167 O O . ALA A 1 700 ? 4.954 8.543 -69.765 1.00 29.09 700 ALA A O 1
ATOM 5168 N N . ALA A 1 701 ? 4.669 8.646 -72.006 1.00 33.19 701 ALA A N 1
ATOM 5169 C CA . ALA A 1 701 ? 5.965 8.965 -72.627 1.00 33.19 701 ALA A CA 1
ATOM 5170 C C . ALA A 1 701 ? 7.272 8.299 -72.127 1.00 33.19 701 ALA A C 1
ATOM 5172 O O . ALA A 1 701 ? 7.838 8.660 -71.103 1.00 33.19 701 ALA A O 1
ATOM 5173 N N . GLY A 1 702 ? 7.847 7.470 -73.015 1.00 36.50 702 GLY A N 1
ATOM 5174 C CA . GLY A 1 702 ? 9.296 7.425 -73.252 1.00 36.50 702 GLY A CA 1
ATOM 5175 C C . GLY A 1 702 ? 10.085 6.282 -72.613 1.00 36.50 702 GLY A C 1
ATOM 5176 O O . GLY A 1 702 ? 10.909 6.531 -71.746 1.00 36.50 702 GLY A O 1
ATOM 5177 N N . ALA A 1 703 ? 9.941 5.046 -73.102 1.00 32.78 703 ALA A N 1
ATOM 5178 C CA . ALA A 1 703 ? 10.992 4.033 -72.952 1.00 32.78 703 ALA A CA 1
ATOM 5179 C C . ALA A 1 703 ? 10.904 2.992 -74.078 1.00 32.78 703 ALA A C 1
ATOM 5181 O O . ALA A 1 703 ? 9.994 2.165 -74.112 1.00 32.78 703 ALA A O 1
ATOM 5182 N N . ARG A 1 704 ? 11.846 3.043 -75.027 1.00 37.94 704 ARG A N 1
ATOM 5183 C CA . ARG A 1 704 ? 12.049 1.965 -76.004 1.00 37.94 704 ARG A CA 1
ATOM 5184 C C . ARG A 1 704 ? 12.544 0.720 -75.260 1.00 37.94 704 ARG A C 1
ATOM 5186 O O . ARG A 1 704 ? 13.455 0.804 -74.442 1.00 37.94 704 ARG A O 1
ATOM 5193 N N . ALA A 1 705 ? 11.937 -0.426 -75.554 1.00 36.72 705 ALA A N 1
ATOM 5194 C CA . ALA A 1 705 ? 12.295 -1.720 -74.989 1.00 36.72 705 ALA A CA 1
ATOM 5195 C C . ALA A 1 705 ? 13.720 -2.138 -75.405 1.00 36.72 705 ALA A C 1
ATOM 5197 O O . ALA A 1 705 ? 13.983 -2.382 -76.583 1.00 36.72 705 ALA A O 1
ATOM 5198 N N . HIS A 1 706 ? 14.632 -2.248 -74.438 1.00 40.19 706 HIS A N 1
ATOM 5199 C CA . HIS A 1 706 ? 15.921 -2.913 -74.624 1.00 40.19 706 HIS A CA 1
ATOM 5200 C C . HIS A 1 706 ? 15.698 -4.434 -74.668 1.00 40.19 706 HIS A C 1
ATOM 5202 O O . HIS A 1 706 ? 15.167 -5.015 -73.722 1.00 40.19 706 HIS A O 1
ATOM 5208 N N . ARG A 1 707 ? 16.098 -5.094 -75.765 1.00 40.81 707 ARG A N 1
ATOM 5209 C CA . ARG A 1 707 ? 16.207 -6.564 -75.813 1.00 40.81 707 ARG A CA 1
ATOM 5210 C C . ARG A 1 707 ? 17.263 -7.017 -74.787 1.00 40.81 707 ARG A C 1
ATOM 5212 O O . ARG A 1 707 ? 18.317 -6.383 -74.729 1.00 40.81 707 ARG A O 1
ATOM 5219 N N . PRO A 1 708 ? 17.037 -8.091 -74.008 1.00 37.88 708 PRO A N 1
ATOM 5220 C CA . PRO A 1 708 ? 18.043 -8.590 -73.077 1.00 37.88 708 PRO A CA 1
ATOM 5221 C C . PRO A 1 708 ? 19.274 -9.082 -73.851 1.00 37.88 708 PRO A C 1
ATOM 5223 O O . PRO A 1 708 ? 19.165 -9.856 -74.803 1.00 37.88 708 PRO A O 1
ATOM 5226 N N . PHE A 1 709 ? 20.449 -8.592 -73.455 1.00 49.03 709 PHE A N 1
ATOM 5227 C CA . PHE A 1 709 ? 21.743 -9.020 -73.980 1.00 49.03 709 PHE A CA 1
ATOM 5228 C C . PHE A 1 709 ? 21.955 -10.500 -73.630 1.00 49.03 709 PHE A C 1
ATOM 5230 O O . PHE A 1 709 ? 21.928 -10.873 -72.459 1.00 49.03 709 PHE A O 1
ATOM 5237 N N . ASN A 1 710 ? 22.162 -11.350 -74.635 1.00 49.31 710 ASN A N 1
ATOM 5238 C CA . ASN A 1 710 ? 22.444 -12.767 -74.426 1.00 49.31 710 ASN A CA 1
ATOM 5239 C C . ASN A 1 710 ? 23.890 -12.899 -73.898 1.00 49.31 710 ASN A C 1
ATOM 5241 O O . ASN A 1 710 ? 24.849 -12.686 -74.643 1.00 49.31 710 ASN A O 1
ATOM 5245 N N . GLY A 1 711 ? 24.054 -13.175 -72.600 1.00 50.28 711 GLY A N 1
ATOM 5246 C CA . GLY A 1 711 ? 25.332 -13.104 -71.868 1.00 50.28 711 GLY A CA 1
ATOM 5247 C C . GLY A 1 711 ? 26.416 -14.108 -72.288 1.00 50.28 711 GLY A C 1
ATOM 5248 O O . GLY A 1 711 ? 27.551 -14.001 -71.836 1.00 50.28 711 GLY A O 1
ATOM 5249 N N . ASN A 1 712 ? 26.114 -15.035 -73.197 1.00 52.16 712 ASN A N 1
ATOM 5250 C CA . ASN A 1 712 ? 27.031 -16.108 -73.596 1.00 52.16 712 ASN A CA 1
ATOM 5251 C C . ASN A 1 712 ? 27.956 -15.744 -74.773 1.00 52.16 712 ASN A C 1
ATOM 5253 O O . ASN A 1 712 ? 28.668 -16.602 -75.277 1.00 52.16 712 ASN A O 1
ATOM 5257 N N . GLY A 1 713 ? 27.944 -14.493 -75.243 1.00 57.94 713 GLY A N 1
ATOM 5258 C CA . GLY A 1 713 ? 28.705 -14.093 -76.431 1.00 57.94 713 GLY A CA 1
ATOM 5259 C C . GLY A 1 713 ? 30.144 -13.641 -76.182 1.00 57.94 713 GLY A C 1
ATOM 5260 O O . GLY A 1 713 ? 30.916 -13.649 -77.130 1.00 57.94 713 GLY A O 1
ATOM 5261 N N . TRP A 1 714 ? 30.504 -13.216 -74.966 1.00 63.19 714 TRP A N 1
ATOM 5262 C CA . TRP A 1 714 ? 31.779 -12.525 -74.681 1.00 63.19 714 TRP A CA 1
ATOM 5263 C C . TRP A 1 714 ? 32.797 -13.379 -73.922 1.00 63.19 714 TRP A C 1
ATOM 5265 O O . TRP A 1 714 ? 33.999 -13.160 -74.053 1.00 63.19 714 TRP A O 1
ATOM 5275 N N . ALA A 1 715 ? 32.323 -14.354 -73.145 1.00 55.81 715 ALA A N 1
ATOM 5276 C CA . ALA A 1 715 ? 33.183 -15.278 -72.423 1.00 55.81 715 ALA A CA 1
ATOM 5277 C C . ALA A 1 715 ? 33.882 -16.215 -73.424 1.00 55.81 715 ALA A C 1
ATOM 5279 O O . ALA A 1 715 ? 33.221 -17.014 -74.081 1.00 55.81 715 ALA A O 1
ATOM 5280 N N . GLY A 1 716 ? 35.205 -16.083 -73.556 1.00 65.94 716 GLY A N 1
ATOM 5281 C CA . GLY A 1 716 ? 36.040 -16.910 -74.439 1.00 65.94 716 GLY A CA 1
ATOM 5282 C C . GLY A 1 716 ? 36.663 -16.188 -75.640 1.00 65.94 716 GLY A C 1
ATOM 5283 O O . GLY A 1 716 ? 37.472 -16.798 -76.328 1.00 65.94 716 GLY A O 1
ATOM 5284 N N . GLN A 1 717 ? 36.341 -14.911 -75.883 1.00 78.19 717 GLN A N 1
ATOM 5285 C CA . GLN A 1 717 ? 36.995 -14.129 -76.943 1.00 78.19 717 GLN A CA 1
ATOM 5286 C C . GLN A 1 717 ? 38.366 -13.611 -76.498 1.00 78.19 717 GLN A C 1
ATOM 5288 O O . GLN A 1 717 ? 38.539 -13.166 -75.359 1.00 78.19 717 GLN A O 1
ATOM 5293 N N . THR A 1 718 ? 39.334 -13.616 -77.412 1.00 76.19 718 THR A N 1
ATOM 5294 C CA . THR A 1 718 ? 40.647 -13.007 -77.165 1.00 76.19 718 THR A CA 1
ATOM 5295 C C . THR A 1 718 ? 40.560 -11.479 -77.230 1.00 76.19 718 THR A C 1
ATOM 5297 O O . THR A 1 718 ? 39.697 -10.911 -77.901 1.00 76.19 718 THR A O 1
ATOM 5300 N N . GLY A 1 719 ? 41.467 -10.773 -76.543 1.00 74.94 719 GLY A N 1
ATOM 5301 C CA . GLY A 1 719 ? 41.458 -9.303 -76.514 1.00 74.94 719 GLY A CA 1
ATOM 5302 C C . GLY A 1 719 ? 41.504 -8.661 -77.909 1.00 74.94 719 GLY A C 1
ATOM 5303 O O . GLY A 1 719 ? 40.866 -7.637 -78.130 1.00 74.94 719 GLY A O 1
ATOM 5304 N N . ALA A 1 720 ? 42.179 -9.297 -78.872 1.00 74.50 720 ALA A N 1
ATOM 5305 C CA . ALA A 1 720 ? 42.221 -8.842 -80.261 1.00 74.50 720 ALA A CA 1
ATOM 5306 C C . ALA A 1 720 ? 40.854 -8.963 -80.964 1.00 74.50 720 ALA A C 1
ATOM 5308 O O . ALA A 1 720 ? 40.427 -8.024 -81.631 1.00 74.50 720 ALA A O 1
ATOM 5309 N N . GLU A 1 721 ? 40.132 -10.068 -80.758 1.00 75.44 721 GLU A N 1
ATOM 5310 C CA . GLU A 1 721 ? 38.797 -10.286 -81.336 1.00 75.44 721 GLU A CA 1
ATOM 5311 C C . GLU A 1 721 ? 37.777 -9.273 -80.813 1.00 75.44 721 GLU A C 1
ATOM 5313 O O . GLU A 1 721 ? 36.967 -8.745 -81.578 1.00 75.44 721 GLU A O 1
ATOM 5318 N N . VAL A 1 722 ? 37.852 -8.944 -79.521 1.00 76.38 722 VAL A N 1
ATOM 5319 C CA . VAL A 1 722 ? 36.980 -7.943 -78.896 1.00 76.38 722 VAL A CA 1
ATOM 5320 C C . VAL A 1 722 ? 37.243 -6.550 -79.471 1.00 76.38 722 VAL A C 1
ATOM 5322 O O . VAL A 1 722 ? 36.295 -5.827 -79.775 1.00 76.38 722 VAL A O 1
ATOM 5325 N N . VAL A 1 723 ? 38.512 -6.186 -79.674 1.00 80.06 723 VAL A N 1
ATOM 5326 C CA . VAL A 1 723 ? 38.932 -4.895 -80.247 1.00 80.06 723 VAL A CA 1
ATOM 5327 C C . VAL A 1 723 ? 38.425 -4.739 -81.683 1.00 80.06 723 VAL A C 1
ATOM 5329 O O . VAL A 1 723 ? 37.836 -3.710 -82.022 1.00 80.06 723 VAL A O 1
ATOM 5332 N N . THR A 1 724 ? 38.559 -5.781 -82.507 1.00 77.38 724 THR A N 1
ATOM 5333 C CA . THR A 1 724 ? 38.041 -5.788 -83.882 1.00 77.38 724 THR A CA 1
ATOM 5334 C C . THR A 1 724 ? 36.515 -5.730 -83.910 1.00 77.38 724 THR A C 1
ATOM 5336 O O . THR A 1 724 ? 35.935 -4.938 -84.653 1.00 77.38 724 THR A O 1
ATOM 5339 N N . ARG A 1 725 ? 35.843 -6.520 -83.065 1.00 76.38 725 ARG A N 1
ATOM 5340 C CA . ARG A 1 725 ? 34.377 -6.588 -83.009 1.00 76.38 725 ARG A CA 1
ATOM 5341 C C . ARG A 1 725 ? 33.742 -5.294 -82.504 1.00 76.38 725 ARG A C 1
ATOM 5343 O O . ARG A 1 725 ? 32.676 -4.913 -82.979 1.00 76.38 725 ARG A O 1
ATOM 5350 N N . LEU A 1 726 ? 34.386 -4.620 -81.552 1.00 76.31 726 LEU A N 1
ATOM 5351 C CA . LEU A 1 726 ? 33.946 -3.329 -81.023 1.00 76.31 726 LEU A CA 1
ATOM 5352 C C . LEU A 1 726 ? 34.445 -2.139 -81.853 1.00 76.31 726 LEU A C 1
ATOM 5354 O O . LEU A 1 726 ? 34.134 -1.001 -81.491 1.00 76.31 726 LEU A O 1
ATOM 5358 N N . GLN A 1 727 ? 35.181 -2.381 -82.947 1.00 77.88 727 GLN A N 1
ATOM 5359 C CA . GLN A 1 727 ? 35.777 -1.347 -83.800 1.00 77.88 727 GLN A CA 1
ATOM 5360 C C . GLN A 1 727 ? 36.453 -0.256 -82.959 1.00 77.88 727 GLN A C 1
ATOM 5362 O O . GLN A 1 727 ? 36.132 0.926 -83.073 1.00 77.88 727 GLN A O 1
ATOM 5367 N N . THR A 1 728 ? 37.301 -0.677 -82.025 1.00 78.56 728 THR A N 1
ATOM 5368 C CA . THR A 1 728 ? 38.066 0.215 -81.149 1.00 78.56 728 THR A CA 1
ATOM 5369 C C . THR A 1 728 ? 39.547 0.022 -81.427 1.00 78.56 728 THR A C 1
ATOM 5371 O O . THR A 1 728 ? 39.953 -1.044 -81.878 1.00 78.56 728 THR A O 1
ATOM 5374 N N . ASP A 1 729 ? 40.371 1.030 -81.161 1.00 76.50 729 ASP A N 1
ATOM 5375 C CA . ASP A 1 729 ? 41.823 0.867 -81.191 1.00 76.50 729 ASP A CA 1
ATOM 5376 C C . ASP A 1 729 ? 42.290 0.354 -79.819 1.00 76.50 729 ASP A C 1
ATOM 5378 O O . ASP A 1 729 ? 41.931 0.920 -78.785 1.00 76.50 729 ASP A O 1
ATOM 5382 N N . ALA A 1 730 ? 43.082 -0.722 -79.789 1.00 72.69 730 ALA A N 1
ATOM 5383 C CA . ALA A 1 730 ? 43.598 -1.296 -78.543 1.00 72.69 730 ALA A CA 1
ATOM 5384 C C . ALA A 1 730 ? 44.576 -0.364 -77.804 1.00 72.69 730 ALA A C 1
ATOM 5386 O O . ALA A 1 730 ? 44.765 -0.511 -76.599 1.00 72.69 730 ALA A O 1
ATOM 5387 N N . ARG A 1 731 ? 45.229 0.564 -78.518 1.00 71.06 731 ARG A N 1
ATOM 5388 C CA . ARG A 1 731 ? 46.235 1.484 -77.965 1.00 71.06 731 ARG A CA 1
ATOM 5389 C C . ARG A 1 731 ? 45.697 2.891 -77.734 1.00 71.06 731 ARG A C 1
ATOM 5391 O O . ARG A 1 731 ? 46.154 3.551 -76.808 1.00 71.06 731 ARG A O 1
ATOM 5398 N N . ARG A 1 732 ? 44.778 3.366 -78.580 1.00 70.06 732 ARG A N 1
ATOM 5399 C CA . ARG A 1 732 ? 44.244 4.743 -78.518 1.00 70.06 732 ARG A CA 1
ATOM 5400 C C . ARG A 1 732 ? 42.809 4.843 -78.001 1.00 70.06 732 ARG A C 1
ATOM 5402 O O . ARG A 1 732 ? 42.371 5.942 -77.688 1.00 70.06 732 ARG A O 1
ATOM 5409 N N . GLY A 1 733 ? 42.103 3.721 -77.860 1.00 77.88 733 GLY A N 1
ATOM 5410 C CA . GLY A 1 733 ? 40.701 3.714 -77.450 1.00 77.88 733 GLY A CA 1
ATOM 5411 C C . GLY A 1 733 ? 39.764 4.216 -78.553 1.00 77.88 733 GLY A C 1
ATOM 5412 O O . GLY A 1 733 ? 40.058 4.085 -79.742 1.00 77.88 733 GLY A O 1
ATOM 5413 N N . LEU A 1 734 ? 38.611 4.752 -78.152 1.00 80.06 734 LEU A N 1
ATOM 5414 C CA . LEU A 1 734 ? 37.628 5.362 -79.051 1.00 80.06 734 LEU A CA 1
ATOM 5415 C C . LEU A 1 734 ? 37.861 6.871 -79.139 1.00 80.06 734 LEU A C 1
ATOM 5417 O O . LEU A 1 734 ? 38.180 7.501 -78.134 1.00 80.06 734 LEU A O 1
ATOM 5421 N N . ASP A 1 735 ? 37.640 7.444 -80.321 1.00 79.50 735 ASP A N 1
ATOM 5422 C CA . ASP A 1 735 ? 37.631 8.897 -80.499 1.00 79.50 735 ASP A CA 1
ATOM 5423 C C . ASP A 1 735 ? 36.450 9.543 -79.750 1.00 79.50 735 ASP A C 1
ATOM 5425 O O . ASP A 1 735 ? 35.385 8.931 -79.625 1.00 79.50 735 ASP A O 1
ATOM 5429 N N . GLU A 1 736 ? 36.610 10.780 -79.265 1.00 77.38 736 GLU A N 1
ATOM 5430 C CA . GLU A 1 736 ? 35.594 11.470 -78.449 1.00 77.38 736 GLU A CA 1
ATOM 5431 C C . GLU A 1 736 ? 34.259 11.615 -79.188 1.00 77.38 736 GLU A C 1
ATOM 5433 O O . GLU A 1 736 ? 33.188 11.458 -78.593 1.00 77.38 736 GLU A O 1
ATOM 5438 N N . THR A 1 737 ? 34.311 11.850 -80.502 1.00 79.12 737 THR A N 1
ATOM 5439 C CA . THR A 1 737 ? 33.114 11.967 -81.341 1.00 79.12 737 THR A CA 1
ATOM 5440 C C . THR A 1 737 ? 32.349 10.645 -81.427 1.00 79.12 737 THR A C 1
ATOM 5442 O O . THR A 1 737 ? 31.121 10.615 -81.299 1.00 79.12 737 THR A O 1
ATOM 5445 N N . GLU A 1 738 ? 33.067 9.529 -81.554 1.00 79.88 738 GLU A N 1
ATOM 5446 C CA . GLU A 1 738 ? 32.496 8.185 -81.612 1.00 79.88 738 GLU A CA 1
ATOM 5447 C C . GLU A 1 738 ? 32.014 7.717 -80.233 1.00 79.88 738 GLU A C 1
ATOM 5449 O O . GLU A 1 738 ? 30.960 7.086 -80.127 1.00 79.88 738 GLU A O 1
ATOM 5454 N N . ALA A 1 739 ? 32.724 8.073 -79.161 1.00 79.38 739 ALA A N 1
ATOM 5455 C CA . ALA A 1 739 ? 32.299 7.821 -77.790 1.00 79.38 739 ALA A CA 1
ATOM 5456 C C . ALA A 1 739 ? 30.988 8.558 -77.464 1.00 79.38 739 ALA A C 1
ATOM 5458 O O . ALA A 1 739 ? 30.048 7.938 -76.961 1.00 79.38 739 ALA A O 1
ATOM 5459 N N . ALA A 1 740 ? 30.877 9.844 -77.822 1.00 79.62 740 ALA A N 1
ATOM 5460 C CA . ALA A 1 740 ? 29.652 10.626 -77.652 1.00 79.62 740 ALA A CA 1
ATOM 5461 C C . ALA A 1 740 ? 28.490 10.057 -78.483 1.00 79.62 740 ALA A C 1
ATOM 5463 O O . ALA A 1 740 ? 27.367 9.921 -77.988 1.00 79.62 740 ALA A O 1
ATOM 5464 N N . ARG A 1 741 ? 28.766 9.638 -79.726 1.00 80.25 741 ARG A N 1
ATOM 5465 C CA . ARG A 1 741 ? 27.777 8.992 -80.599 1.00 80.25 741 ARG A CA 1
ATOM 5466 C C . ARG A 1 741 ? 27.277 7.670 -80.012 1.00 80.25 741 ARG A C 1
ATOM 5468 O O . ARG A 1 741 ? 26.069 7.430 -79.980 1.00 80.25 741 ARG A O 1
ATOM 5475 N N . ARG A 1 742 ? 28.179 6.817 -79.513 1.00 82.69 742 ARG A N 1
ATOM 5476 C CA . ARG A 1 742 ? 27.833 5.537 -78.870 1.00 82.69 742 ARG A CA 1
ATOM 5477 C C . ARG A 1 742 ? 27.079 5.741 -77.558 1.00 82.69 742 ARG A C 1
ATOM 5479 O O . ARG A 1 742 ? 26.124 5.010 -77.314 1.00 82.69 742 ARG A O 1
ATOM 5486 N N . LEU A 1 743 ? 27.433 6.752 -76.764 1.00 80.50 743 LEU A N 1
ATOM 5487 C CA . LEU A 1 743 ? 26.694 7.115 -75.552 1.00 80.50 743 LEU A CA 1
ATOM 5488 C C . LEU A 1 743 ? 25.251 7.538 -75.878 1.00 80.50 743 LEU A C 1
ATOM 5490 O O . LEU A 1 743 ? 24.328 7.148 -75.168 1.00 80.50 743 LEU A O 1
ATOM 5494 N N . GLY A 1 744 ? 25.039 8.272 -76.976 1.00 75.75 744 GLY A N 1
ATOM 5495 C CA . GLY A 1 744 ? 23.700 8.639 -77.453 1.00 75.75 744 GLY A CA 1
ATOM 5496 C C . GLY A 1 744 ? 22.882 7.460 -77.998 1.00 75.75 744 GLY A C 1
ATOM 5497 O O . GLY A 1 744 ? 21.663 7.435 -77.845 1.00 75.75 744 GLY A O 1
ATOM 5498 N N . LEU A 1 745 ? 23.540 6.470 -78.610 1.00 74.75 745 LEU A N 1
ATOM 5499 C CA . LEU A 1 745 ? 22.898 5.281 -79.190 1.00 74.75 745 LEU A CA 1
ATOM 5500 C C . LEU A 1 745 ? 22.556 4.200 -78.157 1.00 74.75 745 LEU A C 1
ATOM 5502 O O . LEU A 1 745 ? 21.476 3.614 -78.224 1.00 74.75 745 LEU A O 1
ATOM 5506 N N . TYR A 1 746 ? 23.472 3.916 -77.231 1.00 75.50 746 TYR A N 1
ATOM 5507 C CA . TYR A 1 746 ? 23.342 2.820 -76.265 1.00 75.50 746 TYR A CA 1
ATOM 5508 C C . TYR A 1 746 ? 22.933 3.287 -74.864 1.00 75.50 746 TYR A C 1
ATOM 5510 O O . TYR A 1 746 ? 22.505 2.466 -74.053 1.00 75.50 746 TYR A O 1
ATOM 5518 N N . GLY A 1 747 ? 23.008 4.592 -74.597 1.00 76.44 747 GLY A N 1
ATOM 5519 C CA . GLY A 1 747 ? 22.762 5.174 -73.285 1.00 76.44 747 GLY A CA 1
ATOM 5520 C C . GLY A 1 747 ? 23.967 5.049 -72.342 1.00 76.44 747 GLY A C 1
ATOM 5521 O O . GLY A 1 747 ? 24.958 4.382 -72.654 1.00 76.44 747 GLY A O 1
ATOM 5522 N N . PRO A 1 748 ? 23.909 5.700 -71.167 1.00 75.31 748 PRO A N 1
ATOM 5523 C CA . PRO A 1 748 ? 24.911 5.504 -70.129 1.00 75.31 748 PRO A CA 1
ATOM 5524 C C . PRO A 1 748 ? 24.898 4.044 -69.665 1.00 75.31 748 PRO A C 1
ATOM 5526 O O . PRO A 1 748 ? 23.831 3.471 -69.452 1.00 75.31 748 PRO A O 1
ATOM 5529 N N . ASN A 1 749 ? 26.081 3.460 -69.463 1.00 74.56 749 ASN A N 1
ATOM 5530 C CA . ASN A 1 749 ? 26.249 2.093 -68.962 1.00 74.56 749 ASN A CA 1
ATOM 5531 C C . ASN A 1 749 ? 25.864 1.997 -67.470 1.00 74.56 749 ASN A C 1
ATOM 5533 O O . ASN A 1 749 ? 26.713 1.863 -66.591 1.00 74.56 749 ASN A O 1
ATOM 5537 N N . ARG A 1 750 ? 24.571 2.158 -67.176 1.00 67.12 750 ARG A N 1
ATOM 5538 C CA . ARG A 1 750 ? 23.969 2.067 -65.844 1.00 67.12 750 ARG A CA 1
ATOM 5539 C C . ARG A 1 750 ? 22.866 1.020 -65.876 1.00 67.12 750 ARG A C 1
ATOM 5541 O O . ARG A 1 750 ? 22.025 1.018 -66.771 1.00 67.12 750 ARG A O 1
ATOM 5548 N N . LEU A 1 751 ? 22.866 0.140 -64.880 1.00 63.59 751 LEU A N 1
ATOM 5549 C CA . LEU A 1 751 ? 21.785 -0.822 -64.694 1.00 63.59 751 LEU A CA 1
ATOM 5550 C C . LEU A 1 751 ? 20.490 -0.063 -64.345 1.00 63.59 751 LEU A C 1
ATOM 5552 O O . LEU A 1 751 ? 20.549 0.881 -63.555 1.00 63.59 751 LEU A O 1
ATOM 5556 N N . PRO A 1 752 ? 19.329 -0.440 -64.908 1.00 56.31 752 PRO A N 1
ATOM 5557 C CA . PRO A 1 752 ? 18.060 0.184 -64.555 1.00 56.31 752 PRO A CA 1
ATOM 5558 C C . PRO A 1 752 ? 17.746 -0.081 -63.078 1.00 56.31 752 PRO A C 1
ATOM 5560 O O . PRO A 1 752 ? 17.505 -1.218 -62.674 1.00 56.31 752 PRO A O 1
ATOM 5563 N N . GLU A 1 753 ? 17.760 0.969 -62.259 1.00 58.41 753 GLU A N 1
ATOM 5564 C CA . GLU A 1 753 ? 17.368 0.881 -60.854 1.00 58.41 753 GLU A CA 1
ATOM 5565 C C . GLU A 1 753 ? 15.839 0.783 -60.766 1.00 58.41 753 GLU A C 1
ATOM 5567 O O . GLU A 1 753 ? 15.108 1.692 -61.167 1.00 58.41 753 GLU A O 1
ATOM 5572 N N . GLY A 1 754 ? 15.333 -0.352 -60.276 1.00 58.16 754 GLY A N 1
ATOM 5573 C CA . GLY A 1 754 ? 13.908 -0.512 -59.999 1.00 58.16 754 GLY A CA 1
ATOM 5574 C C . GLY A 1 754 ? 13.449 0.505 -58.952 1.00 58.16 754 GLY A C 1
ATOM 5575 O O . GLY A 1 754 ? 14.177 0.789 -58.001 1.00 58.16 754 GLY A O 1
ATOM 5576 N N . LYS A 1 755 ? 12.234 1.053 -59.104 1.00 58.97 755 LYS A N 1
ATOM 5577 C CA . LYS A 1 755 ? 11.652 1.946 -58.089 1.00 58.97 755 LYS A CA 1
ATOM 5578 C C . LYS A 1 755 ? 11.657 1.222 -56.735 1.00 58.97 755 LYS A C 1
ATOM 5580 O O . LYS A 1 755 ? 11.080 0.134 -56.657 1.00 58.97 755 LYS A O 1
ATOM 5585 N N . PRO A 1 756 ? 12.273 1.787 -55.682 1.00 62.06 756 PRO A N 1
ATOM 5586 C CA . PRO A 1 756 ? 12.287 1.135 -54.384 1.00 62.06 756 PRO A CA 1
ATOM 5587 C C . PRO A 1 756 ? 10.843 0.957 -53.888 1.00 62.06 756 PRO A C 1
ATOM 5589 O O . PRO A 1 756 ? 10.025 1.870 -54.052 1.00 62.06 756 PRO A O 1
ATOM 5592 N N . PRO A 1 757 ? 10.496 -0.199 -53.293 1.00 70.00 757 PRO A N 1
ATOM 5593 C CA . PRO A 1 757 ? 9.155 -0.418 -52.770 1.00 70.00 757 PRO A CA 1
ATOM 5594 C C . PRO A 1 757 ? 8.841 0.638 -51.708 1.00 70.00 757 PRO A C 1
ATOM 5596 O O . PRO A 1 757 ? 9.674 0.924 -50.848 1.00 70.00 757 PRO A O 1
ATOM 5599 N N . GLY A 1 758 ? 7.649 1.236 -51.768 1.00 77.50 758 GLY A N 1
ATOM 5600 C CA . GLY A 1 758 ? 7.240 2.280 -50.827 1.00 77.50 758 GLY A CA 1
ATOM 5601 C C . GLY A 1 758 ? 7.130 1.771 -49.385 1.00 77.50 758 GLY A C 1
ATOM 5602 O O . GLY A 1 758 ? 6.966 0.576 -49.144 1.00 77.50 758 GLY A O 1
ATOM 5603 N N . PHE A 1 759 ? 7.161 2.692 -48.417 1.00 75.12 759 PHE A N 1
ATOM 5604 C CA . PHE A 1 759 ? 7.089 2.395 -46.977 1.00 75.12 759 PHE A CA 1
ATOM 5605 C C . PHE A 1 759 ? 5.957 1.416 -46.611 1.00 75.12 759 PHE A C 1
ATOM 5607 O O . PHE A 1 759 ? 6.189 0.416 -45.934 1.00 75.12 759 PHE A O 1
ATOM 5614 N N . TRP A 1 760 ? 4.750 1.655 -47.131 1.00 77.94 760 TRP A N 1
ATOM 5615 C CA . TRP A 1 760 ? 3.577 0.807 -46.890 1.00 77.94 760 TRP A CA 1
ATOM 5616 C C . TRP A 1 760 ? 3.695 -0.590 -47.507 1.00 77.94 760 TRP A C 1
ATOM 5618 O O . TRP A 1 760 ? 3.220 -1.558 -46.923 1.00 77.94 760 TRP A O 1
ATOM 5628 N N . SER A 1 761 ? 4.379 -0.712 -48.648 1.00 78.94 761 SER A N 1
ATOM 5629 C CA . SER A 1 761 ? 4.639 -2.005 -49.286 1.00 78.94 761 SER A CA 1
ATOM 5630 C C . SER A 1 761 ? 5.606 -2.852 -48.460 1.00 78.94 761 SER A C 1
ATOM 5632 O O . SER A 1 761 ? 5.398 -4.055 -48.332 1.00 78.94 761 SER A O 1
ATOM 5634 N N . ARG A 1 762 ? 6.641 -2.240 -47.872 1.00 79.81 762 ARG A N 1
ATOM 5635 C CA . ARG A 1 762 ? 7.604 -2.942 -47.006 1.00 79.81 762 ARG A CA 1
ATOM 5636 C C . ARG A 1 762 ? 6.979 -3.342 -45.674 1.00 79.81 762 ARG A C 1
ATOM 5638 O O . ARG A 1 762 ? 7.196 -4.447 -45.192 1.00 79.81 762 ARG A O 1
ATOM 5645 N N . PHE A 1 763 ? 6.138 -2.473 -45.115 1.00 80.25 763 PHE A N 1
ATOM 5646 C CA . PHE A 1 763 ? 5.372 -2.797 -43.915 1.00 80.25 763 PHE A CA 1
ATOM 5647 C C . PHE A 1 763 ? 4.432 -3.990 -44.150 1.00 80.25 763 PHE A C 1
ATOM 5649 O O . PHE A 1 763 ? 4.400 -4.915 -43.342 1.00 80.25 763 PHE A O 1
ATOM 5656 N N . ALA A 1 764 ? 3.722 -4.014 -45.286 1.00 82.75 764 ALA A N 1
ATOM 5657 C CA . ALA A 1 764 ? 2.859 -5.132 -45.662 1.00 82.75 764 ALA A CA 1
ATOM 5658 C C . ALA A 1 764 ? 3.642 -6.438 -45.878 1.00 82.75 764 ALA A C 1
ATOM 5660 O O . ALA A 1 764 ? 3.191 -7.492 -45.434 1.00 82.75 764 ALA A O 1
ATOM 5661 N N . ALA A 1 765 ? 4.833 -6.377 -46.483 1.00 81.94 765 ALA A N 1
ATOM 5662 C CA . ALA A 1 765 ? 5.711 -7.541 -46.627 1.00 81.94 765 ALA A CA 1
ATOM 5663 C C . ALA A 1 765 ? 6.102 -8.144 -45.263 1.00 81.94 765 ALA A C 1
ATOM 5665 O O . ALA A 1 765 ? 6.115 -9.363 -45.101 1.00 81.94 765 ALA A O 1
ATOM 5666 N N . GLN A 1 766 ? 6.297 -7.304 -44.244 1.00 79.38 766 GLN A N 1
ATOM 5667 C CA . GLN A 1 766 ? 6.595 -7.756 -42.883 1.00 79.38 766 GLN A CA 1
ATOM 5668 C C . GLN A 1 766 ? 5.433 -8.455 -42.181 1.00 79.38 766 GLN A C 1
ATOM 5670 O O . GLN A 1 766 ? 5.664 -9.320 -41.336 1.00 79.38 766 GLN A O 1
ATOM 5675 N N . LEU A 1 767 ? 4.194 -8.168 -42.582 1.00 81.12 767 LEU A N 1
ATOM 5676 C CA . LEU A 1 767 ? 3.012 -8.897 -42.119 1.00 81.12 767 LEU A CA 1
ATOM 5677 C C . LEU A 1 767 ? 2.826 -10.250 -42.825 1.00 81.12 767 LEU A C 1
ATOM 5679 O O . LEU A 1 767 ? 2.125 -11.116 -42.306 1.00 81.12 767 LEU A O 1
ATOM 5683 N N . GLN A 1 768 ? 3.461 -10.459 -43.983 1.00 82.56 768 GLN A N 1
ATOM 5684 C CA . GLN A 1 768 ? 3.426 -11.734 -44.711 1.00 82.56 768 GLN A CA 1
ATOM 5685 C C . GLN A 1 768 ? 4.426 -12.768 -44.178 1.00 82.56 768 GLN A C 1
ATOM 5687 O O . GLN A 1 768 ? 4.423 -13.915 -44.616 1.00 82.56 768 GLN A O 1
ATOM 5692 N N . ASN A 1 769 ? 5.272 -12.393 -43.218 1.00 84.19 769 ASN A N 1
ATOM 5693 C CA . ASN A 1 769 ? 6.193 -13.324 -42.586 1.00 84.19 769 ASN A CA 1
ATOM 5694 C C . ASN A 1 769 ? 5.422 -14.376 -41.767 1.00 84.19 769 ASN A C 1
ATOM 5696 O O . ASN A 1 769 ? 4.633 -14.024 -40.889 1.00 84.19 769 ASN A O 1
ATOM 5700 N N . LEU A 1 770 ? 5.695 -15.663 -42.011 1.00 82.06 770 LEU A N 1
ATOM 5701 C CA . LEU A 1 770 ? 5.023 -16.792 -41.356 1.00 82.06 770 LEU A CA 1
ATOM 5702 C C . LEU A 1 770 ? 5.034 -16.680 -39.821 1.00 82.06 770 LEU A C 1
ATOM 5704 O O . LEU A 1 770 ? 4.022 -16.935 -39.174 1.00 82.06 770 LEU A O 1
ATOM 5708 N N . MET A 1 771 ? 6.147 -16.223 -39.235 1.00 78.38 771 MET A N 1
ATOM 5709 C CA . MET A 1 771 ? 6.270 -16.039 -37.784 1.00 78.38 771 MET A CA 1
ATOM 5710 C C . MET A 1 771 ? 5.342 -14.927 -37.260 1.00 78.38 771 MET A C 1
ATOM 5712 O O . MET A 1 771 ? 4.755 -15.036 -36.181 1.00 78.38 771 MET A O 1
ATOM 5716 N N . VAL A 1 772 ? 5.173 -13.853 -38.033 1.00 85.25 772 VAL A N 1
ATOM 5717 C CA . VAL A 1 772 ? 4.265 -12.745 -37.703 1.00 85.25 772 VAL A CA 1
ATOM 5718 C C . VAL A 1 772 ? 2.809 -13.186 -37.838 1.00 85.25 772 VAL A C 1
ATOM 5720 O O . VAL A 1 772 ? 1.996 -12.881 -36.967 1.00 85.25 772 VAL A O 1
ATOM 5723 N N . GLN A 1 773 ? 2.491 -13.977 -38.861 1.00 86.81 773 GLN A N 1
ATOM 5724 C CA . GLN A 1 773 ? 1.162 -14.562 -39.040 1.00 86.81 773 GLN A CA 1
ATOM 5725 C C . GLN A 1 773 ? 0.786 -15.499 -37.891 1.00 86.81 773 GLN A C 1
ATOM 5727 O O . GLN A 1 773 ? -0.340 -15.432 -37.404 1.00 86.81 773 GLN A O 1
ATOM 5732 N N . THR A 1 774 ? 1.725 -16.306 -37.384 1.00 84.62 774 THR A N 1
ATOM 5733 C CA . THR A 1 774 ? 1.466 -17.132 -36.194 1.00 84.62 774 THR A CA 1
ATOM 5734 C C . THR A 1 774 ? 1.185 -16.294 -34.945 1.00 84.62 774 THR A C 1
ATOM 5736 O O . THR A 1 774 ? 0.293 -16.640 -34.177 1.00 84.62 774 THR A O 1
ATOM 5739 N N . LEU A 1 775 ? 1.865 -15.155 -34.758 1.00 85.94 775 LEU A N 1
ATOM 5740 C CA . LEU A 1 775 ? 1.597 -14.235 -33.641 1.00 85.94 775 LEU A CA 1
ATOM 5741 C C . LEU A 1 775 ? 0.230 -13.550 -33.771 1.00 85.94 775 LEU A C 1
ATOM 5743 O O . LEU A 1 775 ? -0.493 -13.428 -32.784 1.00 85.94 775 LEU A O 1
ATOM 5747 N N . LEU A 1 776 ? -0.144 -13.140 -34.984 1.00 89.06 776 LEU A N 1
ATOM 5748 C CA . LEU A 1 776 ? -1.484 -12.630 -35.287 1.00 89.06 776 LEU A CA 1
ATOM 5749 C C . LEU A 1 776 ? -2.567 -13.697 -35.059 1.00 89.06 776 LEU A C 1
ATOM 5751 O O . LEU A 1 776 ? -3.625 -13.383 -34.527 1.00 89.06 776 LEU A O 1
ATOM 5755 N N . GLY A 1 777 ? -2.295 -14.962 -35.384 1.00 90.25 777 GLY A N 1
ATOM 5756 C CA . GLY A 1 777 ? -3.180 -16.079 -35.048 1.00 90.25 777 GLY A CA 1
ATOM 5757 C C . GLY A 1 777 ? -3.369 -16.232 -33.536 1.00 90.25 777 GLY A C 1
ATOM 5758 O O . GLY A 1 777 ? -4.498 -16.317 -33.058 1.00 90.25 777 GLY A O 1
ATOM 5759 N N . SER A 1 778 ? -2.280 -16.180 -32.765 1.00 90.12 778 SER A N 1
ATOM 5760 C CA . SER A 1 778 ? -2.334 -16.243 -31.299 1.00 90.12 778 SER A CA 1
ATOM 5761 C C . SER A 1 778 ? -3.099 -15.073 -30.676 1.00 90.12 778 SER A C 1
ATOM 5763 O O . SER A 1 778 ? -3.845 -15.282 -29.722 1.00 90.12 778 SER A O 1
ATOM 5765 N N . SER A 1 779 ? -2.974 -13.851 -31.211 1.00 92.50 779 SER A N 1
ATOM 5766 C CA . SER A 1 779 ? -3.723 -12.699 -30.685 1.00 92.50 779 SER A CA 1
ATOM 5767 C C . SER A 1 779 ? -5.231 -12.839 -30.908 1.00 92.50 779 SER A C 1
ATOM 5769 O O . SER A 1 779 ? -6.011 -12.483 -30.026 1.00 92.50 779 SER A O 1
ATOM 5771 N N . VAL A 1 780 ? -5.647 -13.419 -32.038 1.00 92.62 780 VAL A N 1
ATOM 5772 C CA . VAL A 1 780 ? -7.052 -13.751 -32.312 1.00 92.62 780 VAL A CA 1
ATOM 5773 C C . VAL A 1 780 ? -7.562 -14.798 -31.319 1.00 92.62 780 VAL A C 1
ATOM 5775 O O . VAL A 1 780 ? -8.644 -14.627 -30.762 1.00 92.62 780 VAL A O 1
ATOM 5778 N N . VAL A 1 781 ? -6.769 -15.834 -31.026 1.00 90.50 781 VAL A N 1
ATOM 5779 C CA . VAL A 1 781 ? -7.116 -16.848 -30.014 1.00 90.50 781 VAL A CA 1
ATOM 5780 C C . VAL A 1 781 ? -7.274 -16.219 -28.621 1.00 90.50 781 VAL A C 1
ATOM 5782 O O . VAL A 1 781 ? -8.283 -16.466 -27.964 1.00 90.50 781 VAL A O 1
ATOM 5785 N N . CYS A 1 782 ? -6.357 -15.341 -28.194 1.00 89.75 782 CYS A N 1
ATOM 5786 C CA . CYS A 1 782 ? -6.483 -14.589 -26.934 1.00 89.75 782 CYS A CA 1
ATOM 5787 C C . CYS A 1 782 ? -7.751 -13.720 -26.888 1.00 89.75 782 CYS A C 1
ATOM 5789 O O . CYS A 1 782 ? -8.395 -13.612 -25.844 1.00 89.75 782 CYS A O 1
ATOM 5791 N N . LEU A 1 783 ? -8.148 -13.128 -28.018 1.00 87.75 783 LEU A N 1
ATOM 5792 C CA . LEU A 1 783 ? -9.375 -12.337 -28.103 1.00 87.75 783 LEU A CA 1
ATOM 5793 C C . LEU A 1 783 ? -10.624 -13.205 -27.866 1.00 87.75 783 LEU A C 1
ATOM 5795 O O . LEU A 1 783 ? -11.522 -12.788 -27.136 1.00 87.75 783 LEU A O 1
ATOM 5799 N N . PHE A 1 784 ? -10.652 -14.428 -28.410 1.00 89.56 784 PHE A N 1
ATOM 5800 C CA . PHE A 1 784 ? -11.725 -15.403 -28.165 1.00 89.56 784 PHE A CA 1
ATOM 5801 C C . PHE A 1 784 ? -11.781 -15.895 -26.712 1.00 89.56 784 PHE A C 1
ATOM 5803 O O . PHE A 1 784 ? -12.862 -16.192 -26.210 1.00 89.56 784 PHE A O 1
ATOM 5810 N N . LEU A 1 785 ? -10.640 -15.941 -26.019 1.00 85.56 785 LEU A N 1
ATOM 5811 C CA . LEU A 1 785 ? -10.547 -16.285 -24.594 1.00 85.56 785 LEU A CA 1
ATOM 5812 C C . LEU A 1 785 ? -10.979 -15.135 -23.659 1.00 85.56 785 LEU A C 1
ATOM 5814 O O . LEU A 1 785 ? -11.036 -15.320 -22.445 1.00 85.56 785 LEU A O 1
ATOM 5818 N N . GLY A 1 786 ? -11.297 -13.952 -24.198 1.00 74.88 786 GLY A N 1
ATOM 5819 C CA . GLY A 1 786 ? -11.629 -12.757 -23.414 1.00 74.88 786 GLY A CA 1
ATOM 5820 C C . GLY A 1 786 ? -10.405 -12.021 -22.853 1.00 74.88 786 GLY A C 1
ATOM 5821 O O . GLY A 1 786 ? -10.549 -11.047 -22.112 1.00 74.88 786 GLY A O 1
ATOM 5822 N N . GLU A 1 787 ? -9.194 -12.431 -23.236 1.00 84.38 787 GLU A N 1
ATOM 5823 C CA . GLU A 1 787 ? -7.916 -11.849 -22.813 1.00 84.38 787 GLU A CA 1
ATOM 5824 C C . GLU A 1 787 ? -7.510 -10.693 -23.741 1.00 84.38 787 GLU A C 1
ATOM 5826 O O . GLU A 1 787 ? -6.465 -10.693 -24.393 1.00 84.38 787 GLU A O 1
ATOM 5831 N N . VAL A 1 788 ? -8.359 -9.662 -23.802 1.00 81.00 788 VAL A N 1
ATOM 5832 C CA . VAL A 1 788 ? -8.184 -8.514 -24.716 1.00 81.00 788 VAL A CA 1
ATOM 5833 C C . VAL A 1 788 ? -6.844 -7.796 -24.493 1.00 81.00 788 VAL A C 1
ATOM 5835 O O . VAL A 1 788 ? -6.253 -7.268 -25.434 1.00 81.00 788 VAL A O 1
ATOM 5838 N N . GLY A 1 789 ? -6.334 -7.804 -23.256 1.00 71.25 789 GLY A N 1
ATOM 5839 C CA . GLY A 1 789 ? -5.041 -7.208 -22.910 1.00 71.25 789 GLY A CA 1
ATOM 5840 C C . GLY A 1 789 ? -3.849 -7.924 -23.547 1.00 71.25 789 GLY A C 1
ATOM 5841 O O . GLY A 1 789 ? -2.962 -7.261 -24.086 1.00 71.25 789 GLY A O 1
ATOM 5842 N N . ASP A 1 790 ? -3.851 -9.256 -23.540 1.00 68.81 790 ASP A N 1
ATOM 5843 C CA . ASP A 1 790 ? -2.756 -10.055 -24.095 1.00 68.81 790 ASP A CA 1
ATOM 5844 C C . ASP A 1 790 ? -2.796 -10.029 -25.628 1.00 68.81 790 ASP A C 1
ATOM 5846 O O . ASP A 1 790 ? -1.762 -9.858 -26.278 1.00 68.81 790 ASP A O 1
ATOM 5850 N N . ALA A 1 791 ? -3.999 -10.029 -26.214 1.00 82.75 791 ALA A N 1
ATOM 5851 C CA . ALA A 1 791 ? -4.190 -9.791 -27.643 1.00 82.75 791 ALA A CA 1
ATOM 5852 C C . ALA A 1 791 ? -3.625 -8.424 -28.086 1.00 82.75 791 ALA A C 1
ATOM 5854 O O . ALA A 1 791 ? -2.871 -8.346 -29.061 1.00 82.75 791 ALA A O 1
ATOM 5855 N N . LEU A 1 792 ? -3.926 -7.348 -27.345 1.00 84.50 792 LEU A N 1
ATOM 5856 C CA . LEU A 1 792 ? -3.399 -6.001 -27.609 1.00 84.50 792 LEU A CA 1
ATOM 5857 C C . LEU A 1 792 ? -1.875 -5.921 -27.460 1.00 84.50 792 LEU A C 1
ATOM 5859 O O . LEU A 1 792 ? -1.219 -5.236 -28.251 1.00 84.50 792 LEU A O 1
ATOM 5863 N N . ALA A 1 793 ? -1.302 -6.615 -26.477 1.00 78.81 793 ALA A N 1
ATOM 5864 C CA . ALA A 1 793 ? 0.142 -6.664 -26.277 1.00 78.81 793 ALA A CA 1
ATOM 5865 C C . ALA A 1 793 ? 0.850 -7.338 -27.464 1.00 78.81 793 ALA A C 1
ATOM 5867 O O . ALA A 1 793 ? 1.818 -6.787 -27.993 1.00 78.81 793 ALA A O 1
ATOM 5868 N N . ILE A 1 794 ? 0.329 -8.475 -27.939 1.00 87.00 794 ILE A N 1
ATOM 5869 C CA . ILE A 1 794 ? 0.873 -9.191 -29.103 1.00 87.00 794 ILE A CA 1
ATOM 5870 C C . ILE A 1 794 ? 0.786 -8.326 -30.367 1.00 87.00 794 ILE A C 1
ATOM 5872 O O . ILE A 1 794 ? 1.782 -8.174 -31.075 1.00 87.00 794 ILE A O 1
ATOM 5876 N N . ILE A 1 795 ? -0.368 -7.699 -30.624 1.00 87.50 795 ILE A N 1
ATOM 5877 C CA . ILE A 1 795 ? -0.554 -6.800 -31.776 1.00 87.50 795 ILE A CA 1
ATOM 5878 C C . ILE A 1 795 ? 0.437 -5.629 -31.716 1.00 87.50 795 ILE A C 1
ATOM 5880 O O . ILE A 1 795 ? 1.072 -5.300 -32.719 1.00 87.50 795 ILE A O 1
ATOM 5884 N N . SER A 1 796 ? 0.633 -5.040 -30.534 1.00 82.56 796 SER A N 1
ATOM 5885 C CA . SER A 1 796 ? 1.582 -3.938 -30.338 1.00 82.56 796 SER A CA 1
ATOM 5886 C C . SER A 1 796 ? 3.023 -4.356 -30.650 1.00 82.56 796 SER A C 1
ATOM 5888 O O . SER A 1 796 ? 3.746 -3.619 -31.321 1.00 82.56 796 SER A O 1
ATOM 5890 N N . ILE A 1 797 ? 3.437 -5.554 -30.216 1.00 84.62 797 ILE A N 1
ATOM 5891 C CA . ILE A 1 797 ? 4.771 -6.107 -30.503 1.00 84.62 797 ILE A CA 1
ATOM 5892 C C . ILE A 1 797 ? 4.958 -6.330 -32.007 1.00 84.62 797 ILE A C 1
ATOM 5894 O O . ILE A 1 797 ? 6.003 -5.970 -32.548 1.00 84.62 797 ILE A O 1
ATOM 5898 N N . VAL A 1 798 ? 3.952 -6.883 -32.691 1.00 86.88 798 VAL A N 1
ATOM 5899 C CA . VAL A 1 798 ? 3.991 -7.117 -34.143 1.00 86.88 798 VAL A CA 1
ATOM 5900 C C . VAL A 1 798 ? 4.164 -5.805 -34.910 1.00 86.88 798 VAL A C 1
ATOM 5902 O O . VAL A 1 798 ? 5.040 -5.710 -35.770 1.00 86.88 798 VAL A O 1
ATOM 5905 N N . VAL A 1 799 ? 3.391 -4.774 -34.563 1.00 84.44 799 VAL A N 1
ATOM 5906 C CA . VAL A 1 799 ? 3.475 -3.452 -35.205 1.00 84.44 799 VAL A CA 1
ATOM 5907 C C . VAL A 1 799 ? 4.836 -2.801 -34.962 1.00 84.44 799 VAL A C 1
ATOM 5909 O O . VAL A 1 799 ? 5.449 -2.289 -35.901 1.00 84.44 799 VAL A O 1
ATOM 5912 N N . LEU A 1 800 ? 5.347 -2.856 -33.728 1.00 78.19 800 LEU A N 1
ATOM 5913 C CA . LEU A 1 800 ? 6.675 -2.337 -33.396 1.00 78.19 800 LEU A CA 1
ATOM 5914 C C . LEU A 1 800 ? 7.771 -3.061 -34.180 1.00 78.19 800 LEU A C 1
ATOM 5916 O O . LEU A 1 800 ? 8.635 -2.405 -34.757 1.00 78.19 800 LEU A O 1
ATOM 5920 N N . ASN A 1 801 ? 7.728 -4.393 -34.241 1.00 78.00 801 ASN A N 1
ATOM 5921 C CA . ASN A 1 801 ? 8.726 -5.184 -34.955 1.00 78.00 801 ASN A CA 1
ATOM 5922 C C . ASN A 1 801 ? 8.700 -4.902 -36.467 1.00 78.00 801 ASN A C 1
ATOM 5924 O O . ASN A 1 801 ? 9.747 -4.681 -37.072 1.00 78.00 801 ASN A O 1
ATOM 5928 N N . ALA A 1 802 ? 7.508 -4.803 -37.065 1.00 79.31 802 ALA A N 1
ATOM 5929 C CA . ALA A 1 802 ? 7.354 -4.416 -38.466 1.00 79.31 802 ALA A CA 1
ATOM 5930 C C . ALA A 1 802 ? 7.919 -3.010 -38.735 1.00 79.31 802 ALA A C 1
ATOM 5932 O O . ALA A 1 802 ? 8.665 -2.811 -39.694 1.00 79.31 802 ALA A O 1
ATOM 5933 N N . MET A 1 803 ? 7.644 -2.046 -37.850 1.00 79.38 803 MET A N 1
ATOM 5934 C CA . MET A 1 803 ? 8.174 -0.686 -37.960 1.00 79.38 803 MET A CA 1
ATOM 5935 C C . MET A 1 803 ? 9.704 -0.651 -37.827 1.00 79.38 803 MET A C 1
ATOM 5937 O O . MET A 1 803 ? 10.376 0.016 -38.615 1.00 79.38 803 MET A O 1
ATOM 5941 N N . PHE A 1 804 ? 10.280 -1.399 -36.880 1.00 78.50 804 PHE A N 1
ATOM 5942 C CA . PHE A 1 804 ? 11.733 -1.524 -36.751 1.00 78.50 804 PHE A CA 1
ATOM 5943 C C . PHE A 1 804 ? 12.369 -2.196 -37.967 1.00 78.50 804 PHE A C 1
ATOM 5945 O O . PHE A 1 804 ? 13.426 -1.741 -38.399 1.00 78.50 804 PHE A O 1
ATOM 5952 N N . GLY A 1 805 ? 11.728 -3.216 -38.543 1.00 76.50 805 GLY A N 1
ATOM 5953 C CA . GLY A 1 805 ? 12.183 -3.867 -39.770 1.00 76.50 805 GLY A CA 1
ATOM 5954 C C . GLY A 1 805 ? 12.306 -2.880 -40.932 1.00 76.50 805 GLY A C 1
ATOM 5955 O O . GLY A 1 805 ? 13.376 -2.765 -41.526 1.00 76.50 805 GLY A O 1
ATOM 5956 N N . VAL A 1 806 ? 11.265 -2.076 -41.179 1.00 78.12 806 VAL A N 1
ATOM 5957 C CA . VAL A 1 806 ? 11.282 -1.058 -42.248 1.00 78.12 806 VAL A CA 1
ATOM 5958 C C . VAL A 1 806 ? 12.362 0.004 -42.001 1.00 78.12 806 VAL A C 1
ATOM 5960 O O . VAL A 1 806 ? 13.062 0.411 -42.930 1.00 78.12 806 VAL A O 1
ATOM 5963 N N . LEU A 1 807 ? 12.554 0.427 -40.747 1.00 79.19 807 LEU A N 1
ATOM 5964 C CA . LEU A 1 807 ? 13.598 1.391 -40.379 1.00 79.19 807 LEU A CA 1
ATOM 5965 C C . LEU A 1 807 ? 15.021 0.824 -40.522 1.00 79.19 807 LEU A C 1
ATOM 5967 O O . LEU A 1 807 ? 15.953 1.573 -40.819 1.00 79.19 807 LEU A O 1
ATOM 5971 N N . GLN A 1 808 ? 15.218 -0.474 -40.280 1.00 73.75 808 GLN A N 1
ATOM 5972 C CA . GLN A 1 808 ? 16.507 -1.144 -40.479 1.00 73.75 808 GLN A CA 1
ATOM 5973 C C . GLN A 1 808 ? 16.842 -1.264 -41.965 1.00 73.75 808 GLN A C 1
ATOM 5975 O O . GLN A 1 808 ? 17.970 -0.973 -42.363 1.00 73.75 808 GLN A O 1
ATOM 5980 N N . GLU A 1 809 ? 15.852 -1.617 -42.779 1.00 77.69 809 GLU A N 1
ATOM 5981 C CA . GLU A 1 809 ? 16.008 -1.767 -44.223 1.00 77.69 809 GLU A CA 1
ATOM 5982 C C . GLU A 1 809 ? 16.348 -0.431 -44.898 1.00 77.69 809 GLU A C 1
ATOM 5984 O O . GLU A 1 809 ? 17.290 -0.356 -45.682 1.00 77.69 809 GLU A O 1
ATOM 5989 N N . GLN A 1 810 ? 15.700 0.667 -44.488 1.00 76.50 810 GLN A N 1
ATOM 5990 C CA . GLN A 1 810 ? 16.055 2.017 -44.949 1.00 76.50 810 GLN A CA 1
ATOM 5991 C C . GLN A 1 810 ? 17.501 2.408 -44.609 1.00 76.50 810 GLN A C 1
ATOM 5993 O O . GLN A 1 810 ? 18.196 3.023 -45.420 1.00 76.50 810 GLN A O 1
ATOM 5998 N N . LYS A 1 811 ? 17.987 2.050 -43.414 1.00 71.44 811 LYS A N 1
ATOM 5999 C CA . LYS A 1 811 ? 19.376 2.329 -43.015 1.00 71.44 811 LYS A CA 1
ATOM 6000 C C . LYS A 1 811 ? 20.378 1.514 -43.828 1.00 71.44 811 LYS A C 1
ATOM 6002 O O . LYS A 1 811 ? 21.421 2.053 -44.193 1.00 71.44 811 LYS A O 1
ATOM 6007 N N . ALA A 1 812 ? 20.063 0.252 -44.117 1.00 71.81 812 ALA A N 1
ATOM 6008 C CA . ALA A 1 812 ? 20.895 -0.609 -44.949 1.00 71.81 812 ALA A CA 1
ATOM 6009 C C . ALA A 1 812 ? 20.982 -0.082 -46.391 1.00 71.81 812 ALA A C 1
ATOM 6011 O O . ALA A 1 812 ? 22.082 0.037 -46.928 1.00 71.81 812 ALA A O 1
ATOM 6012 N N . GLU A 1 813 ? 19.854 0.325 -46.981 1.00 76.69 813 GLU A N 1
ATOM 6013 C CA . GLU A 1 813 ? 19.819 0.942 -48.314 1.00 76.69 813 GLU A CA 1
ATOM 6014 C C . GLU A 1 813 ? 20.623 2.243 -48.373 1.00 76.69 813 GLU A C 1
ATOM 6016 O O . GLU A 1 813 ? 21.391 2.451 -49.309 1.00 76.69 813 GLU A O 1
ATOM 6021 N N . THR A 1 814 ? 20.512 3.093 -47.348 1.00 75.50 814 THR A N 1
ATOM 6022 C CA . THR A 1 814 ? 21.264 4.356 -47.277 1.00 75.50 814 THR A CA 1
ATOM 6023 C C . THR A 1 814 ? 22.775 4.107 -47.190 1.00 75.50 814 THR A C 1
ATOM 6025 O O . THR A 1 814 ? 23.559 4.798 -47.837 1.00 75.50 814 THR A O 1
ATOM 6028 N N . ALA A 1 815 ? 23.201 3.097 -46.423 1.00 72.00 815 ALA A N 1
ATOM 6029 C CA . ALA A 1 815 ? 24.609 2.716 -46.323 1.00 72.00 815 ALA A CA 1
ATOM 6030 C C . ALA A 1 815 ? 25.149 2.136 -47.644 1.00 72.00 815 ALA A C 1
ATOM 6032 O O . ALA A 1 815 ? 26.264 2.460 -48.051 1.00 72.00 815 ALA A O 1
ATOM 6033 N N . LEU A 1 816 ? 24.346 1.321 -48.336 1.00 74.25 816 LEU A N 1
ATOM 6034 C CA . LEU A 1 816 ? 24.662 0.793 -49.666 1.00 74.25 816 LEU A CA 1
ATOM 6035 C C . LEU A 1 816 ? 24.753 1.902 -50.721 1.00 74.25 816 LEU A C 1
ATOM 6037 O O . LEU A 1 816 ? 25.660 1.871 -51.550 1.00 74.25 816 LEU A O 1
ATOM 6041 N N . ALA A 1 817 ? 23.855 2.890 -50.680 1.00 76.38 817 ALA A N 1
ATOM 6042 C CA . ALA A 1 817 ? 23.889 4.043 -51.577 1.00 76.38 817 ALA A CA 1
ATOM 6043 C C . ALA A 1 817 ? 25.159 4.885 -51.371 1.00 76.38 817 ALA A C 1
ATOM 6045 O O . ALA A 1 817 ? 25.848 5.196 -52.340 1.00 76.38 817 ALA A O 1
ATOM 6046 N N . ALA A 1 818 ? 25.526 5.161 -50.115 1.00 73.12 818 ALA A N 1
ATOM 6047 C CA . ALA A 1 818 ? 26.757 5.879 -49.784 1.00 73.12 818 ALA A CA 1
ATOM 6048 C C . ALA A 1 818 ? 28.020 5.118 -50.234 1.00 73.12 818 ALA A C 1
ATOM 6050 O O . ALA A 1 818 ? 28.942 5.714 -50.786 1.00 73.12 818 ALA A O 1
ATOM 6051 N N . LEU A 1 819 ? 28.055 3.790 -50.063 1.00 71.25 819 LEU A N 1
ATOM 6052 C CA . LEU A 1 819 ? 29.153 2.955 -50.567 1.00 71.25 819 LEU A CA 1
ATOM 6053 C C . LEU A 1 819 ? 29.262 3.010 -52.097 1.00 71.25 819 LEU A C 1
ATOM 6055 O O . LEU A 1 819 ? 30.368 3.140 -52.619 1.00 71.25 819 LEU A O 1
ATOM 6059 N N . ARG A 1 820 ? 28.132 2.960 -52.816 1.00 71.06 820 ARG A N 1
ATOM 6060 C CA . ARG A 1 820 ? 28.109 3.080 -54.284 1.00 71.06 820 ARG A CA 1
ATOM 6061 C C . ARG A 1 820 ? 28.679 4.419 -54.753 1.00 71.06 820 ARG A C 1
ATOM 6063 O O . ARG A 1 820 ? 29.523 4.416 -55.647 1.00 71.06 820 ARG A O 1
ATOM 6070 N N . GLU A 1 821 ? 28.287 5.530 -54.127 1.00 72.12 821 GLU A N 1
ATOM 6071 C CA . GLU A 1 821 ? 28.845 6.861 -54.423 1.00 72.12 821 GLU A CA 1
ATOM 6072 C C . GLU A 1 821 ? 30.360 6.924 -54.193 1.00 72.12 821 GLU A C 1
ATOM 6074 O O . GLU A 1 821 ? 31.084 7.463 -55.029 1.00 72.12 821 GLU A O 1
ATOM 6079 N N . MET A 1 822 ? 30.861 6.321 -53.111 1.00 68.81 822 MET A N 1
ATOM 6080 C CA . MET A 1 822 ? 32.299 6.293 -52.821 1.00 68.81 822 MET A CA 1
ATOM 6081 C C . MET A 1 822 ? 33.093 5.459 -53.837 1.00 68.81 822 MET A C 1
ATOM 6083 O O . MET A 1 822 ? 34.203 5.838 -54.201 1.00 68.81 822 MET A O 1
ATOM 6087 N N . THR A 1 823 ? 32.532 4.349 -54.327 1.00 63.12 823 THR A N 1
ATOM 6088 C CA . THR A 1 823 ? 33.191 3.496 -55.337 1.00 63.12 823 THR A CA 1
ATOM 6089 C C . THR A 1 823 ? 33.122 4.057 -56.759 1.00 63.12 823 THR A C 1
ATOM 6091 O O . THR A 1 823 ? 34.008 3.791 -57.567 1.00 63.12 823 THR A O 1
ATOM 6094 N N . ALA A 1 824 ? 32.106 4.866 -57.077 1.00 58.00 824 ALA A N 1
ATOM 6095 C CA . ALA A 1 824 ? 31.960 5.475 -58.400 1.00 58.00 824 ALA A CA 1
ATOM 6096 C C . ALA A 1 824 ? 33.027 6.550 -58.686 1.00 58.00 824 ALA A C 1
ATOM 6098 O O . ALA A 1 824 ? 33.323 6.824 -59.845 1.00 58.00 824 ALA A O 1
ATOM 6099 N N . ALA A 1 825 ? 33.643 7.129 -57.648 1.00 50.94 825 ALA A N 1
ATOM 6100 C CA . ALA A 1 825 ? 34.661 8.171 -57.780 1.00 50.94 825 ALA A CA 1
ATOM 6101 C C . ALA A 1 825 ? 36.062 7.657 -58.183 1.00 50.94 825 ALA A C 1
ATOM 6103 O O . ALA A 1 825 ? 36.967 8.466 -58.372 1.00 50.94 825 ALA A O 1
ATOM 6104 N N . THR A 1 826 ? 36.273 6.338 -58.308 1.00 41.41 826 THR A N 1
ATOM 6105 C CA . THR A 1 826 ? 37.604 5.745 -58.572 1.00 41.41 826 THR A CA 1
ATOM 6106 C C . THR A 1 826 ? 37.774 5.131 -59.966 1.00 41.41 826 THR A C 1
ATOM 6108 O O . THR A 1 826 ? 38.856 4.640 -60.274 1.00 41.41 826 THR A O 1
ATOM 6111 N N . ALA A 1 827 ? 36.754 5.171 -60.828 1.00 42.00 827 ALA A N 1
ATOM 6112 C CA . ALA A 1 827 ? 36.874 4.745 -62.222 1.00 42.00 827 ALA A CA 1
ATOM 6113 C C . ALA A 1 827 ? 37.006 5.983 -63.121 1.00 42.00 827 ALA A C 1
ATOM 6115 O O . ALA A 1 827 ? 36.038 6.726 -63.292 1.00 42.00 827 ALA A O 1
ATOM 6116 N N . ARG A 1 828 ? 38.210 6.218 -63.649 1.00 31.83 828 ARG A N 1
ATOM 6117 C CA . ARG A 1 828 ? 38.488 7.241 -64.661 1.00 31.83 828 ARG A CA 1
ATOM 6118 C C . ARG A 1 828 ? 38.854 6.575 -65.973 1.00 31.83 828 ARG A C 1
ATOM 6120 O O . ARG A 1 828 ? 39.600 5.572 -65.904 1.00 31.83 828 ARG A O 1
#

Radius of gyration: 43.78 Å; chains: 1; bounding box: 88×124×133 Å

Secondary structure (DSSP, 8-state):
-HHHHHHHTTPPEEEEEETTEEEEE-TT-TT-HHHHHHHHHHHHTSTTEEEEEEETTTTEEEEEE-TTS-HHHHHHHHHHHHHHHHH--PPP-S---------------------PPPPPPP-PPP-TT---HHHHHHHHHHHHHHHHHHHHHHHHHHTT-SSSS-HHHHHHHHHHHHHHHHHHHTT--SSTTPPPPHHHHHHHHHHHHHHHTT--HHHHHHHHHHHHHHHHHHHHHHHHHHTT-------S-GGGTTTSHHHHHHHHHHHHHHHHHHHHHHHHHHHHT-HHHHHHHHHHT-TTHHHHHHHHHHHHHHHHHHHTT-B-S-TTHHHHHTT--EEEES-GGGTBPPPEEEEEEEPTT--HHHHHHHHHHHHHHTT-GGGGG-SS----S-EEEEEEETTEEEEEETTEEEEEEEGGGSTT---HHHHHHHHHHHHTT-EEEEEEETTEEEEEEEEE-PBPTTHHHHHHHHHHHT--EEEEEESSTTTHHHHHTTT-EEEE-SSSHHHHHHHHHHHHTT--EEEEEE-TTS-EEEEEES---EEEETT--HHHHHHHHHHHHHHHHHHHHHHHHHHHHHHHHHHHHHTT-S-HHHHHHHHHHHHHHHHHHHHHHHH----TT-S-S------------------------------------------------------------------------PPPP-GGGSTT--HHHHHHHTT-BTTTB--HHHHHHHHHHH--S----PPPPPHHHHHHHHHTSHHHHHHHHHHHHHHHTT-HHHHHHHHHHHHHHHHHHHHHHHHHHHHHHHHHHHHHTT--

Sequence (828 aa):
MAVTEIKNSLRPEIVHRLPGRLRLHLPGLARRPRLAGELAGGLAALPGVRRVVANPVSGRVLIQFDQGGDWQWLVRQVGELWSELLSNPRPVDPGGHGHDPAGKRERVDFDTSLKEQPPPSAPGARASGESDPVVRNMTALALGGAAIALVGVKRLFKGPSTLAGSPSLFRAAVATNLLAGYPLLSGRKEGAGGEQPAWQRLVALVGLGAALLRESLPGLTLFWLSSVAAVMDALVRRRYRKTGGEGGDIAAGEGAGDASRCARLTDTYMAETTGTALGLSALTGLFTARPSRALAMLVTANPAGGRKSLAMTGAALAVKAGRLGINVPHSGFWQQLCDVDTVFFEDAGLFLMPAQMGEVLARPGVRPREILHTAAALAGKAGHPLAALFPARVEEQEVEVLAGGPLELKGRIGLENAFVGPLQKTGGLVDQWIDLKSKQLVHLGQVPLGVVRQGRFLGLMGVYCMPRPGITQVITGLRTGGVQNIFVFAPERGVGSLLEGMGLDVVEDPHQSGLEERTAGMVAAGQRVARVFTGPSGGLFVHLQPGRDVMVIPDGHPGKLALAFHLGRTFAVRVQKNIHFLRLANYLGLFLAATGRISLFASLLYYDLVNLLLAAGAYRELFGRNGPGEAGPGAGDGDNAPGGRKWGSRGKQPSFRLISGTGHREPGAEKGAGVPDPGSGGVRPERVKDTAGPHKGNAAAGARAHRPFNGNGWAGQTGAEVVTRLQTDARRGLDETEAARRLGLYGPNRLPEGKPPGFWSRFAAQLQNLMVQTLLGSSVVCLFLGEVGDALAIISIVVLNAMFGVLQEQKAETALAALREMTAATAR

Foldseek 3Di:
DVVVVVLVVQAWDWPDDDQQKTKTAGPPLAPPVPLQVVLQVQLCPDPFWPGWHQDNNRSMIMTGGHRPDDVVVSSVSSRVSSVVCVVDPDDDDDDDDDDDDDDDDDDDDDDDDDDDDPPPPDPDDDDPPDDQVLVVLVVLLVVLVVVLCVVVVCCVPVPDDDCVVDPVSLVVLLVLLCVLLVVLVVFPAQDDPHGRQLLSVLLSVLSVLCNVVSHRNLSSLSSSVLSVLVNLQSVLQVVLVVVVPPDDPDDVRCVPLCPFPLNVLLSVLLVVLSVVLQVLLVVLCVVVVDNQLSSLLSSQSRSSLLSVLQSLLLSLLCVLLVVVQKRFNGSSVLRLLLQAQAEEEADPCLFWPQKEWDDWFWDPPFDSVVLVLLQLQQLLVDPASSVVRDPDRDDQPDWAWDDADRQWTWTDRVNKTKIKAAPVPLPPPDDPVNVVVCVVLVVVQWHWIWIDINSDTGTIITIHIDTDPCSLVLVVLQVVLNHNAAEYEDQDPSCQVVCVVSVHHYDHDNPCPVVVVVVVVCVVVVGKYWYWYADPQRKIWIDIPPDDTIMIRNNNNSNSVSQSSNSSNVSSVLSVVLSVLSSVSSVVSSVCSSVVVAGSVNSNVSSVVSSVVSSVSSNVVSVDPDDPPPPDPDDDDDDDDDDDDDDDDDDDDDDDDDDDDDDDDYDDDDDDDDDYDDDDDDDDDDDDDDDDDDDDDDDDDDDDDDDDDPPPPPPPDDPVRVCVVVVADPPPGDDPVVVVVVCVVVPPPDDDDDDPDDLVRQLVVLCVDPVNVVLLVVLVVCVVVVNPVVSVVSVVVSNVVSVVSSVVVVVVVVVVVVVVVVVVVPDD